Protein 4FN6 (pdb70)

Organism: Staphylococcus aureus (strain MRSA252) (NCBI:txid282458)

Solvent-accessible surface area: 38330 Å² total

Foldseek 3Di:
DFLVVVLVVVLVVLLVVLCVDDLNLCLQLVVDALQLLLQLLQQVVVCLVLVLVLLVLLVVLDDDCVSVVVSVVVNVDSVVDDDPLNQLSCVRNVHGSVVSNVDHANFPLNVVLSVLLVVCSPPPSHSLLNLLSVLLLVSLLVSLVVSVPPPSGDPPGSSNVSSVCSVPVSPVVNVSSSVVNRVSCVVDDVVVSVVSSVSNSVSSVSVSVSSVCSSVVGHDDPPD/DQLVVVLVVVLVVLLVVLCVDPLVLCLQLQNDDLQLLLQLLQQVVVCLVLVLVLLVLLQVLDPDVVLNVVSVVVNVVSVVDDDPLNQLSQVSNPHGSCVSNVDHAHFPLSVVLSVLLVCCSPPPSHSLQNLLSVLLLVSLLVSLVVSVPDPSGDPVHSSNVSSVCSVPVSVPVNVVSSVSNSVRCVPDDPVVSVVSSVSNNVSSVSVSVSSVCSVVVGHDDPPD/DFLVVVLVVVLVVLLVVLCPDDLNLCLQQQNDDLQLLLQLLQQVVVCLVLLLVLLVLCVVLDDDVVLVVVSVVVNVVSVPDPVVLNQLSCVSNPDGSVVSNPPHAHFPLSVVLSVLLVVCSPPPSHSLQNLLSPLCLVSLQVSLCVSVVDPSGDPVHSSNVSSVCSVPVSVVVNVSSSVRNSVSCPPDDPVVSVVSSVSNSVSSVSVSVSSVCSVVVGHDDPD/DFQVVVLVVVLVVLLVVLCPDDLNLCLFLVNDDLQLLLQLLLACVVCLVLLLVLLVLLQVLDDDVVLVVVSVVVNVVSVVPDDPLQVLSVVSNVHGSVVSNVPHADFPLSVVLSVLLVCCSVPPSHSLLNLLSPQLVVSVQVSLVVSVVDPSGDPPDSSNVSSVCSVPVVPPVNVVSSVSNRVRCPPPDPVRSVVSSVSNNVSSVSVSVSSVCSVVVGHDDPDD

InterPro domains:
  IPR004305 Thiaminase-2/PQQC [PF03070] (9-217)
  IPR016084 Haem oxygenase-like, multi-helical [G3DSA:1.20.910.10] (1-229)
  IPR016084 Haem oxygenase-like, multi-helical [SSF48613] (2-224)
  IPR027574 Thiaminase II [TIGR04306] (11-217)
  IPR050967 Thiamine Salvage Pathway TenA [PTHR43198] (2-223)

CATH classification: 1.20.910.10

Nearest PDB structures (foldseek):
  4fn6-assembly1_C  TM=1.002E+00  e=1.439E-28  Staphylococcus aureus subsp. aureus MRSA252
  3no6-assembly1_C  TM=9.860E-01  e=1.418E-21  Staphylococcus epidermidis ATCC 12228
  3ibx-assembly1_A-2  TM=8.931E-01  e=6.324E-08  Helicobacter pylori
  2rd3-assembly1_A  TM=8.820E-01  e=9.119E-08  unclassified
  3rm5-assembly1_B  TM=8.332E-01  e=1.419E-06  Saccharomyces cerevisiae

Secondary structure (DSSP, 8-state):
--HHHHHHHHHHHHHHHHHHSHHHHHHHHT---HHHHHHHHHHHHHTHHHHHHHHHHHSTT--SHHHHHHHHHHHHHHHS---HHHHHHHHHHTS-HHHHHHS----HHHHHHHHHHHHHHHH--SHHHHHHHH---HHHHHHHHHHHT-TT--TTSTHHHHHHHHTTTTHHHHHHHHHHHHHHHTTS-HHHHHHHHHHHHHHHHHHHHHHHHHHTT-------/--HHHHHHHHHHHHHHHHHHSHHHHHHHTT---HHHHHHHHHHHHHTHHHHHHHHHHTSTT--SHHHHHHHHHHHHHHHHT--HHHHHHHHHHTS-HHHHTTS----HHHHHHHHHHHHHHHH--SHHHHHHHH---HHHHHHHHHHHT-TT--SSSTTHHHHHHHTTTTHHHHHHHHHHHHHHHTTS-HHHHHHHHHHHHHHHHHHHHHHHHHHTT-------/--HHHHHHHHTHHHHHHHHHSHHHHHHHHS---HHHHHHHHHHHHHSHHHHHHHHHHHTTT--SHHHHHHHHHHHHHHHT---HHHHHHHHHHSS-HHHHTTS----HHHHHHHHHHHHHHHH-SSTHHHHHHH---HHHHHHHHHHHT-TT--TTSTTHHHHHHHTTTTHHHHHHHHHHHHHHHTT--HHHHHHHHHHHHHHHHHHHHHHHHHHTT------/--HHHHHHHHTHHHHHHHHSSHHHHHHHHS---HHHHHHHHHHHHHTHHHHHHHHHHHGGG--SHHHHHHHHHHHHHHHT---HHHHHHHHHHTS-HHHHTTS----HHHHHHHHHHHHHHHH-SSTHHHHHHH---HHHHHHHHHHHT-TT---SSTTHHHHHHHHHTTHHHHHHHHHHHHHHTSSS-HHHHHHHHHHHHHHHHHHHHHHHHHHHT-------

GO terms:
  GO:0050334 thiaminase activity (F, EXP)

Radius of gyration: 30.42 Å; Cα contacts (8 Å, |Δi|>4): 1130; chains: 4; bounding box: 97×62×99 Å

B-factor: mean 62.81, std 19.08, range [19.59, 198.01]

Structure (mmCIF, N/CA/C/O backbone):
data_4FN6
#
_entry.id   4FN6
#
_cell.length_a   103.276
_cell.length_b   104.061
_cell.length_c   109.451
_cell.angle_alpha   90.00
_cell.angle_beta   90.00
_cell.angle_gamma   90.00
#
_symmetry.space_group_name_H-M   'P 21 21 21'
#
loop_
_entity.id
_entity.type
_entity.pdbx_description
1 polymer thiaminase-2
2 non-polymer 'ACETATE ION'
3 non-polymer GLYCEROL
4 water water
#
loop_
_atom_site.group_PDB
_atom_site.id
_atom_site.type_symbol
_atom_site.label_atom_id
_atom_site.label_alt_id
_atom_site.label_comp_id
_atom_site.label_asym_id
_atom_site.label_entity_id
_atom_site.label_seq_id
_atom_site.pdbx_PDB_ins_code
_atom_site.Cartn_x
_atom_site.Cartn_y
_atom_site.Cartn_z
_atom_site.occupancy
_atom_site.B_iso_or_equiv
_atom_site.auth_seq_id
_atom_site.auth_comp_id
_atom_site.auth_asym_id
_atom_site.auth_atom_id
_atom_site.pdbx_PDB_model_num
ATOM 1 N N . MET A 1 1 ? 23.453 -6.029 -24.615 1.00 68.20 1 MET A N 1
ATOM 2 C CA . MET A 1 1 ? 24.068 -4.868 -23.975 1.00 68.01 1 MET A CA 1
ATOM 3 C C . MET A 1 1 ? 22.966 -3.903 -23.548 1.00 67.29 1 MET A C 1
ATOM 4 O O . MET A 1 1 ? 21.805 -4.053 -23.955 1.00 67.19 1 MET A O 1
ATOM 9 N N . GLU A 1 2 ? 23.310 -2.931 -22.710 1.00 70.01 2 GLU A N 1
ATOM 10 C CA . GLU A 1 2 ? 22.310 -1.963 -22.261 1.00 69.21 2 GLU A CA 1
ATOM 11 C C . GLU A 1 2 ? 21.767 -1.156 -23.456 1.00 68.14 2 GLU A C 1
ATOM 12 O O . GLU A 1 2 ? 22.449 -0.970 -24.483 1.00 68.05 2 GLU A O 1
ATOM 18 N N . PHE A 1 3 ? 20.527 -0.702 -23.318 1.00 44.92 3 PHE A N 1
ATOM 19 C CA . PHE A 1 3 ? 19.823 -0.077 -24.423 1.00 43.94 3 PHE A CA 1
ATOM 20 C C . PHE A 1 3 ? 20.563 1.111 -25.050 1.00 43.52 3 PHE A C 1
ATOM 21 O O . PHE A 1 3 ? 20.628 1.208 -26.276 1.00 43.22 3 PHE A O 1
ATOM 29 N N . SER A 1 4 ? 21.126 1.996 -24.228 1.00 53.99 4 SER A N 1
ATOM 30 C CA . SER A 1 4 ? 21.788 3.188 -24.750 1.00 53.56 4 SER A CA 1
ATOM 31 C C . SER A 1 4 ? 23.008 2.853 -25.596 1.00 53.72 4 SER A C 1
ATOM 32 O O . SER A 1 4 ? 23.357 3.615 -26.493 1.00 53.68 4 SER A O 1
ATOM 35 N N . GLN A 1 5 ? 23.667 1.732 -25.302 1.00 60.03 5 GLN A N 1
ATOM 36 C CA . GLN A 1 5 ? 24.821 1.306 -26.085 1.00 60.14 5 GLN A CA 1
ATOM 37 C C . GLN A 1 5 ? 24.404 0.792 -27.459 1.00 59.90 5 GLN A C 1
ATOM 38 O O . GLN A 1 5 ? 25.204 0.812 -28.406 1.00 59.67 5 GLN A O 1
ATOM 44 N N . LYS A 1 6 ? 23.173 0.300 -27.567 1.00 55.80 6 LYS A N 1
ATOM 45 C CA . LYS A 1 6 ? 22.687 -0.164 -28.857 1.00 55.69 6 LYS A CA 1
ATOM 46 C C . LYS A 1 6 ? 22.516 1.063 -29.719 1.00 55.20 6 LYS A C 1
ATOM 47 O O . LYS A 1 6 ? 22.842 1.067 -30.913 1.00 55.08 6 LYS A O 1
ATOM 53 N N . LEU A 1 7 ? 22.003 2.110 -29.084 1.00 48.93 7 LEU A N 1
ATOM 54 C CA . LEU A 1 7 ? 21.889 3.424 -29.690 1.00 48.58 7 LEU A CA 1
ATOM 55 C C . LEU A 1 7 ? 23.260 3.985 -30.077 1.00 48.61 7 LEU A C 1
ATOM 56 O O . LEU A 1 7 ? 23.445 4.442 -31.205 1.00 48.47 7 LEU A O 1
ATOM 61 N N . TYR A 1 8 ? 24.222 3.946 -29.156 1.00 45.03 8 TYR A N 1
ATOM 62 C CA . TYR A 1 8 ? 25.525 4.537 -29.448 1.00 45.00 8 TYR A CA 1
ATOM 63 C C . TYR A 1 8 ? 26.190 3.840 -30.641 1.00 44.95 8 TYR A C 1
ATOM 64 O O . TYR A 1 8 ? 26.755 4.484 -31.532 1.00 44.84 8 TYR A O 1
ATOM 73 N N . GLN A 1 9 ? 26.067 2.522 -30.681 1.00 67.77 9 GLN A N 1
ATOM 74 C CA . GLN A 1 9 ? 26.670 1.715 -31.743 1.00 67.60 9 GLN A CA 1
ATOM 75 C C . GLN A 1 9 ? 26.073 1.982 -33.122 1.00 67.06 9 GLN A C 1
ATOM 76 O O . GLN A 1 9 ? 26.774 1.887 -34.132 1.00 67.24 9 GLN A O 1
ATOM 82 N N . ALA A 1 10 ? 24.784 2.314 -33.161 1.00 45.19 10 ALA A N 1
ATOM 83 C CA . ALA A 1 10 ? 24.096 2.589 -34.421 1.00 44.51 10 ALA A CA 1
ATOM 84 C C . ALA A 1 10 ? 24.435 3.981 -34.930 1.00 43.86 10 ALA A C 1
ATOM 85 O O . ALA A 1 10 ? 24.380 4.238 -36.131 1.00 44.00 10 ALA A O 1
ATOM 87 N N . ALA A 1 11 ? 24.784 4.870 -34.005 1.00 51.64 11 ALA A N 1
ATOM 88 C CA . ALA A 1 11 ? 25.078 6.261 -34.320 1.00 50.83 11 ALA A CA 1
ATOM 89 C C . ALA A 1 11 ? 26.430 6.433 -35.038 1.00 50.46 11 ALA A C 1
ATOM 90 O O . ALA A 1 11 ? 26.646 7.430 -35.763 1.00 50.13 11 ALA A O 1
ATOM 92 N N . LYS A 1 12 ? 27.325 5.462 -34.826 1.00 57.44 12 LYS A N 1
ATOM 93 C CA . LYS A 1 12 ? 28.708 5.497 -35.327 1.00 57.10 12 LYS A CA 1
ATOM 94 C C . LYS A 1 12 ? 28.911 5.925 -36.789 1.00 56.34 12 LYS A C 1
ATOM 95 O O . LYS A 1 12 ? 29.763 6.772 -37.063 1.00 56.45 12 LYS A O 1
ATOM 101 N N . PRO A 1 13 ? 28.163 5.327 -37.736 1.00 42.78 13 PRO A N 1
ATOM 102 C CA . PRO A 1 13 ? 28.451 5.710 -39.124 1.00 42.12 13 PRO A CA 1
ATOM 103 C C . PRO A 1 13 ? 28.027 7.151 -39.402 1.00 41.31 13 PRO A C 1
ATOM 104 O O . PRO A 1 13 ? 28.596 7.804 -40.281 1.00 41.16 13 PRO A O 1
ATOM 108 N N . ILE A 1 14 ? 27.028 7.625 -38.658 1.00 43.76 14 ILE A N 1
ATOM 109 C CA . ILE A 1 14 ? 26.537 9.005 -38.778 1.00 42.70 14 ILE A CA 1
ATOM 110 C C . ILE A 1 14 ? 27.480 9.991 -38.093 1.00 42.54 14 ILE A C 1
ATOM 111 O O . ILE A 1 14 ? 27.737 11.062 -38.618 1.00 42.47 14 ILE A O 1
ATOM 116 N N . ILE A 1 15 ? 27.988 9.622 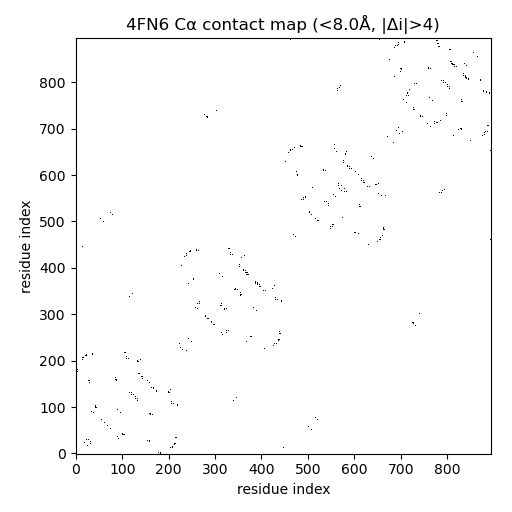-36.924 1.00 39.05 15 ILE A N 1
ATOM 117 C CA . ILE A 1 15 ? 29.033 10.410 -36.281 1.00 38.84 15 ILE A CA 1
ATOM 118 C C . ILE A 1 15 ? 30.281 10.532 -37.174 1.00 39.00 15 ILE A C 1
ATOM 119 O O . ILE A 1 15 ? 30.809 11.635 -37.358 1.00 38.92 15 ILE A O 1
ATOM 124 N N . ASN A 1 16 ? 30.747 9.415 -37.735 1.00 38.45 16 ASN A N 1
ATOM 125 C CA . ASN A 1 16 ? 31.894 9.438 -38.631 1.00 38.81 16 ASN A CA 1
ATOM 126 C C . ASN A 1 16 ? 31.712 10.371 -39.830 1.00 38.88 16 ASN A C 1
ATOM 127 O O . ASN A 1 16 ? 32.650 11.074 -40.216 1.00 38.94 16 ASN A O 1
ATOM 132 N N . ASP A 1 17 ? 30.513 10.389 -40.419 1.00 51.52 17 ASP A N 1
ATOM 133 C CA . ASP A 1 17 ? 30.226 11.318 -41.519 1.00 51.71 17 ASP A CA 1
ATOM 134 C C . ASP A 1 17 ? 30.288 12.779 -41.055 1.00 51.65 17 ASP A C 1
ATOM 135 O O . ASP A 1 17 ? 30.762 13.654 -41.785 1.00 51.68 17 ASP A O 1
ATOM 140 N N . ILE A 1 18 ? 29.788 13.034 -39.847 1.00 36.50 18 ILE A N 1
ATOM 141 C CA . ILE A 1 18 ? 29.770 14.383 -39.297 1.00 36.58 18 ILE A CA 1
ATOM 142 C C . ILE A 1 18 ? 31.194 14.862 -39.079 1.00 37.09 18 ILE A C 1
ATOM 143 O O . ILE A 1 18 ? 31.528 16.022 -39.374 1.00 36.97 18 ILE A O 1
ATOM 148 N N . TYR A 1 19 ? 32.031 13.953 -38.586 1.00 40.91 19 TYR A N 1
ATOM 149 C CA . TYR A 1 19 ? 33.439 14.244 -38.383 1.00 41.79 19 TYR A CA 1
ATOM 150 C C . TYR A 1 19 ? 34.077 14.597 -39.722 1.00 42.31 19 TYR A C 1
ATOM 151 O O . TYR A 1 19 ? 34.888 15.511 -39.827 1.00 42.62 19 TYR A O 1
ATOM 160 N N . GLU A 1 20 ? 33.699 13.870 -40.763 1.00 62.52 20 GLU A N 1
ATOM 161 C CA . GLU A 1 20 ? 34.363 14.073 -42.040 1.00 63.05 20 GLU A CA 1
ATOM 162 C C . GLU A 1 20 ? 33.821 15.247 -42.883 1.00 62.88 20 GLU A C 1
ATOM 163 O O . GLU A 1 20 ? 34.506 15.746 -43.796 1.00 63.13 20 GLU A O 1
ATOM 169 N N . ASP A 1 21 ? 32.634 15.727 -42.509 1.00 48.24 21 ASP A N 1
ATOM 170 C CA . ASP A 1 21 ? 31.960 16.857 -43.157 1.00 48.18 21 ASP A CA 1
ATOM 171 C C . ASP A 1 21 ? 32.733 18.154 -42.965 1.00 48.37 21 ASP A C 1
ATOM 172 O O . ASP A 1 21 ? 33.653 18.223 -42.152 1.00 48.65 21 ASP A O 1
ATOM 177 N N . ASP A 1 22 ? 32.414 19.162 -43.764 1.00 52.67 22 ASP A N 1
ATOM 178 C CA . ASP A 1 22 ? 33.211 20.385 -43.792 1.00 52.93 22 ASP A CA 1
ATOM 179 C C . ASP A 1 22 ? 33.368 21.157 -42.490 1.00 52.49 22 ASP A C 1
ATOM 180 O O . ASP A 1 22 ? 34.437 21.706 -42.231 1.00 52.71 22 ASP A O 1
ATOM 185 N N . PHE A 1 23 ? 32.309 21.225 -41.692 1.00 41.60 23 PHE A N 1
ATOM 186 C CA . PHE A 1 23 ? 32.325 22.048 -40.488 1.00 41.06 23 PHE A CA 1
ATOM 187 C C . PHE A 1 23 ? 33.405 21.579 -39.513 1.00 41.38 23 PHE A C 1
ATOM 188 O O . PHE A 1 23 ? 34.300 22.339 -39.167 1.00 41.73 23 PHE A O 1
ATOM 196 N N . ILE A 1 24 ? 33.332 20.311 -39.117 1.00 33.39 24 ILE A N 1
ATOM 197 C CA . ILE A 1 24 ? 34.248 19.763 -38.133 1.00 33.65 24 ILE A CA 1
ATOM 198 C C . ILE A 1 24 ? 35.676 19.742 -38.667 1.00 34.13 24 ILE A C 1
ATOM 199 O O . ILE A 1 24 ? 36.626 20.105 -37.950 1.00 34.49 24 ILE A O 1
ATOM 204 N N . GLN A 1 25 ? 35.826 19.333 -39.925 1.00 42.71 25 GLN A N 1
ATOM 205 C CA . GLN A 1 25 ? 37.138 19.367 -40.570 1.00 43.26 25 GLN A CA 1
ATOM 206 C C . GLN A 1 25 ? 37.708 20.783 -40.552 1.00 43.87 25 GLN A C 1
ATOM 207 O O . GLN A 1 25 ? 38.844 20.980 -40.120 1.00 44.20 25 GLN A O 1
ATOM 213 N N . LYS A 1 26 ? 36.932 21.775 -40.985 1.00 46.29 26 LYS A N 1
ATOM 214 C CA . LYS A 1 26 ? 37.426 23.155 -40.949 1.00 47.17 26 LYS A CA 1
ATOM 215 C C . LYS A 1 26 ? 37.625 23.693 -39.525 1.00 47.58 26 LYS A C 1
ATOM 216 O O . LYS A 1 26 ? 38.471 24.577 -39.280 1.00 47.99 26 LYS A O 1
ATOM 222 N N . MET A 1 27 ? 36.834 23.165 -38.596 1.00 47.37 27 MET A N 1
ATOM 223 C CA . MET A 1 27 ? 37.027 23.432 -37.173 1.00 47.91 27 MET A CA 1
ATOM 224 C C . MET A 1 27 ? 38.381 22.837 -36.734 1.00 48.80 27 MET A C 1
ATOM 225 O O . MET A 1 27 ? 39.169 23.494 -36.044 1.00 49.12 27 MET A O 1
ATOM 230 N N . LEU A 1 28 ? 38.646 21.610 -37.171 1.00 61.73 28 LEU A N 1
ATOM 231 C CA . LEU A 1 28 ? 39.917 20.942 -36.917 1.00 62.86 28 LEU A CA 1
ATOM 232 C C . LEU A 1 28 ? 41.129 21.755 -37.339 1.00 63.81 28 LEU A C 1
ATOM 233 O O . LEU A 1 28 ? 42.054 21.965 -36.537 1.00 64.48 28 LEU A O 1
ATOM 238 N N . LEU A 1 29 ? 41.144 22.166 -38.612 1.00 52.47 29 LEU A N 1
ATOM 239 C CA . LEU A 1 29 ? 42.308 22.835 -39.177 1.00 53.21 29 LEU A CA 1
ATOM 240 C C . LEU A 1 29 ? 42.395 24.269 -38.694 1.00 53.83 29 LEU A C 1
ATOM 241 O O . LEU A 1 29 ? 43.477 24.844 -38.659 1.00 54.29 29 LEU A O 1
ATOM 246 N N . GLY A 1 30 ? 41.251 24.849 -38.340 1.00 52.47 30 GLY A N 1
ATOM 247 C CA . GLY A 1 30 ? 41.205 26.228 -37.879 1.00 53.17 30 GLY A CA 1
ATOM 248 C C . GLY A 1 30 ? 40.926 27.258 -38.965 1.00 53.43 30 GLY A C 1
ATOM 249 O O . GLY A 1 30 ? 40.945 28.471 -38.710 1.00 53.55 30 GLY A O 1
ATOM 250 N N . ASN A 1 31 ? 40.656 26.784 -40.177 1.00 55.80 31 ASN A N 1
ATOM 251 C CA . ASN A 1 31 ? 40.429 27.677 -41.307 1.00 56.46 31 ASN A CA 1
ATOM 252 C C . ASN A 1 31 ? 38.954 28.015 -41.542 1.00 56.25 31 ASN A C 1
ATOM 253 O O . ASN A 1 31 ? 38.623 28.714 -42.503 1.00 56.28 31 ASN A O 1
ATOM 258 N N . ILE A 1 32 ? 38.067 27.506 -40.688 1.00 49.29 32 ILE A N 1
ATOM 259 C CA . ILE A 1 32 ? 36.642 27.857 -40.736 1.00 49.26 32 ILE A CA 1
ATOM 260 C C . ILE A 1 32 ? 36.491 29.376 -40.568 1.00 49.74 32 ILE A C 1
ATOM 261 O O . ILE A 1 32 ? 37.183 29.987 -39.749 1.00 50.30 32 ILE A O 1
ATOM 266 N N . GLN A 1 33 ? 35.634 30.000 -41.374 1.00 60.43 33 GLN A N 1
ATOM 267 C CA . GLN A 1 33 ? 35.562 31.464 -41.360 1.00 61.03 33 GLN A CA 1
ATOM 268 C C . GLN A 1 33 ? 34.338 32.041 -40.658 1.00 60.67 33 GLN A C 1
ATOM 269 O O . GLN A 1 33 ? 33.394 31.322 -40.309 1.00 60.47 33 GLN A O 1
ATOM 275 N N . ALA A 1 34 ? 34.316 33.368 -40.555 1.00 68.17 34 ALA A N 1
ATOM 276 C CA . ALA A 1 34 ? 33.326 34.040 -39.726 1.00 67.68 34 ALA A CA 1
ATOM 277 C C . ALA A 1 34 ? 31.909 33.813 -40.245 1.00 66.94 34 ALA A C 1
ATOM 278 O O . ALA A 1 34 ? 30.974 33.704 -39.438 1.00 66.53 34 ALA A O 1
ATOM 280 N N . ASP A 1 35 ? 31.750 33.731 -41.571 1.00 67.47 35 ASP A N 1
ATOM 281 C CA . ASP A 1 35 ? 30.418 33.569 -42.159 1.00 66.74 35 ASP A CA 1
ATOM 282 C C . ASP A 1 35 ? 29.639 32.415 -41.539 1.00 65.79 35 ASP A C 1
ATOM 283 O O . ASP A 1 35 ? 28.562 32.629 -40.983 1.00 65.79 35 ASP A O 1
ATOM 288 N N . ALA A 1 36 ? 30.226 31.217 -41.581 1.00 42.04 36 ALA A N 1
ATOM 289 C CA . ALA A 1 36 ? 29.563 30.006 -41.107 1.00 40.85 36 ALA A CA 1
ATOM 290 C C . ALA A 1 36 ? 29.427 29.963 -39.574 1.00 40.21 36 ALA A C 1
ATOM 291 O O . ALA A 1 36 ? 28.418 29.487 -39.039 1.00 39.74 36 ALA A O 1
ATOM 293 N N . LEU A 1 37 ? 30.448 30.464 -38.880 1.00 45.46 37 LEU A N 1
ATOM 294 C CA . LEU A 1 37 ? 30.448 30.515 -37.427 1.00 44.91 37 LEU A CA 1
ATOM 295 C C . LEU A 1 37 ? 29.313 31.397 -36.937 1.00 44.56 37 LEU A C 1
ATOM 296 O O . LEU A 1 37 ? 28.544 30.993 -36.058 1.00 44.31 37 LEU A O 1
ATOM 301 N N . ARG A 1 38 ? 29.205 32.588 -37.529 1.00 57.23 38 ARG A N 1
ATOM 302 C CA . ARG A 1 38 ? 28.135 33.549 -37.236 1.00 56.84 38 ARG A CA 1
ATOM 303 C C . ARG A 1 38 ? 26.747 32.922 -37.427 1.00 55.99 38 ARG A C 1
ATOM 304 O O . ARG A 1 38 ? 25.850 33.084 -36.593 1.00 55.73 38 ARG A O 1
ATOM 312 N N . HIS A 1 39 ? 26.592 32.180 -38.518 1.00 43.51 39 HIS A N 1
ATOM 313 C CA . HIS A 1 39 ? 25.323 31.563 -38.858 1.00 42.84 39 HIS A CA 1
ATOM 314 C C . HIS A 1 39 ? 24.979 30.434 -37.889 1.00 42.45 39 HIS A C 1
ATOM 315 O O . HIS A 1 39 ? 23.802 30.255 -37.533 1.00 42.09 39 HIS A O 1
ATOM 322 N N . TYR A 1 40 ? 26.005 29.676 -37.480 1.00 41.72 40 TYR A N 1
ATOM 323 C CA . TYR A 1 40 ? 25.887 28.655 -36.430 1.00 41.54 40 TYR A CA 1
ATOM 324 C C . TYR A 1 40 ? 25.459 29.284 -35.103 1.00 41.90 40 TYR A C 1
ATOM 325 O O . TYR A 1 40 ? 24.530 28.808 -34.454 1.00 41.62 40 TYR A O 1
ATOM 334 N N . LEU A 1 41 ? 26.167 30.333 -34.690 1.00 43.16 41 LEU A N 1
ATOM 335 C CA . LEU A 1 41 ? 25.846 31.037 -33.458 1.00 44.08 41 LEU A CA 1
ATOM 336 C C . LEU A 1 41 ? 24.425 31.605 -33.518 1.00 44.65 41 LEU A C 1
ATOM 337 O O . LEU A 1 41 ? 23.654 31.481 -32.553 1.00 44.45 41 LEU A O 1
ATOM 342 N N . GLN A 1 42 ? 24.068 32.215 -34.644 1.00 59.34 42 GLN A N 1
ATOM 343 C CA . GLN A 1 42 ? 22.740 32.812 -34.742 1.00 60.25 42 GLN A CA 1
ATOM 344 C C . GLN A 1 42 ? 21.614 31.763 -34.634 1.00 60.69 42 GLN A C 1
ATOM 345 O O . GLN A 1 42 ? 20.722 31.922 -33.802 1.00 60.71 42 GLN A O 1
ATOM 351 N N . ALA A 1 43 ? 21.661 30.703 -35.446 1.00 48.63 43 ALA A N 1
ATOM 352 C CA . ALA A 1 43 ? 20.666 29.629 -35.369 1.00 49.22 43 ALA A CA 1
ATOM 353 C C . ALA A 1 43 ? 20.579 29.049 -33.958 1.00 49.76 43 ALA A C 1
ATOM 354 O O . ALA A 1 43 ? 19.488 28.929 -33.391 1.00 49.67 43 ALA A O 1
ATOM 356 N N . ASP A 1 44 ? 21.735 28.694 -33.399 1.00 60.01 44 ASP A N 1
ATOM 357 C CA . ASP A 1 44 ? 21.844 28.155 -32.039 1.00 60.97 44 ASP A CA 1
ATOM 358 C C . ASP A 1 44 ? 21.187 29.024 -30.936 1.00 61.50 44 ASP A C 1
ATOM 359 O O . ASP A 1 44 ? 20.442 28.522 -30.089 1.00 61.52 44 ASP A O 1
ATOM 364 N N . ALA A 1 45 ? 21.470 30.323 -30.944 1.00 75.11 45 ALA A N 1
ATOM 365 C CA . ALA A 1 45 ? 20.811 31.227 -30.017 1.00 75.57 45 ALA A CA 1
ATOM 366 C C . ALA A 1 45 ? 19.298 31.280 -30.262 1.00 75.72 45 ALA A C 1
ATOM 367 O O . ALA A 1 45 ? 18.502 31.446 -29.331 1.00 75.68 45 ALA A O 1
ATOM 369 N N . ALA A 1 46 ? 18.905 31.167 -31.524 1.00 78.93 46 ALA A N 1
ATOM 370 C CA . ALA A 1 46 ? 17.518 31.401 -31.888 1.00 79.08 46 ALA A CA 1
ATOM 371 C C . ALA A 1 46 ? 16.659 30.266 -31.370 1.00 78.92 46 ALA A C 1
ATOM 372 O O . ALA A 1 46 ? 15.446 30.433 -31.135 1.00 78.97 46 ALA A O 1
ATOM 374 N N . TYR A 1 47 ? 17.264 29.099 -31.195 1.00 58.64 47 TYR A N 1
ATOM 375 C CA A TYR A 1 47 ? 16.611 27.910 -30.777 0.65 58.33 47 TYR A CA 1
ATOM 376 C CA B TYR A 1 47 ? 16.514 27.948 -30.715 0.35 58.32 47 TYR A CA 1
ATOM 377 C C . TYR A 1 47 ? 16.743 27.634 -29.242 1.00 58.20 47 TYR A C 1
ATOM 378 O O . TYR A 1 47 ? 16.198 26.674 -28.704 1.00 58.13 47 TYR A O 1
ATOM 395 N N . LEU A 1 48 ? 17.542 28.469 -28.587 1.00 71.03 48 LEU A N 1
ATOM 396 C CA . LEU A 1 48 ? 17.767 28.336 -27.129 1.00 70.47 48 LEU A CA 1
ATOM 397 C C . LEU A 1 48 ? 16.459 28.111 -26.407 1.00 69.72 48 LEU A C 1
ATOM 398 O O . LEU A 1 48 ? 16.218 27.029 -25.858 1.00 69.54 48 LEU A O 1
ATOM 403 N N . LYS A 1 49 ? 15.610 29.134 -26.473 1.00 62.15 49 LYS A N 1
ATOM 404 C CA . LYS A 1 49 ? 14.323 29.158 -25.782 1.00 61.31 49 LYS A CA 1
ATOM 405 C C . LYS A 1 49 ? 13.563 27.827 -25.985 1.00 60.45 49 LYS A C 1
ATOM 406 O O . LYS A 1 49 ? 13.031 27.245 -25.030 1.00 60.52 49 LYS A O 1
ATOM 412 N N . GLU A 1 50 ? 13.588 27.325 -27.218 1.00 58.52 50 GLU A N 1
ATOM 413 C CA . GLU A 1 50 ? 12.902 26.089 -27.569 1.00 57.26 50 GLU A CA 1
ATOM 414 C C . GLU A 1 50 ? 13.491 24.858 -26.886 1.00 56.43 50 GLU A C 1
ATOM 415 O O . GLU A 1 50 ? 12.753 24.021 -26.365 1.00 56.34 50 GLU A O 1
ATOM 421 N N . PHE A 1 51 ? 14.815 24.757 -26.884 1.00 73.02 51 PHE A N 1
ATOM 422 C CA . PHE A 1 51 ? 15.491 23.666 -26.201 1.00 71.77 51 PHE A CA 1
ATOM 423 C C . PHE A 1 51 ? 15.270 23.803 -24.703 1.00 71.94 51 PHE A C 1
ATOM 424 O O . PHE A 1 51 ? 15.271 22.817 -23.972 1.00 71.87 51 PHE A O 1
ATOM 432 N N . THR A 1 52 ? 15.076 25.039 -24.256 1.00 63.48 52 THR A N 1
ATOM 433 C CA . THR A 1 52 ? 14.738 25.313 -22.859 1.00 63.59 52 THR A CA 1
ATOM 434 C C . THR A 1 52 ? 13.328 24.822 -22.523 1.00 63.30 52 THR A C 1
ATOM 435 O O . THR A 1 52 ? 13.143 24.101 -21.533 1.00 63.47 52 THR A O 1
ATOM 439 N N . ASN A 1 53 ? 12.352 25.200 -23.348 1.00 53.67 53 ASN A N 1
ATOM 440 C CA . ASN A 1 53 ? 10.989 24.688 -23.223 1.00 53.42 53 ASN A CA 1
ATOM 441 C C . ASN A 1 53 ? 10.913 23.161 -23.112 1.00 53.51 53 ASN A C 1
ATOM 442 O O . ASN A 1 53 ? 10.159 22.638 -22.296 1.00 53.58 53 ASN A O 1
ATOM 447 N N . LEU A 1 54 ? 11.696 22.455 -23.927 1.00 42.33 54 LEU A N 1
ATOM 448 C CA . LEU A 1 54 ? 11.661 21.001 -23.940 1.00 42.65 54 LEU A CA 1
ATOM 449 C C . LEU A 1 54 ? 12.009 20.381 -22.592 1.00 43.06 54 LEU A C 1
ATOM 450 O O . LEU A 1 54 ? 11.394 19.393 -22.187 1.00 43.10 54 LEU A O 1
ATOM 455 N N . TYR A 1 55 ? 12.989 20.942 -21.892 1.00 52.22 55 TYR A N 1
ATOM 456 C CA . TYR A 1 55 ? 13.345 20.429 -20.572 1.00 52.68 55 TYR A CA 1
ATOM 457 C C . TYR A 1 55 ? 12.136 20.523 -19.658 1.00 52.84 55 TYR A C 1
ATOM 458 O O . TYR A 1 55 ? 11.826 19.589 -18.934 1.00 52.74 55 TYR A O 1
ATOM 467 N N . ALA A 1 56 ? 11.453 21.662 -19.721 1.00 54.48 56 ALA A N 1
ATOM 468 C CA . ALA A 1 56 ? 10.247 21.904 -18.945 1.00 54.87 56 ALA A CA 1
ATOM 469 C C . ALA A 1 56 ? 9.173 20.857 -19.208 1.00 55.00 56 ALA A C 1
ATOM 470 O O . ALA A 1 56 ? 8.518 20.388 -18.282 1.00 54.97 56 ALA A O 1
ATOM 472 N N A LEU A 1 57 ? 8.990 20.491 -20.469 0.81 46.36 57 LEU A N 1
ATOM 473 N N B LEU A 1 57 ? 9.007 20.488 -20.471 0.19 46.42 57 LEU A N 1
ATOM 474 C CA A LEU A 1 57 ? 7.956 19.529 -20.828 0.81 46.59 57 LEU A CA 1
ATOM 475 C CA B LEU A 1 57 ? 7.974 19.535 -20.854 0.19 46.64 57 LEU A CA 1
ATOM 476 C C A LEU A 1 57 ? 8.324 18.096 -20.473 0.81 46.96 57 LEU A C 1
ATOM 477 C C B LEU A 1 57 ? 8.317 18.110 -20.452 0.19 46.96 57 LEU A C 1
ATOM 478 O O A LEU A 1 57 ? 7.492 17.195 -20.551 0.81 47.01 57 LEU A O 1
ATOM 479 O O B LEU A 1 57 ? 7.456 17.231 -20.462 0.19 47.02 57 LEU A O 1
ATOM 488 N N . LEU A 1 58 ? 9.577 17.885 -20.102 1.00 47.41 58 LEU A N 1
ATOM 489 C CA . LEU A 1 58 ? 9.995 16.586 -19.615 1.00 47.88 58 LEU A CA 1
ATOM 490 C C . LEU A 1 58 ? 9.557 16.441 -18.171 1.00 48.38 58 LEU A C 1
ATOM 491 O O . LEU A 1 58 ? 9.380 15.330 -17.699 1.00 48.44 58 LEU A O 1
ATOM 496 N N . ILE A 1 59 ? 9.368 17.557 -17.469 1.00 42.33 59 ILE A N 1
ATOM 497 C CA . ILE A 1 59 ? 9.004 17.476 -16.049 1.00 43.21 59 ILE A CA 1
ATOM 498 C C . ILE A 1 59 ? 7.714 16.686 -15.792 1.00 43.71 59 ILE A C 1
ATOM 499 O O . ILE A 1 59 ? 7.752 15.684 -15.088 1.00 43.82 59 ILE A O 1
ATOM 504 N N . PRO A 1 60 ? 6.579 17.091 -16.401 1.00 47.55 60 PRO A N 1
ATOM 505 C CA . PRO A 1 60 ? 5.356 16.326 -16.126 1.00 48.22 60 PRO A CA 1
ATOM 506 C C . PRO A 1 60 ? 5.455 14.848 -16.523 1.00 48.89 60 PRO A C 1
ATOM 507 O O . PRO A 1 60 ? 4.708 14.029 -15.999 1.00 49.03 60 PRO A O 1
ATOM 511 N N . LYS A 1 61 ? 6.372 14.499 -17.411 1.00 56.17 61 LYS A N 1
ATOM 512 C CA . LYS A 1 61 ? 6.541 13.094 -17.768 1.00 57.02 61 LYS A CA 1
ATOM 513 C C . LYS A 1 61 ? 7.508 12.356 -16.822 1.00 57.98 61 LYS A C 1
ATOM 514 O O . LYS A 1 61 ? 7.743 11.160 -16.985 1.00 58.10 61 LYS A O 1
ATOM 520 N N . MET A 1 62 ? 8.061 13.069 -15.839 1.00 56.36 62 MET A N 1
ATOM 521 C CA . MET A 1 62 ? 9.016 12.480 -14.901 1.00 57.65 62 MET A CA 1
ATOM 522 C C . MET A 1 62 ? 8.324 11.761 -13.762 1.00 58.67 62 MET A C 1
ATOM 523 O O . MET A 1 62 ? 7.279 12.207 -13.293 1.00 58.79 62 MET A O 1
ATOM 528 N N . ASN A 1 63 ? 8.917 10.658 -13.308 1.00 80.80 63 ASN A N 1
ATOM 529 C CA . ASN A 1 63 ? 8.374 9.891 -12.184 1.00 82.05 63 ASN A CA 1
ATOM 530 C C . ASN A 1 63 ? 8.911 10.384 -10.833 1.00 82.93 63 ASN A C 1
ATOM 531 O O . ASN A 1 63 ? 8.149 10.909 -10.024 1.00 83.16 63 ASN A O 1
ATOM 536 N N . SER A 1 64 ? 10.218 10.232 -10.594 1.00 84.25 64 SER A N 1
ATOM 537 C CA . SER A 1 64 ? 10.802 10.693 -9.327 1.00 85.20 64 SER A CA 1
ATOM 538 C C . SER A 1 64 ? 11.142 12.195 -9.329 1.00 85.40 64 SER A C 1
ATOM 539 O O . SER A 1 64 ? 11.068 12.855 -10.373 1.00 85.11 64 SER A O 1
ATOM 542 N N . MET A 1 65 ? 11.554 12.720 -8.171 1.00 96.01 65 MET A N 1
ATOM 543 C CA . MET A 1 65 ? 11.832 14.160 -8.043 1.00 96.25 65 MET A CA 1
ATOM 544 C C . MET A 1 65 ? 13.312 14.497 -8.282 1.00 96.32 65 MET A C 1
ATOM 545 O O . MET A 1 65 ? 13.688 15.669 -8.375 1.00 96.40 65 MET A O 1
ATOM 550 N N . ASN A 1 66 ? 14.148 13.466 -8.363 1.00 92.43 66 ASN A N 1
ATOM 551 C CA . ASN A 1 66 ? 15.566 13.669 -8.637 1.00 92.65 66 ASN A CA 1
ATOM 552 C C . ASN A 1 66 ? 15.815 13.900 -10.110 1.00 92.09 66 ASN A C 1
ATOM 553 O O . ASN A 1 66 ? 16.773 14.574 -10.499 1.00 92.12 66 ASN A O 1
ATOM 558 N N . ASP A 1 67 ? 14.950 13.307 -10.924 1.00 72.86 67 ASP A N 1
ATOM 559 C CA . ASP A 1 67 ? 14.960 13.549 -12.349 1.00 72.19 67 ASP A CA 1
ATOM 560 C C . ASP A 1 67 ? 14.481 14.979 -12.614 1.00 71.76 67 ASP A C 1
ATOM 561 O O . ASP A 1 67 ? 15.002 15.651 -13.507 1.00 71.51 67 ASP A O 1
ATOM 566 N N . VAL A 1 68 ? 13.512 15.439 -11.816 1.00 53.18 68 VAL A N 1
ATOM 567 C CA . VAL A 1 68 ? 13.032 16.829 -11.867 1.00 52.89 68 VAL A CA 1
ATOM 568 C C . VAL A 1 68 ? 14.082 17.852 -11.415 1.00 53.07 68 VAL A C 1
ATOM 569 O O . VAL A 1 68 ? 14.211 18.923 -12.010 1.00 52.86 68 VAL A O 1
ATOM 573 N N . LYS A 1 69 ? 14.831 17.511 -10.368 1.00 58.05 69 LYS A N 1
ATOM 574 C CA . LYS A 1 69 ? 15.862 18.394 -9.834 1.00 58.36 69 LYS A CA 1
ATOM 575 C C . LYS A 1 69 ? 16.938 18.636 -10.895 1.00 58.22 69 LYS A C 1
ATOM 576 O O . LYS A 1 69 ? 17.476 19.742 -11.010 1.00 58.27 69 LYS A O 1
ATOM 582 N N . PHE A 1 70 ? 17.219 17.600 -11.683 1.00 60.87 70 PHE A N 1
ATOM 583 C CA . PHE A 1 70 ? 18.141 17.711 -12.810 1.00 60.84 70 PHE A CA 1
ATOM 584 C C . PHE A 1 70 ? 17.610 18.627 -13.916 1.00 60.65 70 PHE A C 1
ATOM 585 O O . PHE A 1 70 ? 18.311 19.533 -14.376 1.00 60.62 70 PHE A O 1
ATOM 593 N N . LEU A 1 71 ? 16.378 18.365 -14.347 1.00 57.32 71 LEU A N 1
ATOM 594 C CA . LEU A 1 71 ? 15.733 19.166 -15.376 1.00 57.19 71 LEU A CA 1
ATOM 595 C C . LEU A 1 71 ? 15.727 20.638 -14.993 1.00 57.37 71 LEU A C 1
ATOM 596 O O . LEU A 1 71 ? 16.145 21.482 -15.781 1.00 57.28 71 LEU A O 1
ATOM 601 N N . VAL A 1 72 ? 15.264 20.937 -13.779 1.00 62.44 72 VAL A N 1
ATOM 602 C CA . VAL A 1 72 ? 15.307 22.301 -13.236 1.00 62.95 72 VAL A CA 1
ATOM 603 C C . VAL A 1 72 ? 16.707 22.894 -13.354 1.00 63.40 72 VAL A C 1
ATOM 604 O O . VAL A 1 72 ? 16.858 24.025 -13.803 1.00 63.33 72 VAL A O 1
ATOM 608 N N . GLU A 1 73 ? 17.716 22.128 -12.928 1.00 70.04 73 GLU A N 1
ATOM 609 C CA . GLU A 1 73 ? 19.116 22.535 -13.061 1.00 70.72 73 GLU A CA 1
ATOM 610 C C . GLU A 1 73 ? 19.478 22.919 -14.506 1.00 70.69 73 GLU A C 1
ATOM 611 O O . GLU A 1 73 ? 20.191 23.896 -14.734 1.00 70.93 73 GLU A O 1
ATOM 617 N N . GLN A 1 74 ? 18.976 22.167 -15.479 1.00 60.21 74 GLN A N 1
ATOM 618 C CA . GLN A 1 74 ? 19.269 22.470 -16.879 1.00 60.17 74 GLN A CA 1
ATOM 619 C C . GLN A 1 74 ? 18.704 23.823 -17.318 1.00 60.21 74 GLN A C 1
ATOM 620 O O . GLN A 1 74 ? 19.416 24.647 -17.894 1.00 60.26 74 GLN A O 1
ATOM 626 N N . ILE A 1 75 ? 17.423 24.034 -17.047 1.00 56.10 75 ILE A N 1
ATOM 627 C CA . ILE A 1 75 ? 16.752 25.308 -17.297 1.00 56.19 75 ILE A CA 1
ATOM 628 C C . ILE A 1 75 ? 17.407 26.463 -16.518 1.00 56.69 75 ILE A C 1
ATOM 629 O O . ILE A 1 75 ? 17.436 27.614 -16.972 1.00 56.70 75 ILE A O 1
ATOM 634 N N . GLU A 1 76 ? 17.919 26.139 -15.335 1.00 78.64 76 GLU A N 1
ATOM 635 C CA . GLU A 1 76 ? 18.570 27.107 -14.470 1.00 79.17 76 GLU A CA 1
ATOM 636 C C . GLU A 1 76 ? 19.860 27.552 -15.150 1.00 79.32 76 GLU A C 1
ATOM 637 O O . GLU A 1 76 ? 20.239 28.719 -15.079 1.00 79.56 76 GLU A O 1
ATOM 643 N N . PHE A 1 77 ? 20.519 26.620 -15.835 1.00 74.59 77 PHE A N 1
ATOM 644 C CA . PHE A 1 77 ? 21.787 26.921 -16.492 1.00 74.66 77 PHE A CA 1
ATOM 645 C C . PHE A 1 77 ? 21.604 27.721 -17.781 1.00 74.33 77 PHE A C 1
ATOM 646 O O . PHE A 1 77 ? 22.471 28.533 -18.136 1.00 74.58 77 PHE A O 1
ATOM 654 N N . MET A 1 78 ? 20.478 27.503 -18.467 1.00 83.26 78 MET A N 1
ATOM 655 C CA . MET A 1 78 ? 20.187 28.211 -19.719 1.00 82.95 78 MET A CA 1
ATOM 656 C C . MET A 1 78 ? 19.695 29.638 -19.479 1.00 82.90 78 MET A C 1
ATOM 657 O O . MET A 1 78 ? 19.925 30.523 -20.303 1.00 83.00 78 MET A O 1
ATOM 662 N N . VAL A 1 79 ? 19.024 29.849 -18.348 1.00 64.86 79 VAL A N 1
ATOM 663 C CA . VAL A 1 79 ? 18.584 31.174 -17.932 1.00 64.75 79 VAL A CA 1
ATOM 664 C C . VAL A 1 79 ? 19.776 32.085 -17.578 1.00 64.84 79 VAL A C 1
ATOM 665 O O . VAL A 1 79 ? 19.796 33.279 -17.928 1.00 64.96 79 VAL A O 1
ATOM 669 N N . GLU A 1 80 ? 20.775 31.501 -16.912 1.00 78.18 80 GLU A N 1
ATOM 670 C CA . GLU A 1 80 ? 21.922 32.240 -16.373 1.00 78.19 80 GLU A CA 1
ATOM 671 C C . GLU A 1 80 ? 22.950 32.691 -17.434 1.00 77.83 80 GLU A C 1
ATOM 672 O O . GLU A 1 80 ? 23.889 33.442 -17.116 1.00 78.33 80 GLU A O 1
ATOM 678 N N . GLY A 1 81 ? 22.767 32.260 -18.689 1.00 101.76 81 GLY A N 1
ATOM 679 C CA . GLY A 1 81 ? 23.736 32.551 -19.740 1.00 101.21 81 GLY A CA 1
ATOM 680 C C . GLY A 1 81 ? 24.987 31.716 -19.534 1.00 100.93 81 GLY A C 1
ATOM 681 O O . GLY A 1 81 ? 24.876 30.497 -19.321 1.00 100.92 81 GLY A O 1
ATOM 682 N N . GLU A 1 82 ? 26.165 32.345 -19.577 1.00 92.43 82 GLU A N 1
ATOM 683 C CA . GLU A 1 82 ? 27.436 31.602 -19.463 1.00 92.04 82 GLU A CA 1
ATOM 684 C C . GLU A 1 82 ? 27.563 30.514 -20.540 1.00 91.15 82 GLU A C 1
ATOM 685 O O . GLU A 1 82 ? 27.348 29.318 -20.269 1.00 90.80 82 GLU A O 1
ATOM 691 N N . VAL A 1 83 ? 27.815 30.936 -21.776 1.00 64.03 83 VAL A N 1
ATOM 692 C CA . VAL A 1 83 ? 28.095 29.989 -22.844 1.00 63.04 83 VAL A CA 1
ATOM 693 C C . VAL A 1 83 ? 29.582 30.094 -23.216 1.00 62.81 83 VAL A C 1
ATOM 694 O O . VAL A 1 83 ? 30.000 31.045 -23.889 1.00 62.82 83 VAL A O 1
ATOM 698 N N . LEU A 1 84 ? 30.369 29.096 -22.810 1.00 52.48 84 LEU A N 1
ATOM 699 C CA . LEU A 1 84 ? 31.831 29.182 -22.930 1.00 52.11 84 LEU A CA 1
ATOM 700 C C . LEU A 1 84 ? 32.284 28.903 -24.360 1.00 51.47 84 LEU A C 1
ATOM 701 O O . LEU A 1 84 ? 33.151 29.606 -24.907 1.00 51.78 84 LEU A O 1
ATOM 706 N N . ALA A 1 85 ? 31.680 27.875 -24.958 1.00 50.18 85 ALA A N 1
ATOM 707 C CA . ALA A 1 85 ? 31.982 27.494 -26.326 1.00 49.43 85 ALA A CA 1
ATOM 708 C C . ALA A 1 85 ? 31.581 28.617 -27.271 1.00 48.90 85 ALA A C 1
ATOM 709 O O . ALA A 1 85 ? 32.320 28.951 -28.186 1.00 48.97 85 ALA A O 1
ATOM 711 N N . HIS A 1 86 ? 30.413 29.203 -27.032 1.00 56.03 86 HIS A N 1
ATOM 712 C CA . HIS A 1 86 ? 29.920 30.292 -27.861 1.00 55.39 86 HIS A CA 1
ATOM 713 C C . HIS A 1 86 ? 30.831 31.515 -27.842 1.00 55.61 86 HIS A C 1
ATOM 714 O O . HIS A 1 86 ? 31.030 32.149 -28.882 1.00 55.65 86 HIS A O 1
ATOM 721 N N . ASP A 1 87 ? 31.379 31.847 -26.672 1.00 70.10 87 ASP A N 1
ATOM 722 C CA . ASP A 1 87 ? 32.315 32.969 -26.559 1.00 70.51 87 ASP A CA 1
ATOM 723 C C . ASP A 1 87 ? 33.619 32.689 -27.307 1.00 70.66 87 ASP A C 1
ATOM 724 O O . ASP A 1 87 ? 34.234 33.621 -27.836 1.00 71.15 87 ASP A O 1
ATOM 729 N N . ILE A 1 88 ? 34.032 31.415 -27.343 1.00 48.94 88 ILE A N 1
ATOM 730 C CA . ILE A 1 88 ? 35.231 31.018 -28.086 1.00 48.88 88 ILE A CA 1
ATOM 731 C C . ILE A 1 88 ? 35.012 31.279 -29.574 1.00 48.53 88 ILE A C 1
ATOM 732 O O . ILE A 1 88 ? 35.870 31.876 -30.249 1.00 48.89 88 ILE A O 1
ATOM 737 N N . LEU A 1 89 ? 33.843 30.860 -30.063 1.00 46.10 89 LEU A N 1
ATOM 738 C CA . LEU A 1 89 ? 33.436 31.123 -31.439 1.00 45.88 89 LEU A CA 1
ATOM 739 C C . LEU A 1 89 ? 33.336 32.637 -31.751 1.00 46.22 89 LEU A C 1
ATOM 740 O O . LEU A 1 89 ? 33.833 33.094 -32.783 1.00 46.26 89 LEU A O 1
ATOM 745 N N . ALA A 1 90 ? 32.736 33.413 -30.855 1.00 47.28 90 ALA A N 1
ATOM 746 C CA . ALA A 1 90 ? 32.574 34.842 -31.094 1.00 48.00 90 ALA A CA 1
ATOM 747 C C . ALA A 1 90 ? 33.919 35.576 -31.239 1.00 48.92 90 ALA A C 1
ATOM 748 O O . ALA A 1 90 ? 34.038 36.540 -32.005 1.00 49.22 90 ALA A O 1
ATOM 750 N N . GLN A 1 91 ? 34.925 35.113 -30.504 1.00 63.97 91 GLN A N 1
ATOM 751 C CA . GLN A 1 91 ? 36.264 35.679 -30.574 1.00 65.05 91 GLN A CA 1
ATOM 752 C C . GLN A 1 91 ? 36.808 35.569 -31.994 1.00 65.17 91 GLN A C 1
ATOM 753 O O . GLN A 1 91 ? 37.435 36.501 -32.519 1.00 65.67 91 GLN A O 1
ATOM 759 N N . ILE A 1 92 ? 36.555 34.419 -32.613 1.00 62.26 92 ILE A N 1
ATOM 760 C CA . ILE A 1 92 ? 37.007 34.147 -33.974 1.00 62.30 92 ILE A CA 1
ATOM 761 C C . ILE A 1 92 ? 36.267 34.996 -35.007 1.00 62.44 92 ILE A C 1
ATOM 762 O O . ILE A 1 92 ? 36.879 35.475 -35.958 1.00 62.79 92 ILE A O 1
ATOM 767 N N . VAL A 1 93 ? 34.964 35.204 -34.849 1.00 62.37 93 VAL A N 1
ATOM 768 C CA . VAL A 1 93 ? 34.303 36.113 -35.789 1.00 62.60 93 VAL A CA 1
ATOM 769 C C . VAL A 1 93 ? 34.756 37.564 -35.530 1.00 63.33 93 VAL A C 1
ATOM 770 O O . VAL A 1 93 ? 34.458 38.478 -36.318 1.00 63.54 93 VAL A O 1
ATOM 774 N N . GLY A 1 94 ? 35.469 37.760 -34.419 1.00 73.43 94 GLY A N 1
ATOM 775 C CA . GLY A 1 94 ? 36.029 39.048 -34.083 1.00 74.27 94 GLY A CA 1
ATOM 776 C C . GLY A 1 94 ? 35.028 40.010 -33.461 1.00 74.38 94 GLY A C 1
ATOM 777 O O . GLY A 1 94 ? 35.274 41.230 -33.432 1.00 74.96 94 GLY A O 1
ATOM 778 N N . GLU A 1 95 ? 33.907 39.478 -32.966 1.00 73.54 95 GLU A N 1
ATOM 779 C CA . GLU A 1 95 ? 32.866 40.303 -32.334 1.00 73.62 95 GLU A CA 1
ATOM 780 C C . GLU A 1 95 ? 32.440 39.726 -30.980 1.00 73.28 95 GLU A C 1
ATOM 781 O O . GLU A 1 95 ? 33.015 38.742 -30.501 1.00 73.17 95 GLU A O 1
ATOM 787 N N . SER A 1 96 ? 31.429 40.349 -30.365 1.00 59.17 96 SER A N 1
ATOM 788 C CA . SER A 1 96 ? 30.833 39.846 -29.110 1.00 58.78 96 SER A CA 1
ATOM 789 C C . SER A 1 96 ? 29.581 39.003 -29.387 1.00 57.98 96 SER A C 1
ATOM 790 O O . SER A 1 96 ? 28.820 39.277 -30.329 1.00 57.76 96 SER A O 1
ATOM 793 N N . TYR A 1 97 ? 29.393 37.975 -28.562 1.00 47.68 97 TYR A N 1
ATOM 794 C CA . TYR A 1 97 ? 28.245 37.090 -28.661 1.00 47.05 97 TYR A CA 1
ATOM 795 C C . TYR A 1 97 ? 26.909 37.842 -28.741 1.00 47.18 97 TYR A C 1
ATOM 796 O O . TYR A 1 97 ? 26.070 37.574 -29.616 1.00 46.75 97 TYR A O 1
ATOM 805 N N . GLU A 1 98 ? 26.723 38.790 -27.831 1.00 68.40 98 GLU A N 1
ATOM 806 C CA . GLU A 1 98 ? 25.472 39.527 -27.736 1.00 68.50 98 GLU A CA 1
ATOM 807 C C . GLU A 1 98 ? 25.183 40.302 -29.011 1.00 68.61 98 GLU A C 1
ATOM 808 O O . GLU A 1 98 ? 24.025 40.431 -29.409 1.00 68.43 98 GLU A O 1
ATOM 814 N N . GLU A 1 99 ? 26.237 40.791 -29.664 1.00 75.26 99 GLU A N 1
ATOM 815 C CA . GLU A 1 99 ? 26.098 41.469 -30.962 1.00 75.40 99 GLU A CA 1
ATOM 816 C C . GLU A 1 99 ? 25.672 40.512 -32.060 1.00 74.78 99 GLU A C 1
ATOM 817 O O . GLU A 1 99 ? 24.715 40.782 -32.775 1.00 74.63 99 GLU A O 1
ATOM 823 N N . ILE A 1 100 ? 26.380 39.395 -32.186 1.00 51.73 100 ILE A N 1
ATOM 824 C CA . ILE A 1 100 ? 26.060 38.391 -33.202 1.00 51.21 100 ILE A CA 1
ATOM 825 C C . ILE A 1 100 ? 24.627 37.879 -33.122 1.00 50.87 100 ILE A C 1
ATOM 826 O O . ILE A 1 100 ? 23.983 37.668 -34.152 1.00 50.74 100 ILE A O 1
ATOM 831 N N . ILE A 1 101 ? 24.125 37.656 -31.912 1.00 54.23 101 ILE A N 1
ATOM 832 C CA . ILE A 1 101 ? 22.818 37.011 -31.783 1.00 53.88 101 ILE A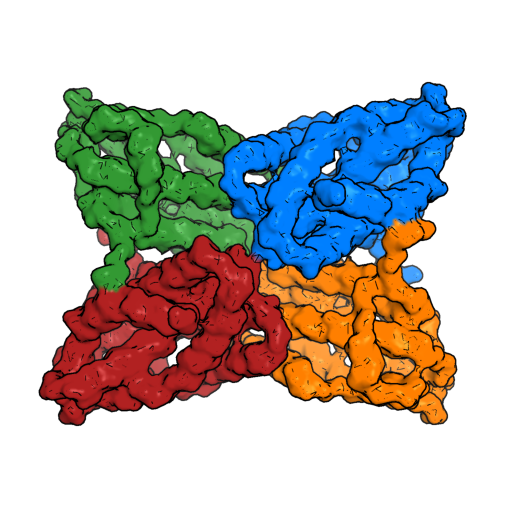 CA 1
ATOM 833 C C . ILE A 1 101 ? 21.661 38.008 -31.741 1.00 54.03 101 ILE A C 1
ATOM 834 O O . ILE A 1 101 ? 20.496 37.598 -31.692 1.00 53.78 101 ILE A O 1
ATOM 839 N N . LYS A 1 102 ? 21.998 39.304 -31.757 1.00 69.65 102 LYS A N 1
ATOM 840 C CA . LYS A 1 102 ? 21.029 40.394 -31.941 1.00 69.77 102 LYS A CA 1
ATOM 841 C C . LYS A 1 102 ? 20.206 40.129 -33.188 1.00 69.61 102 LYS A C 1
ATOM 842 O O . LYS A 1 102 ? 19.005 40.398 -33.207 1.00 69.65 102 LYS A O 1
ATOM 848 N N . THR A 1 103 ? 20.871 39.623 -34.232 1.00 69.64 103 THR A N 1
ATOM 849 C CA . THR A 1 103 ? 20.205 39.084 -35.420 1.00 69.40 103 THR A CA 1
ATOM 850 C C . THR A 1 103 ? 20.105 37.566 -35.283 1.00 68.80 103 THR A C 1
ATOM 851 O O . THR A 1 103 ? 21.115 36.886 -35.079 1.00 68.80 103 THR A O 1
ATOM 855 N N . LYS A 1 104 ? 18.892 37.035 -35.405 1.00 62.48 104 LYS A N 1
ATOM 856 C CA . LYS A 1 104 ? 18.664 35.593 -35.310 1.00 61.78 104 LYS A CA 1
ATOM 857 C C . LYS A 1 104 ? 18.111 35.058 -36.629 1.00 61.16 104 LYS A C 1
ATOM 858 O O . LYS A 1 104 ? 17.568 35.816 -37.455 1.00 61.50 104 LYS A O 1
ATOM 864 N N . VAL A 1 105 ? 18.274 33.747 -36.827 1.00 78.08 105 VAL A N 1
ATOM 865 C CA . VAL A 1 105 ? 17.814 33.067 -38.035 1.00 77.14 105 VAL A CA 1
ATOM 866 C C . VAL A 1 105 ? 17.292 31.684 -37.655 1.00 76.05 105 VAL A C 1
ATOM 867 O O . VAL A 1 105 ? 17.862 31.002 -36.788 1.00 75.91 105 VAL A O 1
ATOM 871 N N . TRP A 1 106 ? 16.192 31.275 -38.282 1.00 75.77 106 TRP A N 1
ATOM 872 C CA . TRP A 1 106 ? 15.599 29.970 -37.997 1.00 74.36 106 TRP A CA 1
ATOM 873 C C . TRP A 1 106 ? 15.547 29.125 -39.266 1.00 73.07 106 TRP A C 1
ATOM 874 O O . TRP A 1 106 ? 14.467 28.944 -39.834 1.00 72.99 106 TRP A O 1
ATOM 885 N N . PRO A 1 107 ? 16.705 28.593 -39.710 1.00 48.91 107 PRO A N 1
ATOM 886 C CA . PRO A 1 107 ? 16.806 27.910 -41.011 1.00 47.84 107 PRO A CA 1
ATOM 887 C C . PRO A 1 107 ? 16.012 26.603 -41.046 1.00 46.39 107 PRO A C 1
ATOM 888 O O . PRO A 1 107 ? 15.651 26.101 -39.982 1.00 46.20 107 PRO A O 1
ATOM 892 N N . PRO A 1 108 ? 15.723 26.084 -42.256 1.00 37.00 108 PRO A N 1
ATOM 893 C CA . PRO A 1 108 ? 14.965 24.837 -42.457 1.00 35.84 108 PRO A CA 1
ATOM 894 C C . PRO A 1 108 ? 15.497 23.642 -41.689 1.00 34.63 108 PRO A C 1
ATOM 895 O O . PRO A 1 108 ? 14.713 22.967 -41.037 1.00 34.22 108 PRO A O 1
ATOM 899 N N . SER A 1 109 ? 16.805 23.408 -41.744 1.00 43.43 109 SER A N 1
ATOM 900 C CA . SER A 1 109 ? 17.425 22.291 -41.024 1.00 42.31 109 SER A CA 1
ATOM 901 C C . SER A 1 109 ? 17.171 22.409 -39.531 1.00 41.74 109 SER A C 1
ATOM 902 O O . SER A 1 109 ? 16.853 21.407 -38.871 1.00 41.68 109 SER A O 1
ATOM 905 N N . GLY A 1 110 ? 17.305 23.625 -39.002 1.00 34.47 110 GLY A N 1
ATOM 906 C CA . GLY A 1 110 ? 17.018 23.854 -37.600 1.00 33.32 110 GLY A CA 1
ATOM 907 C C . GLY A 1 110 ? 15.552 23.623 -37.266 1.00 32.47 110 GLY A C 1
ATOM 908 O O . GLY A 1 110 ? 15.207 22.931 -36.290 1.00 32.23 110 GLY A O 1
ATOM 909 N N . ASP A 1 111 ? 14.693 24.219 -38.086 1.00 37.23 111 ASP A N 1
ATOM 910 C CA . ASP A 1 111 ? 13.257 24.063 -37.964 1.00 36.08 111 ASP A CA 1
ATOM 911 C C . ASP A 1 111 ? 12.782 22.598 -37.905 1.00 35.39 111 ASP A C 1
ATOM 912 O O . ASP A 1 111 ? 11.890 22.254 -37.115 1.00 35.52 111 ASP A O 1
ATOM 917 N N . HIS A 1 112 ? 13.371 21.750 -38.754 1.00 34.94 112 HIS A N 1
ATOM 918 C CA . HIS A 1 112 ? 13.000 20.350 -38.844 1.00 33.94 112 HIS A CA 1
ATOM 919 C C . HIS A 1 112 ? 13.397 19.652 -37.527 1.00 33.82 112 HIS A C 1
ATOM 920 O O . HIS A 1 112 ? 12.572 18.959 -36.919 1.00 33.67 112 HIS A O 1
ATOM 927 N N . TYR A 1 113 ? 14.645 19.845 -37.094 1.00 35.22 113 TYR A N 1
ATOM 928 C CA . TYR A 1 113 ? 15.143 19.292 -35.835 1.00 35.05 113 TYR A CA 1
ATOM 929 C C . TYR A 1 113 ? 14.236 19.673 -34.656 1.00 35.17 113 TYR A C 1
ATOM 930 O O . TYR A 1 113 ? 13.781 18.814 -33.900 1.00 35.05 113 TYR A O 1
ATOM 939 N N . ILE A 1 114 ? 14.001 20.971 -34.496 1.00 41.34 114 ILE A N 1
ATOM 940 C CA . ILE A 1 114 ? 13.155 21.469 -33.420 1.00 41.39 114 ILE A CA 1
ATOM 941 C C . ILE A 1 114 ? 11.774 20.814 -33.441 1.00 41.78 114 ILE A C 1
ATOM 942 O O . ILE A 1 114 ? 11.256 20.356 -32.402 1.00 41.77 114 ILE A O 1
ATOM 947 N N . LYS A 1 115 ? 11.185 20.763 -34.625 1.00 32.86 115 LYS A N 1
ATOM 948 C CA . LYS A 1 115 ? 9.873 20.188 -34.762 1.00 33.27 115 LYS A CA 1
ATOM 949 C C . LYS A 1 115 ? 9.875 18.684 -34.531 1.00 33.69 115 LYS A C 1
ATOM 950 O O . LYS A 1 115 ? 8.877 18.122 -34.126 1.00 34.05 115 LYS A O 1
ATOM 956 N N . HIS A 1 116 ? 11.013 18.046 -34.745 1.00 33.86 116 HIS A N 1
ATOM 957 C CA . HIS A 1 116 ? 11.180 16.639 -34.402 1.00 34.02 116 HIS A CA 1
ATOM 958 C C . HIS A 1 116 ? 11.134 16.431 -32.868 1.00 34.69 116 HIS A C 1
ATOM 959 O O . HIS A 1 116 ? 10.473 15.500 -32.359 1.00 34.77 116 HIS A O 1
ATOM 966 N N . MET A 1 117 ? 11.811 17.296 -32.121 1.00 38.45 117 MET A N 1
ATOM 967 C CA . MET A 1 117 ? 11.850 17.099 -30.677 1.00 38.92 117 MET A CA 1
ATOM 968 C C . MET A 1 117 ? 10.477 17.398 -30.073 1.00 39.45 117 MET A C 1
ATOM 969 O O . MET A 1 117 ? 9.936 16.602 -29.302 1.00 39.39 117 MET A O 1
ATOM 974 N N . TYR A 1 118 ? 9.893 18.524 -30.482 1.00 44.94 118 TYR A N 1
ATOM 975 C CA . TYR A 1 118 ? 8.547 18.905 -30.052 1.00 45.48 118 TYR A CA 1
ATOM 976 C C . TYR A 1 118 ? 7.463 17.891 -30.403 1.00 45.46 118 TYR A C 1
ATOM 977 O O . TYR A 1 118 ? 6.517 17.729 -29.631 1.00 45.74 118 TYR A O 1
ATOM 986 N N . PHE A 1 119 ? 7.556 17.241 -31.566 1.00 42.27 119 PHE A N 1
ATOM 987 C CA . PHE A 1 119 ? 6.545 16.246 -31.903 1.00 42.08 119 PHE A CA 1
ATOM 988 C C . PHE A 1 119 ? 6.540 15.191 -30.799 1.00 42.10 119 PHE A C 1
ATOM 989 O O . PHE A 1 119 ? 5.467 14.806 -30.287 1.00 42.18 119 PHE A O 1
ATOM 997 N N . GLN A 1 120 ? 7.741 14.746 -30.422 1.00 42.30 120 GLN A N 1
ATOM 998 C CA . GLN A 1 120 ? 7.878 13.755 -29.356 1.00 42.40 120 GLN A CA 1
ATOM 999 C C . GLN A 1 120 ? 7.263 14.276 -28.048 1.00 42.57 120 GLN A C 1
ATOM 1000 O O . GLN A 1 120 ? 6.513 13.552 -27.374 1.00 42.50 120 GLN A O 1
ATOM 1006 N N . ALA A 1 121 ? 7.559 15.535 -27.724 1.00 38.32 121 ALA A N 1
ATOM 1007 C CA . ALA A 1 121 ? 7.101 16.171 -26.487 1.00 38.52 121 ALA A CA 1
ATOM 1008 C C . ALA A 1 121 ? 5.585 16.417 -26.413 1.00 38.80 121 ALA A C 1
ATOM 1009 O O . ALA A 1 121 ? 4.998 16.368 -25.329 1.00 39.13 121 ALA A O 1
ATOM 1011 N N . HIS A 1 122 ? 4.973 16.762 -27.543 1.00 42.56 122 HIS A N 1
ATOM 1012 C CA . HIS A 1 122 ? 3.523 16.951 -27.621 1.00 42.82 122 HIS A CA 1
ATOM 1013 C C . HIS A 1 122 ? 2.735 15.660 -27.743 1.00 43.11 122 HIS A C 1
ATOM 1014 O O . HIS A 1 122 ? 1.699 15.532 -27.107 1.00 43.06 122 HIS A O 1
ATOM 1021 N N . SER A 1 123 ? 3.149 14.758 -28.638 1.00 42.04 123 SER A N 1
ATOM 1022 C CA . SER A 1 123 ? 2.366 13.536 -28.858 1.00 42.36 123 SER A CA 1
ATOM 1023 C C . SER A 1 123 ? 2.747 12.235 -28.114 1.00 42.48 123 SER A C 1
ATOM 1024 O O . SER A 1 123 ? 1.938 11.310 -28.045 1.00 42.91 123 SER A O 1
ATOM 1027 N N . ARG A 1 124 ? 3.915 12.172 -27.485 1.00 43.78 124 ARG A N 1
ATOM 1028 C CA . ARG A 1 124 ? 4.299 10.904 -26.856 1.00 43.97 124 ARG A CA 1
ATOM 1029 C C . ARG A 1 124 ? 4.365 10.955 -25.343 1.00 44.01 124 ARG A C 1
ATOM 1030 O O . ARG A 1 124 ? 5.280 11.567 -24.777 1.00 43.96 124 ARG A O 1
ATOM 1038 N N . GLU A 1 125 ? 3.418 10.262 -24.705 1.00 43.74 125 GLU A N 1
ATOM 1039 C CA . GLU A 1 125 ? 3.330 10.200 -23.245 1.00 43.50 125 GLU A CA 1
ATOM 1040 C C . GLU A 1 125 ? 4.646 9.799 -22.579 1.00 43.38 125 GLU A C 1
ATOM 1041 O O . GLU A 1 125 ? 5.127 10.495 -21.682 1.00 43.30 125 GLU A O 1
ATOM 1047 N N . ASN A 1 126 ? 5.224 8.684 -23.016 1.00 39.96 126 ASN A N 1
ATOM 1048 C CA . ASN A 1 126 ? 6.462 8.198 -22.419 1.00 39.74 126 ASN A CA 1
ATOM 1049 C C . ASN A 1 126 ? 7.678 9.132 -22.645 1.00 39.14 126 ASN A C 1
ATOM 1050 O O . ASN A 1 126 ? 8.024 9.464 -23.786 1.00 39.00 126 ASN A O 1
ATOM 1055 N N . ALA A 1 127 ? 8.346 9.495 -21.548 1.00 41.81 127 ALA A N 1
ATOM 1056 C CA . ALA A 1 127 ? 9.490 10.404 -21.578 1.00 41.31 127 ALA A CA 1
ATOM 1057 C C . ALA A 1 127 ? 10.590 9.977 -22.549 1.00 41.10 127 ALA A C 1
ATOM 1058 O O . ALA A 1 127 ? 11.297 10.828 -23.089 1.00 40.72 127 ALA A O 1
ATOM 1060 N N . ILE A 1 128 ? 10.741 8.671 -22.760 1.00 36.82 128 ILE A N 1
ATOM 1061 C CA . ILE A 1 128 ? 11.876 8.139 -23.512 1.00 36.70 128 ILE A CA 1
ATOM 1062 C C . ILE A 1 128 ? 11.935 8.654 -24.950 1.00 36.31 128 ILE A C 1
ATOM 1063 O O . ILE A 1 128 ? 13.016 8.718 -25.543 1.00 36.18 128 ILE A O 1
ATOM 1068 N N . TYR A 1 129 ? 10.788 9.027 -25.518 1.00 43.15 129 TYR A N 1
ATOM 1069 C CA . TYR A 1 129 ? 10.797 9.505 -26.904 1.00 43.08 129 TYR A CA 1
ATOM 1070 C C . TYR A 1 129 ? 11.482 10.868 -26.993 1.00 42.68 129 TYR A C 1
ATOM 1071 O O . TYR A 1 129 ? 12.343 11.076 -27.872 1.00 42.57 129 TYR A O 1
ATOM 1080 N N . THR A 1 130 ? 11.129 11.760 -26.055 1.00 40.14 130 THR A N 1
ATOM 1081 C CA . THR A 1 130 ? 11.685 13.113 -26.007 1.00 39.88 130 THR A CA 1
ATOM 1082 C C . THR A 1 130 ? 13.168 13.135 -25.652 1.00 40.07 130 THR A C 1
ATOM 1083 O O . THR A 1 130 ? 13.950 13.897 -26.255 1.00 40.16 130 THR A O 1
ATOM 1087 N N . ILE A 1 131 ? 13.556 12.306 -24.684 1.00 37.84 131 ILE A N 1
ATOM 1088 C CA . ILE A 1 131 ? 14.953 12.206 -24.262 1.00 38.06 131 ILE A CA 1
ATOM 1089 C C . ILE A 1 131 ? 15.809 11.631 -25.392 1.00 38.18 131 ILE A C 1
ATOM 1090 O O . ILE A 1 131 ? 16.926 12.076 -25.634 1.00 38.34 131 ILE A O 1
ATOM 1095 N N . ALA A 1 132 ? 15.276 10.641 -26.096 1.00 43.00 132 ALA A N 1
ATOM 1096 C CA . ALA A 1 132 ? 16.004 10.026 -27.195 1.00 43.13 132 ALA A CA 1
ATOM 1097 C C . ALA A 1 132 ? 16.172 11.028 -28.314 1.00 42.99 132 ALA A C 1
ATOM 1098 O O . ALA A 1 132 ? 17.095 10.918 -29.109 1.00 42.78 132 ALA A O 1
ATOM 1100 N N . ALA A 1 133 ? 15.262 11.989 -28.399 1.00 37.37 133 ALA A N 1
ATOM 1101 C CA . ALA A 1 133 ? 15.334 13.006 -29.449 1.00 37.46 133 ALA A CA 1
ATOM 1102 C C . ALA A 1 133 ? 16.351 14.061 -29.060 1.00 37.65 133 ALA A C 1
ATOM 1103 O O . ALA A 1 133 ? 16.945 14.720 -29.924 1.00 37.28 133 ALA A O 1
ATOM 1105 N N . MET A 1 134 ? 16.490 14.268 -27.749 1.00 44.06 134 MET A N 1
ATOM 1106 C CA . MET A 1 134 ? 17.492 15.203 -27.233 1.00 44.76 134 MET A CA 1
ATOM 1107 C C . MET A 1 134 ? 18.862 14.625 -26.910 1.00 45.49 134 MET A C 1
ATOM 1108 O O . MET A 1 134 ? 19.844 15.362 -26.793 1.00 45.78 134 MET A O 1
ATOM 1113 N N . ALA A 1 135 ? 18.943 13.310 -26.784 1.00 36.49 135 ALA A N 1
ATOM 1114 C CA . ALA A 1 135 ? 20.203 12.663 -26.388 1.00 37.11 135 ALA A CA 1
ATOM 1115 C C . ALA A 1 135 ? 21.359 12.765 -27.388 1.00 37.40 135 ALA A C 1
ATOM 1116 O O . ALA A 1 135 ? 22.494 12.898 -26.965 1.00 37.62 135 ALA A O 1
ATOM 1118 N N . PRO A 1 136 ? 21.081 12.720 -28.683 1.00 36.80 136 PRO A N 1
ATOM 1119 C CA . PRO A 1 136 ? 22.153 12.764 -29.681 1.00 37.21 136 PRO A CA 1
ATOM 1120 C C . PRO A 1 136 ? 23.009 14.031 -29.626 1.00 37.56 136 PRO A C 1
ATOM 1121 O O . PRO A 1 136 ? 24.187 13.982 -29.962 1.00 37.91 136 PRO A O 1
ATOM 1135 N N . PRO A 1 138 ? 24.285 16.294 -27.079 1.00 42.14 138 PRO A N 1
ATOM 1136 C CA . PRO A 1 138 ? 25.466 16.305 -26.209 1.00 42.09 138 PRO A CA 1
ATOM 1137 C C . PRO A 1 138 ? 26.416 15.161 -26.537 1.00 41.77 138 PRO A C 1
ATOM 1138 O O . PRO A 1 138 ? 27.622 15.356 -26.637 1.00 41.91 138 PRO A O 1
ATOM 1142 N N . TYR A 1 139 ? 25.853 13.972 -26.697 1.00 41.08 139 TYR A N 1
ATOM 1143 C CA . TYR A 1 139 ? 26.610 12.771 -27.013 1.00 40.91 139 TYR A CA 1
ATOM 1144 C C . TYR A 1 139 ? 27.480 12.948 -28.266 1.00 40.72 139 TYR A C 1
ATOM 1145 O O . TYR A 1 139 ? 28.695 12.740 -28.223 1.00 40.87 139 TYR A O 1
ATOM 1154 N N . ILE A 1 140 ? 26.861 13.344 -29.373 1.00 36.32 140 ILE A N 1
ATOM 1155 C CA . ILE A 1 140 ? 27.608 13.545 -30.612 1.00 36.08 140 ILE A CA 1
ATOM 1156 C C . ILE A 1 140 ? 28.786 14.524 -30.391 1.00 36.24 140 ILE A C 1
ATOM 1157 O O . ILE A 1 140 ? 29.931 14.168 -30.680 1.00 36.51 140 ILE A O 1
ATOM 1162 N N . TYR A 1 141 ? 28.509 15.717 -29.855 1.00 36.31 141 TYR A N 1
ATOM 1163 C CA . TYR A 1 141 ? 29.561 16.688 -29.556 1.00 36.68 141 TYR A CA 1
ATOM 1164 C C . TYR A 1 141 ? 30.720 16.092 -28.734 1.00 37.59 141 TYR A C 1
ATOM 1165 O O . TYR A 1 141 ? 31.895 16.301 -29.056 1.00 37.87 141 TYR A O 1
ATOM 1174 N N . ALA A 1 142 ? 30.379 15.332 -27.692 1.00 43.78 142 ALA A N 1
ATOM 1175 C CA . ALA A 1 142 ? 31.380 14.638 -26.895 1.00 44.54 142 ALA A CA 1
ATOM 1176 C C . ALA A 1 142 ? 32.270 13.752 -27.772 1.00 45.13 142 ALA A C 1
ATOM 1177 O O . ALA A 1 142 ? 33.502 13.908 -27.792 1.00 45.44 142 ALA A O 1
ATOM 1179 N N . GLU A 1 143 ? 31.639 12.830 -28.495 1.00 43.76 143 GLU A N 1
ATOM 1180 C CA . GLU A 1 143 ? 32.355 11.884 -29.330 1.00 44.48 143 GLU A CA 1
ATOM 1181 C C . GLU A 1 143 ? 33.239 12.600 -30.349 1.00 44.97 143 GLU A C 1
ATOM 1182 O O . GLU A 1 143 ? 34.407 12.244 -30.524 1.00 45.57 143 GLU A O 1
ATOM 1188 N N . LEU A 1 144 ? 32.677 13.613 -31.009 1.00 45.62 144 LEU A N 1
ATOM 1189 C CA . LEU A 1 144 ? 33.410 14.409 -31.976 1.00 46.18 144 LEU A CA 1
ATOM 1190 C C . LEU A 1 144 ? 34.676 14.966 -31.355 1.00 47.26 144 LEU A C 1
ATOM 1191 O O . LEU A 1 144 ? 35.766 14.812 -31.916 1.00 47.65 144 LEU A O 1
ATOM 1196 N N . ALA A 1 145 ? 34.533 15.604 -30.194 1.00 43.15 145 ALA A N 1
ATOM 1197 C CA . ALA A 1 145 ? 35.653 16.289 -29.551 1.00 44.42 145 ALA A CA 1
ATOM 1198 C C . ALA A 1 145 ? 36.717 15.317 -29.027 1.00 45.46 145 ALA A C 1
ATOM 1199 O O . ALA A 1 145 ? 37.896 15.651 -28.998 1.00 45.89 145 ALA A O 1
ATOM 1201 N N . LYS A 1 146 ? 36.311 14.124 -28.613 1.00 50.15 146 LYS A N 1
ATOM 1202 C CA . LYS A 1 146 ? 37.276 13.156 -28.134 1.00 51.41 146 LYS A CA 1
ATOM 1203 C C . LYS A 1 146 ? 38.124 12.620 -29.285 1.00 52.14 146 LYS A C 1
ATOM 1204 O O . LYS A 1 146 ? 39.308 12.318 -29.107 1.00 52.48 146 LYS A O 1
ATOM 1210 N N . ARG A 1 147 ? 37.513 12.517 -30.464 1.00 55.07 147 ARG A N 1
ATOM 1211 C CA . ARG A 1 147 ? 38.190 12.015 -31.646 1.00 55.93 147 ARG A CA 1
ATOM 1212 C C . ARG A 1 147 ? 39.259 12.993 -32.127 1.00 56.91 147 ARG A C 1
ATOM 1213 O O . ARG A 1 147 ? 40.272 12.578 -32.704 1.00 57.30 147 ARG A O 1
ATOM 1221 N N . SER A 1 148 ? 39.031 14.284 -31.880 1.00 49.98 148 SER A N 1
ATOM 1222 C CA . SER A 1 148 ? 39.945 15.350 -32.298 1.00 51.03 148 SER A CA 1
ATOM 1223 C C . SER A 1 148 ? 41.244 15.322 -31.506 1.00 52.25 148 SER A C 1
ATOM 1224 O O . SER A 1 148 ? 42.300 15.722 -32.002 1.00 52.72 148 SER A O 1
ATOM 1227 N N . GLN A 1 149 ? 41.162 14.866 -30.259 1.00 72.36 149 GLN A N 1
ATOM 1228 C CA . GLN A 1 149 ? 42.351 14.810 -29.413 1.00 73.68 149 GLN A CA 1
ATOM 1229 C C . GLN A 1 149 ? 43.410 13.827 -29.966 1.00 74.33 149 GLN A C 1
ATOM 1230 O O . GLN A 1 149 ? 44.600 14.088 -29.863 1.00 75.03 149 GLN A O 1
ATOM 1236 N N . SER A 1 150 ? 42.985 12.735 -30.591 1.00 63.57 150 SER A N 1
ATOM 1237 C CA . SER A 1 150 ? 43.939 11.796 -31.181 1.00 64.41 150 SER A CA 1
ATOM 1238 C C . SER A 1 150 ? 44.244 12.117 -32.638 1.00 64.49 150 SER A C 1
ATOM 1239 O O . SER A 1 150 ? 45.039 11.426 -33.285 1.00 64.75 150 SER A O 1
ATOM 1242 N N . ASP A 1 151 ? 43.611 13.156 -33.163 1.00 53.01 151 ASP A N 1
ATOM 1243 C CA . ASP A 1 151 ? 43.771 13.500 -34.569 1.00 53.10 151 ASP A CA 1
ATOM 1244 C C . ASP A 1 151 ? 44.904 14.516 -34.749 1.00 53.78 151 ASP A C 1
ATOM 1245 O O . ASP A 1 151 ? 44.875 15.608 -34.174 1.00 53.98 151 ASP A O 1
ATOM 1250 N N . HIS A 1 152 ? 45.907 14.166 -35.547 1.00 97.09 152 HIS A N 1
ATOM 1251 C CA . HIS A 1 152 ? 47.082 15.034 -35.645 1.00 97.71 152 HIS A CA 1
ATOM 1252 C C . HIS A 1 152 ? 46.861 16.255 -36.546 1.00 97.68 152 HIS A C 1
ATOM 1253 O O . HIS A 1 152 ? 47.710 17.158 -36.576 1.00 98.06 152 HIS A O 1
ATOM 1260 N N . LYS A 1 153 ? 45.721 16.303 -37.246 1.00 69.61 153 LYS A N 1
ATOM 1261 C CA . LYS A 1 153 ? 45.377 17.481 -38.057 1.00 69.46 153 LYS A CA 1
ATOM 1262 C C . LYS A 1 153 ? 44.754 18.558 -37.191 1.00 69.27 153 LYS A C 1
ATOM 1263 O O . LYS A 1 153 ? 44.384 19.619 -37.678 1.00 69.37 153 LYS A O 1
ATOM 1269 N N . LEU A 1 154 ? 44.613 18.281 -35.904 1.00 55.11 154 LEU A N 1
ATOM 1270 C CA . LEU A 1 154 ? 44.012 19.257 -35.007 1.00 54.84 154 LEU A CA 1
ATOM 1271 C C . LEU A 1 154 ? 44.972 20.404 -34.816 1.00 55.33 154 LEU A C 1
ATOM 1272 O O . LEU A 1 154 ? 46.117 20.207 -34.392 1.00 55.96 154 LEU A O 1
ATOM 1277 N N . ASN A 1 155 ? 44.496 21.606 -35.106 1.00 52.45 155 ASN A N 1
ATOM 1278 C CA . ASN A 1 155 ? 45.374 22.752 -35.138 1.00 53.08 155 ASN A CA 1
ATOM 1279 C C . ASN A 1 155 ? 45.354 23.413 -33.783 1.00 53.31 155 ASN A C 1
ATOM 1280 O O . ASN A 1 155 ? 44.373 24.065 -33.405 1.00 53.10 155 ASN A O 1
ATOM 1285 N N . ARG A 1 156 ? 46.482 23.284 -33.089 1.00 65.79 156 ARG A N 1
ATOM 1286 C CA . ARG A 1 156 ? 46.602 23.645 -31.679 1.00 65.92 156 ARG A CA 1
ATOM 1287 C C . ARG A 1 156 ? 46.963 25.128 -31.556 1.00 66.00 156 ARG A C 1
ATOM 1288 O O . ARG A 1 156 ? 46.917 25.700 -30.458 1.00 66.15 156 ARG A O 1
ATOM 1296 N N . GLU A 1 157 ? 47.297 25.751 -32.690 1.00 64.14 157 GLU A N 1
ATOM 1297 C CA . GLU A 1 157 ? 47.730 27.148 -32.696 1.00 64.28 157 GLU A CA 1
ATOM 1298 C C . GLU A 1 157 ? 46.572 28.134 -32.841 1.00 63.56 157 GLU A C 1
ATOM 1299 O O . GLU A 1 157 ? 46.753 29.347 -32.689 1.00 64.12 157 GLU A O 1
ATOM 1305 N N . LYS A 1 158 ? 45.381 27.613 -33.123 1.00 64.85 158 LYS A N 1
ATOM 1306 C CA . LYS A 1 158 ? 44.194 28.454 -33.275 1.00 63.68 158 LYS A CA 1
ATOM 1307 C C . LYS A 1 158 ? 43.192 28.095 -32.196 1.00 62.69 158 LYS A C 1
ATOM 1308 O O . LYS A 1 158 ? 43.129 26.933 -31.780 1.00 62.35 158 LYS A O 1
ATOM 1314 N N . ASP A 1 159 ? 42.410 29.080 -31.750 1.00 62.47 159 ASP A N 1
ATOM 1315 C CA . ASP A 1 159 ? 41.506 28.883 -30.619 1.00 61.38 159 ASP A CA 1
ATOM 1316 C C . ASP A 1 159 ? 40.376 27.896 -30.899 1.00 60.09 159 ASP A C 1
ATOM 1317 O O . ASP A 1 159 ? 39.668 27.493 -29.984 1.00 59.80 159 ASP A O 1
ATOM 1322 N N . THR A 1 160 ? 40.212 27.502 -32.158 1.00 53.09 160 THR A N 1
ATOM 1323 C CA . THR A 1 160 ? 39.260 26.456 -32.505 1.00 51.76 160 THR A CA 1
ATOM 1324 C C . THR A 1 160 ? 39.501 25.166 -31.713 1.00 51.08 160 THR A C 1
ATOM 1325 O O . THR A 1 160 ? 38.588 24.366 -31.553 1.00 50.66 160 THR A O 1
ATOM 1329 N N . ALA A 1 161 ? 40.724 24.958 -31.228 1.00 41.99 161 ALA A N 1
ATOM 1330 C CA . ALA A 1 161 ? 41.051 23.744 -30.486 1.00 41.28 161 ALA A CA 1
ATOM 1331 C C . ALA A 1 161 ? 40.382 23.758 -29.109 1.00 40.71 161 ALA A C 1
ATOM 1332 O O . ALA A 1 161 ? 40.043 22.698 -28.552 1.00 40.40 161 ALA A O 1
ATOM 1334 N N . LYS A 1 162 ? 40.212 24.966 -28.570 1.00 53.78 162 LYS A N 1
ATOM 1335 C CA . LYS A 1 162 ? 39.541 25.175 -27.293 1.00 53.09 162 LYS A CA 1
ATOM 1336 C C . LYS A 1 162 ? 38.041 24.817 -27.364 1.00 51.83 162 LYS A C 1
ATOM 1337 O O . LYS A 1 162 ? 37.412 24.459 -26.350 1.00 51.63 162 LYS A O 1
ATOM 1343 N N . TRP A 1 163 ? 37.472 24.916 -28.564 1.00 44.38 163 TRP A N 1
ATOM 1344 C CA . TRP A 1 163 ? 36.084 24.540 -28.789 1.00 43.47 163 TRP A CA 1
ATOM 1345 C C . TRP A 1 163 ? 35.931 23.031 -28.588 1.00 43.27 163 TRP A C 1
ATOM 1346 O O . TRP A 1 163 ? 34.970 22.582 -27.958 1.00 43.00 163 TRP A O 1
ATOM 1357 N N . PHE A 1 164 ? 36.881 22.249 -29.108 1.00 43.44 164 PHE A N 1
ATOM 1358 C CA . PHE A 1 164 ? 36.862 20.794 -28.927 1.00 43.28 164 PHE A CA 1
ATOM 1359 C C . PHE A 1 164 ? 37.203 20.410 -27.493 1.00 43.89 164 PHE A C 1
ATOM 1360 O O . PHE A 1 164 ? 36.632 19.472 -26.942 1.00 44.00 164 PHE A O 1
ATOM 1368 N N . ASP A 1 165 ? 38.159 21.117 -26.899 1.00 48.17 165 ASP A N 1
ATOM 1369 C CA . ASP A 1 165 ? 38.598 20.792 -25.556 1.00 48.66 165 ASP A CA 1
ATOM 1370 C C . ASP A 1 165 ? 37.441 20.912 -24.576 1.00 48.66 165 ASP A C 1
ATOM 1371 O O . ASP A 1 165 ? 37.325 20.137 -23.624 1.00 48.94 165 ASP A O 1
ATOM 1376 N N . PHE A 1 166 ? 36.583 21.891 -24.823 1.00 48.83 166 PHE A N 1
ATOM 1377 C CA . PHE A 1 166 ? 35.425 22.090 -23.981 1.00 48.71 166 PHE A CA 1
ATOM 1378 C C . PHE A 1 166 ? 34.453 20.892 -24.098 1.00 48.41 166 PHE A C 1
ATOM 1379 O O . PHE A 1 166 ? 34.082 20.285 -23.083 1.00 48.34 166 PHE A O 1
ATOM 1387 N N . TYR A 1 167 ? 34.054 20.542 -25.322 1.00 45.13 167 TYR A N 1
ATOM 1388 C CA . TYR A 1 167 ? 33.092 19.462 -25.519 1.00 45.03 167 TYR A CA 1
ATOM 1389 C C . TYR A 1 167 ? 33.672 18.102 -25.190 1.00 45.45 167 TYR A C 1
ATOM 1390 O O . TYR A 1 167 ? 32.922 17.123 -25.016 1.00 45.20 167 TYR A O 1
ATOM 1399 N N . SER A 1 168 ? 34.995 18.016 -25.090 1.00 48.03 168 SER A N 1
ATOM 1400 C CA . SER A 1 168 ? 35.585 16.734 -24.712 1.00 48.74 168 SER A CA 1
ATOM 1401 C C . SER A 1 168 ? 35.252 16.343 -23.259 1.00 49.42 168 SER A C 1
ATOM 1402 O O . SER A 1 168 ? 35.305 15.175 -22.913 1.00 49.54 168 SER A O 1
ATOM 1405 N N . THR A 1 169 ? 34.886 17.317 -22.432 1.00 55.85 169 THR A N 1
ATOM 1406 C CA . THR A 1 169 ? 34.607 17.099 -21.003 1.00 56.64 169 THR A CA 1
ATOM 1407 C C . THR A 1 169 ? 33.177 17.466 -20.597 1.00 56.56 169 THR A C 1
ATOM 1408 O O . THR A 1 169 ? 32.444 16.640 -20.035 1.00 56.43 169 THR A O 1
ATOM 1412 N N . GLU A 1 170 ? 32.822 18.726 -20.837 1.00 54.35 170 GLU A N 1
ATOM 1413 C CA . GLU A 1 170 ? 31.645 19.374 -20.259 1.00 54.40 170 GLU A CA 1
ATOM 1414 C C . GLU A 1 170 ? 30.271 18.788 -20.627 1.00 54.12 170 GLU A C 1
ATOM 1415 O O . GLU A 1 170 ? 29.242 19.291 -20.156 1.00 54.24 170 GLU A O 1
ATOM 1421 N N . MET A 1 171 ? 30.226 17.817 -21.532 1.00 52.72 171 MET A N 1
ATOM 1422 C CA . MET A 1 171 ? 28.965 17.149 -21.832 1.00 52.52 171 MET A CA 1
ATOM 1423 C C . MET A 1 171 ? 28.704 15.846 -21.067 1.00 52.70 171 MET A C 1
ATOM 1424 O O . MET A 1 171 ? 27.599 15.312 -21.104 1.00 52.58 171 MET A O 1
ATOM 1429 N N . ASP A 1 172 ? 29.712 15.353 -20.359 1.00 59.12 172 ASP A N 1
ATOM 1430 C CA . ASP A 1 172 ? 29.647 14.013 -19.763 1.00 59.20 172 ASP A CA 1
ATOM 1431 C C . ASP A 1 172 ? 28.544 13.760 -18.708 1.00 59.00 172 ASP A C 1
ATOM 1432 O O . ASP A 1 172 ? 27.907 12.694 -18.705 1.00 58.90 172 ASP A O 1
ATOM 1437 N N . ASP A 1 173 ? 28.322 14.719 -17.819 1.00 54.38 173 ASP A N 1
ATOM 1438 C CA . ASP A 1 173 ? 27.330 14.531 -16.781 1.00 54.22 173 ASP A CA 1
ATOM 1439 C C . ASP A 1 173 ? 25.974 14.281 -17.398 1.00 53.34 173 ASP A C 1
ATOM 1440 O O . ASP A 1 173 ? 25.335 13.273 -17.115 1.00 53.24 173 ASP A O 1
ATOM 1445 N N . ILE A 1 174 ? 25.561 15.191 -18.271 1.00 50.17 174 ILE A N 1
ATOM 1446 C CA . ILE A 1 174 ? 24.232 15.162 -18.870 1.00 49.33 174 ILE A CA 1
ATOM 1447 C C . ILE A 1 174 ? 24.047 13.938 -19.779 1.00 48.74 174 ILE A C 1
ATOM 1448 O O . ILE A 1 174 ? 22.984 13.312 -19.777 1.00 48.42 174 ILE A O 1
ATOM 1453 N N . ILE A 1 175 ? 25.088 13.577 -20.523 1.00 44.40 175 ILE A N 1
ATOM 1454 C CA . ILE A 1 175 ? 25.073 12.315 -21.265 1.00 43.88 175 ILE A CA 1
ATOM 1455 C C . ILE A 1 175 ? 24.735 11.166 -20.307 1.00 44.01 175 ILE A C 1
ATOM 1456 O O . ILE A 1 175 ? 23.807 10.404 -20.556 1.00 43.85 175 ILE A O 1
ATOM 1461 N N . ASN A 1 176 ? 25.444 11.086 -19.187 1.00 54.38 176 ASN A N 1
ATOM 1462 C CA . ASN A 1 176 ? 25.211 10.015 -18.222 1.00 54.51 176 ASN A CA 1
ATOM 1463 C C . ASN A 1 176 ? 23.817 9.982 -17.570 1.00 54.16 176 ASN A C 1
ATOM 1464 O O . ASN A 1 176 ? 23.252 8.893 -17.343 1.00 54.23 176 ASN A O 1
ATOM 1469 N N . VAL A 1 177 ? 23.270 11.156 -17.270 1.00 49.61 177 VAL A N 1
ATOM 1470 C CA . VAL A 1 177 ? 21.902 11.232 -16.778 1.00 48.94 177 VAL A CA 1
ATOM 1471 C C . VAL A 1 177 ? 20.927 10.670 -17.807 1.00 48.29 177 VAL A C 1
ATOM 1472 O O . VAL A 1 177 ? 20.116 9.802 -17.493 1.00 48.20 177 VAL A O 1
ATOM 1476 N N . PHE A 1 178 ? 21.018 11.174 -19.035 1.00 42.37 178 PHE A N 1
ATOM 1477 C CA . PHE A 1 178 ? 20.188 10.725 -20.145 1.00 41.67 178 PHE A CA 1
ATOM 1478 C C . PHE A 1 178 ? 20.322 9.238 -20.404 1.00 41.95 178 PHE A C 1
ATOM 1479 O O . PHE A 1 178 ? 19.363 8.595 -20.818 1.00 41.59 178 PHE A O 1
ATOM 1487 N N . GLU A 1 179 ? 21.524 8.708 -20.194 1.00 48.48 179 GLU A N 1
ATOM 1488 C CA . GLU A 1 179 ? 21.815 7.287 -20.412 1.00 48.91 179 GLU A CA 1
ATOM 1489 C C . GLU A 1 179 ? 21.074 6.444 -19.361 1.00 49.18 179 GLU A C 1
ATOM 1490 O O . GLU A 1 179 ? 20.501 5.395 -19.663 1.00 49.32 179 GLU A O 1
ATOM 1496 N N . SER A 1 180 ? 21.075 6.938 -18.131 1.00 53.39 180 SER A N 1
ATOM 1497 C CA . SER A 1 180 ? 20.371 6.284 -17.050 1.00 53.80 180 SER A CA 1
ATOM 1498 C C . SER A 1 180 ? 18.858 6.326 -17.228 1.00 53.58 180 SER A C 1
ATOM 1499 O O . SER A 1 180 ? 18.178 5.305 -17.023 1.00 53.69 180 SER A O 1
ATOM 1502 N N . LEU A 1 181 ? 18.322 7.486 -17.596 1.00 44.83 181 LEU A N 1
ATOM 1503 C CA . LEU A 1 181 ? 16.898 7.572 -17.872 1.00 44.67 181 LEU A CA 1
ATOM 1504 C C . LEU A 1 181 ? 16.465 6.664 -19.032 1.00 44.72 181 LEU A C 1
ATOM 1505 O O . LEU A 1 181 ? 15.384 6.073 -18.991 1.00 44.81 181 LEU A O 1
ATOM 1510 N N . MET A 1 182 ? 17.294 6.536 -20.062 1.00 45.44 182 MET A N 1
ATOM 1511 C CA . MET A 1 182 ? 16.867 5.757 -21.212 1.00 45.38 182 MET A CA 1
ATOM 1512 C C . MET A 1 182 ? 16.922 4.270 -20.904 1.00 46.08 182 MET A C 1
ATOM 1513 O O . MET A 1 182 ? 16.011 3.520 -21.261 1.00 46.06 182 MET A O 1
ATOM 1518 N N . ASN A 1 183 ? 17.990 3.843 -20.242 1.00 45.00 183 ASN A N 1
ATOM 1519 C CA . ASN A 1 183 ? 18.094 2.454 -19.814 1.00 45.72 183 ASN A CA 1
ATOM 1520 C C . ASN A 1 183 ? 16.948 2.064 -18.888 1.00 46.15 183 ASN A C 1
ATOM 1521 O O . ASN A 1 183 ? 16.244 1.078 -19.137 1.00 46.50 183 ASN A O 1
ATOM 1526 N N . LYS A 1 184 ? 16.747 2.855 -17.838 1.00 50.66 184 LYS A N 1
ATOM 1527 C CA . LYS A 1 184 ? 15.695 2.567 -16.880 1.00 51.03 184 LYS A CA 1
ATOM 1528 C C . LYS A 1 184 ? 14.344 2.456 -17.562 1.00 50.81 184 LYS A C 1
ATOM 1529 O O . LYS A 1 184 ? 13.653 1.449 -17.383 1.00 51.04 184 LYS A O 1
ATOM 1535 N N . LEU A 1 185 ? 13.985 3.460 -18.365 1.00 47.26 185 LEU A N 1
ATOM 1536 C CA . LEU A 1 185 ? 12.683 3.476 -19.022 1.00 47.09 185 LEU A CA 1
ATOM 1537 C C . LEU A 1 185 ? 12.492 2.380 -20.095 1.00 47.37 185 LEU A C 1
ATOM 1538 O O . LEU A 1 185 ? 11.380 1.901 -20.311 1.00 47.51 185 LEU A O 1
ATOM 1543 N N . ALA A 1 186 ? 13.566 1.972 -20.760 1.00 47.38 186 ALA A N 1
ATOM 1544 C CA . ALA A 1 186 ? 13.470 0.917 -21.772 1.00 47.80 186 ALA A CA 1
ATOM 1545 C C . ALA A 1 186 ? 13.077 -0.460 -21.207 1.00 48.56 186 ALA A C 1
ATOM 1546 O O . ALA A 1 186 ? 12.472 -1.281 -21.909 1.00 48.60 186 ALA A O 1
ATOM 1548 N N . GLU A 1 187 ? 13.420 -0.711 -19.945 1.00 77.89 187 GLU A N 1
ATOM 1549 C CA . GLU A 1 187 ? 13.192 -2.029 -19.340 1.00 78.91 187 GLU A CA 1
ATOM 1550 C C . GLU A 1 187 ? 11.758 -2.519 -19.478 1.00 79.27 187 GLU A C 1
ATOM 1551 O O . GLU A 1 187 ? 11.530 -3.688 -19.759 1.00 79.72 187 GLU A O 1
ATOM 1557 N N . SER A 1 188 ? 10.799 -1.613 -19.323 1.00 53.88 188 SER A N 1
ATOM 1558 C CA . SER A 1 188 ? 9.386 -1.978 -19.329 1.00 54.37 188 SER A CA 1
ATOM 1559 C C . SER A 1 188 ? 8.810 -2.079 -20.739 1.00 54.24 188 SER A C 1
ATOM 1560 O O . SER A 1 188 ? 7.605 -2.265 -20.907 1.00 54.49 188 SER A O 1
ATOM 1563 N N . MET A 1 189 ? 9.642 -1.911 -21.756 1.00 50.89 189 MET A N 1
ATOM 1564 C CA . MET A 1 189 ? 9.099 -1.715 -23.082 1.00 50.72 189 MET A CA 1
ATOM 1565 C C . MET A 1 189 ? 9.320 -2.891 -23.999 1.00 51.06 189 MET A C 1
ATOM 1566 O O . MET A 1 189 ? 10.282 -3.651 -23.851 1.00 51.34 189 MET A O 1
ATOM 1571 N N . SER A 1 190 ? 8.389 -3.062 -24.929 1.00 51.29 190 SER A N 1
ATOM 1572 C CA . SER A 1 190 ? 8.477 -4.132 -25.915 1.00 51.52 190 SER A CA 1
ATOM 1573 C C . SER A 1 190 ? 9.556 -3.810 -26.936 1.00 51.24 190 SER A C 1
ATOM 1574 O O . SER A 1 190 ? 9.920 -2.641 -27.118 1.00 50.94 190 SER A O 1
ATOM 1577 N N . ASP A 1 191 ? 10.083 -4.833 -27.598 1.00 55.90 191 ASP A N 1
ATOM 1578 C CA . ASP A 1 191 ? 11.137 -4.602 -28.574 1.00 55.65 191 ASP A CA 1
ATOM 1579 C C . ASP A 1 191 ? 10.630 -3.718 -29.687 1.00 55.12 191 ASP A C 1
ATOM 1580 O O . ASP A 1 191 ? 11.389 -2.922 -30.256 1.00 54.70 191 ASP A O 1
ATOM 1585 N N . LYS A 1 192 ? 9.336 -3.838 -29.976 1.00 62.28 192 LYS A N 1
ATOM 1586 C CA . LYS A 1 192 ? 8.727 -3.061 -31.055 1.00 61.84 192 LYS A CA 1
ATOM 1587 C C . LYS A 1 192 ? 8.733 -1.553 -30.727 1.00 61.23 192 LYS A C 1
ATOM 1588 O O . LYS A 1 192 ? 9.089 -0.728 -31.580 1.00 61.18 192 LYS A O 1
ATOM 1594 N N . GLU A 1 193 ? 8.388 -1.203 -29.489 1.00 49.30 193 GLU A N 1
ATOM 1595 C CA . GLU A 1 193 ? 8.481 0.178 -29.044 1.00 48.43 193 GLU A CA 1
ATOM 1596 C C . GLU A 1 193 ? 9.904 0.713 -29.121 1.00 47.54 193 GLU A C 1
ATOM 1597 O O . GLU A 1 193 ? 10.117 1.856 -29.499 1.00 47.15 193 GLU A O 1
ATOM 1603 N N . LEU A 1 194 ? 10.880 -0.117 -28.772 1.00 47.83 194 LEU A N 1
ATOM 1604 C CA . LEU A 1 194 ? 12.281 0.314 -28.756 1.00 47.00 194 LEU A CA 1
ATOM 1605 C C . LEU A 1 194 ? 12.811 0.605 -30.149 1.00 46.37 194 LEU A C 1
ATOM 1606 O O . LEU A 1 194 ? 13.654 1.496 -30.326 1.00 46.02 194 LEU A O 1
ATOM 1611 N N . GLU A 1 195 ? 12.310 -0.133 -31.140 1.00 50.82 195 GLU A N 1
ATOM 1612 C CA . GLU A 1 195 ? 12.680 0.129 -32.533 1.00 50.32 195 GLU A CA 1
ATOM 1613 C C . GLU A 1 195 ? 12.264 1.565 -32.943 1.00 49.38 195 GLU A C 1
ATOM 1614 O O . GLU A 1 195 ? 12.915 2.201 -33.770 0.95 49.06 195 GLU A O 1
ATOM 1620 N N . GLN A 1 196 ? 11.188 2.068 -32.347 1.00 62.66 196 GLN A N 1
ATOM 1621 C CA . GLN A 1 196 ? 10.710 3.400 -32.664 1.00 61.64 196 GLN A CA 1
ATOM 1622 C C . GLN A 1 196 ? 11.533 4.483 -31.957 1.00 60.57 196 GLN A C 1
ATOM 1623 O O . GLN A 1 196 ? 11.806 5.553 -32.538 1.00 60.30 196 GLN A O 1
ATOM 1629 N N . VAL A 1 197 ? 11.924 4.193 -30.716 1.00 42.76 197 VAL A N 1
ATOM 1630 C CA . VAL A 1 197 ? 12.795 5.064 -29.937 1.00 41.44 197 VAL A CA 1
ATOM 1631 C C . VAL A 1 197 ? 14.165 5.196 -30.596 1.00 40.55 197 VAL A C 1
ATOM 1632 O O . VAL A 1 197 ? 14.728 6.284 -30.671 1.00 40.38 197 VAL A O 1
ATOM 1636 N N . LYS A 1 198 ? 14.699 4.075 -31.066 1.00 41.65 198 LYS A N 1
ATOM 1637 C CA . LYS A 1 198 ? 15.952 4.074 -31.801 1.00 40.62 198 LYS A CA 1
ATOM 1638 C C . LYS A 1 198 ? 15.840 4.922 -33.076 1.00 39.78 198 LYS A C 1
ATOM 1639 O O . LYS A 1 198 ? 16.795 5.597 -33.469 1.00 39.52 198 LYS A O 1
ATOM 1645 N N . GLN A 1 199 ? 14.669 4.887 -33.709 1.00 38.15 199 GLN A N 1
ATOM 1646 C CA . GLN A 1 199 ? 14.413 5.633 -34.943 1.00 36.78 199 GLN A CA 1
ATOM 1647 C C . GLN A 1 199 ? 14.446 7.187 -34.695 1.00 36.05 199 GLN A C 1
ATOM 1648 O O . GLN A 1 199 ? 15.052 7.943 -35.466 1.00 35.78 199 GLN A O 1
ATOM 1654 N N . VAL A 1 200 ? 13.821 7.608 -33.589 1.00 36.55 200 VAL A N 1
ATOM 1655 C CA . VAL A 1 200 ? 13.887 8.964 -33.085 1.00 35.70 200 VAL A CA 1
ATOM 1656 C C . VAL A 1 200 ? 15.320 9.451 -32.803 1.00 35.20 200 VAL A C 1
ATOM 1657 O O . VAL A 1 200 ? 15.720 10.567 -33.228 1.00 34.77 200 VAL A O 1
ATOM 1661 N N . PHE A 1 201 ? 16.072 8.632 -32.066 1.00 33.42 201 PHE A N 1
ATOM 1662 C CA . PHE A 1 201 ? 17.453 8.932 -31.710 1.00 33.22 201 PHE A CA 1
ATOM 1663 C C . PHE A 1 201 ? 18.263 9.111 -32.996 1.00 33.13 201 PHE A C 1
ATOM 1664 O O . PHE A 1 201 ? 18.957 10.112 -33.169 1.00 32.71 201 PHE A O 1
ATOM 1672 N N . LEU A 1 202 ? 18.159 8.156 -33.915 1.00 34.91 202 LEU A N 1
ATOM 1673 C CA . LEU A 1 202 ? 18.956 8.224 -35.145 1.00 35.02 202 LEU A CA 1
ATOM 1674 C C . LEU A 1 202 ? 18.533 9.395 -36.038 1.00 35.22 202 LEU A C 1
ATOM 1675 O O . LEU A 1 202 ? 19.376 10.030 -36.690 1.00 35.09 202 LEU A O 1
ATOM 1680 N N . GLU A 1 203 ? 17.230 9.668 -36.065 1.00 39.27 203 GLU A N 1
ATOM 1681 C CA . GLU A 1 203 ? 16.721 10.829 -36.756 1.00 40.18 203 GLU A CA 1
ATOM 1682 C C . GLU A 1 203 ? 17.373 12.091 -36.192 1.00 40.63 203 GLU A C 1
ATOM 1683 O O . GLU A 1 203 ? 17.705 13.016 -36.933 1.00 40.75 203 GLU A O 1
ATOM 1689 N N . SER A 1 204 ? 17.570 12.128 -34.876 1.00 37.36 204 SER A N 1
ATOM 1690 C CA . SER A 1 204 ? 18.218 13.290 -34.249 1.00 37.84 204 SER A CA 1
ATOM 1691 C C . SER A 1 204 ? 19.705 13.385 -34.592 1.00 38.40 204 SER A C 1
ATOM 1692 O O . SER A 1 204 ? 20.245 14.480 -34.701 1.00 38.60 204 SER A O 1
ATOM 1695 N N . CYS A 1 205 ? 20.353 12.240 -34.773 1.00 34.71 205 CYS A N 1
ATOM 1696 C CA . CYS A 1 205 ? 21.739 12.209 -35.220 1.00 35.44 205 CYS A CA 1
ATOM 1697 C C . CYS A 1 205 ? 21.901 12.842 -36.588 1.00 35.49 205 CYS A C 1
ATOM 1698 O O . CYS A 1 205 ? 22.800 13.646 -36.812 1.00 35.54 205 CYS A O 1
ATOM 1701 N N . ILE A 1 206 ? 21.019 12.470 -37.506 1.00 38.73 206 ILE A N 1
ATOM 1702 C CA . ILE A 1 206 ? 21.006 13.064 -38.836 1.00 38.85 206 ILE A CA 1
ATOM 1703 C C . ILE A 1 206 ? 20.804 14.577 -38.759 1.00 38.87 206 ILE A C 1
ATOM 1704 O O . ILE A 1 206 ? 21.463 15.345 -39.470 1.00 38.79 206 ILE A O 1
ATOM 1709 N N . HIS A 1 207 ? 19.903 15.001 -37.878 1.00 40.24 207 HIS A N 1
ATOM 1710 C CA . HIS A 1 207 ? 19.609 16.420 -37.747 1.00 40.18 207 HIS A CA 1
ATOM 1711 C C . HIS A 1 207 ? 20.847 17.171 -37.337 1.00 40.41 207 HIS A C 1
ATOM 1712 O O . HIS A 1 207 ? 21.133 18.231 -37.889 1.00 40.72 207 HIS A O 1
ATOM 1719 N N . GLU A 1 208 ? 21.592 16.608 -36.392 1.00 36.69 208 GLU A N 1
ATOM 1720 C CA . GLU A 1 208 ? 22.892 17.159 -36.050 1.00 36.95 208 GLU A CA 1
ATOM 1721 C C . GLU A 1 208 ? 23.803 17.320 -37.270 1.00 37.20 208 GLU A C 1
ATOM 1722 O O . GLU A 1 208 ? 24.405 18.363 -37.448 1.00 37.19 208 GLU A O 1
ATOM 1728 N N . ARG A 1 209 ? 23.904 16.293 -38.106 1.00 44.43 209 ARG A N 1
ATOM 1729 C CA . ARG A 1 209 ? 24.682 16.431 -39.325 1.00 44.61 209 ARG A CA 1
ATOM 1730 C C . ARG A 1 209 ? 24.204 17.596 -40.183 1.00 44.55 209 ARG A C 1
ATOM 1731 O O . ARG A 1 209 ? 25.025 18.349 -40.701 1.00 44.83 209 ARG A O 1
ATOM 1739 N N . ARG A 1 210 ? 22.888 17.754 -40.321 1.00 39.53 210 ARG A N 1
ATOM 1740 C CA . ARG A 1 210 ? 22.333 18.836 -41.140 1.00 39.70 210 ARG A CA 1
ATOM 1741 C C . ARG A 1 210 ? 22.491 20.231 -40.539 1.00 39.79 210 ARG A C 1
ATOM 1742 O O . ARG A 1 210 ? 22.584 21.218 -41.277 1.00 39.92 210 ARG A O 1
ATOM 1750 N N . PHE A 1 211 ? 22.535 20.306 -39.209 1.00 38.29 211 PHE A N 1
ATOM 1751 C CA . PHE A 1 211 ? 22.668 21.581 -38.500 1.00 38.38 211 PHE A CA 1
ATOM 1752 C C . PHE A 1 211 ? 24.040 22.192 -38.780 1.00 38.92 211 PHE A C 1
ATOM 1753 O O . PHE A 1 211 ? 24.176 23.399 -39.049 1.00 39.20 211 PHE A O 1
ATOM 1761 N N . PHE A 1 212 ? 25.064 21.353 -38.697 1.00 42.85 212 PHE A N 1
ATOM 1762 C CA . PHE A 1 212 ? 26.410 21.785 -39.046 1.00 43.54 212 PHE A CA 1
ATOM 1763 C C . PHE A 1 212 ? 26.439 22.214 -40.520 1.00 44.21 212 PHE A C 1
ATOM 1764 O O . PHE A 1 212 ? 27.028 23.240 -40.851 1.00 44.68 212 PHE A O 1
ATOM 1772 N N . ASN A 1 213 ? 25.795 21.430 -41.387 1.00 40.17 213 ASN A N 1
ATOM 1773 C CA . ASN A 1 213 ? 25.774 21.682 -42.831 1.00 40.86 213 ASN A CA 1
ATOM 1774 C C . ASN A 1 213 ? 25.085 22.982 -43.209 1.00 41.20 213 ASN A C 1
ATOM 1775 O O . ASN A 1 213 ? 25.593 23.784 -43.998 1.00 41.55 213 ASN A O 1
ATOM 1780 N N . MET A 1 214 ? 23.913 23.177 -42.627 1.00 50.87 214 MET A N 1
ATOM 1781 C CA . MET A 1 214 ? 23.191 24.440 -42.700 1.00 51.51 214 MET A CA 1
ATOM 1782 C C . MET A 1 214 ? 24.068 25.622 -42.323 1.00 51.81 214 MET A C 1
ATOM 1783 O O . MET A 1 214 ? 23.952 26.680 -42.922 1.00 52.00 214 MET A O 1
ATOM 1788 N N . ALA A 1 215 ? 24.960 25.458 -41.352 1.00 49.28 215 ALA A N 1
ATOM 1789 C CA . ALA A 1 215 ? 25.842 26.577 -40.983 1.00 49.73 215 ALA A CA 1
ATOM 1790 C C . ALA A 1 215 ? 26.910 26.915 -42.034 1.00 50.12 215 ALA A C 1
ATOM 1791 O O . ALA A 1 215 ? 27.178 28.087 -42.288 1.00 50.49 215 ALA A O 1
ATOM 1793 N N . MET A 1 216 ? 27.524 25.882 -42.614 1.00 45.16 216 MET A N 1
ATOM 1794 C CA . MET A 1 216 ? 28.518 26.042 -43.680 1.00 45.69 216 MET A CA 1
ATOM 1795 C C . MET A 1 216 ? 27.884 26.626 -44.940 1.00 45.69 216 MET A C 1
ATOM 1796 O O . MET A 1 216 ? 28.501 27.402 -45.651 1.00 45.84 216 MET A O 1
ATOM 1801 N N . THR A 1 217 ? 26.651 26.233 -45.210 1.00 39.88 217 THR A N 1
ATOM 1802 C CA . THR A 1 217 ? 25.980 26.629 -46.426 1.00 39.87 217 THR A CA 1
ATOM 1803 C C . THR A 1 217 ? 25.105 27.859 -46.242 1.00 40.14 217 THR A C 1
ATOM 1804 O O . THR A 1 217 ? 24.373 28.232 -47.144 1.00 40.20 217 THR A O 1
ATOM 1808 N N . LEU A 1 218 ? 25.157 28.463 -45.059 1.00 46.46 218 LEU A N 1
ATOM 1809 C CA . LEU A 1 218 ? 24.403 29.694 -44.781 1.00 47.05 218 LEU A CA 1
ATOM 1810 C C . LEU A 1 218 ? 22.928 29.525 -45.130 1.00 47.36 218 LEU A C 1
ATOM 1811 O O . LEU A 1 218 ? 22.321 30.397 -45.776 1.00 47.46 218 LEU A O 1
ATOM 1816 N N . GLU A 1 219 ? 22.370 28.391 -44.704 1.00 48.38 219 GLU A N 1
ATOM 1817 C CA . GLU A 1 219 ? 21.013 27.978 -45.060 1.00 48.80 219 GLU A CA 1
ATOM 1818 C C . GLU A 1 219 ? 19.926 28.976 -44.636 1.00 49.01 219 GLU A C 1
ATOM 1819 O O . GLU A 1 219 ? 20.014 29.608 -43.580 1.00 48.93 219 GLU A O 1
ATOM 1825 N N . GLN A 1 220 ? 18.912 29.110 -45.485 1.00 63.31 220 GLN A N 1
ATOM 1826 C CA . GLN A 1 220 ? 17.733 29.932 -45.205 1.00 63.65 220 GLN A CA 1
ATOM 1827 C C . GLN A 1 220 ? 16.517 29.473 -46.043 1.00 63.85 220 GLN A C 1
ATOM 1828 O O . GLN A 1 220 ? 16.665 28.738 -47.033 1.00 63.94 220 GLN A O 1
ATOM 1834 N N . TRP A 1 221 ? 15.322 29.895 -45.639 1.00 48.42 221 TRP A N 1
ATOM 1835 C CA . TRP A 1 221 ? 14.111 29.599 -46.386 1.00 48.79 221 TRP A CA 1
ATOM 1836 C C . TRP A 1 221 ? 14.071 30.409 -47.695 1.00 49.87 221 TRP A C 1
ATOM 1837 O O . TRP A 1 221 ? 14.047 31.655 -47.646 1.00 50.25 221 TRP A O 1
ATOM 1848 N N . GLU A 1 222 ? 13.996 29.767 -48.861 1.00 58.32 222 GLU A N 1
ATOM 1849 C CA . GLU A 1 222 ? 14.079 30.608 -50.042 1.00 59.41 222 GLU A CA 1
ATOM 1850 C C . GLU A 1 222 ? 12.695 30.812 -50.628 1.00 59.88 222 GLU A C 1
ATOM 1851 O O . GLU A 1 222 ? 12.195 29.958 -51.361 1.00 59.85 222 GLU A O 1
ATOM 1857 N N . PHE A 1 223 ? 12.121 31.989 -50.370 1.00 46.95 223 PHE A N 1
ATOM 1858 C CA . PHE A 1 223 ? 10.768 32.287 -50.830 1.00 47.68 223 PHE A CA 1
ATOM 1859 C C . PHE A 1 223 ? 10.701 33.147 -52.105 1.00 48.50 223 PHE A C 1
ATOM 1860 O O . PHE A 1 223 ? 9.603 33.400 -52.633 1.00 48.98 223 PHE A O 1
ATOM 1868 N N . GLY A 1 224 ? 11.860 33.609 -52.572 1.00 68.28 224 GLY A N 1
ATOM 1869 C CA . GLY A 1 224 ? 11.924 34.609 -53.618 1.00 68.89 224 GLY A CA 1
ATOM 1870 C C . GLY A 1 224 ? 12.318 34.040 -54.970 1.00 69.25 224 GLY A C 1
ATOM 1871 O O . GLY A 1 224 ? 12.325 34.757 -55.997 1.00 69.75 224 GLY A O 1
ATOM 1872 N N . GLY A 1 225 ? 12.682 32.757 -54.970 1.00 78.92 225 GLY A N 1
ATOM 1873 C CA . GLY A 1 225 ? 13.071 32.091 -56.197 1.00 79.25 225 GLY A CA 1
ATOM 1874 C C . GLY A 1 225 ? 14.557 32.009 -56.454 1.00 79.44 225 GLY A C 1
ATOM 1875 O O . GLY A 1 225 ? 14.988 31.191 -57.272 1.00 79.60 225 GLY A O 1
ATOM 1876 N N . MET B 1 1 ? -5.986 43.889 -50.381 1.00 74.74 1 MET B N 1
ATOM 1877 C CA . MET B 1 1 ? -6.547 42.595 -50.792 1.00 74.62 1 MET B CA 1
ATOM 1878 C C . MET B 1 1 ? -6.882 41.689 -49.603 1.00 73.70 1 MET B C 1
ATOM 1879 O O . MET B 1 1 ? -6.421 41.918 -48.462 1.00 73.31 1 MET B O 1
ATOM 1884 N N . GLU B 1 2 ? -7.707 40.673 -49.867 1.00 64.76 2 GLU B N 1
ATOM 1885 C CA . GLU B 1 2 ? -8.075 39.700 -48.838 1.00 63.98 2 GLU B CA 1
ATOM 1886 C C . GLU B 1 2 ? -6.805 38.994 -48.372 1.00 62.95 2 GLU B C 1
ATOM 1887 O O . GLU B 1 2 ? -5.849 38.851 -49.145 1.00 63.02 2 GLU B O 1
ATOM 1893 N N . PHE B 1 3 ? -6.782 38.574 -47.116 1.00 52.44 3 PHE B N 1
ATOM 1894 C CA . PHE B 1 3 ? -5.538 38.101 -46.545 1.00 51.22 3 PHE B CA 1
ATOM 1895 C C . PHE B 1 3 ? -4.988 36.900 -47.308 1.00 50.90 3 PHE B C 1
ATOM 1896 O O . PHE B 1 3 ? -3.775 36.814 -47.561 1.00 50.64 3 PHE B O 1
ATOM 1904 N N . SER B 1 4 ? -5.877 35.993 -47.702 1.00 52.32 4 SER B N 1
ATOM 1905 C CA . SER B 1 4 ? -5.449 34.802 -48.403 1.00 51.96 4 SER B CA 1
ATOM 1906 C C . SER B 1 4 ? -4.933 35.108 -49.820 1.00 52.24 4 SER B C 1
ATOM 1907 O O . SER B 1 4 ? -4.129 34.358 -50.371 1.00 51.92 4 SER B O 1
ATOM 1910 N N . GLN B 1 5 ? -5.350 36.222 -50.405 1.00 56.63 5 GLN B N 1
ATOM 1911 C CA . GLN B 1 5 ? -4.781 36.609 -51.691 1.00 57.16 5 GLN B CA 1
ATOM 1912 C C . GLN B 1 5 ? -3.325 37.092 -51.572 1.00 56.75 5 GLN B C 1
ATOM 1913 O O . GLN B 1 5 ? -2.531 36.924 -52.499 1.00 56.73 5 GLN B O 1
ATOM 1919 N N . LYS B 1 6 ? -2.973 37.690 -50.438 1.00 59.51 6 LYS B N 1
ATOM 1920 C CA . LYS B 1 6 ? -1.574 38.043 -50.169 1.00 59.04 6 LYS B CA 1
ATOM 1921 C C . LYS B 1 6 ? -0.723 36.788 -50.026 1.00 58.47 6 LYS B C 1
ATOM 1922 O O . LYS B 1 6 ? 0.454 36.774 -50.402 1.00 58.24 6 LYS B O 1
ATOM 1928 N N . LEU B 1 7 ? -1.324 35.746 -49.456 1.00 48.85 7 LEU B N 1
ATOM 1929 C CA . LEU B 1 7 ? -0.678 34.446 -49.356 1.00 48.47 7 LEU B CA 1
ATOM 1930 C C . LEU B 1 7 ? -0.411 33.847 -50.754 1.00 48.77 7 LEU B C 1
ATOM 1931 O O . LEU B 1 7 ? 0.714 33.426 -51.043 1.00 48.76 7 LEU B O 1
ATOM 1936 N N . TYR B 1 8 ? -1.425 33.829 -51.624 1.00 50.80 8 TYR B N 1
ATOM 1937 C CA . TYR B 1 8 ? -1.240 33.361 -52.997 1.00 51.04 8 TYR B CA 1
ATOM 1938 C C . TYR B 1 8 ? -0.128 34.134 -53.714 1.00 50.94 8 TYR B C 1
ATOM 1939 O O . TYR B 1 8 ? 0.693 33.532 -54.418 1.00 50.80 8 TYR B O 1
ATOM 1948 N N . GLN B 1 9 ? -0.100 35.456 -53.526 1.00 62.53 9 GLN B N 1
ATOM 1949 C CA . GLN B 1 9 ? 0.897 36.336 -54.159 1.00 62.70 9 GLN B CA 1
ATOM 1950 C C . GLN B 1 9 ? 2.317 35.893 -53.850 1.00 61.86 9 GLN B C 1
ATOM 1951 O O . GLN B 1 9 ? 3.155 35.732 -54.758 1.00 61.97 9 GLN B O 1
ATOM 1957 N N . ALA B 1 10 ? 2.564 35.712 -52.550 1.00 52.02 10 ALA B N 1
ATOM 1958 C CA . ALA B 1 10 ? 3.869 35.309 -52.018 1.00 51.00 10 ALA B CA 1
ATOM 1959 C C . ALA B 1 10 ? 4.276 33.922 -52.538 1.00 50.26 10 ALA B C 1
ATOM 1960 O O . ALA B 1 10 ? 5.459 33.622 -52.698 1.00 50.06 10 ALA B O 1
ATOM 1962 N N . ALA B 1 11 ? 3.280 33.096 -52.815 1.00 50.90 11 ALA B N 1
ATOM 1963 C CA . ALA B 1 11 ? 3.526 31.719 -53.169 1.00 49.95 11 ALA B CA 1
ATOM 1964 C C . ALA B 1 11 ? 4.014 31.546 -54.607 1.00 49.78 11 ALA B C 1
ATOM 1965 O O . ALA B 1 11 ? 4.525 30.476 -54.971 1.00 49.56 11 ALA B O 1
ATOM 1967 N N . LYS B 1 12 ? 3.869 32.587 -55.426 1.00 54.15 12 LYS B N 1
ATOM 1968 C CA A LYS B 1 12 ? 4.172 32.488 -56.857 0.54 54.35 12 LYS B CA 1
ATOM 1969 C CA B LYS B 1 12 ? 4.179 32.450 -56.848 0.46 54.27 12 LYS B CA 1
ATOM 1970 C C . LYS B 1 12 ? 5.618 32.085 -57.171 1.00 53.94 12 LYS B C 1
ATOM 1971 O O . LYS B 1 12 ? 5.841 31.169 -57.965 1.00 54.01 12 LYS B O 1
ATOM 1982 N N . PRO B 1 13 ? 6.608 32.773 -56.559 1.00 50.78 13 PRO B N 1
ATOM 1983 C CA . PRO B 1 13 ? 7.975 32.351 -56.903 1.00 50.45 13 PRO B CA 1
ATOM 1984 C C . PRO B 1 13 ? 8.237 30.867 -56.601 1.00 49.87 13 PRO B C 1
ATOM 1985 O O . PRO B 1 13 ? 8.958 30.204 -57.361 1.00 49.79 13 PRO B O 1
ATOM 1989 N N . ILE B 1 14 ? 7.645 30.343 -55.527 1.00 46.65 14 ILE B N 1
ATOM 1990 C CA . ILE B 1 14 ? 7.852 28.944 -55.209 1.00 46.24 14 ILE B CA 1
ATOM 1991 C C . ILE B 1 14 ? 7.113 28.051 -56.196 1.00 46.65 14 ILE B C 1
ATOM 1992 O O . ILE B 1 14 ? 7.703 27.118 -56.758 1.00 46.62 14 ILE B O 1
ATOM 1997 N N . ILE B 1 15 ? 5.827 28.336 -56.403 1.00 45.74 15 ILE B N 1
ATOM 1998 C CA . ILE B 1 15 ? 5.025 27.571 -57.358 1.00 46.46 15 ILE B CA 1
ATOM 1999 C C . ILE B 1 15 ? 5.723 27.515 -58.719 1.00 47.24 15 ILE B C 1
ATOM 2000 O O . ILE B 1 15 ? 5.713 26.481 -59.401 1.00 47.38 15 ILE B O 1
ATOM 2005 N N . ASN B 1 16 ? 6.380 28.608 -59.089 1.00 50.95 16 ASN B N 1
ATOM 2006 C CA . ASN B 1 16 ? 7.163 28.595 -60.308 1.00 51.84 16 ASN B CA 1
ATOM 2007 C C . ASN B 1 16 ? 8.322 27.580 -60.308 1.00 52.00 16 ASN B C 1
ATOM 2008 O O . ASN B 1 16 ? 8.359 26.702 -61.175 1.00 52.35 16 ASN B O 1
ATOM 2013 N N . ASP B 1 17 ? 9.239 27.683 -59.336 1.00 56.87 17 ASP B N 1
ATOM 2014 C CA . ASP B 1 17 ? 10.337 26.713 -59.178 1.00 57.04 17 ASP B CA 1
ATOM 2015 C C . ASP B 1 17 ? 9.867 25.255 -59.208 1.00 57.23 17 ASP B C 1
ATOM 2016 O O . ASP B 1 17 ? 10.532 24.395 -59.789 1.00 57.25 17 ASP B O 1
ATOM 2021 N N . ILE B 1 18 ? 8.733 24.990 -58.559 1.00 55.84 18 ILE B N 1
ATOM 2022 C CA . ILE B 1 18 ? 8.155 23.658 -58.548 1.00 56.34 18 ILE B CA 1
ATOM 2023 C C . ILE B 1 18 ? 7.811 23.235 -59.973 1.00 57.29 18 ILE B C 1
ATOM 2024 O O . ILE B 1 18 ? 8.133 22.115 -60.390 1.00 57.30 18 ILE B O 1
ATOM 2029 N N . TYR B 1 19 ? 7.162 24.132 -60.715 1.00 53.96 19 TYR B N 1
ATOM 2030 C CA . TYR B 1 19 ? 6.729 23.854 -62.079 1.00 54.98 19 TYR B CA 1
ATOM 2031 C C . TYR B 1 19 ? 7.936 23.496 -62.954 1.00 55.15 19 TYR B C 1
ATOM 2032 O O . TYR B 1 19 ? 7.892 22.540 -63.726 1.00 55.44 19 TYR B O 1
ATOM 2041 N N . GLU B 1 20 ? 9.019 24.253 -62.794 1.00 60.39 20 GLU B N 1
ATOM 2042 C CA . GLU B 1 20 ? 10.264 24.032 -63.534 1.00 60.73 20 GLU B CA 1
ATOM 2043 C C . GLU B 1 20 ? 11.172 22.888 -62.987 1.00 60.13 20 GLU B C 1
ATOM 2044 O O . GLU B 1 20 ? 12.168 22.527 -63.605 1.00 60.29 20 GLU B O 1
ATOM 2050 N N . ASP B 1 21 ? 10.845 22.336 -61.823 1.00 52.92 21 ASP B N 1
ATOM 2051 C CA . ASP B 1 21 ? 11.599 21.205 -61.287 1.00 52.40 21 ASP B CA 1
ATOM 2052 C C . ASP B 1 21 ? 11.263 19.918 -62.006 1.00 52.55 21 ASP B C 1
ATOM 2053 O O . ASP B 1 21 ? 10.181 19.783 -62.585 1.00 53.15 21 ASP B O 1
ATOM 2058 N N . ASP B 1 22 ? 12.186 18.961 -61.918 1.00 63.08 22 ASP B N 1
ATOM 2059 C CA . ASP B 1 22 ? 12.141 17.756 -62.732 1.00 63.19 22 ASP B CA 1
ATOM 2060 C C . ASP B 1 22 ? 10.850 16.977 -62.624 1.00 63.24 22 ASP B C 1
ATOM 2061 O O . ASP B 1 22 ? 10.412 16.392 -63.602 1.00 63.55 22 ASP B O 1
ATOM 2066 N N . PHE B 1 23 ? 10.244 16.949 -61.445 1.00 50.27 23 PHE B N 1
ATOM 2067 C CA . PHE B 1 23 ? 9.033 16.150 -61.262 1.00 50.32 23 PHE B CA 1
ATOM 2068 C C . PHE B 1 23 ? 7.908 16.539 -62.229 1.00 50.95 23 PHE B C 1
ATOM 2069 O O . PHE B 1 23 ? 7.527 15.749 -63.096 1.00 51.53 23 PHE B O 1
ATOM 2077 N N . ILE B 1 24 ? 7.383 17.753 -62.065 1.00 53.18 24 ILE B N 1
ATOM 2078 C CA . ILE B 1 24 ? 6.318 18.270 -62.923 1.00 53.82 24 ILE B CA 1
ATOM 2079 C C . ILE B 1 24 ? 6.741 18.326 -64.389 1.00 54.55 24 ILE B C 1
ATOM 2080 O O . ILE B 1 24 ? 5.981 17.937 -65.280 1.00 55.04 24 ILE B O 1
ATOM 2085 N N . GLN B 1 25 ? 7.949 18.820 -64.641 1.00 61.03 25 GLN B N 1
ATOM 2086 C CA . GLN B 1 25 ? 8.453 18.819 -66.004 1.00 61.64 25 GLN B CA 1
ATOM 2087 C C . GLN B 1 25 ? 8.374 17.420 -66.617 1.00 62.06 25 GLN B C 1
ATOM 2088 O O . GLN B 1 25 ? 7.813 17.252 -67.699 1.00 62.76 25 GLN B O 1
ATOM 2094 N N . LYS B 1 26 ? 8.906 16.418 -65.926 1.00 62.68 26 LYS B N 1
ATOM 2095 C CA . LYS B 1 26 ? 8.888 15.067 -66.460 1.00 63.23 26 LYS B CA 1
ATOM 2096 C C . LYS B 1 26 ? 7.478 14.504 -66.439 1.00 63.70 26 LYS B C 1
ATOM 2097 O O . LYS B 1 26 ? 7.174 13.517 -67.112 1.00 63.93 26 LYS B O 1
ATOM 2103 N N . MET B 1 27 ? 6.611 15.143 -65.665 1.00 57.51 27 MET B N 1
ATOM 2104 C CA . MET B 1 27 ? 5.197 14.803 -65.674 1.00 58.25 27 MET B CA 1
ATOM 2105 C C . MET B 1 27 ? 4.528 15.382 -66.931 1.00 59.40 27 MET B C 1
ATOM 2106 O O . MET B 1 27 ? 3.661 14.741 -67.532 1.00 59.81 27 MET B O 1
ATOM 2111 N N . LEU B 1 28 ? 4.946 16.590 -67.325 1.00 59.76 28 LEU B N 1
ATOM 2112 C CA . LEU B 1 28 ? 4.405 17.275 -68.498 1.00 61.22 28 LEU B CA 1
ATOM 2113 C C . LEU B 1 28 ? 4.602 16.447 -69.772 1.00 62.29 28 LEU B C 1
ATOM 2114 O O . LEU B 1 28 ? 3.640 16.074 -70.446 1.00 62.95 28 LEU B O 1
ATOM 2119 N N . LEU B 1 29 ? 5.865 16.133 -70.056 1.00 79.78 29 LEU B N 1
ATOM 2120 C CA . LEU B 1 29 ? 6.281 15.325 -71.206 1.00 80.82 29 LEU B CA 1
ATOM 2121 C C . LEU B 1 29 ? 5.854 13.853 -71.144 1.00 81.23 29 LEU B C 1
ATOM 2122 O O . LEU B 1 29 ? 5.887 13.163 -72.172 1.00 81.77 29 LEU B O 1
ATOM 2127 N N . GLY B 1 30 ? 5.486 13.365 -69.955 1.00 69.95 30 GLY B N 1
ATOM 2128 C CA . GLY B 1 30 ? 4.963 12.015 -69.806 1.00 70.55 30 GLY B CA 1
ATOM 2129 C C . GLY B 1 30 ? 6.023 10.934 -69.853 1.00 70.69 30 GLY B C 1
ATOM 2130 O O . GLY B 1 30 ? 5.700 9.757 -70.045 1.00 70.88 30 GLY B O 1
ATOM 2131 N N . ASN B 1 31 ? 7.285 11.333 -69.702 1.00 71.24 31 ASN B N 1
ATOM 2132 C CA . ASN B 1 31 ? 8.421 10.401 -69.725 1.00 71.43 31 ASN B CA 1
ATOM 2133 C C . ASN B 1 31 ? 8.904 9.955 -68.326 1.00 70.90 31 ASN B C 1
ATOM 2134 O O . ASN B 1 31 ? 9.850 9.157 -68.202 1.00 70.80 31 ASN B O 1
ATOM 2139 N N . ILE B 1 32 ? 8.244 10.462 -67.282 1.00 64.40 32 ILE B N 1
ATOM 2140 C CA . ILE B 1 32 ? 8.657 10.225 -65.891 1.00 63.88 32 ILE B CA 1
ATOM 2141 C C . ILE B 1 32 ? 8.650 8.721 -65.561 1.00 63.98 32 ILE B C 1
ATOM 2142 O O . ILE B 1 32 ? 7.923 7.940 -66.176 1.00 64.60 32 ILE B O 1
ATOM 2147 N N . GLN B 1 33 ? 9.505 8.311 -64.628 1.00 83.26 33 GLN B N 1
ATOM 2148 C CA . GLN B 1 33 ? 9.795 6.888 -64.435 1.00 83.30 33 GLN B CA 1
ATOM 2149 C C . GLN B 1 33 ? 9.024 6.245 -63.289 1.00 83.00 33 GLN B C 1
ATOM 2150 O O . GLN B 1 33 ? 8.811 6.876 -62.253 1.00 82.75 33 GLN B O 1
ATOM 2156 N N . ALA B 1 34 ? 8.627 4.985 -63.467 1.00 73.45 34 ALA B N 1
ATOM 2157 C CA . ALA B 1 34 ? 7.855 4.274 -62.444 1.00 73.01 34 ALA B CA 1
ATOM 2158 C C . ALA B 1 34 ? 8.565 4.266 -61.090 1.00 72.07 34 ALA B C 1
ATOM 2159 O O . ALA B 1 34 ? 7.916 4.145 -60.048 1.00 71.78 34 ALA B O 1
ATOM 2161 N N . ASP B 1 35 ? 9.890 4.400 -61.127 1.00 74.98 35 ASP B N 1
ATOM 2162 C CA . ASP B 1 35 ? 10.712 4.587 -59.938 1.00 73.96 35 ASP B CA 1
ATOM 2163 C C . ASP B 1 35 ? 10.102 5.665 -59.043 1.00 73.11 35 ASP B C 1
ATOM 2164 O O . ASP B 1 35 ? 9.616 5.380 -57.944 1.00 73.00 35 ASP B O 1
ATOM 2169 N N . ALA B 1 36 ? 10.106 6.899 -59.548 1.00 58.11 36 ALA B N 1
ATOM 2170 C CA . ALA B 1 36 ? 9.622 8.063 -58.805 1.00 57.07 36 ALA B CA 1
ATOM 2171 C C . ALA B 1 36 ? 8.123 8.021 -58.471 1.00 56.62 36 ALA B C 1
ATOM 2172 O O . ALA B 1 36 ? 7.715 8.417 -57.381 1.00 56.32 36 ALA B O 1
ATOM 2174 N N . LEU B 1 37 ? 7.303 7.541 -59.399 1.00 56.04 37 LEU B N 1
ATOM 2175 C CA . LEU B 1 37 ? 5.874 7.413 -59.126 1.00 55.54 37 LEU B CA 1
ATOM 2176 C C . LEU B 1 37 ? 5.624 6.415 -58.004 1.00 54.88 37 LEU B C 1
ATOM 2177 O O . LEU B 1 37 ? 4.654 6.540 -57.260 1.00 54.61 37 LEU B O 1
ATOM 2182 N N . ARG B 1 38 ? 6.493 5.414 -57.893 1.00 62.59 38 ARG B N 1
ATOM 2183 C CA . ARG B 1 38 ? 6.315 4.396 -56.871 1.00 62.04 38 ARG B CA 1
ATOM 2184 C C . ARG B 1 38 ? 6.627 5.013 -55.536 1.00 61.15 38 ARG B C 1
ATOM 2185 O O . ARG B 1 38 ? 5.863 4.859 -54.588 1.00 61.02 38 ARG B O 1
ATOM 2193 N N . HIS B 1 39 ? 7.739 5.733 -55.475 1.00 45.57 39 HIS B N 1
ATOM 2194 C CA . HIS B 1 39 ? 8.136 6.378 -54.244 1.00 44.42 39 HIS B CA 1
ATOM 2195 C C . HIS B 1 39 ? 7.066 7.356 -53.777 1.00 44.11 39 HIS B C 1
ATOM 2196 O O . HIS B 1 39 ? 6.695 7.348 -52.597 1.00 43.67 39 HIS B O 1
ATOM 2203 N N . TYR B 1 40 ? 6.561 8.162 -54.721 1.00 51.47 40 TYR B N 1
ATOM 2204 C CA . TYR B 1 40 ? 5.566 9.213 -54.471 1.00 51.33 40 TYR B CA 1
ATOM 2205 C C . TYR B 1 40 ? 4.334 8.683 -53.778 1.00 51.60 40 TYR B C 1
ATOM 2206 O O . TYR B 1 40 ? 3.948 9.189 -52.732 1.00 51.26 40 TYR B O 1
ATOM 2215 N N . LEU B 1 41 ? 3.720 7.665 -54.365 1.00 46.85 41 LEU B N 1
ATOM 2216 C CA . LEU B 1 41 ? 2.512 7.071 -53.809 1.00 47.20 41 LEU B CA 1
ATOM 2217 C C . LEU B 1 41 ? 2.746 6.450 -52.448 1.00 47.14 41 LEU B C 1
ATOM 2218 O O . LEU B 1 41 ? 1.892 6.505 -51.578 1.00 47.15 41 LEU B O 1
ATOM 2223 N N . GLN B 1 42 ? 3.908 5.834 -52.280 1.00 53.46 42 GLN B N 1
ATOM 2224 C CA . GLN B 1 42 ? 4.226 5.131 -51.047 1.00 53.52 42 GLN B CA 1
ATOM 2225 C C . GLN B 1 42 ? 4.328 6.116 -49.887 1.00 53.42 42 GLN B C 1
ATOM 2226 O O . GLN B 1 42 ? 3.826 5.852 -48.801 1.00 53.25 42 GLN B O 1
ATOM 2232 N N . ALA B 1 43 ? 4.964 7.254 -50.138 1.00 51.97 43 ALA B N 1
ATOM 2233 C CA . ALA B 1 43 ? 5.127 8.280 -49.124 1.00 52.13 43 ALA B CA 1
ATOM 2234 C C . ALA B 1 43 ? 3.768 8.851 -48.748 1.00 52.66 43 ALA B C 1
ATOM 2235 O O . ALA B 1 43 ? 3.377 8.877 -47.573 1.00 52.51 43 ALA B O 1
ATOM 2237 N N . ASP B 1 44 ? 3.054 9.304 -49.767 1.00 60.93 44 ASP B N 1
ATOM 2238 C CA . ASP B 1 44 ? 1.709 9.821 -49.623 1.00 61.49 44 ASP B CA 1
ATOM 2239 C C . ASP B 1 44 ? 0.741 8.883 -48.890 1.00 62.07 44 ASP B C 1
ATOM 2240 O O . ASP B 1 44 ? -0.104 9.327 -48.111 1.00 62.20 44 ASP B O 1
ATOM 2245 N N . ALA B 1 45 ? 0.854 7.585 -49.129 1.00 82.79 45 ALA B N 1
ATOM 2246 C CA . ALA B 1 45 ? -0.079 6.658 -48.506 1.00 83.61 45 ALA B CA 1
ATOM 2247 C C . ALA B 1 45 ? 0.267 6.416 -47.039 1.00 83.68 45 ALA B C 1
ATOM 2248 O O . ALA B 1 45 ? -0.600 6.079 -46.227 1.00 83.93 45 ALA B O 1
ATOM 2250 N N . ALA B 1 46 ? 1.544 6.575 -46.705 1.00 78.26 46 ALA B N 1
ATOM 2251 C CA . ALA B 1 46 ? 1.990 6.406 -45.327 1.00 78.67 46 ALA B CA 1
ATOM 2252 C C . ALA B 1 46 ? 1.563 7.611 -44.501 1.00 78.98 46 ALA B C 1
ATOM 2253 O O . ALA B 1 46 ? 1.426 7.535 -43.266 1.00 78.99 46 ALA B O 1
ATOM 2255 N N . TYR B 1 47 ? 1.355 8.728 -45.190 1.00 74.37 47 TYR B N 1
ATOM 2256 C CA . TYR B 1 47 ? 0.955 9.955 -44.519 1.00 74.59 47 TYR B CA 1
ATOM 2257 C C . TYR B 1 47 ? -0.565 10.095 -44.503 1.00 74.86 47 TYR B C 1
ATOM 2258 O O . TYR B 1 47 ? -1.111 11.095 -44.041 1.00 74.80 47 TYR B O 1
ATOM 2267 N N . LEU B 1 48 ? -1.247 9.071 -45.007 1.00 72.57 48 LEU B N 1
ATOM 2268 C CA . LEU B 1 48 ? -2.717 9.064 -45.047 1.00 72.97 48 LEU B CA 1
ATOM 2269 C C . LEU B 1 48 ? -3.334 9.194 -43.647 1.00 72.86 48 LEU B C 1
ATOM 2270 O O . LEU B 1 48 ? -4.126 10.110 -43.401 1.00 72.94 48 LEU B O 1
ATOM 2275 N N . LYS B 1 49 ? -2.948 8.294 -42.742 1.00 58.07 49 LYS B N 1
ATOM 2276 C CA . LYS B 1 49 ? -3.407 8.326 -41.354 1.00 57.91 49 LYS B CA 1
ATOM 2277 C C . LYS B 1 49 ? -3.113 9.664 -40.638 1.00 57.26 49 LYS B C 1
ATOM 2278 O O . LYS B 1 49 ? -3.894 10.116 -39.786 1.00 57.34 49 LYS B O 1
ATOM 2284 N N . GLU B 1 50 ? -1.997 10.301 -40.993 1.00 64.77 50 GLU B N 1
ATOM 2285 C CA . GLU B 1 50 ? -1.585 11.552 -40.355 1.00 63.97 50 GLU B CA 1
ATOM 2286 C C . GLU B 1 50 ? -2.477 12.728 -40.735 1.00 63.59 50 GLU B C 1
ATOM 2287 O O . GLU B 1 50 ? -2.799 13.554 -39.881 1.00 63.41 50 GLU B O 1
ATOM 2293 N N . PHE B 1 51 ? -2.893 12.800 -41.995 1.00 69.25 51 PHE B N 1
ATOM 2294 C CA . PHE B 1 51 ? -3.839 13.845 -42.437 1.00 68.73 51 PHE B CA 1
ATOM 2295 C C . PHE B 1 51 ? -5.251 13.646 -41.865 1.00 68.33 51 PHE B C 1
ATOM 2296 O O . PHE B 1 51 ? -6.003 14.604 -41.688 1.00 68.39 51 PHE B O 1
ATOM 2304 N N . THR B 1 52 ? -5.627 12.402 -41.600 1.00 62.28 52 THR B N 1
ATOM 2305 C CA . THR B 1 52 ? -6.915 12.146 -40.959 1.00 61.78 52 THR B CA 1
ATOM 2306 C C . THR B 1 52 ? -6.902 12.747 -39.556 1.00 60.89 52 THR B C 1
ATOM 2307 O O . THR B 1 52 ? -7.902 13.282 -39.085 1.00 60.88 52 THR B O 1
ATOM 2311 N N . ASN B 1 53 ? -5.747 12.643 -38.913 1.00 57.05 53 ASN B N 1
ATOM 2312 C CA . ASN B 1 53 ? -5.536 13.155 -37.582 1.00 55.84 53 ASN B CA 1
ATOM 2313 C C . ASN B 1 53 ? -5.637 14.669 -37.506 1.00 55.13 53 ASN B C 1
ATOM 2314 O O . ASN B 1 53 ? -6.218 15.218 -36.548 1.00 54.92 53 ASN B O 1
ATOM 2319 N N . LEU B 1 54 ? -5.077 15.335 -38.515 1.00 45.99 54 LEU B N 1
ATOM 2320 C CA . LEU B 1 54 ? -5.042 16.789 -38.539 1.00 45.21 54 LEU B CA 1
ATOM 2321 C C . LEU B 1 54 ? -6.436 17.407 -38.686 1.00 45.07 54 LEU B C 1
ATOM 2322 O O . LEU B 1 54 ? -6.742 18.397 -38.020 1.00 44.92 54 LEU B O 1
ATOM 2327 N N . TYR B 1 55 ? -7.290 16.817 -39.522 1.00 56.22 55 TYR B N 1
ATOM 2328 C CA . TYR B 1 55 ? -8.665 17.300 -39.643 1.00 55.85 55 TYR B CA 1
ATOM 2329 C C . TYR B 1 55 ? -9.446 17.063 -38.345 1.00 55.33 55 TYR B C 1
ATOM 2330 O O . TYR B 1 55 ? -10.405 17.770 -38.040 1.00 55.35 55 TYR B O 1
ATOM 2339 N N . ALA B 1 56 ? -9.035 16.061 -37.578 1.00 60.01 56 ALA B N 1
ATOM 2340 C CA . ALA B 1 56 ? -9.673 15.773 -36.298 1.00 59.71 56 ALA B CA 1
ATOM 2341 C C . ALA B 1 56 ? -9.288 16.820 -35.245 1.00 59.14 56 ALA B C 1
ATOM 2342 O O . ALA B 1 56 ? -10.113 17.219 -34.419 1.00 58.89 56 ALA B O 1
ATOM 2344 N N . LEU B 1 57 ? -8.030 17.252 -35.269 1.00 47.37 57 LEU B N 1
ATOM 2345 C CA . LEU B 1 57 ? -7.520 18.174 -34.258 1.00 46.98 57 LEU B CA 1
ATOM 2346 C C . LEU B 1 57 ? -8.069 19.579 -34.459 1.00 47.27 57 LEU B C 1
ATOM 2347 O O . LEU B 1 57 ? -8.148 20.375 -33.512 1.00 47.04 57 LEU B O 1
ATOM 2352 N N . LEU B 1 58 ? -8.467 19.858 -35.700 1.00 43.57 58 LEU B N 1
ATOM 2353 C CA . LEU B 1 58 ? -9.032 21.149 -36.095 1.00 43.96 58 LEU B CA 1
ATOM 2354 C C . LEU B 1 58 ? -10.452 21.326 -35.620 1.00 44.62 58 LEU B C 1
ATOM 2355 O O . LEU B 1 58 ? -10.968 22.439 -35.625 1.00 44.83 58 LEU B O 1
ATOM 2360 N N . ILE B 1 59 ? -11.099 20.227 -35.241 1.00 52.98 59 ILE B N 1
ATOM 2361 C CA . ILE B 1 59 ? -12.494 20.299 -34.829 1.00 53.97 59 ILE B CA 1
ATOM 2362 C C . ILE B 1 59 ? -12.689 21.048 -33.513 1.00 54.51 59 ILE B C 1
ATOM 2363 O O . ILE B 1 59 ? -13.539 21.924 -33.426 1.00 54.72 59 ILE B O 1
ATOM 2368 N N . PRO B 1 60 ? -11.899 20.723 -32.485 1.00 49.03 60 PRO B N 1
ATOM 2369 C CA . PRO B 1 60 ? -12.109 21.522 -31.277 1.00 49.54 60 PRO B CA 1
ATOM 2370 C C . PRO B 1 60 ? -11.693 23.004 -31.420 1.00 50.17 60 PRO B C 1
ATOM 2371 O O . PRO B 1 60 ? -12.048 23.827 -30.571 1.00 50.18 60 PRO B O 1
ATOM 2375 N N . LYS B 1 61 ? -10.937 23.331 -32.464 1.00 51.59 61 LYS B N 1
ATOM 2376 C CA . LYS B 1 61 ? -10.601 24.728 -32.753 1.00 52.61 61 LYS B CA 1
ATOM 2377 C C . LYS B 1 61 ? -11.697 25.455 -33.543 1.00 53.99 61 LYS B C 1
ATOM 2378 O O . LYS B 1 61 ? -11.603 26.657 -33.795 1.00 54.17 61 LYS B O 1
ATOM 2384 N N . MET B 1 62 ? -12.731 24.728 -33.944 1.00 68.00 62 MET B N 1
ATOM 2385 C CA . MET B 1 62 ? -13.782 25.311 -34.772 1.00 69.64 62 MET B CA 1
ATOM 2386 C C . MET B 1 62 ? -14.922 25.822 -33.901 1.00 70.72 62 MET B C 1
ATOM 2387 O O . MET B 1 62 ? -15.486 25.070 -33.088 1.00 70.85 62 MET B O 1
ATOM 2392 N N . ASN B 1 63 ? -15.222 27.112 -34.014 1.00 84.96 63 ASN B N 1
ATOM 2393 C CA . ASN B 1 63 ? -16.351 27.665 -33.269 1.00 86.22 63 ASN B CA 1
ATOM 2394 C C . ASN B 1 63 ? -17.707 27.596 -33.996 1.00 87.46 63 ASN B C 1
ATOM 2395 O O . ASN B 1 63 ? -18.766 27.704 -33.353 1.00 87.88 63 ASN B O 1
ATOM 2400 N N . SER B 1 64 ? -17.673 27.363 -35.313 1.00 59.97 64 SER B N 1
ATOM 2401 C CA . SER B 1 64 ? -18.895 27.243 -36.120 1.00 61.37 64 SER B CA 1
ATOM 2402 C C . SER B 1 64 ? -19.164 25.788 -36.483 1.00 61.96 64 SER B C 1
ATOM 2403 O O . SER B 1 64 ? -18.298 25.116 -37.043 1.00 61.77 64 SER B O 1
ATOM 2406 N N . MET B 1 65 ? -20.369 25.305 -36.194 1.00 97.84 65 MET B N 1
ATOM 2407 C CA . MET B 1 65 ? -20.715 23.920 -36.535 1.00 98.70 65 MET B CA 1
ATOM 2408 C C . MET B 1 65 ? -20.730 23.598 -38.049 1.00 99.14 65 MET B C 1
ATOM 2409 O O . MET B 1 65 ? -20.545 22.441 -38.420 1.00 99.20 65 MET B O 1
ATOM 2414 N N . ASN B 1 66 ? -20.933 24.577 -38.929 1.00 84.01 66 ASN B N 1
ATOM 2415 C CA . ASN B 1 66 ? -20.853 24.254 -40.361 1.00 84.44 66 ASN B CA 1
ATOM 2416 C C . ASN B 1 66 ? -19.423 23.971 -40.798 1.00 83.92 66 ASN B C 1
ATOM 2417 O O . ASN B 1 66 ? -19.181 23.304 -41.814 1.00 84.16 66 ASN B O 1
ATOM 2422 N N . ASP B 1 67 ? -18.485 24.504 -40.018 1.00 76.24 67 ASP B N 1
ATOM 2423 C CA . ASP B 1 67 ? -17.071 24.277 -40.243 1.00 75.62 67 ASP B CA 1
ATOM 2424 C C . ASP B 1 67 ? -16.704 22.847 -39.842 1.00 75.15 67 ASP B C 1
ATOM 2425 O O . ASP B 1 67 ? -15.973 22.163 -40.563 1.00 74.96 67 ASP B O 1
ATOM 2430 N N . VAL B 1 68 ? -17.257 22.397 -38.720 1.00 61.95 68 VAL B N 1
ATOM 2431 C CA . VAL B 1 68 ? -17.083 21.026 -38.267 1.00 61.54 68 VAL B CA 1
ATOM 2432 C C . VAL B 1 68 ? -17.590 19.965 -39.271 1.00 61.77 68 VAL B C 1
ATOM 2433 O O . VAL B 1 68 ? -16.901 18.961 -39.520 1.00 61.57 68 VAL B O 1
ATOM 2437 N N . LYS B 1 69 ? -18.771 20.192 -39.852 1.00 62.28 69 LYS B N 1
ATOM 2438 C CA . LYS B 1 69 ? -19.306 19.294 -40.879 1.00 62.45 69 LYS B CA 1
ATOM 2439 C C . LYS B 1 69 ? -18.324 19.153 -42.041 1.00 62.10 69 LYS B C 1
ATOM 2440 O O . LYS B 1 69 ? -18.089 18.050 -42.538 1.00 62.02 69 LYS B O 1
ATOM 2446 N N . PHE B 1 70 ? -17.733 20.269 -42.452 1.00 72.67 70 PHE B N 1
ATOM 2447 C CA . PHE B 1 70 ? -16.737 20.256 -43.517 1.00 72.26 70 PHE B CA 1
ATOM 2448 C C . PHE B 1 70 ? -15.547 19.331 -43.211 1.00 71.57 70 PHE B C 1
ATOM 2449 O O . PHE B 1 70 ? -15.132 18.528 -44.056 1.00 71.45 70 PHE B O 1
ATOM 2457 N N . LEU B 1 71 ? -14.996 19.478 -42.006 1.00 57.32 71 LEU B N 1
ATOM 2458 C CA . LEU B 1 71 ? -13.888 18.657 -41.531 1.00 56.63 71 LEU B CA 1
ATOM 2459 C C . LEU B 1 71 ? -14.301 17.185 -41.461 1.00 56.89 71 LEU B C 1
ATOM 2460 O O . LEU B 1 71 ? -13.487 16.294 -41.719 1.00 56.77 71 LEU B O 1
ATOM 2465 N N . VAL B 1 72 ? -15.568 16.942 -41.114 1.00 71.96 72 VAL B N 1
ATOM 2466 C CA . VAL B 1 72 ? -16.131 15.587 -41.067 1.00 72.23 72 VAL B CA 1
ATOM 2467 C C . VAL B 1 72 ? -16.134 14.929 -42.446 1.00 72.73 72 VAL B C 1
ATOM 2468 O O . VAL B 1 72 ? -15.778 13.754 -42.583 1.00 72.76 72 VAL B O 1
ATOM 2472 N N . GLU B 1 73 ? -16.542 15.684 -43.461 1.00 66.40 73 GLU B N 1
ATOM 2473 C CA . GLU B 1 73 ? -16.552 15.167 -44.819 1.00 67.07 73 GLU B CA 1
ATOM 2474 C C . GLU B 1 73 ? -15.154 14.699 -45.230 1.00 66.87 73 GLU B C 1
ATOM 2475 O O . GLU B 1 73 ? -15.002 13.620 -45.804 1.00 67.05 73 GLU B O 1
ATOM 2481 N N . GLN B 1 74 ? -14.136 15.495 -44.905 1.00 69.63 74 GLN B N 1
ATOM 2482 C CA . GLN B 1 74 ? -12.765 15.190 -45.321 1.00 69.67 74 GLN B CA 1
ATOM 2483 C C . GLN B 1 74 ? -12.249 13.898 -44.699 1.00 69.86 74 GLN B C 1
ATOM 2484 O O . GLN B 1 74 ? -11.455 13.170 -45.317 1.00 69.88 74 GLN B O 1
ATOM 2490 N N . ILE B 1 75 ? -12.707 13.609 -43.486 1.00 59.10 75 ILE B N 1
ATOM 2491 C CA . ILE B 1 75 ? -12.350 12.356 -42.837 1.00 59.53 75 ILE B CA 1
ATOM 2492 C C . ILE B 1 75 ? -13.062 11.188 -43.523 1.00 60.61 75 ILE B C 1
ATOM 2493 O O . ILE B 1 75 ? -12.428 10.181 -43.852 1.00 60.70 75 ILE B O 1
ATOM 2498 N N . GLU B 1 76 ? -14.366 11.343 -43.756 1.00 91.01 76 GLU B N 1
ATOM 2499 C CA . GLU B 1 76 ? -15.162 10.346 -44.483 1.00 92.33 76 GLU B CA 1
ATOM 2500 C C . GLU B 1 76 ? -14.594 10.069 -45.867 1.00 92.96 76 GLU B C 1
ATOM 2501 O O . GLU B 1 76 ? -14.513 8.919 -46.299 1.00 93.34 76 GLU B O 1
ATOM 2507 N N . PHE B 1 77 ? -14.219 11.133 -46.565 1.00 70.65 77 PHE B N 1
ATOM 2508 C CA . PHE B 1 77 ? -13.589 10.994 -47.862 1.00 71.41 77 PHE B CA 1
ATOM 2509 C C . PHE B 1 77 ? -12.267 10.214 -47.746 1.00 71.41 77 PHE B C 1
ATOM 2510 O O . PHE B 1 77 ? -11.927 9.413 -48.623 1.00 71.79 77 PHE B O 1
ATOM 2518 N N . MET B 1 78 ? -11.539 10.415 -46.651 1.00 81.38 78 MET B N 1
ATOM 2519 C CA . MET B 1 78 ? -10.288 9.675 -46.438 1.00 81.60 78 MET B CA 1
ATOM 2520 C C . MET B 1 78 ? -10.482 8.218 -45.967 1.00 82.00 78 MET B C 1
ATOM 2521 O O . MET B 1 78 ? -9.685 7.345 -46.300 1.00 82.11 78 MET B O 1
ATOM 2526 N N . VAL B 1 79 ? -11.544 7.983 -45.196 1.00 81.33 79 VAL B N 1
ATOM 2527 C CA . VAL B 1 79 ? -11.979 6.647 -44.770 1.00 81.73 79 VAL B CA 1
ATOM 2528 C C . VAL B 1 79 ? -12.537 5.796 -45.924 1.00 82.37 79 VAL B C 1
ATOM 2529 O O . VAL B 1 79 ? -12.227 4.605 -46.020 1.00 82.58 79 VAL B O 1
ATOM 2533 N N . GLU B 1 80 ? -13.365 6.396 -46.789 1.00 109.39 80 GLU B N 1
ATOM 2534 C CA . GLU B 1 80 ? -13.921 5.680 -47.958 1.00 110.09 80 GLU B CA 1
ATOM 2535 C C . GLU B 1 80 ? -12.803 5.150 -48.875 1.00 109.84 80 GLU B C 1
ATOM 2536 O O . GLU B 1 80 ? -12.927 4.062 -49.468 1.00 110.32 80 GLU B O 1
ATOM 2542 N N . GLY B 1 81 ? -11.719 5.926 -48.974 1.00 116.45 81 GLY B N 1
ATOM 2543 C CA . GLY B 1 81 ? -10.528 5.508 -49.692 1.00 115.78 81 GLY B CA 1
ATOM 2544 C C . GLY B 1 81 ? -10.697 5.479 -51.199 1.00 115.91 81 GLY B C 1
ATOM 2545 O O . GLY B 1 81 ? -10.328 4.497 -51.858 1.00 116.23 81 GLY B O 1
ATOM 2546 N N . GLU B 1 82 ? -11.263 6.543 -51.759 1.00 102.24 82 GLU B N 1
ATOM 2547 C CA . GLU B 1 82 ? -11.296 6.650 -53.209 1.00 102.22 82 GLU B CA 1
ATOM 2548 C C . GLU B 1 82 ? -10.279 7.718 -53.628 1.00 101.32 82 GLU B C 1
ATOM 2549 O O . GLU B 1 82 ? -10.520 8.927 -53.475 1.00 101.13 82 GLU B O 1
ATOM 2555 N N . VAL B 1 83 ? -9.159 7.268 -54.195 1.00 95.77 83 VAL B N 1
ATOM 2556 C CA . VAL B 1 83 ? -8.107 8.184 -54.638 1.00 94.69 83 VAL B CA 1
ATOM 2557 C C . VAL B 1 83 ? -8.026 8.121 -56.155 1.00 94.62 83 VAL B C 1
ATOM 2558 O O . VAL B 1 83 ? -7.473 7.167 -56.721 1.00 94.70 83 VAL B O 1
ATOM 2562 N N . LEU B 1 84 ? -8.521 9.154 -56.824 1.00 69.37 84 LEU B N 1
ATOM 2563 C CA . LEU B 1 84 ? -8.662 9.083 -58.278 1.00 69.16 84 LEU B CA 1
ATOM 2564 C C . LEU B 1 84 ? -7.301 9.233 -58.964 1.00 68.26 84 LEU B C 1
ATOM 2565 O O . LEU B 1 84 ? -6.913 8.415 -59.817 1.00 68.50 84 LEU B O 1
ATOM 2570 N N . ALA B 1 85 ? -6.566 10.263 -58.538 1.00 57.26 85 ALA B N 1
ATOM 2571 C CA . ALA B 1 85 ? -5.275 10.620 -59.121 1.00 56.19 85 ALA B CA 1
ATOM 2572 C C . ALA B 1 85 ? -4.246 9.540 -58.865 1.00 55.24 85 ALA B C 1
ATOM 2573 O O . ALA B 1 85 ? -3.282 9.394 -59.612 1.00 55.07 85 ALA B O 1
ATOM 2575 N N . HIS B 1 86 ? -4.457 8.784 -57.797 1.00 67.26 86 HIS B N 1
ATOM 2576 C CA . HIS B 1 86 ? -3.525 7.739 -57.433 1.00 66.19 86 HIS B CA 1
ATOM 2577 C C . HIS B 1 86 ? -3.679 6.535 -58.354 1.00 66.07 86 HIS B C 1
ATOM 2578 O O . HIS B 1 86 ? -2.677 6.008 -58.835 1.00 66.04 86 HIS B O 1
ATOM 2585 N N . ASP B 1 87 ? -4.922 6.110 -58.607 1.00 77.56 87 ASP B N 1
ATOM 2586 C CA . ASP B 1 87 ? -5.188 5.013 -59.549 1.00 77.41 87 ASP B CA 1
ATOM 2587 C C . ASP B 1 87 ? -4.619 5.347 -60.941 1.00 77.08 87 ASP B C 1
ATOM 2588 O O . ASP B 1 87 ? -4.141 4.463 -61.652 1.00 77.27 87 ASP B O 1
ATOM 2593 N N . ILE B 1 88 ? -4.644 6.631 -61.309 1.00 64.16 88 ILE B N 1
ATOM 2594 C CA . ILE B 1 88 ? -3.989 7.099 -62.541 1.00 63.73 88 ILE B CA 1
ATOM 2595 C C . ILE B 1 88 ? -2.476 6.881 -62.518 1.00 62.87 88 ILE B C 1
ATOM 2596 O O . ILE B 1 88 ? -1.893 6.462 -63.514 1.00 62.92 88 ILE B O 1
ATOM 2601 N N . LEU B 1 89 ? -1.830 7.181 -61.394 1.00 57.22 89 LEU B N 1
ATOM 2602 C CA . LEU B 1 89 ? -0.372 7.010 -61.297 1.00 56.67 89 LEU B CA 1
ATOM 2603 C C . LEU B 1 89 ? -0.001 5.520 -61.219 1.00 56.67 89 LEU B C 1
ATOM 2604 O O . LEU B 1 89 ? 1.053 5.106 -61.714 1.00 56.41 89 LEU B O 1
ATOM 2609 N N . ALA B 1 90 ? -0.886 4.718 -60.623 1.00 62.79 90 ALA B N 1
ATOM 2610 C CA . ALA B 1 90 ? -0.680 3.279 -60.531 1.00 63.17 90 ALA B CA 1
ATOM 2611 C C . ALA B 1 90 ? -0.550 2.610 -61.910 1.00 63.91 90 ALA B C 1
ATOM 2612 O O . ALA B 1 90 ? 0.465 1.969 -62.202 1.00 63.79 90 ALA B O 1
ATOM 2614 N N . GLN B 1 91 ? -1.557 2.765 -62.766 1.00 79.83 91 GLN B N 1
ATOM 2615 C CA . GLN B 1 91 ? -1.507 2.111 -64.073 1.00 80.66 91 GLN B CA 1
ATOM 2616 C C . GLN B 1 91 ? -0.242 2.419 -64.909 1.00 80.69 91 GLN B C 1
ATOM 2617 O O . GLN B 1 91 ? 0.211 1.574 -65.702 1.00 81.10 91 GLN B O 1
ATOM 2623 N N . ILE B 1 92 ? 0.346 3.597 -64.714 1.00 69.19 92 ILE B N 1
ATOM 2624 C CA . ILE B 1 92 ? 1.577 3.932 -65.431 1.00 69.38 92 ILE B CA 1
ATOM 2625 C C . ILE B 1 92 ? 2.757 3.073 -64.988 1.00 69.45 92 ILE B C 1
ATOM 2626 O O . ILE B 1 92 ? 3.582 2.669 -65.816 1.00 69.71 92 ILE B O 1
ATOM 2631 N N . VAL B 1 93 ? 2.841 2.788 -63.689 1.00 82.86 93 VAL B N 1
ATOM 2632 C CA . VAL B 1 93 ? 3.853 1.845 -63.200 1.00 83.18 93 VAL B CA 1
ATOM 2633 C C . VAL B 1 93 ? 3.451 0.408 -63.547 1.00 84.14 93 VAL B C 1
ATOM 2634 O O . VAL B 1 93 ? 4.317 -0.447 -63.769 1.00 84.34 93 VAL B O 1
ATOM 2638 N N . GLY B 1 94 ? 2.144 0.154 -63.611 1.00 71.54 94 GLY B N 1
ATOM 2639 C CA . GLY B 1 94 ? 1.660 -1.134 -64.068 1.00 72.64 94 GLY B CA 1
ATOM 2640 C C . GLY B 1 94 ? 1.414 -2.130 -62.948 1.00 72.85 94 GLY B C 1
ATOM 2641 O O . GLY B 1 94 ? 1.327 -3.349 -63.180 1.00 73.37 94 GLY B O 1
ATOM 2642 N N . GLU B 1 95 ? 1.301 -1.618 -61.726 1.00 83.24 95 GLU B N 1
ATOM 2643 C CA . GLU B 1 95 ? 0.830 -2.430 -60.604 1.00 83.44 95 GLU B CA 1
ATOM 2644 C C . GLU B 1 95 ? -0.443 -1.805 -60.038 1.00 83.39 95 GLU B C 1
ATOM 2645 O O . GLU B 1 95 ? -0.720 -0.612 -60.273 1.00 83.30 95 GLU B O 1
ATOM 2651 N N . SER B 1 96 ? -1.225 -2.602 -59.307 1.00 73.92 96 SER B N 1
ATOM 2652 C CA . SER B 1 96 ? -2.402 -2.059 -58.631 1.00 73.97 96 SER B CA 1
ATOM 2653 C C . SER B 1 96 ? -1.976 -1.235 -57.413 1.00 73.05 96 SER B C 1
ATOM 2654 O O . SER B 1 96 ? -0.909 -1.480 -56.821 1.00 72.62 96 SER B O 1
ATOM 2657 N N . TYR B 1 97 ? -2.808 -0.261 -57.052 1.00 59.04 97 TYR B N 1
ATOM 2658 C CA . TYR B 1 97 ? -2.482 0.656 -55.972 1.00 58.07 97 TYR B CA 1
ATOM 2659 C C . TYR B 1 97 ? -2.264 -0.051 -54.625 1.00 57.46 97 TYR B C 1
ATOM 2660 O O . TYR B 1 97 ? -1.460 0.401 -53.798 1.00 56.85 97 TYR B O 1
ATOM 2669 N N . GLU B 1 98 ? -2.962 -1.160 -54.399 1.00 77.24 98 GLU B N 1
ATOM 2670 C CA . GLU B 1 98 ? -2.808 -1.859 -53.127 1.00 76.58 98 GLU B CA 1
ATOM 2671 C C . GLU B 1 98 ? -1.459 -2.579 -53.038 1.00 75.90 98 GLU B C 1
ATOM 2672 O O . GLU B 1 98 ? -0.845 -2.627 -51.961 1.00 75.36 98 GLU B O 1
ATOM 2678 N N . GLU B 1 99 ? -0.998 -3.125 -54.163 1.00 86.01 99 GLU B N 1
ATOM 2679 C CA . GLU B 1 99 ? 0.322 -3.768 -54.218 1.00 85.13 99 GLU B CA 1
ATOM 2680 C C . GLU B 1 99 ? 1.423 -2.759 -53.908 1.00 83.98 99 GLU B C 1
ATOM 2681 O O . GLU B 1 99 ? 2.303 -3.029 -53.093 1.00 83.26 99 GLU B O 1
ATOM 2687 N N . ILE B 1 100 ? 1.355 -1.595 -54.544 1.00 64.55 100 ILE B N 1
ATOM 2688 C CA . ILE B 1 100 ? 2.370 -0.563 -54.358 1.00 63.60 100 ILE B CA 1
ATOM 2689 C C . ILE B 1 100 ? 2.466 -0.055 -52.931 1.00 63.07 100 ILE B C 1
ATOM 2690 O O . ILE B 1 100 ? 3.573 0.104 -52.408 1.00 62.54 100 ILE B O 1
ATOM 2695 N N . ILE B 1 101 ? 1.319 0.186 -52.298 1.00 58.90 101 ILE B N 1
ATOM 2696 C CA . ILE B 1 101 ? 1.336 0.767 -50.958 1.00 58.34 101 ILE B CA 1
ATOM 2697 C C . ILE B 1 101 ? 1.442 -0.309 -49.873 1.00 58.37 101 ILE B C 1
ATOM 2698 O O . ILE B 1 101 ? 1.411 0.001 -48.669 1.00 58.01 101 ILE B O 1
ATOM 2703 N N . LYS B 1 102 ? 1.559 -1.570 -50.303 1.00 75.28 102 LYS B N 1
ATOM 2704 C CA . LYS B 1 102 ? 1.872 -2.672 -49.385 1.00 75.43 102 LYS B CA 1
ATOM 2705 C C . LYS B 1 102 ? 3.231 -2.416 -48.750 1.00 74.94 102 LYS B C 1
ATOM 2706 O O . LYS B 1 102 ? 3.464 -2.751 -47.577 1.00 74.73 102 LYS B O 1
ATOM 2712 N N . THR B 1 103 ? 4.122 -1.830 -49.547 1.00 72.62 103 THR B N 1
ATOM 2713 C CA . THR B 1 103 ? 5.377 -1.313 -49.042 1.00 72.00 103 THR B CA 1
ATOM 2714 C C . THR B 1 103 ? 5.236 0.196 -48.874 1.00 71.50 103 THR B C 1
ATOM 2715 O O . THR B 1 103 ? 4.705 0.898 -49.747 1.00 71.71 103 THR B O 1
ATOM 2719 N N . LYS B 1 104 ? 5.695 0.691 -47.737 1.00 72.39 104 LYS B N 1
ATOM 2720 C CA . LYS B 1 104 ? 5.574 2.101 -47.463 1.00 71.85 104 LYS B CA 1
ATOM 2721 C C . LYS B 1 104 ? 6.954 2.670 -47.312 1.00 71.06 104 LYS B C 1
ATOM 2722 O O . LYS B 1 104 ? 7.926 1.938 -47.104 1.00 71.09 104 LYS B O 1
ATOM 2728 N N . VAL B 1 105 ? 7.055 3.978 -47.477 1.00 87.72 105 VAL B N 1
ATOM 2729 C CA . VAL B 1 105 ? 8.310 4.628 -47.184 1.00 86.72 105 VAL B CA 1
ATOM 2730 C C . VAL B 1 105 ? 8.003 5.902 -46.405 1.00 85.95 105 VAL B C 1
ATOM 2731 O O . VAL B 1 105 ? 6.891 6.442 -46.504 1.00 86.26 105 VAL B O 1
ATOM 2735 N N . TRP B 1 106 ? 8.973 6.360 -45.614 1.00 93.43 106 TRP B N 1
ATOM 2736 C CA . TRP B 1 106 ? 8.755 7.496 -44.721 1.00 92.12 106 TRP B CA 1
ATOM 2737 C C . TRP B 1 106 ? 9.909 8.497 -44.747 1.00 90.67 106 TRP B C 1
ATOM 2738 O O . TRP B 1 106 ? 10.632 8.633 -43.750 1.00 90.51 106 TRP B O 1
ATOM 2749 N N . PRO B 1 107 ? 10.058 9.236 -45.861 1.00 46.15 107 PRO B N 1
ATOM 2750 C CA . PRO B 1 107 ? 11.241 10.051 -46.177 1.00 44.75 107 PRO B CA 1
ATOM 2751 C C . PRO B 1 107 ? 11.367 11.298 -45.293 1.00 42.98 107 PRO B C 1
ATOM 2752 O O . PRO B 1 107 ? 10.359 11.738 -44.743 1.00 43.01 107 PRO B O 1
ATOM 2756 N N . PRO B 1 108 ? 12.593 11.833 -45.144 1.00 40.10 108 PRO B N 1
ATOM 2757 C CA . PRO B 1 108 ? 12.892 13.031 -44.338 1.00 38.50 108 PRO B CA 1
ATOM 2758 C C . PRO B 1 108 ? 12.064 14.252 -44.718 1.00 37.15 108 PRO B C 1
ATOM 2759 O O . PRO B 1 108 ? 11.512 14.909 -43.837 1.00 36.62 108 PRO B O 1
ATOM 2763 N N . SER B 1 109 ? 11.964 14.533 -46.015 1.00 39.54 109 SER B N 1
ATOM 2764 C CA . SER B 1 109 ? 11.205 15.685 -46.512 1.00 37.95 109 SER B CA 1
ATOM 2765 C C . SER B 1 109 ? 9.783 15.639 -46.025 1.00 37.04 109 SER B C 1
ATOM 2766 O O . SER B 1 109 ? 9.245 16.646 -45.528 1.00 36.75 109 SER B O 1
ATOM 2769 N N . GLY B 1 110 ? 9.184 14.460 -46.164 1.00 35.65 110 GLY B N 1
ATOM 2770 C CA . GLY B 1 110 ? 7.825 14.237 -45.731 1.00 34.64 110 GLY B CA 1
ATOM 2771 C C . GLY B 1 110 ? 7.704 14.303 -44.227 1.00 33.62 110 GLY B C 1
ATOM 2772 O O . GLY B 1 110 ? 6.708 14.822 -43.695 1.00 33.33 110 GLY B O 1
ATOM 2773 N N . ASP B 1 111 ? 8.718 13.788 -43.535 1.00 39.85 111 ASP B N 1
ATOM 2774 C CA . ASP B 1 111 ? 8.770 13.875 -42.074 1.00 39.16 111 ASP B CA 1
ATOM 2775 C C . ASP B 1 111 ? 8.689 15.337 -41.582 1.00 39.13 111 ASP B C 1
ATOM 2776 O O . ASP B 1 111 ? 7.908 15.674 -40.681 1.00 38.99 111 ASP B O 1
ATOM 2781 N N . HIS B 1 112 ? 9.491 16.200 -42.213 1.00 38.34 112 HIS B N 1
ATOM 2782 C CA . HIS B 1 112 ? 9.535 17.622 -41.894 1.00 38.62 112 HIS B CA 1
ATOM 2783 C C . HIS B 1 112 ? 8.186 18.281 -42.173 1.00 39.19 112 HIS B C 1
ATOM 2784 O O . HIS B 1 112 ? 7.721 19.065 -41.334 1.00 39.14 112 HIS B O 1
ATOM 2791 N N . TYR B 1 113 ? 7.551 17.963 -43.315 1.00 38.92 113 TYR B N 1
ATOM 2792 C CA . TYR B 1 113 ? 6.217 18.540 -43.679 1.00 39.44 113 TYR B CA 1
ATOM 2793 C C . TYR B 1 113 ? 5.148 18.237 -42.597 1.00 39.21 113 TYR B C 1
ATOM 2794 O O . TYR B 1 113 ? 4.501 19.129 -42.038 1.00 39.20 113 TYR B O 1
ATOM 2803 N N . ILE B 1 114 ? 4.986 16.942 -42.339 1.00 41.28 114 ILE B N 1
ATOM 2804 C CA . ILE B 1 114 ? 4.115 16.439 -41.299 1.00 41.17 114 ILE B CA 1
ATOM 2805 C C . ILE B 1 114 ? 4.372 17.123 -39.953 1.00 40.74 114 ILE B C 1
ATOM 2806 O O . ILE B 1 114 ? 3.439 17.634 -39.325 1.00 40.61 114 ILE B O 1
ATOM 2811 N N . LYS B 1 115 ? 5.631 17.157 -39.524 1.00 34.58 115 LYS B N 1
ATOM 2812 C CA . LYS B 1 115 ? 5.949 17.669 -38.201 1.00 34.32 115 LYS B CA 1
ATOM 2813 C C . LYS B 1 115 ? 5.687 19.159 -38.112 1.00 34.74 115 LYS B C 1
ATOM 2814 O O . LYS B 1 115 ? 5.289 19.660 -37.073 1.00 34.82 115 LYS B O 1
ATOM 2820 N N . HIS B 1 116 ? 5.843 19.851 -39.230 1.00 36.67 116 HIS B N 1
ATOM 2821 C CA . HIS B 1 116 ? 5.452 21.254 -39.356 1.00 37.32 116 HIS B CA 1
ATOM 2822 C C . HIS B 1 116 ? 3.959 21.459 -39.106 1.00 37.85 116 HIS B C 1
ATOM 2823 O O . HIS B 1 116 ? 3.550 22.365 -38.374 1.00 37.87 116 HIS B O 1
ATOM 2830 N N . MET B 1 117 ? 3.142 20.626 -39.732 1.00 40.28 117 MET B N 1
ATOM 2831 C CA . MET B 1 117 ? 1.696 20.727 -39.572 1.00 41.05 117 MET B CA 1
ATOM 2832 C C . MET B 1 117 ? 1.254 20.353 -38.155 1.0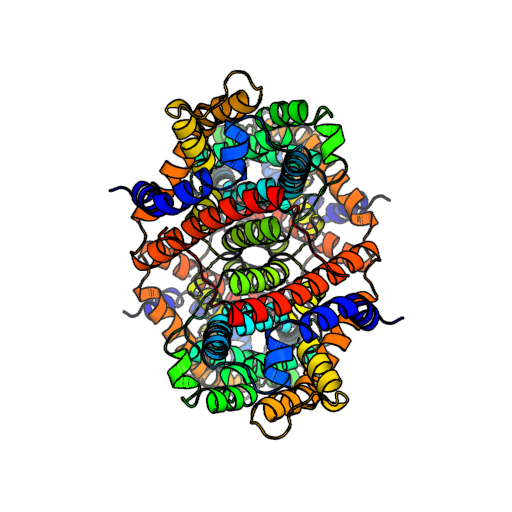0 41.32 117 MET B C 1
ATOM 2833 O O . MET B 1 117 ? 0.447 21.051 -37.532 1.00 41.59 117 MET B O 1
ATOM 2838 N N . TYR B 1 118 ? 1.792 19.250 -37.647 1.00 43.04 118 TYR B N 1
ATOM 2839 C CA . TYR B 1 118 ? 1.517 18.863 -36.275 1.00 43.27 118 TYR B CA 1
ATOM 2840 C C . TYR B 1 118 ? 1.942 19.923 -35.270 1.00 43.22 118 TYR B C 1
ATOM 2841 O O . TYR B 1 118 ? 1.249 20.115 -34.274 1.00 43.29 118 TYR B O 1
ATOM 2850 N N . PHE B 1 119 ? 3.075 20.589 -35.506 1.00 41.84 119 PHE B N 1
ATOM 2851 C CA . PHE B 1 119 ? 3.496 21.666 -34.601 1.00 41.85 119 PHE B CA 1
ATOM 2852 C C . PHE B 1 119 ? 2.401 22.723 -34.441 1.00 42.40 119 PHE B C 1
ATOM 2853 O O . PHE B 1 119 ? 2.151 23.183 -33.325 1.00 42.49 119 PHE B O 1
ATOM 2861 N N . GLN B 1 120 ? 1.746 23.091 -35.544 1.00 41.52 120 GLN B N 1
ATOM 2862 C CA . GLN B 1 120 ? 0.660 24.068 -35.473 1.00 42.09 120 GLN B CA 1
ATOM 2863 C C . GLN B 1 120 ? -0.549 23.528 -34.708 1.00 42.39 120 GLN B C 1
ATOM 2864 O O . GLN B 1 120 ? -1.093 24.176 -33.804 1.00 42.64 120 GLN B O 1
ATOM 2870 N N . ALA B 1 121 ? -0.973 22.339 -35.105 1.00 40.22 121 ALA B N 1
ATOM 2871 C CA . ALA B 1 121 ? -2.100 21.677 -34.475 1.00 40.29 121 ALA B CA 1
ATOM 2872 C C . ALA B 1 121 ? -1.891 21.544 -32.969 1.00 40.34 121 ALA B C 1
ATOM 2873 O O . ALA B 1 121 ? -2.808 21.730 -32.171 1.00 40.41 121 ALA B O 1
ATOM 2875 N N . HIS B 1 122 ? -0.679 21.153 -32.597 1.00 41.61 122 HIS B N 1
ATOM 2876 C CA . HIS B 1 122 ? -0.379 20.806 -31.221 1.00 41.57 122 HIS B CA 1
ATOM 2877 C C . HIS B 1 122 ? -0.205 22.018 -30.344 1.00 41.87 122 HIS B C 1
ATOM 2878 O O . HIS B 1 122 ? -0.769 22.087 -29.267 1.00 41.82 122 HIS B O 1
ATOM 2885 N N . SER B 1 123 ? 0.642 22.936 -30.779 1.00 47.30 123 SER B N 1
ATOM 2886 C CA . SER B 1 123 ? 0.933 24.131 -30.008 1.00 47.55 123 SER B CA 1
ATOM 2887 C C . SER B 1 123 ? 0.180 25.433 -30.335 1.00 47.86 123 SER B C 1
ATOM 2888 O O . SER B 1 123 ? 0.293 26.415 -29.586 1.00 47.93 123 SER B O 1
ATOM 2891 N N . ARG B 1 124 ? -0.567 25.493 -31.431 1.00 48.73 124 ARG B N 1
ATOM 2892 C CA . ARG B 1 124 ? -1.226 26.774 -31.749 1.00 49.15 124 ARG B CA 1
ATOM 2893 C C . ARG B 1 124 ? -2.714 26.695 -31.552 1.00 49.57 124 ARG B C 1
ATOM 2894 O O . ARG B 1 124 ? -3.399 25.951 -32.269 1.00 49.73 124 ARG B O 1
ATOM 2902 N N . GLU B 1 125 ? -3.215 27.469 -30.589 1.00 48.64 125 GLU B N 1
ATOM 2903 C CA . GLU B 1 125 ? -4.654 27.466 -30.276 1.00 49.04 125 GLU B CA 1
ATOM 2904 C C . GLU B 1 125 ? -5.552 27.861 -31.464 1.00 49.26 125 GLU B C 1
ATOM 2905 O O . GLU B 1 125 ? -6.590 27.231 -31.698 1.00 49.54 125 GLU B O 1
ATOM 2911 N N . ASN B 1 126 ? -5.146 28.894 -32.205 1.00 41.46 126 ASN B N 1
ATOM 2912 C CA . ASN B 1 126 ? -5.946 29.428 -33.302 1.00 41.54 126 ASN B CA 1
ATOM 2913 C C . ASN B 1 126 ? -5.880 28.540 -34.544 1.00 41.58 126 ASN B C 1
ATOM 2914 O O . ASN B 1 126 ? -4.798 28.291 -35.092 1.00 41.77 126 ASN B O 1
ATOM 2919 N N . ALA B 1 127 ? -7.048 28.116 -35.024 1.00 44.56 127 ALA B N 1
ATOM 2920 C CA . ALA B 1 127 ? -7.127 27.204 -36.165 1.00 44.30 127 ALA B CA 1
ATOM 2921 C C . ALA B 1 127 ? -6.484 27.771 -37.425 1.00 44.06 127 ALA B C 1
ATOM 2922 O O . ALA B 1 127 ? -6.265 27.038 -38.396 1.00 44.17 127 ALA B O 1
ATOM 2924 N N . ILE B 1 128 ? -6.184 29.067 -37.437 1.00 47.60 128 ILE B N 1
ATOM 2925 C CA . ILE B 1 128 ? -5.621 29.649 -38.655 1.00 47.31 128 ILE B CA 1
ATOM 2926 C C . ILE B 1 128 ? -4.222 29.096 -38.980 1.00 46.70 128 ILE B C 1
ATOM 2927 O O . ILE B 1 128 ? -3.894 28.936 -40.160 1.00 46.87 128 ILE B O 1
ATOM 2932 N N . TYR B 1 129 ? -3.429 28.772 -37.948 1.00 44.13 129 TYR B N 1
ATOM 2933 C CA . TYR B 1 129 ? -2.058 28.286 -38.155 1.00 43.51 129 TYR B CA 1
ATOM 2934 C C . TYR B 1 129 ? -1.992 26.869 -38.776 1.00 43.17 129 TYR B C 1
ATOM 2935 O O . TYR B 1 129 ? -1.104 26.584 -39.595 1.00 43.06 129 TYR B O 1
ATOM 2944 N N . THR B 1 130 ? -2.917 25.992 -38.374 1.00 40.39 130 THR B N 1
ATOM 2945 C CA . THR B 1 130 ? -2.947 24.642 -38.904 1.00 40.20 130 THR B CA 1
ATOM 2946 C C . THR B 1 130 ? -3.472 24.674 -40.318 1.00 40.51 130 THR B C 1
ATOM 2947 O O . THR B 1 130 ? -2.934 24.014 -41.219 1.00 40.58 130 THR B O 1
ATOM 2951 N N . ILE B 1 131 ? -4.549 25.429 -40.510 1.00 43.92 131 ILE B N 1
ATOM 2952 C CA . ILE B 1 131 ? -5.146 25.585 -41.830 1.00 44.45 131 ILE B CA 1
ATOM 2953 C C . ILE B 1 131 ? -4.132 26.138 -42.832 1.00 44.60 131 ILE B C 1
ATOM 2954 O O . ILE B 1 131 ? -3.964 25.579 -43.924 1.00 44.78 131 ILE B O 1
ATOM 2959 N N . ALA B 1 132 ? -3.466 27.231 -42.453 1.00 38.44 132 ALA B N 1
ATOM 2960 C CA . ALA B 1 132 ? -2.402 27.818 -43.262 1.00 38.44 132 ALA B CA 1
ATOM 2961 C C . ALA B 1 132 ? -1.276 26.820 -43.559 1.00 38.16 132 ALA B C 1
ATOM 2962 O O . ALA B 1 132 ? -0.580 26.924 -44.572 1.00 38.13 132 ALA B O 1
ATOM 2964 N N . ALA B 1 133 ? -1.080 25.860 -42.666 1.00 42.80 133 ALA B N 1
ATOM 2965 C CA . ALA B 1 133 ? -0.110 24.825 -42.938 1.00 42.62 133 ALA B CA 1
ATOM 2966 C C . ALA B 1 133 ? -0.671 23.847 -43.969 1.00 42.78 133 ALA B C 1
ATOM 2967 O O . ALA B 1 133 ? 0.084 23.304 -44.784 1.00 42.75 133 ALA B O 1
ATOM 2969 N N . MET B 1 134 ? -1.975 23.586 -43.896 1.00 51.63 134 MET B N 1
ATOM 297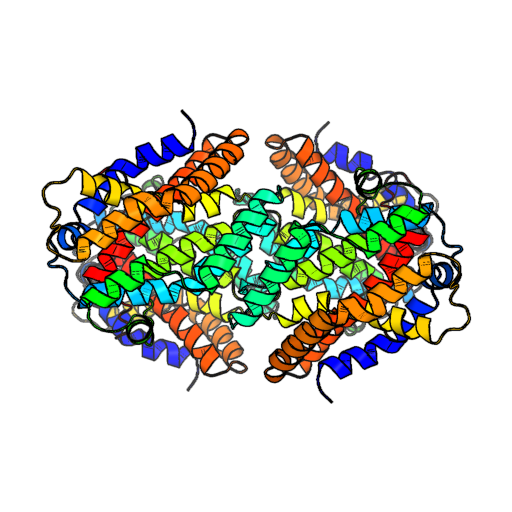0 C CA . MET B 1 134 ? -2.608 22.615 -44.776 1.00 51.82 134 MET B CA 1
ATOM 2971 C C . MET B 1 134 ? -3.025 23.128 -46.162 1.00 51.76 134 MET B C 1
ATOM 2972 O O . MET B 1 134 ? -3.130 22.349 -47.120 1.00 52.23 134 MET B O 1
ATOM 2977 N N . ALA B 1 135 ? -3.219 24.431 -46.271 1.00 42.69 135 ALA B N 1
ATOM 2978 C CA . ALA B 1 135 ? -3.772 25.041 -47.472 1.00 42.44 135 ALA B CA 1
ATOM 2979 C C . ALA B 1 135 ? -2.931 24.965 -48.749 1.00 41.87 135 ALA B C 1
ATOM 2980 O O . ALA B 1 135 ? -3.498 24.804 -49.846 1.00 42.62 135 ALA B O 1
ATOM 2982 N N . PRO B 1 136 ? -1.614 25.078 -48.613 1.00 44.19 136 PRO B N 1
ATOM 2983 C CA . PRO B 1 136 ? -0.712 25.024 -49.768 1.00 43.48 136 PRO B CA 1
ATOM 2984 C C . PRO B 1 136 ? -0.660 23.630 -50.383 1.00 42.64 136 PRO B C 1
ATOM 2985 O O . PRO B 1 136 ? 0.229 23.342 -51.184 1.00 43.26 136 PRO B O 1
ATOM 2999 N N . PRO B 1 138 ? -3.762 21.938 -51.593 1.00 48.48 138 PRO B N 1
ATOM 3000 C CA . PRO B 1 138 ? -4.769 21.903 -52.658 1.00 49.09 138 PRO B CA 1
ATOM 3001 C C . PRO B 1 138 ? -4.672 23.121 -53.570 1.00 49.40 138 PRO B C 1
ATOM 3002 O O . PRO B 1 138 ? -5.258 23.128 -54.653 1.00 50.14 138 PRO B O 1
ATOM 3006 N N . TYR B 1 139 ? -3.939 24.139 -53.131 1.00 44.67 139 TYR B N 1
ATOM 3007 C CA . TYR B 1 139 ? -3.774 25.361 -53.916 1.00 45.00 139 TYR B CA 1
ATOM 3008 C C . TYR B 1 139 ? -2.679 25.199 -54.972 1.00 45.10 139 TYR B C 1
ATOM 3009 O O . TYR B 1 139 ? -2.914 25.429 -56.166 1.00 45.44 139 TYR B O 1
ATOM 3018 N N . ILE B 1 140 ? -1.465 24.909 -54.509 1.00 47.78 140 ILE B N 1
ATOM 3019 C CA . ILE B 1 140 ? -0.347 24.609 -55.394 1.00 47.91 140 ILE B CA 1
ATOM 3020 C C . ILE B 1 140 ? -0.701 23.591 -56.478 1.00 48.65 140 ILE B C 1
ATOM 3021 O O . ILE B 1 140 ? -0.395 23.827 -57.649 1.00 48.68 140 ILE B O 1
ATOM 3026 N N . TYR B 1 141 ? -1.344 22.479 -56.109 1.00 45.59 141 TYR B N 1
ATOM 3027 C CA . TYR B 1 141 ? -1.684 21.453 -57.103 1.00 46.56 141 TYR B CA 1
ATOM 3028 C C . TYR B 1 141 ? -2.623 21.994 -58.186 1.00 47.57 141 TYR B C 1
ATOM 3029 O O . TYR B 1 141 ? -2.408 21.752 -59.375 1.00 47.92 141 TYR B O 1
ATOM 3038 N N . ALA B 1 142 ? -3.652 22.730 -57.766 1.00 50.22 142 ALA B N 1
ATOM 3039 C CA . ALA B 1 142 ? -4.574 23.363 -58.709 1.00 51.60 142 ALA B CA 1
ATOM 3040 C C . ALA B 1 142 ? -3.863 24.363 -59.630 1.00 52.33 142 ALA B C 1
ATOM 3041 O O . ALA B 1 142 ? -4.109 24.403 -60.849 1.00 53.16 142 ALA B O 1
ATOM 3043 N N . GLU B 1 143 ? -2.973 25.155 -59.044 1.00 58.92 143 GLU B N 1
ATOM 3044 C CA . GLU B 1 143 ? -2.239 26.156 -59.801 1.00 59.85 143 GLU B CA 1
ATOM 3045 C C . GLU B 1 143 ? -1.317 25.552 -60.866 1.00 60.30 143 GLU B C 1
ATOM 3046 O O . GLU B 1 143 ? -1.191 26.114 -61.959 1.00 60.91 143 GLU B O 1
ATOM 3052 N N . LEU B 1 144 ? -0.675 24.423 -60.557 1.00 47.73 144 LEU B N 1
ATOM 3053 C CA . LEU B 1 144 ? 0.245 23.796 -61.502 1.00 48.25 144 LEU B CA 1
ATOM 3054 C C . LEU B 1 144 ? -0.533 23.194 -62.653 1.00 49.23 144 LEU B C 1
ATOM 3055 O O . LEU B 1 144 ? -0.189 23.400 -63.810 1.00 49.58 144 LEU B O 1
ATOM 3060 N N . ALA B 1 145 ? -1.590 22.462 -62.324 1.00 49.15 145 ALA B N 1
ATOM 3061 C CA . ALA B 1 145 ? -2.488 21.895 -63.319 1.00 50.41 145 ALA B CA 1
ATOM 3062 C C . ALA B 1 145 ? -3.087 22.981 -64.223 1.00 51.49 145 ALA B C 1
ATOM 3063 O O . ALA B 1 145 ? -3.275 22.763 -65.417 1.00 52.02 145 ALA B O 1
ATOM 3065 N N . LYS B 1 146 ? -3.387 24.151 -63.661 1.00 56.34 146 LYS B N 1
ATOM 3066 C CA . LYS B 1 146 ? -3.950 25.236 -64.454 1.00 57.46 146 LYS B CA 1
ATOM 3067 C C . LYS B 1 146 ? -2.905 25.840 -65.379 1.00 57.87 146 LYS B C 1
ATOM 3068 O O . LYS B 1 146 ? -3.220 26.275 -66.493 1.00 58.50 146 LYS B O 1
ATOM 3074 N N . ARG B 1 147 ? -1.659 25.854 -64.928 1.00 50.82 147 ARG B N 1
ATOM 3075 C CA . ARG B 1 147 ? -0.564 26.282 -65.779 1.00 51.50 147 ARG B CA 1
ATOM 3076 C C . ARG B 1 147 ? -0.372 25.305 -66.945 1.00 52.38 147 ARG B C 1
ATOM 3077 O O . ARG B 1 147 ? -0.154 25.712 -68.095 1.00 53.06 147 ARG B O 1
ATOM 3085 N N . SER B 1 148 ? -0.474 24.014 -66.655 1.00 47.52 148 SER B N 1
ATOM 3086 C CA . SER B 1 148 ? -0.183 23.002 -67.670 1.00 48.46 148 SER B CA 1
ATOM 3087 C C . SER B 1 148 ? -1.193 22.982 -68.827 1.00 49.76 148 SER B C 1
ATOM 3088 O O . SER B 1 148 ? -0.867 22.542 -69.928 1.00 50.31 148 SER B O 1
ATOM 3091 N N . GLN B 1 149 ? -2.406 23.468 -68.580 1.00 62.89 149 GLN B N 1
ATOM 3092 C CA . GLN B 1 149 ? -3.434 23.483 -69.612 1.00 64.19 149 GLN B CA 1
ATOM 3093 C C . GLN B 1 149 ? -3.087 24.428 -70.767 1.00 65.13 149 GLN B C 1
ATOM 3094 O O . GLN B 1 149 ? -3.412 24.118 -71.907 1.00 65.88 149 GLN B O 1
ATOM 3100 N N . SER B 1 150 ? -2.418 25.552 -70.465 1.00 62.62 150 SER B N 1
ATOM 3101 C CA . SER B 1 150 ? -1.972 26.546 -71.457 1.00 63.63 150 SER B CA 1
ATOM 3102 C C . SER B 1 150 ? -0.561 26.270 -71.934 1.00 63.80 150 SER B C 1
ATOM 3103 O O . SER B 1 150 ? 0.022 27.088 -72.657 1.00 64.18 150 SER B O 1
ATOM 3106 N N . ASP B 1 151 ? 0.013 25.160 -71.478 1.00 62.24 151 ASP B N 1
ATOM 3107 C CA . ASP B 1 151 ? 1.404 24.854 -71.792 1.00 62.45 151 ASP B CA 1
ATOM 3108 C C . ASP B 1 151 ? 1.485 23.908 -72.982 1.00 63.18 151 ASP B C 1
ATOM 3109 O O . ASP B 1 151 ? 0.889 22.828 -72.977 1.00 63.25 151 ASP B O 1
ATOM 3114 N N . HIS B 1 152 ? 2.223 24.320 -74.004 1.00 80.53 152 HIS B N 1
ATOM 3115 C CA . HIS B 1 152 ? 2.328 23.516 -75.207 1.00 81.48 152 HIS B CA 1
ATOM 3116 C C . HIS B 1 152 ? 3.277 22.333 -75.025 1.00 81.06 152 HIS B C 1
ATOM 3117 O O . HIS B 1 152 ? 3.322 21.448 -75.878 1.00 81.47 152 HIS B O 1
ATOM 3124 N N . LYS B 1 153 ? 4.037 22.310 -73.931 1.00 70.45 153 LYS B N 1
ATOM 3125 C CA . LYS B 1 153 ? 4.951 21.193 -73.703 1.00 70.15 153 LYS B CA 1
ATOM 3126 C C . LYS B 1 153 ? 4.194 19.987 -73.137 1.00 69.93 153 LYS B C 1
ATOM 3127 O O . LYS B 1 153 ? 4.737 18.880 -73.065 1.00 69.72 153 LYS B O 1
ATOM 3133 N N . LEU B 1 154 ? 2.931 20.188 -72.763 1.00 67.48 154 LEU B N 1
ATOM 3134 C CA . LEU B 1 154 ? 2.136 19.108 -72.176 1.00 67.38 154 LEU B CA 1
ATOM 3135 C C . LEU B 1 154 ? 1.859 18.002 -73.194 1.00 68.15 154 LEU B C 1
ATOM 3136 O O . LEU B 1 154 ? 1.242 18.243 -74.238 1.00 69.09 154 LEU B O 1
ATOM 3141 N N . ASN B 1 155 ? 2.237 16.770 -72.868 1.00 72.87 155 ASN B N 1
ATOM 3142 C CA . ASN B 1 155 ? 2.080 15.690 -73.827 1.00 73.56 155 ASN B CA 1
ATOM 3143 C C . ASN B 1 155 ? 0.736 15.030 -73.582 1.00 73.87 155 ASN B C 1
ATOM 3144 O O . ASN B 1 155 ? 0.561 14.287 -72.606 1.00 73.33 155 ASN B O 1
ATOM 3149 N N . ARG B 1 156 ? -0.192 15.250 -74.515 1.00 81.82 156 ARG B N 1
ATOM 3150 C CA . ARG B 1 156 ? -1.574 14.787 -74.373 1.00 82.15 156 ARG B CA 1
ATOM 3151 C C . ARG B 1 156 ? -1.732 13.359 -74.904 1.00 82.42 156 ARG B C 1
ATOM 3152 O O . ARG B 1 156 ? -2.796 12.753 -74.740 1.00 82.68 156 ARG B O 1
ATOM 3160 N N . GLU B 1 157 ? -0.695 12.811 -75.538 1.00 90.97 157 GLU B N 1
ATOM 3161 C CA . GLU B 1 157 ? -0.775 11.413 -75.954 1.00 91.32 157 GLU B CA 1
ATOM 3162 C C . GLU B 1 157 ? -0.589 10.526 -74.723 1.00 90.55 157 GLU B C 1
ATOM 3163 O O . GLU B 1 157 ? -1.197 9.449 -74.602 1.00 90.83 157 GLU B O 1
ATOM 3169 N N . LYS B 1 158 ? 0.263 10.997 -73.813 1.00 83.35 158 LYS B N 1
ATOM 3170 C CA . LYS B 1 158 ? 0.596 10.258 -72.605 1.00 82.55 158 LYS B CA 1
ATOM 3171 C C . LYS B 1 158 ? -0.513 10.357 -71.562 1.00 82.09 158 LYS B C 1
ATOM 3172 O O . LYS B 1 158 ? -1.250 11.354 -71.532 1.00 82.21 158 LYS B O 1
ATOM 3178 N N . ASP B 1 159 ? -0.636 9.309 -70.738 1.00 79.68 159 ASP B N 1
ATOM 3179 C CA . ASP B 1 159 ? -1.626 9.241 -69.654 1.00 79.27 159 ASP B CA 1
ATOM 3180 C C . ASP B 1 159 ? -1.310 10.130 -68.449 1.00 78.10 159 ASP B C 1
ATOM 3181 O O . ASP B 1 159 ? -2.139 10.290 -67.542 1.00 77.94 159 ASP B O 1
ATOM 3186 N N . THR B 1 160 ? -0.109 10.696 -68.430 1.00 61.69 160 THR B N 1
ATOM 3187 C CA . THR B 1 160 ? 0.284 11.551 -67.328 1.00 60.42 160 THR B CA 1
ATOM 3188 C C . THR B 1 160 ? -0.585 12.790 -67.321 1.00 60.29 160 THR B C 1
ATOM 3189 O O . THR B 1 160 ? -0.806 13.395 -66.277 1.00 59.81 160 THR B O 1
ATOM 3193 N N . ALA B 1 161 ? -1.090 13.172 -68.491 1.00 63.15 161 ALA B N 1
ATOM 3194 C CA . ALA B 1 161 ? -1.898 14.392 -68.598 1.00 63.01 161 ALA B CA 1
ATOM 3195 C C . ALA B 1 161 ? -3.247 14.286 -67.868 1.00 62.84 161 ALA B C 1
ATOM 3196 O O . ALA B 1 161 ? -3.780 15.293 -67.417 1.00 62.60 161 ALA B O 1
ATOM 3198 N N . LYS B 1 162 ? -3.783 13.069 -67.756 1.00 62.32 162 LYS B N 1
ATOM 3199 C CA . LYS B 1 162 ? -5.004 12.812 -66.986 1.00 62.10 162 LYS B CA 1
ATOM 3200 C C . LYS B 1 162 ? -4.846 13.220 -65.523 1.00 60.89 162 LYS B C 1
ATOM 3201 O O . LYS B 1 162 ? -5.828 13.558 -64.854 1.00 60.89 162 LYS B O 1
ATOM 3207 N N . TRP B 1 163 ? -3.611 13.145 -65.030 1.00 53.56 163 TRP B N 1
ATOM 3208 C CA . TRP B 1 163 ? -3.274 13.584 -63.683 1.00 52.49 163 TRP B CA 1
ATOM 3209 C C . TRP B 1 163 ? -3.489 15.106 -63.570 1.00 52.11 163 TRP B C 1
ATOM 3210 O O . TRP B 1 163 ? -4.229 15.582 -62.702 1.00 51.88 163 TRP B O 1
ATOM 3221 N N . PHE B 1 164 ? -2.859 15.856 -64.471 1.00 56.90 164 PHE B N 1
ATOM 3222 C CA . PHE B 1 164 ? -3.105 17.286 -64.587 1.00 56.60 164 PHE B CA 1
ATOM 3223 C C . PHE B 1 164 ? -4.586 17.638 -64.743 1.00 57.14 164 PHE B C 1
ATOM 3224 O O . PHE B 1 164 ? -5.073 18.544 -64.078 1.00 56.85 164 PHE B O 1
ATOM 3232 N N . ASP B 1 165 ? -5.309 16.942 -65.615 1.00 72.16 165 ASP B N 1
ATOM 3233 C CA . ASP B 1 165 ? -6.727 17.266 -65.802 1.00 72.74 165 ASP B CA 1
ATOM 3234 C C . ASP B 1 165 ? -7.517 17.137 -64.493 1.00 72.31 165 ASP B C 1
ATOM 3235 O O . ASP B 1 165 ? -8.460 17.899 -64.259 1.00 72.58 165 ASP B O 1
ATOM 3240 N N . PHE B 1 166 ? -7.114 16.187 -63.648 1.00 53.68 166 PHE B N 1
ATOM 3241 C CA . PHE B 1 166 ? -7.777 15.956 -62.375 1.00 53.04 166 PHE B CA 1
ATOM 3242 C C . PHE B 1 166 ? -7.590 17.116 -61.418 1.00 52.50 166 PHE B C 1
ATOM 3243 O O . PHE B 1 166 ? -8.517 17.481 -60.695 1.00 52.49 166 PHE B O 1
ATOM 3251 N N . TYR B 1 167 ? -6.393 17.691 -61.396 1.00 54.83 167 TYR B N 1
ATOM 3252 C CA . TYR B 1 167 ? -6.085 18.710 -60.397 1.00 54.46 167 TYR B CA 1
ATOM 3253 C C . TYR B 1 167 ? -6.496 20.128 -60.797 1.00 54.91 167 TYR B C 1
ATOM 3254 O O . TYR B 1 167 ? -6.536 21.038 -59.959 1.00 54.61 167 TYR B O 1
ATOM 3263 N N . SER B 1 168 ? -6.847 20.315 -62.064 1.00 74.51 168 SER B N 1
ATOM 3264 C CA . SER B 1 168 ? -7.322 21.632 -62.524 1.00 75.03 168 SER B CA 1
ATOM 3265 C C . SER B 1 168 ? -8.770 21.962 -62.095 1.00 75.52 168 SER B C 1
ATOM 3266 O O . SER B 1 168 ? -9.198 23.111 -62.237 1.00 75.78 168 SER B O 1
ATOM 3269 N N . THR B 1 169 ? -9.503 20.971 -61.575 1.00 65.58 169 THR B N 1
ATOM 3270 C CA . THR B 1 169 ? -10.928 21.107 -61.227 1.00 66.18 169 THR B CA 1
ATOM 3271 C C . THR B 1 169 ? -11.225 20.633 -59.800 1.00 65.74 169 THR B C 1
ATOM 3272 O O . THR B 1 169 ? -11.780 21.371 -58.983 1.00 65.71 169 THR B O 1
ATOM 3276 N N . GLU B 1 170 ? -10.919 19.359 -59.547 1.00 70.68 170 GLU B N 1
ATOM 3277 C CA . GLU B 1 170 ? -11.282 18.672 -58.303 1.00 70.42 170 GLU B CA 1
ATOM 3278 C C . GLU B 1 170 ? -10.763 19.275 -57.000 1.00 69.64 170 GLU B C 1
ATOM 3279 O O . GLU B 1 170 ? -11.264 18.931 -55.935 1.00 69.41 170 GLU B O 1
ATOM 3285 N N . MET B 1 171 ? -9.747 20.127 -57.059 1.00 61.77 171 MET B N 1
ATOM 3286 C CA . MET B 1 171 ? -9.284 20.790 -55.839 1.00 61.15 171 MET B CA 1
ATOM 3287 C C . MET B 1 171 ? -10.019 22.090 -55.512 1.00 61.35 171 MET B C 1
ATOM 3288 O O . MET B 1 171 ? -9.995 22.557 -54.367 1.00 60.99 171 MET B O 1
ATOM 3293 N N . ASP B 1 172 ? -10.701 22.646 -56.511 1.00 68.06 172 ASP B N 1
ATOM 3294 C CA . ASP B 1 172 ? -11.294 23.986 -56.390 1.00 68.27 172 ASP B CA 1
ATOM 3295 C C . ASP B 1 172 ? -12.205 24.177 -55.169 1.00 68.18 172 ASP B C 1
ATOM 3296 O O . ASP B 1 172 ? -12.179 25.222 -54.523 1.00 67.96 172 ASP B O 1
ATOM 3301 N N . ASP B 1 173 ? -13.014 23.183 -54.842 1.00 65.80 173 ASP B N 1
ATOM 3302 C CA . ASP B 1 173 ? -14.028 23.417 -53.813 1.00 65.74 173 ASP B CA 1
ATOM 3303 C C . ASP B 1 173 ? -13.438 23.523 -52.409 1.00 64.81 173 ASP B C 1
ATOM 3304 O O . ASP B 1 173 ? -13.915 24.318 -51.602 1.00 64.90 173 ASP B O 1
ATOM 3309 N N . ILE B 1 174 ? -12.386 22.757 -52.134 1.00 54.30 174 ILE B N 1
ATOM 3310 C CA . ILE B 1 174 ? -11.764 22.772 -50.810 1.00 53.24 174 ILE B CA 1
ATOM 3311 C C . ILE B 1 174 ? -10.881 24.007 -50.590 1.00 52.68 174 ILE B C 1
ATOM 3312 O O . ILE B 1 174 ? -10.787 24.523 -49.481 1.00 52.37 174 ILE B O 1
ATOM 3317 N N . ILE B 1 175 ? -10.257 24.486 -51.658 1.00 55.48 175 ILE B N 1
ATOM 3318 C CA . ILE B 1 175 ? -9.521 25.740 -51.619 1.00 54.76 175 ILE B CA 1
ATOM 3319 C C . ILE B 1 175 ? -10.375 26.867 -51.059 1.00 54.51 175 ILE B C 1
ATOM 3320 O O . ILE B 1 175 ? -9.967 27.537 -50.106 1.00 54.22 175 ILE B O 1
ATOM 3325 N N . ASN B 1 176 ? -11.566 27.060 -51.627 1.00 65.00 176 ASN B N 1
ATOM 3326 C CA . ASN B 1 176 ? -12.451 28.145 -51.203 1.00 64.68 176 ASN B CA 1
ATOM 3327 C C . ASN B 1 176 ? -12.900 28.031 -49.765 1.00 63.92 176 ASN B C 1
ATOM 3328 O O . ASN B 1 176 ? -13.127 29.033 -49.096 1.00 63.77 176 ASN B O 1
ATOM 3333 N N . VAL B 1 177 ? -13.033 26.809 -49.279 1.00 47.97 177 VAL B N 1
ATOM 3334 C CA . VAL B 1 177 ? -13.335 26.639 -47.868 1.00 47.22 177 VAL B CA 1
ATOM 3335 C C . VAL B 1 177 ? -12.159 27.120 -46.999 1.00 46.37 177 VAL B C 1
ATOM 3336 O O . VAL B 1 177 ? -12.364 27.847 -46.033 1.00 46.23 177 VAL B O 1
ATOM 3340 N N . PHE B 1 178 ? -10.934 26.742 -47.360 1.00 47.84 178 PHE B N 1
ATOM 3341 C CA . PHE B 1 178 ? -9.727 27.192 -46.639 1.00 46.97 178 PHE B CA 1
ATOM 3342 C C . PHE B 1 178 ? -9.556 28.716 -46.759 1.00 47.08 178 PHE B C 1
ATOM 3343 O O . PHE B 1 178 ? -9.140 29.400 -45.812 1.00 46.74 178 PHE B O 1
ATOM 3351 N N . GLU B 1 179 ? -9.887 29.222 -47.946 1.00 57.70 179 GLU B N 1
ATOM 3352 C CA . GLU B 1 179 ? -9.869 30.642 -48.259 1.00 57.91 179 GLU B CA 1
ATOM 3353 C C . GLU B 1 179 ? -10.850 31.446 -47.374 1.00 58.05 179 GLU B C 1
ATOM 3354 O O . GLU B 1 179 ? -10.542 32.550 -46.953 1.00 58.09 179 GLU B O 1
ATOM 3360 N N . SER B 1 180 ? -12.026 30.899 -47.087 1.00 57.12 180 SER B N 1
ATOM 3361 C CA . SER B 1 180 ? -13.002 31.637 -46.298 1.00 57.30 180 SER B CA 1
ATOM 3362 C C . SER B 1 180 ? -12.682 31.593 -44.818 1.00 56.64 180 SER B C 1
ATOM 3363 O O . SER B 1 180 ? -12.903 32.577 -44.091 1.00 56.42 180 SER B O 1
ATOM 3366 N N . LEU B 1 181 ? -12.192 30.443 -44.368 1.00 52.84 181 LEU B N 1
ATOM 3367 C CA . LEU B 1 181 ? -11.770 30.276 -42.983 1.00 52.23 181 LEU B CA 1
ATOM 3368 C C . LEU B 1 181 ? -10.598 31.199 -42.669 1.00 52.08 181 LEU B C 1
ATOM 3369 O O . LEU B 1 181 ? -10.607 31.931 -41.662 1.00 51.95 181 LEU B O 1
ATOM 3374 N N . MET B 1 182 ? -9.585 31.163 -43.532 1.00 54.66 182 MET B N 1
ATOM 3375 C CA . MET B 1 182 ? -8.397 31.978 -43.311 1.00 54.67 182 MET B CA 1
ATOM 3376 C C . MET B 1 182 ? -8.736 33.471 -43.287 1.00 55.56 182 MET B C 1
ATOM 3377 O O . MET B 1 182 ? -8.329 34.184 -42.359 1.00 55.39 182 MET B O 1
ATOM 3382 N N . ASN B 1 183 ? -9.488 33.930 -44.291 1.00 48.28 183 ASN B N 1
ATOM 3383 C CA . ASN B 1 183 ? -9.911 35.334 -44.382 1.00 49.19 183 ASN B CA 1
ATOM 3384 C C . ASN B 1 183 ? -10.774 35.789 -43.205 1.00 49.64 183 ASN B C 1
ATOM 3385 O O . ASN B 1 183 ? -10.628 36.904 -42.727 1.00 49.90 183 ASN B O 1
ATOM 3390 N N . LYS B 1 184 ? -11.670 34.914 -42.754 1.00 75.90 184 LYS B N 1
ATOM 3391 C CA . LYS B 1 184 ? -12.542 35.172 -41.610 1.00 76.33 184 LYS B CA 1
ATOM 3392 C C . LYS B 1 184 ? -11.715 35.392 -40.349 1.00 76.08 184 LYS B C 1
ATOM 3393 O O . LYS B 1 184 ? -11.920 36.368 -39.631 1.00 76.35 184 LYS B O 1
ATOM 3399 N N . LEU B 1 185 ? -10.781 34.477 -40.088 1.00 58.16 185 LEU B N 1
ATOM 3400 C CA . LEU B 1 185 ? -10.012 34.479 -38.847 1.00 57.96 185 LEU B CA 1
ATOM 3401 C C . LEU B 1 185 ? -8.974 35.604 -38.813 1.00 57.87 185 LEU B C 1
ATOM 3402 O O . LEU B 1 185 ? -8.699 36.166 -37.748 1.00 57.69 185 LEU B O 1
ATOM 3407 N N . ALA B 1 186 ? -8.411 35.946 -39.971 1.00 56.07 186 ALA B N 1
ATOM 3408 C CA . ALA B 1 186 ? -7.451 37.058 -40.058 1.00 56.13 186 ALA B CA 1
ATOM 3409 C C . ALA B 1 186 ? -8.037 38.426 -39.688 1.00 56.47 186 ALA B C 1
ATOM 3410 O O . ALA B 1 186 ? -7.279 39.365 -39.403 1.00 56.47 186 ALA B O 1
ATOM 3412 N N . GLU B 1 187 ? -9.368 38.545 -39.702 1.00 65.06 187 GLU B N 1
ATOM 3413 C CA . GLU B 1 187 ? -10.030 39.819 -39.396 1.00 65.33 187 GLU B CA 1
ATOM 3414 C C . GLU B 1 187 ? -9.726 40.337 -37.981 1.00 64.75 187 GLU B C 1
ATOM 3415 O O . GLU B 1 187 ? -9.447 41.517 -37.801 1.00 65.13 187 GLU B O 1
ATOM 3421 N N . SER B 1 188 ? -9.727 39.432 -37.005 1.00 59.13 188 SER B N 1
ATOM 3422 C CA . SER B 1 188 ? -9.497 39.748 -35.592 1.00 58.36 188 SER B CA 1
ATOM 3423 C C . SER B 1 188 ? -8.023 39.772 -35.152 1.00 57.54 188 SER B C 1
ATOM 3424 O O . SER B 1 188 ? -7.722 39.989 -33.962 1.00 57.26 188 SER B O 1
ATOM 3427 N N . MET B 1 189 ? -7.102 39.548 -36.083 1.00 53.89 189 MET B N 1
ATOM 3428 C CA . MET B 1 189 ? -5.712 39.343 -35.690 1.00 52.93 189 MET B CA 1
ATOM 3429 C C . MET B 1 189 ? -4.811 40.557 -35.956 1.00 52.96 189 MET B C 1
ATOM 3430 O O . MET B 1 189 ? -5.057 41.361 -36.872 1.00 53.22 189 MET B O 1
ATOM 3435 N N . SER B 1 190 ? -3.798 40.717 -35.113 1.00 52.02 190 SER B N 1
ATOM 3436 C CA . SER B 1 190 ? -2.784 41.737 -35.328 1.00 51.87 190 SER B CA 1
ATOM 3437 C C . SER B 1 190 ? -1.984 41.442 -36.588 1.00 51.65 190 SER B C 1
ATOM 3438 O O . SER B 1 190 ? -1.828 40.295 -36.991 1.00 51.32 190 SER B O 1
ATOM 3441 N N . ASP B 1 191 ? -1.475 42.505 -37.196 1.00 57.02 191 ASP B N 1
ATOM 3442 C CA . ASP B 1 191 ? -0.621 42.430 -38.370 1.00 56.80 191 ASP B CA 1
ATOM 3443 C C . ASP B 1 191 ? 0.615 41.576 -38.136 1.00 56.09 191 ASP B C 1
ATOM 3444 O O . ASP B 1 191 ? 1.139 40.988 -39.065 1.00 55.85 191 ASP B O 1
ATOM 3449 N N . LYS B 1 192 ? 1.111 41.546 -36.906 1.00 63.19 192 LYS B N 1
ATOM 3450 C CA . LYS B 1 192 ? 2.331 40.805 -36.588 1.00 62.59 192 LYS B CA 1
ATOM 3451 C C . LYS B 1 192 ? 2.048 39.280 -36.555 1.00 62.03 192 LYS B C 1
ATOM 3452 O O . LYS B 1 192 ? 2.836 38.472 -37.060 1.00 61.81 192 LYS B O 1
ATOM 3458 N N . GLU B 1 193 ? 0.904 38.909 -35.974 1.00 56.29 193 GLU B N 1
ATOM 3459 C CA . GLU B 1 193 ? 0.426 37.528 -35.982 1.00 55.60 193 GLU B CA 1
ATOM 3460 C C . GLU B 1 193 ? 0.301 37.005 -37.401 1.00 55.44 193 GLU B C 1
ATOM 3461 O O . GLU B 1 193 ? 0.766 35.909 -37.711 1.00 55.22 193 GLU B O 1
ATOM 3467 N N . LEU B 1 194 ? -0.329 37.803 -38.260 1.00 47.95 194 LEU B N 1
ATOM 3468 C CA . LEU B 1 194 ? -0.477 37.473 -39.673 1.00 47.81 194 LEU B CA 1
ATOM 3469 C C . LEU B 1 194 ? 0.878 37.307 -40.357 1.00 47.52 194 LEU B C 1
ATOM 3470 O O . LEU B 1 194 ? 0.982 36.589 -41.346 1.00 47.60 194 LEU B O 1
ATOM 3475 N N . GLU B 1 195 ? 1.917 37.956 -39.837 1.00 52.11 195 GLU B N 1
ATOM 3476 C CA . GLU B 1 195 ? 3.266 37.728 -40.362 1.00 51.66 195 GLU B CA 1
ATOM 3477 C C . GLU B 1 195 ? 3.775 36.323 -39.993 1.00 50.77 195 GLU B C 1
ATOM 3478 O O . GLU B 1 195 ? 4.574 35.726 -40.744 1.00 50.94 195 GLU B O 1
ATOM 3484 N N . GLN B 1 196 ? 3.324 35.805 -38.842 1.00 50.61 196 GLN B N 1
ATOM 3485 C CA . GLN B 1 196 ? 3.630 34.416 -38.469 1.00 49.72 196 GLN B CA 1
ATOM 3486 C C . GLN B 1 196 ? 2.868 33.427 -39.364 1.00 49.18 196 GLN B C 1
ATOM 3487 O O . GLN B 1 196 ? 3.463 32.534 -39.971 1.00 48.97 196 GLN B O 1
ATOM 3493 N N . VAL B 1 197 ? 1.550 33.614 -39.435 1.00 44.03 197 VAL B N 1
ATOM 3494 C CA . VAL B 1 197 ? 0.678 32.797 -40.257 1.00 43.35 197 VAL B CA 1
ATOM 3495 C C . VAL B 1 197 ? 1.224 32.694 -41.676 1.00 42.89 197 VAL B C 1
ATOM 3496 O O . VAL B 1 197 ? 1.388 31.589 -42.201 1.00 42.73 197 VAL B O 1
ATOM 3500 N N . LYS B 1 198 ? 1.531 33.840 -42.283 1.00 41.59 198 LYS B N 1
ATOM 3501 C CA . LYS B 1 198 ? 2.101 33.868 -43.630 1.00 41.12 198 LYS B CA 1
ATOM 3502 C C . LYS B 1 198 ? 3.368 33.008 -43.719 1.00 40.21 198 LYS B C 1
ATOM 3503 O O . LYS B 1 198 ? 3.564 32.273 -44.691 1.00 40.15 198 LYS B O 1
ATOM 3509 N N . GLN B 1 199 ? 4.205 33.083 -42.690 1.00 40.45 199 GLN B N 1
ATOM 3510 C CA . GLN B 1 199 ? 5.431 32.295 -42.629 1.00 39.61 199 GLN B CA 1
ATOM 3511 C C . GLN B 1 199 ? 5.118 30.797 -42.660 1.00 39.18 199 GLN B C 1
ATOM 3512 O O . GLN B 1 199 ? 5.786 30.029 -43.366 1.00 39.16 199 GLN B O 1
ATOM 3518 N N . VAL B 1 200 ? 4.094 30.407 -41.901 1.00 37.54 200 VAL B N 1
ATOM 3519 C CA . VAL B 1 200 ? 3.683 29.017 -41.809 1.00 37.25 200 VAL B CA 1
ATOM 3520 C C . VAL B 1 200 ? 3.213 28.471 -43.168 1.00 37.55 200 VAL B C 1
ATOM 3521 O O . VAL B 1 200 ? 3.530 27.318 -43.551 1.00 37.31 200 VAL B O 1
ATOM 3525 N N . PHE B 1 201 ? 2.489 29.318 -43.896 1.00 43.89 201 PHE B N 1
ATOM 3526 C CA . PHE B 1 201 ? 1.927 28.943 -45.178 1.00 44.10 201 PHE B CA 1
ATOM 3527 C C . PHE B 1 201 ? 3.064 28.764 -46.179 1.00 44.11 201 PHE B C 1
ATOM 3528 O O . PHE B 1 201 ? 3.042 27.839 -47.018 1.00 43.91 201 PHE B O 1
ATOM 3536 N N . LEU B 1 202 ? 4.057 29.649 -46.085 1.00 43.86 202 LEU B N 1
ATOM 3537 C CA . LEU B 1 202 ? 5.148 29.646 -47.048 1.00 43.90 202 LEU B CA 1
ATOM 3538 C C . LEU B 1 202 ? 6.064 28.418 -46.899 1.00 43.41 202 LEU B C 1
ATOM 3539 O O . LEU B 1 202 ? 6.499 27.853 -47.909 1.00 43.58 202 LEU B O 1
ATOM 3544 N N . GLU B 1 203 ? 6.330 27.998 -45.662 1.00 42.85 203 GLU B N 1
ATOM 3545 C CA . GLU B 1 203 ? 7.109 26.791 -45.417 1.00 42.31 203 GLU B CA 1
ATOM 3546 C C . GLU B 1 203 ? 6.453 25.560 -46.086 1.00 42.20 203 GLU B C 1
ATOM 3547 O O . GLU B 1 203 ? 7.134 24.740 -46.729 1.00 42.22 203 GLU B O 1
ATOM 3553 N N . SER B 1 204 ? 5.129 25.451 -45.955 1.00 38.62 204 SER B N 1
ATOM 3554 C CA . SER B 1 204 ? 4.367 24.361 -46.582 1.00 38.67 204 SER B CA 1
ATOM 3555 C C . SER B 1 204 ? 4.541 24.353 -48.101 1.00 38.98 204 SER B C 1
ATOM 3556 O O . SER B 1 204 ? 4.684 23.294 -48.715 1.00 39.23 204 SER B O 1
ATOM 3559 N N . CYS B 1 205 ? 4.534 25.538 -48.698 1.00 41.14 205 CYS B N 1
ATOM 3560 C CA . CYS B 1 205 ? 4.839 25.688 -50.104 1.00 41.57 205 CYS B CA 1
ATOM 3561 C C . CYS B 1 205 ? 6.184 25.056 -50.385 1.00 41.11 205 CYS B C 1
ATOM 3562 O O . CYS B 1 205 ? 6.300 24.213 -51.299 1.00 41.39 205 CYS B O 1
ATOM 3565 N N . ILE B 1 206 ? 7.187 25.435 -49.586 1.00 38.86 206 ILE B N 1
ATOM 3566 C CA . ILE B 1 206 ? 8.513 24.856 -49.730 1.00 38.72 206 ILE B CA 1
ATOM 3567 C C . ILE B 1 206 ? 8.505 23.316 -49.555 1.00 38.75 206 ILE B C 1
ATOM 3568 O O . ILE B 1 206 ? 9.144 22.589 -50.347 1.00 38.60 206 ILE B O 1
ATOM 3573 N N . HIS B 1 207 ? 7.757 22.809 -48.570 1.00 40.62 207 HIS B N 1
ATOM 3574 C CA . HIS B 1 207 ? 7.700 21.358 -48.378 1.00 41.08 207 HIS B CA 1
ATOM 3575 C C . HIS B 1 207 ? 7.099 20.622 -49.574 1.00 41.67 207 HIS B C 1
ATOM 3576 O O . HIS B 1 207 ? 7.446 19.449 -49.819 1.00 41.63 207 HIS B O 1
ATOM 3583 N N . GLU B 1 208 ? 6.185 21.288 -50.296 1.00 42.93 208 GLU B N 1
ATOM 3584 C CA . GLU B 1 208 ? 5.564 20.679 -51.478 1.00 43.60 208 GLU B CA 1
ATOM 3585 C C . GLU B 1 208 ? 6.620 20.492 -52.554 1.00 43.95 208 GLU B C 1
ATOM 3586 O O . GLU B 1 208 ? 6.720 19.428 -53.141 1.00 44.08 208 GLU B O 1
ATOM 3592 N N . ARG B 1 209 ? 7.422 21.520 -52.789 1.00 45.39 209 ARG B N 1
ATOM 3593 C CA . ARG B 1 209 ? 8.559 21.380 -53.672 1.00 46.05 209 ARG B CA 1
ATOM 3594 C C . ARG B 1 209 ? 9.469 20.240 -53.193 1.00 45.89 209 ARG B C 1
ATOM 3595 O O . ARG B 1 209 ? 9.928 19.410 -53.992 1.00 45.75 209 ARG B O 1
ATOM 3603 N N . ARG B 1 210 ? 9.716 20.182 -51.891 1.00 43.83 210 ARG B N 1
ATOM 3604 C CA . ARG B 1 210 ? 10.649 19.192 -51.379 1.00 43.93 210 ARG B CA 1
ATOM 3605 C C . ARG B 1 210 ? 10.105 17.764 -51.469 1.00 44.40 210 ARG B C 1
ATOM 3606 O O . ARG B 1 210 ? 10.863 16.813 -51.649 1.00 44.33 210 ARG B O 1
ATOM 3614 N N . PHE B 1 211 ? 8.786 17.634 -51.388 1.00 45.26 211 PHE B N 1
ATOM 3615 C CA . PHE B 1 211 ? 8.113 16.341 -51.440 1.00 46.09 211 PHE B CA 1
ATOM 3616 C C . PHE B 1 211 ? 8.242 15.746 -52.826 1.00 46.90 211 PHE B C 1
ATOM 3617 O O . PHE B 1 211 ? 8.556 14.547 -52.991 1.00 46.83 211 PHE B O 1
ATOM 3625 N N . PHE B 1 212 ? 7.957 16.580 -53.827 1.00 41.65 212 PHE B N 1
ATOM 3626 C CA . PHE B 1 212 ? 8.070 16.184 -55.234 1.00 42.84 212 PHE B CA 1
ATOM 3627 C C . PHE B 1 212 ? 9.502 15.773 -55.486 1.00 43.59 212 PHE B C 1
ATOM 3628 O O . PHE B 1 212 ? 9.780 14.708 -56.035 1.00 43.83 212 PHE B O 1
ATOM 3636 N N . ASN B 1 213 ? 10.418 16.645 -55.090 1.00 50.25 213 ASN B N 1
ATOM 3637 C CA . ASN B 1 213 ? 11.817 16.341 -55.286 1.00 51.30 213 ASN B CA 1
ATOM 3638 C C . ASN B 1 213 ? 12.278 15.072 -54.582 1.00 51.85 213 ASN B C 1
ATOM 3639 O O . ASN B 1 213 ? 13.191 14.383 -55.040 1.00 52.12 213 ASN B O 1
ATOM 3644 N N . MET B 1 214 ? 11.662 14.777 -53.450 1.00 55.30 214 MET B N 1
ATOM 3645 C CA . MET B 1 214 ? 12.020 13.582 -52.716 1.00 55.95 214 MET B CA 1
ATOM 3646 C C . MET B 1 214 ? 11.668 12.352 -53.537 1.00 56.41 214 MET B C 1
ATOM 3647 O O . MET B 1 214 ? 12.396 11.370 -53.500 1.00 56.38 214 MET B O 1
ATOM 3652 N N . ALA B 1 215 ? 10.575 12.417 -54.295 1.00 52.84 215 ALA B N 1
ATOM 3653 C CA . ALA B 1 215 ? 10.149 11.285 -55.123 1.00 53.55 215 ALA B CA 1
ATOM 3654 C C . ALA B 1 215 ? 11.081 11.073 -56.312 1.00 54.02 215 ALA B C 1
ATOM 3655 O O . ALA B 1 215 ? 11.318 9.937 -56.734 1.00 54.27 215 ALA B O 1
ATOM 3657 N N . MET B 1 216 ? 11.608 12.176 -56.843 1.00 53.89 216 MET B N 1
ATOM 3658 C CA . MET B 1 216 ? 12.544 12.150 -57.967 1.00 54.44 216 MET B CA 1
ATOM 3659 C C . MET B 1 216 ? 13.877 11.566 -57.549 1.00 54.30 216 MET B C 1
ATOM 3660 O O . MET B 1 216 ? 14.531 10.861 -58.325 1.00 54.50 216 MET B O 1
ATOM 3665 N N . THR B 1 217 ? 14.281 11.891 -56.327 1.00 56.60 217 THR B N 1
ATOM 3666 C CA . THR B 1 217 ? 15.565 11.466 -55.802 1.00 56.36 217 THR B CA 1
ATOM 3667 C C . THR B 1 217 ? 15.473 10.181 -54.992 1.00 56.19 217 THR B C 1
ATOM 3668 O O . THR B 1 217 ? 16.465 9.769 -54.376 1.00 56.05 217 THR B O 1
ATOM 3672 N N . LEU B 1 218 ? 14.279 9.583 -54.965 1.00 59.66 218 LEU B N 1
ATOM 3673 C CA . LEU B 1 218 ? 14.018 8.383 -54.164 1.00 59.58 218 LEU B CA 1
ATOM 3674 C C . LEU B 1 218 ? 14.560 8.542 -52.726 1.00 59.16 218 LEU B C 1
ATOM 3675 O O . LEU B 1 218 ? 15.257 7.666 -52.221 1.00 59.26 218 LEU B O 1
ATOM 3680 N N . GLU B 1 219 ? 14.246 9.668 -52.083 1.00 58.37 219 GLU B N 1
ATOM 3681 C CA . GLU B 1 219 ? 14.814 10.025 -50.781 1.00 57.86 219 GLU B CA 1
ATOM 3682 C C . GLU B 1 219 ? 14.437 9.031 -49.674 1.00 57.64 219 GLU B C 1
ATOM 3683 O O . GLU B 1 219 ? 13.364 8.412 -49.718 1.00 58.00 219 GLU B O 1
ATOM 3689 N N . GLN B 1 220 ? 15.357 8.836 -48.727 1.00 65.74 220 GLN B N 1
ATOM 3690 C CA . GLN B 1 220 ? 15.096 8.059 -47.511 1.00 65.23 220 GLN B CA 1
ATOM 3691 C C . GLN B 1 220 ? 16.095 8.406 -46.394 1.00 64.54 220 GLN B C 1
ATOM 3692 O O . GLN B 1 220 ? 17.093 9.113 -46.650 1.00 64.21 220 GLN B O 1
ATOM 3698 N N . TRP B 1 221 ? 15.817 7.969 -45.161 1.00 49.45 221 TRP B N 1
ATOM 3699 C CA . TRP B 1 221 ? 16.846 8.050 -44.116 1.00 49.16 221 TRP B CA 1
ATOM 3700 C C . TRP B 1 221 ? 18.026 7.132 -44.413 1.00 49.21 221 TRP B C 1
ATOM 3701 O O . TRP B 1 221 ? 17.837 5.918 -44.621 1.00 49.46 221 TRP B O 1
ATOM 3712 N N . GLU B 1 222 ? 19.243 7.677 -44.424 1.00 64.76 222 GLU B N 1
ATOM 3713 C CA . GLU B 1 222 ? 20.407 6.800 -44.489 1.00 64.90 222 GLU B CA 1
ATOM 3714 C C . GLU B 1 222 ? 21.070 6.829 -43.105 1.00 64.72 222 GLU B C 1
ATOM 3715 O O . GLU B 1 222 ? 21.779 7.797 -42.748 1.00 64.62 222 GLU B O 1
ATOM 3721 N N . PHE B 1 223 ? 20.876 5.752 -42.348 1.00 45.52 223 PHE B N 1
ATOM 3722 C CA . PHE B 1 223 ? 21.455 5.659 -41.022 1.00 45.42 223 PHE B CA 1
ATOM 3723 C C . PHE B 1 223 ? 22.753 4.859 -41.071 1.00 45.70 223 PHE B C 1
ATOM 3724 O O . PHE B 1 223 ? 23.467 4.743 -40.072 1.00 45.75 223 PHE B O 1
ATOM 3732 N N . GLY B 1 224 ? 23.072 4.332 -42.250 1.00 63.66 224 GLY B N 1
ATOM 3733 C CA . GLY B 1 224 ? 24.208 3.437 -42.410 1.00 64.35 224 GLY B CA 1
ATOM 3734 C C . GLY B 1 224 ? 25.473 4.148 -42.862 1.00 64.65 224 GLY B C 1
ATOM 3735 O O . GLY B 1 224 ? 26.516 3.514 -43.068 1.00 65.06 224 GLY B O 1
ATOM 3736 N N . GLY B 1 225 ? 25.382 5.467 -43.026 1.00 86.83 225 GLY B N 1
ATOM 3737 C CA . GLY B 1 225 ? 26.545 6.279 -43.343 1.00 87.05 225 GLY B CA 1
ATOM 3738 C C . GLY B 1 225 ? 27.253 5.889 -44.630 1.00 87.49 225 GLY B C 1
ATOM 3739 O O . GLY B 1 225 ? 28.170 6.585 -45.076 1.00 87.86 225 GLY B O 1
ATOM 3740 N N . MET C 1 1 ? -9.679 50.465 -13.102 1.00 81.51 1 MET C N 1
ATOM 3741 C CA . MET C 1 1 ? -8.530 49.947 -12.366 1.00 81.23 1 MET C CA 1
ATOM 3742 C C . MET C 1 1 ? -7.737 48.911 -13.171 1.00 80.47 1 MET C C 1
ATOM 3743 O O . MET C 1 1 ? -8.102 48.580 -14.311 1.00 80.34 1 MET C O 1
ATOM 3748 N N . GLU C 1 2 ? -6.647 48.416 -12.585 1.00 70.42 2 GLU C N 1
ATOM 3749 C CA . GLU C 1 2 ? -5.926 47.302 -13.176 1.00 69.57 2 GLU C CA 1
ATOM 3750 C C . GLU C 1 2 ? -6.854 46.075 -13.174 1.00 68.92 2 GLU C C 1
ATOM 3751 O O . GLU C 1 2 ? -7.752 45.954 -12.320 1.00 69.16 2 GLU C O 1
ATOM 3757 N N . PHE C 1 3 ? -6.636 45.185 -14.144 1.00 57.78 3 PHE C N 1
ATOM 3758 C CA . PHE C 1 3 ? -7.389 43.936 -14.271 1.00 56.82 3 PHE C CA 1
ATOM 3759 C C . PHE C 1 3 ? -7.352 43.077 -13.000 1.00 56.28 3 PHE C C 1
ATOM 3760 O O . PHE C 1 3 ? -8.377 42.527 -12.596 1.00 56.20 3 PHE C O 1
ATOM 3768 N N . SER C 1 4 ? -6.181 42.961 -12.377 1.00 49.43 4 SER C N 1
ATOM 3769 C CA . SER C 1 4 ? -6.045 42.077 -11.232 1.00 49.00 4 SER C CA 1
ATOM 3770 C C . SER C 1 4 ? -6.837 42.589 -10.029 1.00 48.93 4 SER C C 1
ATOM 3771 O O . SER C 1 4 ? -7.295 41.807 -9.214 1.00 48.81 4 SER C O 1
ATOM 3774 N N . GLN C 1 5 ? -7.011 43.899 -9.921 1.00 56.90 5 GLN C N 1
ATOM 3775 C CA . GLN C 1 5 ? -7.802 44.447 -8.831 1.00 56.83 5 GLN C CA 1
ATOM 3776 C C . GLN C 1 5 ? -9.261 44.107 -9.080 1.00 56.63 5 GLN C C 1
ATOM 3777 O O . GLN C 1 5 ? -10.000 43.786 -8.144 1.00 56.84 5 GLN C O 1
ATOM 3783 N N . LYS C 1 6 ? -9.666 44.169 -10.347 1.00 52.98 6 LYS C N 1
ATOM 3784 C CA . LYS C 1 6 ? -11.017 43.763 -10.739 1.00 52.57 6 LYS C CA 1
ATOM 3785 C C . LYS C 1 6 ? -11.310 42.324 -10.326 1.00 52.02 6 LYS C C 1
ATOM 3786 O O . LYS C 1 6 ? -12.407 42.016 -9.843 1.00 52.23 6 LYS C O 1
ATOM 3792 N N . LEU C 1 7 ? -10.320 41.452 -10.502 1.00 54.80 7 LEU C N 1
ATOM 3793 C CA . LEU C 1 7 ? -10.399 40.081 -10.002 1.00 54.20 7 LEU C CA 1
ATOM 3794 C C . LEU C 1 7 ? -10.555 40.043 -8.475 1.00 54.33 7 LEU C C 1
ATOM 3795 O O . LEU C 1 7 ? -11.415 39.323 -7.956 1.00 54.40 7 LEU C O 1
ATOM 3800 N N . TYR C 1 8 ? -9.734 40.817 -7.763 1.00 50.43 8 TYR C N 1
ATOM 3801 C CA . TYR C 1 8 ? -9.776 40.858 -6.295 1.00 50.64 8 TYR C CA 1
ATOM 3802 C C . TYR C 1 8 ? -11.117 41.376 -5.765 1.00 50.83 8 TYR C C 1
ATOM 3803 O O . TYR C 1 8 ? -11.569 40.973 -4.690 1.00 51.00 8 TYR C O 1
ATOM 3812 N N . GLN C 1 9 ? -11.742 42.276 -6.520 1.00 66.64 9 GLN C N 1
ATOM 3813 C CA . GLN C 1 9 ? -12.991 42.908 -6.090 1.00 66.91 9 GLN C CA 1
ATOM 3814 C C . GLN C 1 9 ? -14.129 41.898 -6.183 1.00 66.48 9 GLN C C 1
ATOM 3815 O O . GLN C 1 9 ? -15.007 41.829 -5.300 1.00 66.64 9 GLN C O 1
ATOM 3821 N N . ALA C 1 10 ? -14.097 41.105 -7.254 1.00 51.91 10 ALA C N 1
ATOM 3822 C CA . ALA C 1 10 ? -15.110 40.077 -7.485 1.00 51.48 10 ALA C CA 1
ATOM 3823 C C . ALA C 1 10 ? -14.917 38.846 -6.579 1.00 51.04 10 ALA C C 1
ATOM 3824 O O . ALA C 1 10 ? -15.866 38.104 -6.320 1.00 50.90 10 ALA C O 1
ATOM 3826 N N . ALA C 1 11 ? -13.692 38.651 -6.095 1.00 47.72 11 ALA C N 1
ATOM 3827 C CA . ALA C 1 11 ? -13.354 37.502 -5.263 1.00 47.36 11 ALA C CA 1
ATOM 3828 C C . ALA C 1 11 ? -13.825 37.683 -3.815 1.00 47.47 11 ALA C C 1
ATOM 3829 O O . ALA C 1 11 ? -13.820 36.730 -3.027 1.00 47.36 11 ALA C O 1
ATOM 3831 N N . LYS C 1 12 ? -14.227 38.912 -3.478 1.00 62.98 12 LYS C N 1
ATOM 3832 C CA . LYS C 1 12 ? -14.584 39.291 -2.103 1.00 63.14 12 LYS C CA 1
ATOM 3833 C C . LYS C 1 12 ? -15.682 38.427 -1.434 1.00 63.11 12 LYS C C 1
ATOM 3834 O O . LYS C 1 12 ? -15.456 37.896 -0.334 1.00 63.36 12 LYS C O 1
ATOM 3840 N N . PRO C 1 13 ? -16.868 38.296 -2.081 1.00 52.81 13 PRO C N 1
ATOM 3841 C CA . PRO C 1 13 ? -17.944 37.533 -1.426 1.00 52.89 13 PRO C CA 1
ATOM 3842 C C . PRO C 1 13 ? -17.496 36.123 -1.123 1.00 52.64 13 PRO C C 1
ATOM 3843 O O . PRO C 1 13 ? -17.813 35.575 -0.056 1.00 52.87 13 PRO C O 1
ATOM 3847 N N . ILE C 1 14 ? -16.769 35.544 -2.077 1.00 44.73 14 ILE C N 1
ATOM 3848 C CA . ILE C 1 14 ? -16.288 34.171 -1.977 1.00 44.58 14 ILE C CA 1
ATOM 3849 C C . ILE C 1 14 ? -15.302 34.040 -0.829 1.00 44.84 14 ILE C C 1
ATOM 3850 O O . ILE C 1 14 ? -15.382 33.104 -0.036 1.00 44.80 14 ILE C O 1
ATOM 3855 N N . ILE C 1 15 ? -14.365 34.981 -0.763 1.00 55.44 15 ILE C N 1
ATOM 3856 C CA . ILE C 1 15 ? -13.384 35.000 0.309 1.00 56.04 15 ILE C CA 1
ATOM 3857 C C . ILE C 1 15 ? -14.097 35.117 1.662 1.00 56.99 15 ILE C C 1
ATOM 3858 O O . ILE C 1 15 ? -13.777 34.379 2.614 1.00 56.96 15 ILE C O 1
ATOM 3863 N N . ASN C 1 16 ? -15.083 36.011 1.738 1.00 60.50 16 ASN C N 1
ATOM 3864 C CA . ASN C 1 16 ? -15.907 36.101 2.933 1.00 61.70 16 ASN C CA 1
ATOM 3865 C C . ASN C 1 16 ? -16.607 34.769 3.297 1.00 62.21 16 ASN C C 1
ATOM 3866 O O . ASN C 1 16 ? -16.533 34.337 4.453 1.00 62.65 16 ASN C O 1
ATOM 3871 N N . ASP C 1 17 ? -17.250 34.113 2.324 1.00 55.40 17 ASP C N 1
ATOM 3872 C CA . ASP C 1 17 ? -17.831 32.781 2.550 1.00 56.00 17 ASP C CA 1
ATOM 3873 C C . ASP C 1 17 ? -16.807 31.773 3.094 1.00 56.34 17 ASP C C 1
ATOM 3874 O O . ASP C 1 17 ? -17.132 30.947 3.940 1.00 56.57 17 ASP C O 1
ATOM 3879 N N . ILE C 1 18 ? -15.570 31.846 2.613 1.00 51.65 18 ILE C N 1
ATOM 3880 C CA . ILE C 1 18 ? -14.511 30.962 3.095 1.00 52.24 18 ILE C CA 1
ATOM 3881 C C . ILE C 1 18 ? -14.145 31.273 4.533 1.00 53.25 18 ILE C C 1
ATOM 3882 O O . ILE C 1 18 ? -13.860 30.369 5.310 1.00 53.40 18 ILE C O 1
ATOM 3887 N N . TYR C 1 19 ? -14.129 32.560 4.878 1.00 61.05 19 TYR C N 1
ATOM 3888 C CA . TYR C 1 19 ? -13.719 32.990 6.209 1.00 62.38 19 TYR C CA 1
ATOM 3889 C C . TYR C 1 19 ? -14.762 32.539 7.199 1.00 63.30 19 TYR C C 1
ATOM 3890 O O . TYR C 1 19 ? -14.440 32.176 8.330 1.00 63.77 19 TYR C O 1
ATOM 3899 N N . GLU C 1 20 ? -16.020 32.553 6.768 1.00 76.38 20 GLU C N 1
ATOM 3900 C CA . GLU C 1 20 ? -17.093 32.153 7.662 1.00 77.44 20 GLU C CA 1
ATOM 3901 C C . GLU C 1 20 ? -17.461 30.663 7.601 1.00 77.67 20 GLU C C 1
ATOM 3902 O O . GLU C 1 20 ? -18.307 30.201 8.362 1.00 78.05 20 GLU C O 1
ATOM 3908 N N . ASP C 1 21 ? -16.804 29.905 6.731 1.00 55.47 21 ASP C N 1
ATOM 3909 C CA . ASP C 1 21 ? -16.963 28.452 6.755 1.00 55.86 21 ASP C CA 1
ATOM 3910 C C . ASP C 1 21 ? -16.242 27.852 7.950 1.00 56.63 21 ASP C C 1
ATOM 3911 O O . ASP C 1 21 ? -15.547 28.554 8.683 1.00 56.95 21 ASP C O 1
ATOM 3916 N N . ASP C 1 22 ? -16.380 26.542 8.106 1.00 70.27 22 ASP C N 1
ATOM 3917 C CA . ASP C 1 22 ? -15.964 25.863 9.328 1.00 71.30 22 ASP C CA 1
ATOM 3918 C C . ASP C 1 22 ? -14.447 25.781 9.550 1.00 71.62 22 ASP C C 1
ATOM 3919 O O . ASP C 1 22 ? -13.987 25.815 10.694 1.00 72.10 22 ASP C O 1
ATOM 3924 N N . PHE C 1 23 ? -13.673 25.664 8.471 1.00 64.42 23 PHE C N 1
ATOM 3925 C CA . PHE C 1 23 ? -12.226 25.461 8.581 1.00 64.81 23 PHE C CA 1
ATOM 3926 C C . PHE C 1 23 ? -11.534 26.656 9.246 1.00 65.39 23 PHE C C 1
ATOM 3927 O O . PHE C 1 23 ? -10.761 26.492 10.199 1.00 65.73 23 PHE C O 1
ATOM 3935 N N . ILE C 1 24 ? -11.815 27.851 8.741 1.00 62.92 24 ILE C N 1
ATOM 3936 C CA . ILE C 1 24 ? -11.139 29.048 9.211 1.00 63.67 24 ILE C CA 1
ATOM 3937 C C . ILE C 1 24 ? -11.624 29.410 10.611 1.00 64.72 24 ILE C C 1
ATOM 3938 O O . ILE C 1 24 ? -10.819 29.725 11.495 1.00 65.13 24 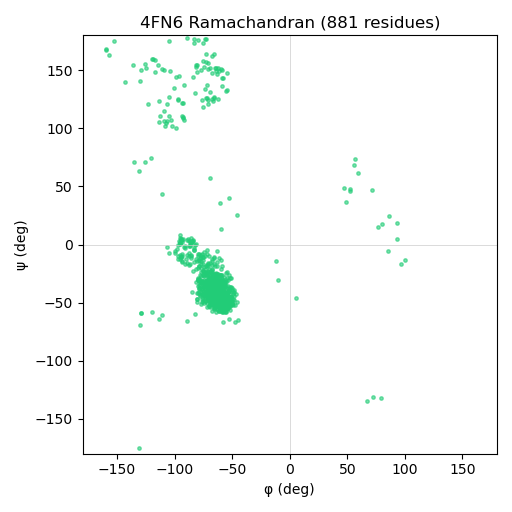ILE C O 1
ATOM 3943 N N . GLN C 1 25 ? -12.939 29.347 10.815 1.00 66.17 25 GLN C N 1
ATOM 3944 C CA . GLN C 1 25 ? -13.522 29.650 12.117 1.00 67.40 25 GLN C CA 1
ATOM 3945 C C . GLN C 1 25 ? -12.969 28.744 13.223 1.00 68.19 25 GLN C C 1
ATOM 3946 O O . GLN C 1 25 ? -12.678 29.210 14.330 1.00 68.69 25 GLN C O 1
ATOM 3952 N N . LYS C 1 26 ? -12.803 27.460 12.910 1.00 66.68 26 LYS C N 1
ATOM 3953 C CA . LYS C 1 26 ? -12.213 26.511 13.847 1.00 67.53 26 LYS C CA 1
ATOM 3954 C C . LYS C 1 26 ? -10.697 26.625 13.885 1.00 67.63 26 LYS C C 1
ATOM 3955 O O . LYS C 1 26 ? -10.051 26.169 14.830 1.00 67.95 26 LYS C O 1
ATOM 3961 N N . MET C 1 27 ? -10.119 27.234 12.860 1.00 69.23 27 MET C N 1
ATOM 3962 C CA . MET C 1 27 ? -8.689 27.483 12.887 1.00 69.53 27 MET C CA 1
ATOM 3963 C C . MET C 1 27 ? -8.416 28.657 13.809 1.00 70.09 27 MET C C 1
ATOM 3964 O O . MET C 1 27 ? -7.424 28.660 14.546 1.00 70.43 27 MET C O 1
ATOM 3969 N N . LEU C 1 28 ? -9.299 29.652 13.760 1.00 71.83 28 LEU C N 1
ATOM 3970 C CA . LEU C 1 28 ? -9.209 30.826 14.623 1.00 72.48 28 LEU C CA 1
ATOM 3971 C C . LEU C 1 28 ? -9.207 30.462 16.124 1.00 73.44 28 LEU C C 1
ATOM 3972 O O . LEU C 1 28 ? -8.290 30.825 16.874 1.00 73.87 28 LEU C O 1
ATOM 3977 N N . LEU C 1 29 ? -10.241 29.723 16.531 1.00 105.78 29 LEU C N 1
ATOM 3978 C CA . LEU C 1 29 ? -10.481 29.357 17.927 1.00 106.89 29 LEU C CA 1
ATOM 3979 C C . LEU C 1 29 ? -9.506 28.320 18.512 1.00 107.35 29 LEU C C 1
ATOM 3980 O O . LEU C 1 29 ? -9.333 28.256 19.734 1.00 107.97 29 LEU C O 1
ATOM 3985 N N . GLY C 1 30 ? -8.885 27.505 17.660 1.00 80.89 30 GLY C N 1
ATOM 3986 C CA . GLY C 1 30 ? -7.895 26.546 18.125 1.00 81.57 30 GLY C CA 1
ATOM 3987 C C . GLY C 1 30 ? -8.463 25.150 18.258 1.00 82.02 30 GLY C C 1
ATOM 3988 O O . GLY C 1 30 ? -7.712 24.172 18.382 1.00 82.14 30 GLY C O 1
ATOM 3989 N N . ASN C 1 31 ? -9.790 25.062 18.200 1.00 76.90 31 ASN C N 1
ATOM 3990 C CA . ASN C 1 31 ? -10.507 23.828 18.491 1.00 77.38 31 ASN C CA 1
ATOM 3991 C C . ASN C 1 31 ? -10.644 22.856 17.308 1.00 76.99 31 ASN C C 1
ATOM 3992 O O . ASN C 1 31 ? -11.278 21.805 17.440 1.00 77.28 31 ASN C O 1
ATOM 3997 N N . ILE C 1 32 ? -10.059 23.194 16.160 1.00 78.02 32 ILE C N 1
ATOM 3998 C CA . ILE C 1 32 ? -10.155 22.325 14.972 1.00 77.66 32 ILE C CA 1
ATOM 3999 C C . ILE C 1 32 ? -9.692 20.886 15.217 1.00 77.91 32 ILE C C 1
ATOM 4000 O O . ILE C 1 32 ? -8.633 20.645 15.804 1.00 78.16 32 ILE C O 1
ATOM 4005 N N . GLN C 1 33 ? -10.501 19.937 14.755 1.00 92.02 33 GLN C N 1
ATOM 4006 C CA . GLN C 1 33 ? -10.229 18.519 14.958 1.00 92.35 33 GLN C CA 1
ATOM 4007 C C . GLN C 1 33 ? -9.045 18.000 14.143 1.00 91.86 33 GLN C C 1
ATOM 4008 O O . GLN C 1 33 ? -8.749 18.508 13.058 1.00 91.32 33 GLN C O 1
ATOM 4014 N N . ALA C 1 34 ? -8.386 16.972 14.675 1.00 75.99 34 ALA C N 1
ATOM 4015 C CA . ALA C 1 34 ? -7.237 16.362 14.017 1.00 75.48 34 ALA C CA 1
ATOM 4016 C C . ALA C 1 34 ? -7.602 15.540 12.771 1.00 74.82 34 ALA C C 1
ATOM 4017 O O . ALA C 1 34 ? -6.721 15.237 11.957 1.00 74.51 34 ALA C O 1
ATOM 4019 N N . ASP C 1 35 ? -8.876 15.171 12.618 1.00 93.27 35 ASP C N 1
ATOM 4020 C CA . ASP C 1 35 ? -9.298 14.406 11.439 1.00 92.47 35 ASP C CA 1
ATOM 4021 C C . ASP C 1 35 ? -9.109 15.238 10.187 1.00 91.40 35 ASP C C 1
ATOM 4022 O O . ASP C 1 35 ? -8.690 14.739 9.137 1.00 91.05 35 ASP C O 1
ATOM 4027 N N . ALA C 1 36 ? -9.464 16.512 10.321 1.00 70.13 36 ALA C N 1
ATOM 4028 C CA . ALA C 1 36 ? -9.520 17.440 9.208 1.00 68.93 36 ALA C CA 1
ATOM 4029 C C . ALA C 1 36 ? -8.126 17.915 8.821 1.00 68.15 36 ALA C C 1
ATOM 4030 O O . ALA C 1 36 ? -7.792 17.984 7.639 1.00 67.47 36 ALA C O 1
ATOM 4032 N N . LEU C 1 37 ? -7.313 18.247 9.818 1.00 67.67 37 LEU C N 1
ATOM 4033 C CA . LEU C 1 37 ? -5.934 18.598 9.540 1.00 66.91 37 LEU C CA 1
ATOM 4034 C C . LEU C 1 37 ? -5.268 17.449 8.790 1.00 66.18 37 LEU C C 1
ATOM 4035 O O . LEU C 1 37 ? -4.545 17.677 7.818 1.00 65.71 37 LEU C O 1
ATOM 4040 N N . ARG C 1 38 ? -5.547 16.221 9.226 1.00 79.70 38 ARG C N 1
ATOM 4041 C CA . ARG C 1 38 ? -5.012 15.008 8.607 1.00 79.04 38 ARG C CA 1
ATOM 4042 C C . ARG C 1 38 ? -5.382 14.944 7.123 1.00 77.96 38 ARG C C 1
ATOM 4043 O O . ARG C 1 38 ? -4.513 14.832 6.261 1.00 77.52 38 ARG C O 1
ATOM 4051 N N . HIS C 1 39 ? -6.677 15.037 6.839 1.00 61.24 39 HIS C N 1
ATOM 4052 C CA . HIS C 1 39 ? -7.166 15.033 5.466 1.00 60.04 39 HIS C CA 1
ATOM 4053 C C . HIS C 1 39 ? -6.572 16.193 4.651 1.00 59.25 39 HIS C C 1
ATOM 4054 O O . HIS C 1 39 ? -6.241 16.025 3.481 1.00 58.78 39 HIS C O 1
ATOM 4061 N N . TYR C 1 40 ? -6.427 17.360 5.269 1.00 60.19 40 TYR C N 1
ATOM 4062 C CA . TYR C 1 40 ? -5.921 18.535 4.559 1.00 59.42 40 TYR C CA 1
ATOM 4063 C C . TYR C 1 40 ? -4.448 18.355 4.163 1.00 59.18 40 TYR C C 1
ATOM 4064 O O . TYR C 1 40 ? -4.052 18.634 3.029 1.00 58.84 40 TYR C O 1
ATOM 4073 N N . LEU C 1 41 ? -3.650 17.873 5.102 1.00 59.23 41 LEU C N 1
ATOM 4074 C CA . LEU C 1 41 ? -2.250 17.614 4.844 1.00 58.99 41 LEU C CA 1
ATOM 4075 C C . LEU C 1 41 ? -2.023 16.576 3.739 1.00 58.60 41 LEU C C 1
ATOM 4076 O O . LEU C 1 41 ? -1.139 16.750 2.892 1.00 58.23 41 LEU C O 1
ATOM 4081 N N . GLN C 1 42 ? -2.828 15.513 3.741 1.00 64.41 42 GLN C N 1
ATOM 4082 C CA . GLN C 1 42 ? -2.652 14.396 2.808 1.00 64.26 42 GLN C CA 1
ATOM 4083 C C . GLN C 1 42 ? -3.130 14.764 1.409 1.00 63.65 42 GLN C C 1
ATOM 4084 O O . GLN C 1 42 ? -2.492 14.400 0.426 1.00 63.31 42 GLN C O 1
ATOM 4090 N N . ALA C 1 43 ? -4.243 15.490 1.326 1.00 55.34 43 ALA C N 1
ATOM 4091 C CA . ALA C 1 43 ? -4.781 15.915 0.044 1.00 54.69 43 ALA C CA 1
ATOM 4092 C C . ALA C 1 43 ? -3.831 16.911 -0.626 1.00 54.20 43 ALA C C 1
ATOM 4093 O O . ALA C 1 43 ? -3.570 16.822 -1.830 1.00 53.58 43 ALA C O 1
ATOM 4095 N N . ASP C 1 44 ? -3.304 17.844 0.172 1.00 73.04 44 ASP C N 1
ATOM 4096 C CA . ASP C 1 44 ? -2.312 18.824 -0.282 1.00 72.70 44 ASP C CA 1
ATOM 4097 C C . ASP C 1 44 ? -0.968 18.198 -0.740 1.00 72.57 44 ASP C C 1
ATOM 4098 O O . ASP C 1 44 ? -0.344 18.669 -1.704 1.00 72.12 44 ASP C O 1
ATOM 4103 N N . ALA C 1 45 ? -0.527 17.137 -0.068 1.00 78.38 45 ALA C N 1
ATOM 4104 C CA . ALA C 1 45 ? 0.740 16.482 -0.431 1.00 78.30 45 ALA C CA 1
ATOM 4105 C C . ALA C 1 45 ? 0.609 15.545 -1.641 1.00 78.04 45 ALA C C 1
ATOM 4106 O O . ALA C 1 45 ? 1.607 15.196 -2.289 1.00 78.01 45 ALA C O 1
ATOM 4108 N N . ALA C 1 46 ? -0.625 15.126 -1.920 1.00 72.52 46 ALA C N 1
ATOM 4109 C CA . ALA C 1 46 ? -0.917 14.207 -3.016 1.00 72.20 46 ALA C CA 1
ATOM 4110 C C . ALA C 1 46 ? -0.922 14.975 -4.336 1.00 71.62 46 ALA C C 1
ATOM 4111 O O . ALA C 1 46 ? -0.606 14.421 -5.401 1.00 71.39 46 ALA C O 1
ATOM 4113 N N . TYR C 1 47 ? -1.282 16.256 -4.228 1.00 85.24 47 TYR C N 1
ATOM 4114 C CA . TYR C 1 47 ? -1.423 17.157 -5.359 1.00 84.73 47 TYR C CA 1
ATOM 4115 C C . TYR C 1 47 ? -0.144 17.989 -5.601 1.00 84.40 47 TYR C C 1
ATOM 4116 O O . TYR C 1 47 ? -0.069 18.797 -6.542 1.00 84.18 47 TYR C O 1
ATOM 4125 N N . LEU C 1 48 ? 0.872 17.760 -4.762 1.00 68.21 48 LEU C N 1
ATOM 4126 C CA . LEU C 1 48 ? 2.178 18.433 -4.880 1.00 67.65 48 LEU C CA 1
ATOM 4127 C C . LEU C 1 48 ? 2.831 18.233 -6.241 1.00 66.98 48 LEU C C 1
ATOM 4128 O O . LEU C 1 48 ? 3.262 19.201 -6.869 1.00 66.66 48 LEU C O 1
ATOM 4133 N N . LYS C 1 49 ? 2.935 16.976 -6.672 1.00 73.16 49 LYS C N 1
ATOM 4134 C CA . LYS C 1 49 ? 3.464 16.672 -7.999 1.00 72.50 49 LYS C CA 1
ATOM 4135 C C . LYS C 1 49 ? 2.706 17.397 -9.121 1.00 71.94 49 LYS C C 1
ATOM 4136 O O . LYS C 1 49 ? 3.300 17.710 -10.147 1.00 71.80 49 LYS C O 1
ATOM 4142 N N . GLU C 1 50 ? 1.409 17.661 -8.937 1.00 68.77 50 GLU C N 1
ATOM 4143 C CA . GLU C 1 50 ? 0.654 18.332 -9.986 1.00 68.09 50 GLU C CA 1
ATOM 4144 C C . GLU C 1 50 ? 1.057 19.799 -10.080 1.00 67.57 50 GLU C C 1
ATOM 4145 O O . GLU C 1 50 ? 1.257 20.312 -11.177 1.00 67.06 50 GLU C O 1
ATOM 4151 N N . PHE C 1 51 ? 1.184 20.465 -8.939 1.00 68.04 51 PHE C N 1
ATOM 4152 C CA . PHE C 1 51 ? 1.606 21.863 -8.901 1.00 67.67 51 PHE C CA 1
ATOM 4153 C C . PHE C 1 51 ? 2.997 22.097 -9.498 1.00 67.30 51 PHE C C 1
ATOM 4154 O O . PHE C 1 51 ? 3.283 23.133 -10.096 1.00 67.07 51 PHE C O 1
ATOM 4162 N N . THR C 1 52 ? 3.854 21.103 -9.327 1.00 80.40 52 THR C N 1
ATOM 4163 C CA . THR C 1 52 ? 5.161 21.070 -9.970 1.00 79.75 52 THR C CA 1
ATOM 4164 C C . THR C 1 52 ? 4.983 21.130 -11.492 1.00 78.96 52 THR C C 1
ATOM 4165 O O . THR C 1 52 ? 5.563 21.984 -12.171 1.00 78.87 52 THR C O 1
ATOM 4169 N N . ASN C 1 53 ? 4.161 20.223 -12.012 1.00 56.67 53 ASN C N 1
ATOM 4170 C CA . ASN C 1 53 ? 3.871 20.159 -13.430 1.00 55.76 53 ASN C CA 1
ATOM 4171 C C . ASN C 1 53 ? 3.262 21.430 -14.024 1.00 55.22 53 ASN C C 1
ATOM 4172 O O . ASN C 1 53 ? 3.496 21.730 -15.193 1.00 55.17 53 ASN C O 1
ATOM 4177 N N . LEU C 1 54 ? 2.488 22.183 -13.243 1.00 49.55 54 LEU C N 1
ATOM 4178 C CA . LEU C 1 54 ? 1.768 23.326 -13.811 1.00 48.98 54 LEU C CA 1
ATOM 4179 C C . LEU C 1 54 ? 2.684 24.517 -14.046 1.00 48.57 54 LEU C C 1
ATOM 4180 O O . LEU C 1 54 ? 2.589 25.178 -15.084 1.00 48.41 54 LEU C O 1
ATOM 4185 N N . TYR C 1 55 ? 3.565 24.783 -13.086 1.00 58.72 55 TYR C N 1
ATOM 4186 C CA . TYR C 1 55 ? 4.587 25.797 -13.265 1.00 58.28 55 TYR C CA 1
ATOM 4187 C C . TYR C 1 55 ? 5.461 25.457 -14.465 1.00 57.86 55 TYR C C 1
ATOM 4188 O O . TYR C 1 55 ? 5.761 26.331 -15.283 1.00 57.80 55 TYR C O 1
ATOM 4197 N N . ALA C 1 56 ? 5.853 24.184 -14.568 1.00 48.66 56 ALA C N 1
ATOM 4198 C CA . ALA C 1 56 ? 6.655 23.701 -15.688 1.00 48.12 56 ALA C CA 1
ATOM 4199 C C . ALA C 1 56 ? 5.976 23.944 -17.037 1.00 47.68 56 ALA C C 1
ATOM 4200 O O . ALA C 1 56 ? 6.610 24.403 -17.980 1.00 47.36 56 ALA C O 1
ATOM 4202 N N . LEU C 1 57 ? 4.684 23.639 -17.116 1.00 45.55 57 LEU C N 1
ATOM 4203 C CA . LEU C 1 57 ? 3.890 23.882 -18.316 1.00 45.26 57 LEU C CA 1
ATOM 4204 C C . LEU C 1 57 ? 3.742 25.368 -18.666 1.00 45.36 57 LEU C C 1
ATOM 4205 O O . LEU C 1 57 ? 3.389 25.706 -19.789 1.00 45.10 57 LEU C O 1
ATOM 4210 N N . LEU C 1 58 ? 3.983 26.254 -17.705 1.00 44.76 58 LEU C N 1
ATOM 4211 C CA . LEU C 1 58 ? 3.851 27.683 -17.957 1.00 45.20 58 LEU C CA 1
ATOM 4212 C C . LEU C 1 58 ? 5.082 28.237 -18.645 1.00 45.67 58 LEU C C 1
ATOM 4213 O O . LEU C 1 58 ? 5.021 29.295 -19.279 1.00 45.71 58 LEU C O 1
ATOM 4218 N N . ILE C 1 59 ? 6.193 27.519 -18.510 1.00 47.73 59 ILE C N 1
ATOM 4219 C CA . ILE C 1 59 ? 7.462 27.965 -19.064 1.00 48.31 59 ILE C CA 1
ATOM 4220 C C . ILE C 1 59 ? 7.427 28.154 -20.600 1.00 48.80 59 ILE C C 1
ATOM 4221 O O . ILE C 1 59 ? 7.751 29.232 -21.085 1.00 48.82 59 ILE C O 1
ATOM 4226 N N . PRO C 1 60 ? 7.004 27.134 -21.369 1.00 62.92 60 PRO C N 1
ATOM 4227 C CA . PRO C 1 60 ? 6.934 27.446 -22.803 1.00 63.35 60 PRO C CA 1
ATOM 4228 C C . PRO C 1 60 ? 6.008 28.625 -23.126 1.00 64.09 60 PRO C C 1
ATOM 4229 O O . PRO C 1 60 ? 6.225 29.290 -24.130 1.00 64.23 60 PRO C O 1
ATOM 4233 N N . LYS C 1 61 ? 5.008 28.882 -22.289 1.00 49.37 61 LYS C N 1
ATOM 4234 C CA . LYS C 1 61 ? 4.042 29.940 -22.549 1.00 50.32 61 LYS C CA 1
ATOM 4235 C C . LYS C 1 61 ? 4.613 31.334 -22.242 1.00 51.14 61 LYS C C 1
ATOM 4236 O O . LYS C 1 61 ? 4.071 32.354 -22.681 1.00 51.30 61 LYS C O 1
ATOM 4242 N N . MET C 1 62 ? 5.699 31.375 -21.484 1.00 56.15 62 MET C N 1
ATOM 4243 C CA . MET C 1 62 ? 6.359 32.630 -21.147 1.00 57.12 62 MET C CA 1
ATOM 4244 C C . MET C 1 62 ? 7.090 33.199 -22.361 1.00 57.64 62 MET C C 1
ATOM 4245 O O . MET C 1 62 ? 7.277 32.507 -23.364 1.00 57.62 62 MET C O 1
ATOM 4250 N N . ASN C 1 63 ? 7.444 34.479 -22.301 1.00 94.23 63 ASN C N 1
ATOM 4251 C CA . ASN C 1 63 ? 8.385 35.065 -23.269 1.00 95.06 63 ASN C CA 1
ATOM 4252 C C . ASN C 1 63 ? 9.703 35.475 -22.594 1.00 95.75 63 ASN C C 1
ATOM 4253 O O . ASN C 1 63 ? 10.763 34.908 -22.892 1.00 95.74 63 ASN C O 1
ATOM 4258 N N . SER C 1 64 ? 9.616 36.435 -21.672 1.00 82.81 64 SER C N 1
ATOM 4259 C CA . SER C 1 64 ? 10.760 36.887 -20.890 1.00 83.83 64 SER C CA 1
ATOM 4260 C C . SER C 1 64 ? 11.458 35.735 -20.161 1.00 84.25 64 SER C C 1
ATOM 4261 O O . SER C 1 64 ? 10.800 34.769 -19.759 1.00 84.18 64 SER C O 1
ATOM 4264 N N . MET C 1 65 ? 12.780 35.832 -19.994 1.00 85.06 65 MET C N 1
ATOM 4265 C CA . MET C 1 65 ? 13.537 34.825 -19.242 1.00 85.46 65 MET C CA 1
ATOM 4266 C C . MET C 1 65 ? 13.545 35.096 -17.725 1.00 86.02 65 MET C C 1
ATOM 4267 O O . MET C 1 65 ? 13.995 34.243 -16.944 1.00 86.00 65 MET C O 1
ATOM 4272 N N . ASN C 1 66 ? 13.068 36.273 -17.306 1.00 75.07 66 ASN C N 1
ATOM 4273 C CA . ASN C 1 66 ? 12.980 36.588 -15.865 1.00 75.73 66 ASN C CA 1
ATOM 4274 C C . ASN C 1 66 ? 11.757 35.955 -15.231 1.00 75.57 66 ASN C C 1
ATOM 4275 O O . ASN C 1 66 ? 11.779 35.535 -14.069 1.00 75.71 66 ASN C O 1
ATOM 4280 N N . ASP C 1 67 ? 10.685 35.922 -16.013 1.00 83.50 67 ASP C N 1
ATOM 4281 C CA . ASP C 1 67 ? 9.487 35.180 -15.658 1.00 83.23 67 ASP C CA 1
ATOM 4282 C C . ASP C 1 67 ? 9.839 33.689 -15.520 1.00 82.94 67 ASP C C 1
ATOM 4283 O O . ASP C 1 67 ? 9.420 33.036 -14.561 1.00 82.97 67 ASP C O 1
ATOM 4288 N N . VAL C 1 68 ? 10.624 33.172 -16.472 1.00 59.93 68 VAL C N 1
ATOM 4289 C CA . VAL C 1 68 ? 11.130 31.812 -16.388 1.00 59.61 68 VAL C CA 1
ATOM 4290 C C . VAL C 1 68 ? 11.949 31.595 -15.115 1.00 59.76 68 VAL C C 1
ATOM 4291 O O . VAL C 1 68 ? 11.769 30.586 -14.416 1.00 59.67 68 VAL C O 1
ATOM 4295 N N . LYS C 1 69 ? 12.841 32.533 -14.800 1.00 67.92 69 LYS C N 1
ATOM 4296 C CA . LYS C 1 69 ? 13.693 32.379 -13.619 1.00 68.15 69 LYS C CA 1
ATOM 4297 C C . LYS C 1 69 ? 12.841 32.214 -12.373 1.00 68.29 69 LYS C C 1
ATOM 4298 O O . LYS C 1 69 ? 13.206 31.490 -11.451 1.00 68.49 69 LYS C O 1
ATOM 4304 N N . PHE C 1 70 ? 11.690 32.882 -12.372 1.00 72.91 70 PHE C N 1
ATOM 4305 C CA . PHE C 1 70 ? 10.710 32.762 -11.298 1.00 73.11 70 PHE C CA 1
ATOM 4306 C C . PHE C 1 70 ? 10.071 31.369 -11.203 1.00 73.18 70 PHE C C 1
ATOM 4307 O O . PHE C 1 70 ? 10.098 30.734 -10.147 1.00 73.35 70 PHE C O 1
ATOM 4315 N N . LEU C 1 71 ? 9.494 30.910 -12.311 1.00 51.07 71 LEU C N 1
ATOM 4316 C CA . LEU C 1 71 ? 8.853 29.593 -12.377 1.00 51.21 71 LEU C CA 1
ATOM 4317 C C . LEU C 1 71 ? 9.820 28.477 -11.988 1.00 51.68 71 LEU C C 1
ATOM 4318 O O . LEU C 1 71 ? 9.437 27.521 -11.343 1.00 51.68 71 LEU C O 1
ATOM 4323 N N . VAL C 1 72 ? 11.078 28.611 -12.383 1.00 61.71 72 VAL C N 1
ATOM 4324 C CA . VAL C 1 72 ? 12.106 27.647 -12.019 1.00 62.40 72 VAL C CA 1
ATOM 4325 C C . VAL C 1 72 ? 12.238 27.577 -10.504 1.00 63.31 72 VAL C C 1
ATOM 4326 O O . VAL C 1 72 ? 12.238 26.496 -9.916 1.00 63.29 72 VAL C O 1
ATOM 4330 N N . GLU C 1 73 ? 12.329 28.753 -9.886 1.00 81.30 73 GLU C N 1
ATOM 4331 C CA . GLU C 1 73 ? 12.532 28.880 -8.450 1.00 82.55 73 GLU C CA 1
ATOM 4332 C C . GLU C 1 73 ? 11.385 28.294 -7.631 1.00 83.08 73 GLU C C 1
ATOM 4333 O O . GLU C 1 73 ? 11.607 27.724 -6.562 1.00 83.34 73 GLU C O 1
ATOM 4339 N N . GLN C 1 74 ? 10.162 28.422 -8.134 1.00 79.19 74 GLN C N 1
ATOM 4340 C CA . GLN C 1 74 ? 9.004 27.862 -7.440 1.00 80.07 74 GLN C CA 1
ATOM 4341 C C . GLN C 1 74 ? 9.018 26.333 -7.412 1.00 80.62 74 GLN C C 1
ATOM 4342 O O . GLN C 1 74 ? 8.595 25.706 -6.430 1.00 80.88 74 GLN C O 1
ATOM 4348 N N . ILE C 1 75 ? 9.521 25.740 -8.488 1.00 72.23 75 ILE C N 1
ATOM 4349 C CA . ILE C 1 75 ? 9.699 24.295 -8.559 1.00 72.95 75 ILE C CA 1
ATOM 4350 C C . ILE C 1 75 ? 10.898 23.848 -7.717 1.00 73.94 75 ILE C C 1
ATOM 4351 O O . ILE C 1 75 ? 10.884 22.788 -7.095 1.00 74.18 75 ILE C O 1
ATOM 4356 N N . GLU C 1 76 ? 11.941 24.667 -7.716 1.00 83.66 76 GLU C N 1
ATOM 4357 C CA . GLU C 1 76 ? 13.130 24.408 -6.919 1.00 84.95 76 GLU C CA 1
ATOM 4358 C C . GLU C 1 76 ? 12.742 24.525 -5.446 1.00 85.95 76 GLU C C 1
ATOM 4359 O O . GLU C 1 76 ? 13.256 23.801 -4.583 1.00 86.36 76 GLU C O 1
ATOM 4365 N N . PHE C 1 77 ? 11.812 25.438 -5.181 1.00 97.00 77 PHE C N 1
ATOM 4366 C CA . PHE C 1 77 ? 11.199 25.572 -3.873 1.00 98.19 77 PHE C CA 1
ATOM 4367 C C . PHE C 1 77 ? 10.417 24.314 -3.498 1.00 98.65 77 PHE C C 1
ATOM 4368 O O . PHE C 1 77 ? 10.654 23.703 -2.453 1.00 99.00 77 PHE C O 1
ATOM 4376 N N . MET C 1 78 ? 9.482 23.930 -4.363 1.00 98.74 78 MET C N 1
ATOM 4377 C CA . MET C 1 78 ? 8.589 22.793 -4.093 1.00 99.29 78 MET C CA 1
ATOM 4378 C C . MET C 1 78 ? 9.303 21.451 -3.864 1.00 99.78 78 MET C C 1
ATOM 4379 O O . MET C 1 78 ? 8.822 20.634 -3.082 1.00 100.07 78 MET C O 1
ATOM 4384 N N . VAL C 1 79 ? 10.432 21.232 -4.547 1.00 85.56 79 VAL C N 1
ATOM 4385 C CA . VAL C 1 79 ? 11.280 20.039 -4.351 1.00 86.30 79 VAL C CA 1
ATOM 4386 C C . VAL C 1 79 ? 11.658 19.812 -2.890 1.00 87.15 79 VAL C C 1
ATOM 4387 O O . VAL C 1 79 ? 11.521 18.709 -2.350 1.00 87.45 79 VAL C O 1
ATOM 4391 N N . GLU C 1 80 ? 12.112 20.893 -2.265 1.00 117.93 80 GLU C N 1
ATOM 4392 C CA . GLU C 1 80 ? 12.896 20.857 -1.036 1.00 118.87 80 GLU C CA 1
ATOM 4393 C C . GLU C 1 80 ? 12.166 20.549 0.281 1.00 119.35 80 GLU C C 1
ATOM 4394 O O . GLU C 1 80 ? 12.812 20.208 1.285 1.00 119.88 80 GLU C O 1
ATOM 4400 N N . GLY C 1 81 ? 10.839 20.591 0.287 1.00 138.18 81 GLY C N 1
ATOM 4401 C CA . GLY C 1 81 ? 10.159 20.942 1.520 1.00 138.69 81 GLY C CA 1
ATOM 4402 C C . GLY C 1 81 ? 10.218 22.461 1.694 1.00 138.82 81 GLY C C 1
ATOM 4403 O O . GLY C 1 81 ? 9.956 23.187 0.719 1.00 138.46 81 GLY C O 1
ATOM 4404 N N . GLU C 1 82 ? 10.590 22.954 2.877 1.00 86.29 82 GLU C N 1
ATOM 4405 C CA . GLU C 1 82 ? 10.207 24.307 3.289 1.00 86.48 82 GLU C CA 1
ATOM 4406 C C . GLU C 1 82 ? 8.679 24.282 3.261 0.00 98.10 82 GLU C C 1
ATOM 4407 O O . GLU C 1 82 ? 8.001 24.983 2.500 1.00 72.76 82 GLU C O 1
ATOM 4413 N N . VAL C 1 83 ? 8.115 23.411 4.083 1.00 107.94 83 VAL C N 1
ATOM 4414 C CA . VAL C 1 83 ? 6.670 23.318 4.180 1.00 107.90 83 VAL C CA 1
ATOM 4415 C C . VAL C 1 83 ? 6.277 23.840 5.543 1.00 108.24 83 VAL C C 1
ATOM 4416 O O . VAL C 1 83 ? 5.452 23.241 6.233 1.00 108.26 83 VAL C O 1
ATOM 4420 N N . LEU C 1 84 ? 6.882 24.955 5.942 1.00 70.12 84 LEU C N 1
ATOM 4421 C CA . LEU C 1 84 ? 6.695 25.424 7.331 1.00 70.67 84 LEU C CA 1
ATOM 4422 C C . LEU C 1 84 ? 5.251 25.607 7.833 1.00 70.66 84 LEU C C 1
ATOM 4423 O O . LEU C 1 84 ? 4.975 25.343 9.003 1.00 71.12 84 LEU C O 1
ATOM 4428 N N . ALA C 1 85 ? 4.337 26.054 6.979 1.00 75.12 85 ALA C N 1
ATOM 4429 C CA . ALA C 1 85 ? 2.935 26.119 7.375 1.00 75.16 85 ALA C CA 1
ATOM 4430 C C . ALA C 1 85 ? 2.410 24.732 7.715 1.00 75.19 85 ALA C C 1
ATOM 4431 O O . ALA C 1 85 ? 1.561 24.581 8.584 1.00 75.53 85 ALA C O 1
ATOM 4433 N N . HIS C 1 86 ? 2.919 23.724 7.016 1.00 89.38 86 HIS C N 1
ATOM 4434 C CA . HIS C 1 86 ? 2.511 22.338 7.231 1.00 89.56 86 HIS C CA 1
ATOM 4435 C C . HIS C 1 86 ? 3.234 21.723 8.432 1.00 90.21 86 HIS C C 1
ATOM 4436 O O . HIS C 1 86 ? 2.677 20.876 9.137 1.00 90.55 86 HIS C O 1
ATOM 4443 N N . ASP C 1 87 ? 4.475 22.158 8.659 1.00 87.12 87 ASP C N 1
ATOM 4444 C CA . ASP C 1 87 ? 5.228 21.774 9.859 1.00 87.79 87 ASP C CA 1
ATOM 4445 C C . ASP C 1 87 ? 4.480 22.172 11.136 1.00 88.26 87 ASP C C 1
ATOM 4446 O O . ASP C 1 87 ? 4.480 21.435 12.127 1.00 88.72 87 ASP C O 1
ATOM 4451 N N . ILE C 1 88 ? 3.851 23.347 11.089 1.00 72.86 88 ILE C N 1
ATOM 4452 C CA . ILE C 1 88 ? 3.026 23.873 12.173 1.00 73.23 88 ILE C CA 1
ATOM 4453 C C . ILE C 1 88 ? 1.761 23.037 12.361 1.00 73.22 88 ILE C C 1
ATOM 4454 O O . ILE C 1 88 ? 1.401 22.670 13.483 1.00 73.73 88 ILE C O 1
ATOM 4459 N N . LEU C 1 89 ? 1.081 22.744 11.258 1.00 83.44 89 LEU C N 1
ATOM 4460 C CA . LEU C 1 89 ? -0.167 21.982 11.299 1.00 83.52 89 LEU C CA 1
ATOM 4461 C C . LEU C 1 89 ? 0.021 20.562 11.818 1.00 84.00 89 LEU C C 1
ATOM 4462 O O . LEU C 1 89 ? -0.878 20.009 12.452 1.00 84.39 89 LEU C O 1
ATOM 4467 N N . ALA C 1 90 ? 1.179 19.966 11.551 1.00 88.50 90 ALA C N 1
ATOM 4468 C CA . ALA C 1 90 ? 1.404 18.587 11.968 1.00 89.08 90 ALA C CA 1
ATOM 4469 C C . ALA C 1 90 ? 1.638 18.489 13.482 1.00 90.06 90 ALA C C 1
ATOM 4470 O O . ALA C 1 90 ? 1.372 17.442 14.097 1.00 90.50 90 ALA C O 1
ATOM 4472 N N . GLN C 1 91 ? 2.126 19.578 14.077 1.00 102.24 91 GLN C N 1
ATOM 4473 C CA . GLN C 1 91 ? 2.285 19.642 15.527 1.00 103.27 91 GLN C CA 1
ATOM 4474 C C . GLN C 1 91 ? 0.929 19.589 16.225 1.00 103.63 91 GLN C C 1
ATOM 4475 O O . GLN C 1 91 ? 0.816 19.056 17.336 1.00 104.17 91 GLN C O 1
ATOM 4481 N N . ILE C 1 92 ? -0.098 20.121 15.567 1.00 75.83 92 ILE C N 1
ATOM 4482 C CA . ILE C 1 92 ? -1.433 20.113 16.149 1.00 76.33 92 ILE C CA 1
ATOM 4483 C C . ILE C 1 92 ? -2.015 18.693 16.187 1.00 76.67 92 ILE C C 1
ATOM 4484 O O . ILE C 1 92 ? -2.640 18.295 17.177 1.00 77.20 92 ILE C O 1
ATOM 4489 N N . VAL C 1 93 ? -1.788 17.909 15.138 1.00 94.73 93 VAL C N 1
ATOM 4490 C CA . VAL C 1 93 ? -2.202 16.508 15.187 1.00 95.11 93 VAL C CA 1
ATOM 4491 C C . VAL C 1 93 ? -1.300 15.743 16.153 1.00 96.02 93 VAL C C 1
ATOM 4492 O O . VAL C 1 93 ? -1.747 14.809 16.835 1.00 96.56 93 VAL C O 1
ATOM 4496 N N . GLY C 1 94 ? -0.037 16.163 16.229 1.00 101.65 94 GLY C N 1
ATOM 4497 C CA . GLY C 1 94 ? 0.915 15.548 17.144 1.00 102.67 94 GLY C CA 1
ATOM 4498 C C . GLY C 1 94 ? 1.786 14.481 16.492 1.00 102.79 94 GLY C C 1
ATOM 4499 O O . GLY C 1 94 ? 2.809 14.077 17.057 1.00 103.25 94 GLY C O 1
ATOM 4500 N N . GLU C 1 95 ? 1.380 13.998 15.321 1.00 103.47 95 GLU C N 1
ATOM 4501 C CA . GLU C 1 95 ? 2.291 13.221 14.487 1.00 103.49 95 GLU C CA 1
ATOM 4502 C C . GLU C 1 95 ? 3.243 14.122 13.671 1.00 103.06 95 GLU C C 1
ATOM 4503 O O . GLU C 1 95 ? 2.926 15.283 13.376 1.00 102.71 95 GLU C O 1
ATOM 4509 N N . SER C 1 96 ? 4.408 13.583 13.308 1.00 103.38 96 SER C N 1
ATOM 4510 C CA . SER C 1 96 ? 5.313 14.278 12.388 1.00 102.99 96 SER C CA 1
ATOM 4511 C C . SER C 1 96 ? 4.695 14.353 10.981 1.00 102.25 96 SER C C 1
ATOM 4512 O O . SER C 1 96 ? 3.960 13.437 10.580 1.00 102.07 96 SER C O 1
ATOM 4515 N N . TYR C 1 97 ? 4.989 15.432 10.245 1.00 82.58 97 TYR C N 1
ATOM 4516 C CA . TYR C 1 97 ? 4.483 15.611 8.880 1.00 81.92 97 TYR C CA 1
ATOM 4517 C C . TYR C 1 97 ? 4.713 14.394 7.981 1.00 81.66 97 TYR C C 1
ATOM 4518 O O . TYR C 1 97 ? 3.776 13.907 7.334 1.00 81.37 97 TYR C O 1
ATOM 4527 N N . GLU C 1 98 ? 5.951 13.909 7.936 1.00 88.28 98 GLU C N 1
ATOM 4528 C CA . GLU C 1 98 ? 6.293 12.784 7.068 1.00 87.99 98 GLU C CA 1
ATOM 4529 C C . GLU C 1 98 ? 5.478 11.547 7.409 1.00 88.10 98 GLU C C 1
ATOM 4530 O O . GLU C 1 98 ? 5.103 10.775 6.517 1.00 87.81 98 GLU C O 1
ATOM 4536 N N . GLU C 1 99 ? 5.197 11.375 8.698 1.00 90.42 99 GLU C N 1
ATOM 4537 C CA . GLU C 1 99 ? 4.367 10.272 9.163 1.00 90.54 99 GLU C CA 1
ATOM 4538 C C . GLU C 1 99 ? 2.908 10.374 8.693 1.00 89.82 99 GLU C C 1
ATOM 4539 O O . GLU C 1 99 ? 2.275 9.354 8.379 1.00 89.88 99 GLU C O 1
ATOM 4545 N N . ILE C 1 100 ? 2.388 11.600 8.627 1.00 78.84 100 ILE C N 1
ATOM 4546 C CA . ILE C 1 100 ? 1.007 11.827 8.181 1.00 77.97 100 ILE C CA 1
ATOM 4547 C C . ILE C 1 100 ? 0.817 11.595 6.685 1.00 76.98 100 ILE C C 1
ATOM 4548 O O . ILE C 1 100 ? -0.155 10.968 6.262 1.00 76.89 100 ILE C O 1
ATOM 4553 N N . ILE C 1 101 ? 1.750 12.097 5.885 1.00 98.06 101 ILE C N 1
ATOM 4554 C CA . ILE C 1 101 ? 1.591 12.041 4.442 1.00 96.94 101 ILE C CA 1
ATOM 4555 C C . ILE C 1 101 ? 1.984 10.683 3.874 1.00 96.52 101 ILE C C 1
ATOM 4556 O O . ILE C 1 101 ? 1.922 10.494 2.655 1.00 95.98 101 ILE C O 1
ATOM 4561 N N . LYS C 1 102 ? 2.400 9.747 4.733 1.00 95.18 102 LYS C N 1
ATOM 4562 C CA . LYS C 1 102 ? 2.756 8.406 4.247 1.00 94.56 102 LYS C CA 1
ATOM 4563 C C . LYS C 1 102 ? 1.592 7.744 3.496 1.00 93.76 102 LYS C C 1
ATOM 4564 O O . LYS C 1 102 ? 1.800 6.989 2.535 1.00 93.57 102 LYS C O 1
ATOM 4570 N N . THR C 1 103 ? 0.370 8.045 3.931 1.00 109.46 103 THR C N 1
ATOM 4571 C CA . THR C 1 103 ? -0.824 7.684 3.167 1.00 108.38 103 THR C CA 1
ATOM 4572 C C . THR C 1 103 ? -1.381 8.946 2.503 1.00 107.06 103 THR C C 1
ATOM 4573 O O . THR C 1 103 ? -1.879 9.846 3.193 1.00 107.16 103 THR C O 1
ATOM 4577 N N . LYS C 1 104 ? -1.282 9.044 1.181 1.00 98.23 104 LYS C N 1
ATOM 4578 C CA . LYS C 1 104 ? -1.894 10.194 0.517 1.00 96.66 104 LYS C CA 1
ATOM 4579 C C . LYS C 1 104 ? -3.390 9.973 0.325 1.00 95.69 104 LYS C C 1
ATOM 4580 O O . LYS C 1 104 ? -3.849 8.822 0.284 1.00 95.98 104 LYS C O 1
ATOM 4586 N N . VAL C 1 105 ? -4.159 11.058 0.238 1.00 78.59 105 VAL C N 1
ATOM 4587 C CA . VAL C 1 105 ? -5.564 10.917 -0.129 1.00 77.15 105 VAL C CA 1
ATOM 4588 C C . VAL C 1 105 ? -5.885 11.786 -1.346 1.00 75.55 105 VAL C C 1
ATOM 4589 O O . VAL C 1 105 ? -5.224 12.802 -1.576 1.00 75.15 105 VAL C O 1
ATOM 4593 N N . TRP C 1 106 ? -6.878 11.375 -2.135 1.00 78.27 106 TRP C N 1
ATOM 4594 C CA . TRP C 1 106 ? -7.118 11.989 -3.446 1.00 76.50 106 TRP C CA 1
ATOM 4595 C C . TRP C 1 106 ? -8.568 12.397 -3.708 1.00 75.21 106 TRP C C 1
ATOM 4596 O O . TRP C 1 106 ? -9.200 11.895 -4.635 1.00 75.26 106 TRP C O 1
ATOM 4607 N N . PRO C 1 107 ? -9.086 13.334 -2.914 1.00 55.76 107 PRO C N 1
ATOM 4608 C CA . PRO C 1 107 ? -10.516 13.675 -2.850 1.00 54.69 107 PRO C CA 1
ATOM 4609 C C . PRO C 1 107 ? -11.079 14.258 -4.142 1.00 53.04 107 PRO C C 1
ATOM 4610 O O . PRO C 1 107 ? -10.354 14.945 -4.861 1.00 52.72 107 PRO C O 1
ATOM 4614 N N . PRO C 1 108 ? -12.373 14.010 -4.419 1.00 55.31 108 PRO C N 1
ATOM 4615 C CA . PRO C 1 108 ? -13.089 14.578 -5.571 1.00 53.92 108 PRO C CA 1
ATOM 4616 C C . PRO C 1 108 ? -12.933 16.100 -5.703 1.00 52.43 108 PRO C C 1
ATOM 4617 O O . PRO C 1 108 ? -12.797 16.581 -6.821 1.00 51.94 108 PRO C O 1
ATOM 4621 N N . SER C 1 109 ? -12.940 16.827 -4.588 1.00 46.56 109 SER C N 1
ATOM 4622 C CA . SER C 1 109 ? -12.748 18.283 -4.598 1.00 45.03 109 SER C CA 1
ATOM 4623 C C . SER C 1 109 ? -11.414 18.726 -5.174 1.00 43.70 109 SER C C 1
ATOM 4624 O O . SER C 1 109 ? -11.375 19.553 -6.088 1.00 43.16 109 SER C O 1
ATOM 4627 N N . GLY C 1 110 ? -10.325 18.194 -4.626 1.00 47.48 110 GLY C N 1
ATOM 4628 C CA . GLY C 1 110 ? -8.998 18.411 -5.188 1.00 45.96 110 GLY C CA 1
ATOM 4629 C C . GLY C 1 110 ? -8.942 18.050 -6.663 1.00 44.82 110 GLY C C 1
ATOM 4630 O O . GLY C 1 110 ? -8.430 18.828 -7.492 1.00 44.37 110 GLY C O 1
ATOM 4631 N N . ASP C 1 111 ? -9.498 16.878 -6.985 1.00 45.15 111 ASP C N 1
ATOM 4632 C CA . ASP C 1 111 ? -9.543 16.377 -8.362 1.00 44.12 111 ASP C CA 1
ATOM 4633 C C . ASP C 1 111 ? -10.104 17.398 -9.338 1.00 43.55 111 ASP C C 1
ATOM 4634 O O . ASP C 1 111 ? -9.556 17.596 -10.424 1.00 43.01 111 ASP C O 1
ATOM 4639 N N . HIS C 1 112 ? -11.208 18.027 -8.941 1.00 48.50 112 HIS C N 1
ATOM 4640 C CA . HIS C 1 112 ? -11.883 19.040 -9.752 1.00 47.76 112 HIS C CA 1
ATOM 4641 C C . HIS C 1 112 ? -11.008 20.305 -9.874 1.00 47.32 112 HIS C C 1
ATOM 4642 O O . HIS C 1 112 ? -10.921 20.877 -10.959 1.00 47.20 112 HIS C O 1
ATOM 4649 N N . TYR C 1 113 ? -10.361 20.716 -8.773 1.00 47.86 113 TYR C N 1
ATOM 4650 C CA . TYR C 1 113 ? -9.431 21.849 -8.755 1.00 47.48 113 TYR C CA 1
ATOM 4651 C C . TYR C 1 113 ? -8.289 21.620 -9.745 1.00 46.81 113 TYR C C 1
ATOM 4652 O O . TYR C 1 113 ? -8.066 22.434 -10.647 1.00 46.62 113 TYR C O 1
ATOM 4661 N N . ILE C 1 114 ? -7.572 20.513 -9.554 1.00 44.26 114 ILE C N 1
ATOM 4662 C CA . ILE C 1 114 ? -6.399 20.159 -10.364 1.00 43.60 114 ILE C CA 1
ATOM 4663 C C . ILE C 1 114 ? -6.701 20.128 -11.868 1.00 43.14 114 ILE C C 1
ATOM 4664 O O . ILE C 1 114 ? -5.932 20.631 -12.701 1.00 43.12 114 ILE C O 1
ATOM 4669 N N . LYS C 1 115 ? -7.838 19.542 -12.200 1.00 42.01 115 LYS C N 1
ATOM 4670 C CA . LYS C 1 115 ? -8.162 19.292 -13.576 1.00 41.60 115 LYS C CA 1
ATOM 4671 C C . LYS C 1 115 ? -8.594 20.575 -14.235 1.00 41.04 115 LYS C C 1
ATOM 4672 O O . LYS C 1 115 ? -8.354 20.771 -15.428 1.00 40.98 115 LYS C O 1
ATOM 4678 N N . HIS C 1 116 ? -9.204 21.452 -13.444 1.00 37.96 116 HIS C N 1
ATOM 4679 C CA . HIS C 1 116 ? -9.540 22.796 -13.890 1.00 37.71 116 HIS C CA 1
ATOM 4680 C C . HIS C 1 116 ? -8.270 23.575 -14.267 1.00 37.48 116 HIS C C 1
ATOM 4681 O O . HIS C 1 116 ? -8.229 24.279 -15.279 1.00 37.41 116 HIS C O 1
ATOM 4688 N N . MET C 1 117 ? -7.234 23.435 -13.452 1.00 43.99 117 MET C N 1
ATOM 4689 C CA . MET C 1 117 ? -5.978 24.089 -13.736 1.00 43.93 117 MET C CA 1
ATOM 4690 C C . MET C 1 117 ? -5.326 23.509 -14.971 1.00 43.45 117 MET C C 1
ATOM 4691 O O . MET C 1 117 ? -5.089 24.238 -15.960 1.00 43.24 117 MET C O 1
ATOM 4696 N N . TYR C 1 118 ? -5.091 22.194 -14.938 1.00 46.67 118 TYR C N 1
ATOM 4697 C CA . TYR C 1 118 ? -4.553 21.481 -16.101 1.00 46.22 118 TYR C CA 1
ATOM 4698 C C . TYR C 1 118 ? -5.291 21.816 -17.389 1.00 45.89 118 TYR C C 1
ATOM 4699 O O . TYR C 1 118 ? -4.658 21.953 -18.437 1.00 45.72 118 TYR C O 1
ATOM 4708 N N . PHE C 1 119 ? -6.615 21.952 -17.321 1.00 38.76 119 PHE C N 1
ATOM 4709 C CA . PHE C 1 119 ? -7.380 22.269 -18.525 1.00 38.74 119 PHE C CA 1
ATOM 4710 C C . PHE C 1 119 ? -6.797 23.520 -19.170 1.00 38.98 119 PHE C C 1
ATOM 4711 O O . PHE C 1 119 ? -6.566 23.542 -20.397 1.00 38.82 119 PHE C O 1
ATOM 4719 N N . GLN C 1 120 ? -6.511 24.539 -18.352 1.00 41.53 120 GLN C N 1
ATOM 4720 C CA . GLN C 1 120 ? -5.939 25.771 -18.890 1.00 41.92 120 GLN C CA 1
ATOM 4721 C C . GLN C 1 120 ? -4.547 25.512 -19.491 1.00 41.99 120 GLN C C 1
ATOM 4722 O O . GLN C 1 120 ? -4.242 25.972 -20.602 1.00 41.98 120 GLN C O 1
ATOM 4728 N N . ALA C 1 121 ? -3.711 24.763 -18.769 1.00 39.62 121 ALA C N 1
ATOM 4729 C CA . ALA C 1 121 ? -2.337 24.490 -19.232 1.00 39.86 121 ALA C CA 1
ATOM 4730 C C . ALA C 1 121 ? -2.324 23.699 -20.532 1.00 40.03 121 ALA C C 1
ATOM 4731 O O . ALA C 1 121 ? -1.433 23.870 -21.365 1.00 39.98 121 ALA C O 1
ATOM 4733 N N . HIS C 1 122 ? -3.309 22.813 -20.685 1.00 45.37 122 HIS C N 1
ATOM 4734 C CA . HIS C 1 122 ? -3.456 21.998 -21.904 1.00 45.59 122 HIS C CA 1
ATOM 4735 C C . HIS C 1 122 ? -4.130 22.748 -23.070 1.00 45.92 122 HIS C C 1
ATOM 4736 O O . HIS C 1 122 ? -3.627 22.690 -24.201 1.00 46.13 122 HIS C O 1
ATOM 4743 N N . SER C 1 123 ? -5.274 23.401 -22.829 1.00 46.43 123 SER C N 1
ATOM 4744 C CA . SER C 1 123 ? -6.038 23.956 -23.966 1.00 46.73 123 SER C CA 1
ATOM 4745 C C . SER C 1 123 ? -5.861 25.433 -24.323 1.00 46.79 123 SER C C 1
ATOM 4746 O O . SER C 1 123 ? -6.281 25.853 -25.394 1.00 46.98 123 SER C O 1
ATOM 4749 N N . ARG C 1 124 ? -5.224 26.228 -23.467 1.00 46.81 124 ARG C N 1
ATOM 4750 C CA . ARG C 1 124 ? -5.083 27.677 -23.760 1.00 46.93 124 ARG C CA 1
ATOM 4751 C C . ARG C 1 124 ? -3.627 28.117 -24.019 1.00 46.55 124 ARG C C 1
ATOM 4752 O O . ARG C 1 124 ? -2.752 27.927 -23.165 1.00 46.17 124 ARG C O 1
ATOM 4760 N N . GLU C 1 125 ? -3.390 28.722 -25.186 1.00 42.92 125 GLU C N 1
ATOM 4761 C CA . GLU C 1 125 ? -2.051 29.171 -25.585 1.00 42.73 125 GLU C CA 1
ATOM 4762 C C . GLU C 1 125 ? -1.467 30.193 -24.616 1.00 42.78 125 GLU C C 1
ATOM 4763 O O . GLU C 1 125 ? -0.323 30.060 -24.137 1.00 42.77 125 GLU C O 1
ATOM 4769 N N . ASN C 1 126 ? -2.260 31.227 -24.342 1.00 48.76 126 ASN C N 1
ATOM 4770 C CA . ASN C 1 126 ? -1.861 32.348 -23.490 1.00 48.88 126 ASN C CA 1
ATOM 4771 C C . ASN C 1 126 ? -1.722 31.928 -22.026 1.00 49.01 126 ASN C C 1
ATOM 4772 O O . ASN C 1 126 ? -2.635 31.304 -21.467 1.00 48.92 126 ASN C O 1
ATOM 4777 N N . ALA C 1 127 ? -0.611 32.295 -21.387 1.00 40.84 127 ALA C N 1
ATOM 4778 C CA . ALA C 1 127 ? -0.377 31.922 -19.983 1.00 41.17 127 ALA C CA 1
ATOM 4779 C C . ALA C 1 127 ? -1.455 32.429 -19.021 1.00 41.52 127 ALA C C 1
ATOM 4780 O O . ALA C 1 127 ? -1.733 31.782 -18.003 1.00 41.65 127 ALA C O 1
ATOM 4782 N N . ILE C 1 128 ? -2.075 33.560 -19.357 1.00 46.53 128 ILE C N 1
ATOM 4783 C CA . ILE C 1 128 ? -2.979 34.235 -18.421 1.00 46.82 128 ILE C CA 1
ATOM 4784 C C . ILE C 1 128 ? -4.064 33.341 -17.809 1.00 46.52 128 ILE C C 1
ATOM 4785 O O . ILE C 1 128 ? -4.492 33.576 -16.680 1.00 46.70 128 ILE C O 1
ATOM 4790 N N . TYR C 1 129 ? -4.485 32.305 -18.535 1.00 44.94 129 TYR C N 1
ATOM 4791 C CA . TYR C 1 129 ? -5.541 31.425 -18.049 1.00 44.62 129 TYR C CA 1
ATOM 4792 C C . TYR C 1 129 ? -5.012 30.509 -16.958 1.00 44.41 129 TYR C C 1
ATOM 4793 O O . TYR C 1 129 ? -5.666 30.348 -15.924 1.00 44.67 129 TYR C O 1
ATOM 4802 N N . THR C 1 130 ? -3.829 29.932 -17.174 1.00 36.80 130 THR C N 1
ATOM 4803 C CA . THR C 1 130 ? -3.236 28.991 -16.220 1.00 36.34 130 THR C CA 1
ATOM 4804 C C . THR C 1 130 ? -2.819 29.735 -14.937 1.00 36.33 130 THR C C 1
ATOM 4805 O O . THR C 1 130 ? -2.958 29.221 -13.801 1.00 36.54 130 THR C O 1
ATOM 4809 N N . ILE C 1 131 ? -2.342 30.971 -15.127 1.00 45.79 131 ILE C N 1
ATOM 4810 C CA . ILE C 1 131 ? -2.030 31.877 -14.004 1.00 45.71 131 ILE C CA 1
ATOM 4811 C C . ILE C 1 131 ? -3.311 32.295 -13.254 1.00 45.99 131 ILE C C 1
ATOM 4812 O O . ILE C 1 131 ? -3.387 32.131 -12.034 1.00 46.24 131 ILE C O 1
ATOM 4817 N N . ALA C 1 132 ? -4.313 32.786 -13.985 1.00 38.99 132 ALA C N 1
ATOM 4818 C CA . ALA C 1 132 ? -5.608 33.060 -13.379 1.00 39.20 132 ALA C CA 1
ATOM 4819 C C . ALA C 1 132 ? -6.072 31.860 -12.541 1.00 39.44 132 ALA C C 1
ATOM 4820 O O . ALA C 1 132 ? -6.510 32.027 -11.407 1.00 39.69 132 ALA C O 1
ATOM 4822 N N . ALA C 1 133 ? -5.930 30.646 -13.067 1.00 46.49 133 ALA C N 1
ATOM 4823 C CA . ALA C 1 133 ? -6.390 29.460 -12.343 1.00 46.59 133 ALA C CA 1
ATOM 4824 C C . ALA C 1 133 ? -5.600 29.149 -11.054 1.00 46.86 133 ALA C C 1
ATOM 4825 O O . ALA C 1 133 ? -6.167 28.556 -10.123 1.00 47.25 133 ALA C O 1
ATOM 4827 N N . MET C 1 134 ? -4.299 29.474 -11.015 1.00 47.30 134 MET C N 1
ATOM 4828 C CA . MET C 1 134 ? -3.499 29.224 -9.806 1.00 47.51 134 MET C CA 1
ATOM 4829 C C . MET C 1 134 ? -3.414 30.399 -8.836 1.00 47.43 134 MET C C 1
ATOM 4830 O O . MET C 1 134 ? -3.035 30.231 -7.673 1.00 47.87 134 MET C O 1
ATOM 4835 N N . ALA C 1 135 ? -3.782 31.585 -9.315 1.00 45.82 135 ALA C N 1
ATOM 4836 C CA . ALA C 1 135 ? -3.656 32.824 -8.528 1.00 45.17 135 ALA C CA 1
ATOM 4837 C C . ALA C 1 135 ? -4.484 32.842 -7.220 1.00 44.76 135 ALA C C 1
ATOM 4838 O O . ALA C 1 135 ? -4.016 33.360 -6.215 1.00 45.29 135 ALA C O 1
ATOM 4840 N N . PRO C 1 136 ? -5.739 32.340 -7.250 1.00 47.81 136 PRO C N 1
ATOM 4841 C CA . PRO C 1 136 ? -6.502 32.396 -6.001 1.00 47.03 136 PRO C CA 1
ATOM 4842 C C . PRO C 1 136 ? -5.796 31.798 -4.794 1.00 45.80 136 PRO C C 1
ATOM 4843 O O . PRO C 1 136 ? -5.971 32.278 -3.665 1.00 46.59 136 PRO C O 1
ATOM 4857 N N . PRO C 1 138 ? -2.407 31.818 -3.573 1.00 63.62 138 PRO C N 1
ATOM 4858 C CA . PRO C 1 138 ? -1.720 32.603 -2.546 1.00 63.85 138 PRO C CA 1
ATOM 4859 C C . PRO C 1 138 ? -2.590 33.765 -2.072 1.00 64.15 138 PRO C C 1
ATOM 4860 O O . PRO C 1 138 ? -2.507 34.156 -0.895 1.00 64.47 138 PRO C O 1
ATOM 4864 N N . TYR C 1 139 ? -3.430 34.294 -2.962 1.00 50.28 139 TYR C N 1
ATOM 4865 C CA . TYR C 1 139 ? -4.102 35.552 -2.664 1.00 50.65 139 TYR C CA 1
ATOM 4866 C C . TYR C 1 139 ? -5.142 35.352 -1.571 1.00 50.88 139 TYR C C 1
ATOM 4867 O O . TYR C 1 139 ? -5.250 36.159 -0.645 1.00 51.20 139 TYR C O 1
ATOM 4876 N N . ILE C 1 140 ? -5.892 34.257 -1.687 1.00 45.32 140 ILE C N 1
ATOM 4877 C CA . ILE C 1 140 ? -6.951 33.934 -0.740 1.00 45.84 140 ILE C CA 1
ATOM 4878 C C . ILE C 1 140 ? -6.372 33.628 0.636 1.00 46.57 140 ILE C C 1
ATOM 4879 O O . ILE C 1 140 ? -6.852 34.149 1.636 1.00 46.92 140 ILE C O 1
ATOM 4884 N N . TYR C 1 141 ? -5.351 32.775 0.676 1.00 50.29 141 TYR C N 1
ATOM 4885 C CA . TYR C 1 141 ? -4.700 32.424 1.930 1.00 51.22 141 TYR C CA 1
ATOM 4886 C C . TYR C 1 141 ? -4.186 33.675 2.627 1.00 52.13 141 TYR C C 1
ATOM 4887 O O . TYR C 1 141 ? -4.228 33.776 3.857 1.00 52.57 141 TYR C O 1
ATOM 4896 N N . ALA C 1 142 ? -3.716 34.628 1.826 1.00 59.27 142 ALA C N 1
ATOM 4897 C CA . ALA C 1 142 ? -3.124 35.837 2.363 1.00 60.41 142 ALA C CA 1
ATOM 4898 C C . ALA C 1 142 ? -4.204 36.689 3.028 1.00 61.37 142 ALA C C 1
ATOM 4899 O O . ALA C 1 142 ? -4.082 37.072 4.203 1.00 61.89 142 ALA C O 1
ATOM 4901 N N . GLU C 1 143 ? -5.252 36.970 2.255 1.00 57.09 143 GLU C N 1
ATOM 4902 C CA . GLU C 1 143 ? -6.395 37.764 2.681 1.00 58.15 143 GLU C CA 1
ATOM 4903 C C . GLU C 1 143 ? -7.052 37.287 3.965 1.00 59.08 143 GLU C C 1
ATOM 4904 O O . GLU C 1 143 ? -7.313 38.090 4.863 1.00 59.56 143 GLU C O 1
ATOM 4910 N N . LEU C 1 144 ? -7.332 35.990 4.042 1.00 60.05 144 LEU C N 1
ATOM 4911 C CA . LEU C 1 144 ? -7.966 35.417 5.212 1.00 60.95 144 LEU C CA 1
ATOM 4912 C C . LEU C 1 144 ? -7.091 35.647 6.419 1.00 62.00 144 LEU C C 1
ATOM 4913 O O . LEU C 1 144 ? -7.557 36.130 7.453 1.00 62.42 144 LEU C O 1
ATOM 4918 N N . ALA C 1 145 ? -5.816 35.301 6.281 1.00 67.75 145 ALA C N 1
ATOM 4919 C CA . ALA C 1 145 ? -4.844 35.512 7.347 1.00 69.02 145 ALA C CA 1
ATOM 4920 C C . ALA C 1 145 ? -4.634 36.993 7.685 1.00 70.00 145 ALA C C 1
ATOM 4921 O O . ALA C 1 145 ? -4.361 37.330 8.845 1.00 70.66 145 ALA C O 1
ATOM 4923 N N . LYS C 1 146 ? -4.746 37.883 6.705 1.00 67.75 146 LYS C N 1
ATOM 4924 C CA . LYS C 1 146 ? -4.688 39.291 7.061 1.00 69.02 146 LYS C CA 1
ATOM 4925 C C . LYS C 1 146 ? -5.883 39.605 7.936 1.00 69.94 146 LYS C C 1
ATOM 4926 O O . LYS C 1 146 ? -5.741 40.273 8.962 1.00 70.59 146 LYS C O 1
ATOM 4932 N N . ARG C 1 147 ? -7.051 39.095 7.544 1.00 60.76 147 ARG C N 1
ATOM 4933 C CA . ARG C 1 147 ? -8.288 39.366 8.273 1.00 61.74 147 ARG C CA 1
ATOM 4934 C C . ARG C 1 147 ? -8.164 38.922 9.723 1.00 62.86 147 ARG C C 1
ATOM 4935 O O . ARG C 1 147 ? -8.602 39.624 10.634 1.00 63.43 147 ARG C O 1
ATOM 4943 N N . SER C 1 148 ? -7.530 37.773 9.933 1.00 65.31 148 SER C N 1
ATOM 4944 C CA . SER C 1 148 ? -7.420 37.200 11.274 1.00 66.70 148 SER C CA 1
ATOM 4945 C C . SER C 1 148 ? -6.675 38.123 12.251 1.00 67.96 148 SER C C 1
ATOM 4946 O O . SER C 1 148 ? -6.932 38.087 13.455 1.00 68.60 148 SER C O 1
ATOM 4949 N N . GLN C 1 149 ? -5.786 38.967 11.730 1.00 71.78 149 GLN C N 1
ATOM 4950 C CA . GLN C 1 149 ? -4.976 39.851 12.576 1.00 73.13 149 GLN C CA 1
ATOM 4951 C C . GLN C 1 149 ? -5.762 41.032 13.196 1.00 74.23 149 GLN C C 1
ATOM 4952 O O . GLN C 1 149 ? -5.363 41.559 14.237 1.00 74.93 149 GLN C O 1
ATOM 4958 N N . SER C 1 150 ? -6.863 41.435 12.551 1.00 83.60 150 SER C N 1
ATOM 4959 C CA . SER C 1 150 ? -7.796 42.445 13.087 1.00 84.70 150 SER C CA 1
ATOM 4960 C C . SER C 1 150 ? -8.994 41.819 13.800 1.00 85.43 150 SER C C 1
ATOM 4961 O O . SER C 1 150 ? -9.911 42.528 14.228 1.00 85.80 150 SER C O 1
ATOM 4964 N N . ASP C 1 151 ? -8.993 40.492 13.897 1.00 85.05 151 ASP C N 1
ATOM 4965 C CA . ASP C 1 151 ? -10.161 39.748 14.366 1.00 85.78 151 ASP C CA 1
ATOM 4966 C C . ASP C 1 151 ? -9.958 39.206 15.781 1.00 86.71 151 ASP C C 1
ATOM 4967 O O . ASP C 1 151 ? -9.037 38.421 16.045 1.00 86.76 151 ASP C O 1
ATOM 4972 N N . HIS C 1 152 ? -10.845 39.633 16.677 1.00 90.79 152 HIS C N 1
ATOM 4973 C CA . HIS C 1 152 ? -10.751 39.342 18.106 1.00 91.94 152 HIS C CA 1
ATOM 4974 C C . HIS C 1 152 ? -11.047 37.875 18.435 1.00 92.07 152 HIS C C 1
ATOM 4975 O O . HIS C 1 152 ? -10.726 37.405 19.529 1.00 92.55 152 HIS C O 1
ATOM 4982 N N . LYS C 1 153 ? -11.655 37.155 17.495 1.00 96.63 153 LYS C N 1
ATOM 4983 C CA . LYS C 1 153 ? -11.994 35.748 17.719 1.00 96.86 153 LYS C CA 1
ATOM 4984 C C . LYS C 1 153 ? -10.741 34.866 17.808 1.00 96.93 153 LYS C C 1
ATOM 4985 O O . LYS C 1 153 ? -10.774 33.786 18.405 1.00 97.16 153 LYS C O 1
ATOM 4991 N N . LEU C 1 154 ? -9.644 35.344 17.222 1.00 82.22 154 LEU C N 1
ATOM 4992 C CA . LEU C 1 154 ? -8.433 34.543 17.039 1.00 82.11 154 LEU C CA 1
ATOM 4993 C C . LEU C 1 154 ? -7.745 34.193 18.351 1.00 82.89 154 LEU C C 1
ATOM 4994 O O . LEU C 1 154 ? -7.371 35.077 19.122 1.00 83.32 154 LEU C O 1
ATOM 4999 N N . ASN C 1 155 ? -7.522 32.907 18.581 1.00 84.59 155 ASN C N 1
ATOM 5000 C CA . ASN C 1 155 ? -7.000 32.466 19.860 1.00 85.44 155 ASN C CA 1
ATOM 5001 C C . ASN C 1 155 ? -5.491 32.420 19.775 1.00 85.52 155 ASN C C 1
ATOM 5002 O O . ASN C 1 155 ? -4.915 31.502 19.169 1.00 85.19 155 ASN C O 1
ATOM 5007 N N . ARG C 1 156 ? -4.841 33.376 20.431 1.00 88.69 156 ARG C N 1
ATOM 5008 C CA . ARG C 1 156 ? -3.389 33.473 20.344 1.00 88.75 156 ARG C CA 1
ATOM 5009 C C . ARG C 1 156 ? -2.740 32.576 21.394 1.00 89.33 156 ARG C C 1
ATOM 5010 O O . ARG C 1 156 ? -1.509 32.478 21.472 1.00 89.52 156 ARG C O 1
ATOM 5018 N N . GLU C 1 157 ? -3.585 31.920 22.192 1.00 106.64 157 GLU C N 1
ATOM 5019 C CA . GLU C 1 157 ? -3.129 31.001 23.236 1.00 107.13 157 GLU C CA 1
ATOM 5020 C C . GLU C 1 157 ? -3.128 29.580 22.727 1.00 106.59 157 GLU C C 1
ATOM 5021 O O . GLU C 1 157 ? -2.801 28.650 23.471 1.00 107.14 157 GLU C O 1
ATOM 5027 N N . LYS C 1 158 ? -3.497 29.424 21.456 1.00 92.72 158 LYS C N 1
ATOM 5028 C CA . LYS C 1 158 ? -3.427 28.135 20.775 1.00 91.94 158 LYS C CA 1
ATOM 5029 C C . LYS C 1 158 ? -2.398 28.237 19.656 1.00 91.08 158 LYS C C 1
ATOM 5030 O O . LYS C 1 158 ? -2.145 29.338 19.143 1.00 90.83 158 LYS C O 1
ATOM 5036 N N . ASP C 1 159 ? -1.812 27.099 19.277 1.00 91.03 159 ASP C N 1
ATOM 5037 C CA . ASP C 1 159 ? -0.744 27.069 18.266 1.00 90.20 159 ASP C CA 1
ATOM 5038 C C . ASP C 1 159 ? -1.258 27.337 16.849 1.00 89.12 159 ASP C C 1
ATOM 5039 O O . ASP C 1 159 ? -0.474 27.507 15.913 1.00 88.73 159 ASP C O 1
ATOM 5044 N N . THR C 1 160 ? -2.580 27.388 16.710 1.00 85.53 160 THR C N 1
ATOM 5045 C CA . THR C 1 160 ? -3.230 27.520 15.410 1.00 84.47 160 THR C CA 1
ATOM 5046 C C . THR C 1 160 ? -3.073 28.933 14.839 1.00 83.84 160 THR C C 1
ATOM 5047 O O . THR C 1 160 ? -3.253 29.157 13.640 1.00 83.25 160 THR C O 1
ATOM 5051 N N . ALA C 1 161 ? -2.742 29.883 15.703 1.00 76.28 161 ALA C N 1
ATOM 5052 C CA . ALA C 1 161 ? -2.627 31.269 15.283 1.00 75.69 161 ALA C CA 1
ATOM 5053 C C . ALA C 1 161 ? -1.298 31.498 14.583 1.00 75.10 161 ALA C C 1
ATOM 5054 O O . ALA C 1 161 ? -1.093 32.534 13.942 1.00 74.90 161 ALA C O 1
ATOM 5056 N N . LYS C 1 162 ? -0.392 30.532 14.711 1.00 66.50 162 LYS C N 1
ATOM 5057 C CA . LYS C 1 162 ? 0.888 30.621 14.021 1.00 65.65 162 LYS C CA 1
ATOM 5058 C C . LYS C 1 162 ? 0.696 30.390 12.517 1.00 64.44 162 LYS C C 1
ATOM 5059 O O . LYS C 1 162 ? 1.479 30.884 11.697 1.00 64.13 162 LYS C O 1
ATOM 5065 N N . TRP C 1 163 ? -0.362 29.651 12.175 1.00 67.20 163 TRP C N 1
ATOM 5066 C CA . TRP C 1 163 ? -0.769 29.435 10.796 1.00 65.75 163 TRP C CA 1
ATOM 5067 C C . TRP C 1 163 ? -1.090 30.769 10.130 1.00 65.09 163 TRP C C 1
ATOM 5068 O O . TRP C 1 163 ? -0.545 31.108 9.071 1.00 64.66 163 TRP C O 1
ATOM 5079 N N . PHE C 1 164 ? -1.979 31.525 10.761 1.00 65.69 164 PHE C N 1
ATOM 5080 C CA . PHE C 1 164 ? -2.378 32.818 10.235 1.00 64.91 164 PHE C CA 1
ATOM 5081 C C . PHE C 1 164 ? -1.216 33.797 10.175 1.00 64.53 164 PHE C C 1
ATOM 5082 O O . PHE C 1 164 ? -1.149 34.590 9.248 1.00 64.09 164 PHE C O 1
ATOM 5090 N N . ASP C 1 165 ? -0.302 33.754 11.145 1.00 68.75 165 ASP C N 1
ATOM 5091 C CA . ASP C 1 165 ? 0.834 34.691 11.129 1.00 68.57 165 ASP C CA 1
ATOM 5092 C C . ASP C 1 165 ? 1.720 34.472 9.887 1.00 67.63 165 ASP C C 1
ATOM 5093 O O . ASP C 1 165 ? 2.190 35.428 9.263 1.00 67.38 165 ASP C O 1
ATOM 5098 N N . PHE C 1 166 ? 1.943 33.202 9.560 1.00 71.50 166 PHE C N 1
ATOM 5099 C CA . PHE C 1 166 ? 2.713 32.794 8.393 1.00 70.63 166 PHE C CA 1
ATOM 5100 C C . PHE C 1 166 ? 2.100 33.312 7.090 1.00 69.83 166 PHE C C 1
ATOM 5101 O O . PHE C 1 166 ? 2.792 33.887 6.238 1.00 69.60 166 PHE C O 1
ATOM 5109 N N . TYR C 1 167 ? 0.793 33.120 6.952 1.00 64.96 167 TYR C N 1
ATOM 5110 C CA . TYR C 1 167 ? 0.109 33.422 5.702 1.00 64.15 167 TYR C CA 1
ATOM 5111 C C . TYR C 1 167 ? -0.260 34.896 5.595 1.00 64.08 167 TYR C C 1
ATOM 5112 O O . TYR C 1 167 ? -0.772 35.340 4.563 1.00 63.89 167 TYR C O 1
ATOM 5121 N N . SER C 1 168 ? 0.018 35.664 6.642 1.00 60.68 168 SER C N 1
ATOM 5122 C CA . SER C 1 168 ? -0.217 37.109 6.593 1.00 60.41 168 SER C CA 1
ATOM 5123 C C . SER C 1 168 ? 0.936 37.828 5.885 1.00 59.97 168 SER C C 1
ATOM 5124 O O . SER C 1 168 ? 0.823 39.001 5.531 1.00 60.03 168 SER C O 1
ATOM 5127 N N . THR C 1 169 ? 2.028 37.091 5.678 1.00 79.18 169 THR C N 1
ATOM 5128 C CA . THR C 1 169 ? 3.332 37.619 5.265 1.00 78.68 169 THR C CA 1
ATOM 5129 C C . THR C 1 169 ? 3.931 36.885 4.051 1.00 77.80 169 THR C C 1
ATOM 5130 O O . THR C 1 169 ? 4.257 37.498 3.020 1.00 77.44 169 THR C O 1
ATOM 5134 N N . GLU C 1 170 ? 4.120 35.575 4.220 1.00 71.62 170 GLU C N 1
ATOM 5135 C CA . GLU C 1 170 ? 4.957 34.770 3.331 1.00 70.80 170 GLU C CA 1
ATOM 5136 C C . GLU C 1 170 ? 4.409 34.494 1.926 1.00 70.04 170 GLU C C 1
ATOM 5137 O O . GLU C 1 170 ? 5.096 33.876 1.103 1.00 69.72 170 GLU C O 1
ATOM 5143 N N . MET C 1 171 ? 3.184 34.907 1.637 1.00 62.29 171 MET C N 1
ATOM 5144 C CA . MET C 1 171 ? 2.688 34.723 0.281 1.00 61.55 171 MET C CA 1
ATOM 5145 C C . MET C 1 171 ? 2.917 35.951 -0.602 1.00 61.27 171 MET C C 1
ATOM 5146 O O . MET C 1 171 ? 2.866 35.859 -1.827 1.00 61.13 171 MET C O 1
ATOM 5151 N N . ASP C 1 172 ? 3.241 37.075 0.034 1.00 67.30 172 ASP C N 1
ATOM 5152 C CA . ASP C 1 172 ? 3.207 38.401 -0.596 1.00 67.01 172 ASP C CA 1
ATOM 5153 C C . ASP C 1 172 ? 4.100 38.575 -1.832 1.00 66.43 172 ASP C C 1
ATOM 5154 O O . ASP C 1 172 ? 3.769 39.365 -2.742 1.00 66.32 172 ASP C O 1
ATOM 5159 N N . ASP C 1 173 ? 5.229 37.863 -1.865 1.00 69.34 173 ASP C N 1
ATOM 5160 C CA . ASP C 1 173 ? 6.116 37.951 -3.030 1.00 68.56 173 ASP C CA 1
ATOM 5161 C C . ASP C 1 173 ? 5.485 37.274 -4.236 1.00 67.71 173 ASP C C 1
ATOM 5162 O O . ASP C 1 173 ? 5.441 37.856 -5.312 1.00 67.49 173 ASP C O 1
ATOM 5167 N N . ILE C 1 174 ? 4.965 36.064 -4.049 1.00 64.24 174 ILE C N 1
ATOM 5168 C CA . ILE C 1 174 ? 4.373 35.324 -5.167 1.00 63.26 174 ILE C CA 1
ATOM 5169 C C . ILE C 1 174 ? 3.082 35.981 -5.696 1.00 62.66 174 ILE C C 1
ATOM 5170 O O . ILE C 1 174 ? 2.792 35.907 -6.891 1.00 62.21 174 ILE C O 1
ATOM 5175 N N . ILE C 1 175 ? 2.341 36.664 -4.826 1.00 54.84 175 ILE C N 1
ATOM 5176 C CA . ILE C 1 175 ? 1.159 37.398 -5.270 1.00 54.38 175 ILE C CA 1
ATOM 5177 C C . ILE C 1 175 ? 1.514 38.553 -6.197 1.00 54.25 175 ILE C C 1
ATOM 5178 O O . ILE C 1 175 ? 0.833 38.793 -7.188 1.00 53.92 175 ILE C O 1
ATOM 5183 N N . ASN C 1 176 ? 2.587 39.270 -5.887 1.00 67.94 176 ASN C N 1
ATOM 5184 C CA . ASN C 1 176 ? 3.019 40.366 -6.745 1.00 67.83 176 ASN C CA 1
ATOM 5185 C C . ASN C 1 176 ? 3.420 39.875 -8.118 1.00 67.21 176 ASN C C 1
ATOM 5186 O O . ASN C 1 176 ? 3.075 40.493 -9.132 1.00 67.16 176 ASN C O 1
ATOM 5191 N N . VAL C 1 177 ? 4.162 38.771 -8.145 1.00 54.54 177 VAL C N 1
ATOM 5192 C CA . VAL C 1 177 ? 4.627 38.220 -9.401 1.00 53.92 177 VAL C CA 1
ATOM 5193 C C . VAL C 1 177 ? 3.418 37.983 -10.290 1.00 53.49 177 VAL C C 1
ATOM 5194 O O . VAL C 1 177 ? 3.307 38.559 -11.383 1.00 53.44 177 VAL C O 1
ATOM 5198 N N . PHE C 1 178 ? 2.499 37.172 -9.774 1.00 53.25 178 PHE C N 1
ATOM 5199 C CA . PHE C 1 178 ? 1.265 36.811 -10.455 1.00 52.66 178 PHE C CA 1
ATOM 5200 C C . PHE C 1 178 ? 0.465 38.030 -10.908 1.00 52.65 178 PHE C C 1
ATOM 5201 O O . PHE C 1 178 ? -0.051 38.074 -12.027 1.00 52.53 178 PHE C O 1
ATOM 5209 N N . GLU C 1 179 ? 0.384 39.018 -10.019 1.00 55.27 179 GLU C N 1
ATOM 5210 C CA . GLU C 1 179 ? -0.285 40.286 -10.274 1.00 55.31 179 GLU C CA 1
ATOM 5211 C C . GLU C 1 179 ? 0.324 41.075 -11.457 1.00 55.14 179 GLU C C 1
ATOM 5212 O O . GLU C 1 179 ? -0.409 41.635 -12.291 1.00 55.07 179 GLU C O 1
ATOM 5218 N N . SER C 1 180 ? 1.655 41.135 -11.512 1.00 60.45 180 SER C N 1
ATOM 5219 C CA . SER C 1 180 ? 2.368 41.726 -12.656 1.00 60.13 180 SER C CA 1
ATOM 5220 C C . SER C 1 180 ? 1.962 41.040 -13.952 1.00 59.42 180 SER C C 1
ATOM 5221 O O . SER C 1 180 ? 1.531 41.693 -14.926 1.00 59.41 180 SER C O 1
ATOM 5224 N N . LEU C 1 181 ? 2.109 39.712 -13.936 1.00 50.37 181 LEU C N 1
ATOM 5225 C CA . LEU C 1 181 ? 1.857 38.883 -15.097 1.00 49.70 181 LEU C CA 1
ATOM 5226 C C . LEU C 1 181 ? 0.458 39.100 -15.648 1.00 49.51 181 LEU C C 1
ATOM 5227 O O . LEU C 1 181 ? 0.313 39.448 -16.825 1.00 49.53 181 LEU C O 1
ATOM 5232 N N . MET C 1 182 ? -0.566 38.926 -14.816 1.00 49.17 182 MET C N 1
ATOM 5233 C CA . MET C 1 182 ? -1.930 39.045 -15.323 1.00 48.92 182 MET C CA 1
ATOM 5234 C C . MET C 1 182 ? -2.199 40.419 -15.910 1.00 49.22 182 MET C C 1
ATOM 5235 O O . MET C 1 182 ? -2.748 40.540 -17.021 1.00 49.16 182 MET C O 1
ATOM 5240 N N . ASN C 1 183 ? -1.767 41.450 -15.176 1.00 61.06 183 ASN C N 1
ATOM 5241 C CA . ASN C 1 183 ? -1.901 42.844 -15.619 1.00 61.41 183 ASN C CA 1
ATOM 5242 C C . ASN C 1 183 ? -1.222 43.123 -16.953 1.00 61.31 183 ASN C C 1
ATOM 5243 O O . ASN C 1 183 ? -1.808 43.782 -17.816 1.00 61.39 183 ASN C O 1
ATOM 5248 N N . LYS C 1 184 ? -0.009 42.598 -17.127 1.00 47.54 184 LYS C N 1
ATOM 5249 C CA . LYS C 1 184 ? 0.732 42.779 -18.376 1.00 47.46 184 LYS C CA 1
ATOM 5250 C C . LYS C 1 184 ? 0.097 42.014 -19.548 1.00 47.21 184 LYS C C 1
ATOM 5251 O O . LYS C 1 184 ? -0.009 42.532 -20.655 1.00 47.20 184 LYS C O 1
ATOM 5257 N N . LEU C 1 185 ? -0.352 40.788 -19.300 1.00 51.99 185 LEU C N 1
ATOM 5258 C CA . LEU C 1 185 ? -1.014 40.014 -20.346 1.00 51.89 185 LEU C CA 1
ATOM 5259 C C . LEU C 1 185 ? -2.371 40.601 -20.755 1.00 52.38 185 LEU C C 1
ATOM 5260 O O . LEU C 1 185 ? -2.684 40.644 -21.941 1.00 52.51 185 LEU C O 1
ATOM 5265 N N . ALA C 1 186 ? -3.164 41.068 -19.792 1.00 45.37 186 ALA C N 1
ATOM 5266 C CA . ALA C 1 186 ? -4.490 41.632 -20.099 1.00 46.20 186 ALA C CA 1
ATOM 5267 C C . ALA C 1 186 ? -4.507 42.873 -21.032 1.00 46.99 186 ALA C C 1
ATOM 5268 O O . ALA C 1 186 ? -5.509 43.128 -21.718 1.00 47.40 186 ALA C O 1
ATOM 5270 N N . GLU C 1 187 ? -3.415 43.640 -21.060 1.00 63.46 187 GLU C N 1
ATOM 5271 C CA . GLU C 1 187 ? -3.379 44.872 -21.864 1.00 64.38 187 GLU C CA 1
ATOM 5272 C C . GLU C 1 187 ? -3.827 44.653 -23.313 1.00 64.46 187 GLU C C 1
ATOM 5273 O O . GLU C 1 187 ? -4.648 45.407 -23.845 1.00 64.84 187 GLU C O 1
ATOM 5279 N N . SER C 1 188 ? -3.323 43.581 -23.920 1.00 75.21 188 SER C N 1
ATOM 5280 C CA . SER C 1 188 ? -3.575 43.258 -25.330 1.00 75.38 188 SER C CA 1
ATOM 5281 C C . SER C 1 188 ? -4.865 42.473 -25.607 1.00 75.33 188 SER C C 1
ATOM 5282 O O . SER C 1 188 ? -5.068 42.028 -26.736 1.00 75.27 188 SER C O 1
ATOM 5285 N N . MET C 1 189 ? -5.703 42.251 -24.597 1.00 60.11 189 MET C N 1
ATOM 5286 C CA . MET C 1 189 ? -6.834 41.334 -24.756 1.00 60.07 189 MET C CA 1
ATOM 5287 C C . MET C 1 189 ? -8.186 42.023 -24.750 1.00 60.52 189 MET C C 1
ATOM 5288 O O . MET C 1 189 ? -8.358 43.076 -24.114 1.00 60.84 189 MET C O 1
ATOM 5293 N N . SER C 1 190 ? -9.153 41.431 -25.448 1.00 53.55 190 SER C N 1
ATOM 5294 C CA . SER C 1 190 ? -10.493 42.030 -25.523 1.00 53.96 190 SER C CA 1
ATOM 5295 C C . SER C 1 190 ? -11.284 41.830 -24.236 1.00 54.07 190 SER C C 1
ATOM 5296 O O . SER C 1 190 ? -10.876 41.080 -23.329 1.00 53.88 190 SER C O 1
ATOM 5299 N N . ASP C 1 191 ? -12.449 42.463 -24.191 1.00 55.92 191 ASP C N 1
ATOM 5300 C CA . ASP C 1 191 ? -13.300 42.406 -23.006 1.00 56.05 191 ASP C CA 1
ATOM 5301 C C . ASP C 1 191 ? -13.888 41.010 -22.851 1.00 55.76 191 ASP C C 1
ATOM 5302 O O . ASP C 1 191 ? -14.107 40.529 -21.733 1.00 55.91 191 ASP C O 1
ATOM 5307 N N . LYS C 1 192 ? -14.138 40.378 -23.998 1.00 53.74 192 LYS C N 1
ATOM 5308 C CA . LYS C 1 192 ? -14.759 39.068 -24.065 1.00 53.34 192 LYS C CA 1
ATOM 5309 C C . LYS C 1 192 ? -13.785 38.047 -23.492 1.00 52.68 192 LYS C C 1
ATOM 5310 O O . LYS C 1 192 ? -14.152 37.271 -22.620 1.00 52.36 192 LYS C O 1
ATOM 5316 N N . GLU C 1 193 ? -12.540 38.075 -23.963 1.00 60.60 193 GLU C N 1
ATOM 5317 C CA . GLU C 1 193 ? -11.506 37.183 -23.450 1.00 60.11 193 GLU C CA 1
ATOM 5318 C C . GLU C 1 193 ? -11.359 37.301 -21.943 1.00 59.85 193 GLU C C 1
ATOM 5319 O O . GLU C 1 193 ? -11.323 36.287 -21.244 1.00 59.59 193 GLU C O 1
ATOM 5325 N N . LEU C 1 194 ? -11.297 38.539 -21.444 1.00 54.07 194 LEU C N 1
ATOM 5326 C CA . LEU C 1 194 ? -11.103 38.790 -20.007 1.00 54.05 194 LEU C CA 1
ATOM 5327 C C . LEU C 1 194 ? -12.296 38.342 -19.175 1.00 54.21 194 LEU C C 1
ATOM 5328 O O . LEU C 1 194 ? -12.154 38.001 -17.991 1.00 54.19 194 LEU C O 1
ATOM 5333 N N . GLU C 1 195 ? -13.470 38.339 -19.797 1.00 61.31 195 GLU C N 1
ATOM 5334 C CA . GLU C 1 195 ? -14.618 37.713 -19.174 1.00 61.44 195 GLU C CA 1
ATOM 5335 C C . GLU C 1 195 ? -14.369 36.221 -18.921 1.00 60.75 195 GLU C C 1
ATOM 5336 O O . GLU C 1 195 ? -14.845 35.675 -17.922 1.00 60.75 195 GLU C O 1
ATOM 5342 N N . GLN C 1 196 ? -13.623 35.560 -19.804 1.00 65.63 196 GLN C N 1
ATOM 5343 C CA . GLN C 1 196 ? -13.324 34.147 -19.595 1.00 64.83 196 GLN C CA 1
ATOM 5344 C C . GLN C 1 196 ? -12.266 33.961 -18.515 1.00 64.23 196 GLN C C 1
ATOM 5345 O O . GLN C 1 196 ? -12.395 33.064 -17.660 1.00 64.28 196 GLN C O 1
ATOM 5351 N N . VAL C 1 197 ? -11.231 34.806 -18.566 1.00 55.52 197 VAL C N 1
ATOM 5352 C CA . VAL C 1 197 ? -10.135 34.783 -17.587 1.00 54.71 197 VAL C CA 1
ATOM 5353 C C . VAL C 1 197 ? -10.641 35.022 -16.156 1.00 54.53 197 VAL C C 1
ATOM 5354 O O . VAL C 1 197 ? -10.214 34.343 -15.223 1.00 54.48 197 VAL C O 1
ATOM 5358 N N . LYS C 1 198 ? -11.546 35.990 -15.997 1.00 47.36 198 LYS C N 1
ATOM 5359 C CA . LYS C 1 198 ? -12.183 36.268 -14.710 1.00 46.78 198 LYS C CA 1
ATOM 5360 C C . LYS C 1 198 ? -12.960 35.052 -14.194 1.00 46.30 198 LYS C C 1
ATOM 5361 O O . LYS C 1 198 ? -12.794 34.656 -13.041 1.00 46.20 198 LYS C O 1
ATOM 5367 N N . GLN C 1 199 ? -13.771 34.448 -15.063 1.00 50.05 199 GLN C N 1
ATOM 5368 C CA . GLN C 1 199 ? -14.488 33.203 -14.756 1.00 49.29 199 GLN C CA 1
ATOM 5369 C C . GLN C 1 199 ? -13.532 32.071 -14.322 1.00 48.52 199 GLN C C 1
ATOM 5370 O O . GLN C 1 199 ? -13.808 31.377 -13.329 1.00 48.46 199 GLN C O 1
ATOM 5376 N N . VAL C 1 200 ? -12.417 31.893 -15.040 1.00 39.18 200 VAL C N 1
ATOM 5377 C CA . VAL C 1 200 ? -11.411 30.924 -14.611 1.00 38.46 200 VAL C CA 1
ATOM 5378 C C . VAL C 1 200 ? -10.909 31.235 -13.184 1.00 38.27 200 VAL C C 1
ATOM 5379 O O . VAL C 1 200 ? -10.816 3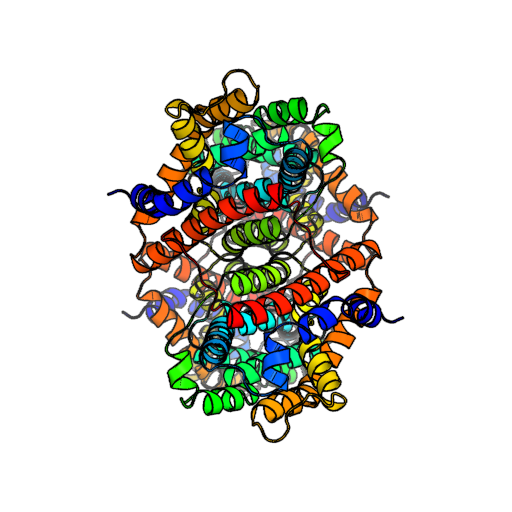0.330 -12.322 1.00 38.24 200 VAL C O 1
ATOM 5383 N N . PHE C 1 201 ? -10.615 32.514 -12.936 1.00 44.78 201 PHE C N 1
ATOM 5384 C CA . PHE C 1 201 ? -10.164 32.970 -11.616 1.00 44.73 201 PHE C CA 1
ATOM 5385 C C . PHE C 1 201 ? -11.169 32.649 -10.497 1.00 44.92 201 PHE C C 1
ATOM 5386 O O . PHE C 1 201 ? -10.805 32.023 -9.476 1.00 44.66 201 PHE C O 1
ATOM 5394 N N . LEU C 1 202 ? -12.419 33.074 -10.692 1.00 48.21 202 LEU C N 1
ATOM 5395 C CA . LEU C 1 202 ? -13.439 32.889 -9.673 1.00 48.56 202 LEU C CA 1
ATOM 5396 C C . LEU C 1 202 ? -13.692 31.407 -9.383 1.00 48.49 202 LEU C C 1
ATOM 5397 O O . LEU C 1 202 ? -13.945 31.040 -8.230 1.00 48.78 202 LEU C O 1
ATOM 5402 N N . GLU C 1 203 ? -13.602 30.544 -10.394 1.00 45.18 203 GLU C N 1
ATOM 5403 C CA . GLU C 1 203 ? -13.809 29.121 -10.139 1.00 45.09 203 GLU C CA 1
ATOM 5404 C C . GLU C 1 203 ? -12.789 28.569 -9.124 1.00 45.02 203 GLU C C 1
ATOM 5405 O O . GLU C 1 203 ? -13.149 27.830 -8.210 1.00 45.09 203 GLU C O 1
ATOM 5411 N N . SER C 1 204 ? -11.518 28.936 -9.274 1.00 46.72 204 SER C N 1
ATOM 5412 C CA . SER C 1 204 ? -10.489 28.466 -8.347 1.00 46.97 204 SER C CA 1
ATOM 5413 C C . SER C 1 204 ? -10.738 29.033 -6.962 1.00 47.51 204 SER C C 1
ATOM 5414 O O . SER C 1 204 ? -10.415 28.393 -5.960 1.00 47.64 204 SER C O 1
ATOM 5417 N N . CYS C 1 205 ? -11.318 30.228 -6.908 1.00 42.48 205 CYS C N 1
ATOM 5418 C CA . CYS C 1 205 ? -11.794 30.758 -5.632 1.00 43.16 205 CYS C CA 1
ATOM 5419 C C . CYS C 1 205 ? -12.778 29.775 -4.991 1.00 43.86 205 CYS C C 1
ATOM 5420 O O . CYS C 1 205 ? -12.543 29.298 -3.878 1.00 44.10 205 CYS C O 1
ATOM 5423 N N . ILE C 1 206 ? -13.859 29.454 -5.706 1.00 52.81 206 ILE C N 1
ATOM 5424 C CA . ILE C 1 206 ? -14.758 28.362 -5.307 1.00 53.40 206 ILE C CA 1
ATOM 5425 C C . ILE C 1 206 ? -14.003 27.054 -4.986 1.00 53.49 206 ILE C C 1
ATOM 5426 O O . ILE C 1 206 ? -14.258 26.416 -3.952 1.00 53.83 206 ILE C O 1
ATOM 5431 N N . HIS C 1 207 ? -13.076 26.660 -5.857 1.00 53.94 207 HIS C N 1
ATOM 5432 C CA . HIS C 1 207 ? -12.323 25.441 -5.601 1.00 54.16 207 HIS C CA 1
ATOM 5433 C C . HIS C 1 207 ? -11.556 25.548 -4.299 1.00 54.64 207 HIS C C 1
ATOM 5434 O O . HIS C 1 207 ? -11.377 24.554 -3.596 1.00 54.83 207 HIS C O 1
ATOM 5441 N N . GLU C 1 208 ? -11.093 26.746 -3.981 1.00 56.28 208 GLU C N 1
ATOM 5442 C CA . GLU C 1 208 ? -10.423 26.947 -2.718 1.00 56.92 208 GLU C CA 1
ATOM 5443 C C . GLU C 1 208 ? -11.353 26.659 -1.546 1.00 57.38 208 GLU C C 1
ATOM 5444 O O . GLU C 1 208 ? -10.963 25.967 -0.607 1.00 57.57 208 GLU C O 1
ATOM 5450 N N . ARG C 1 209 ? -12.584 27.168 -1.612 1.00 49.38 209 ARG C N 1
ATOM 5451 C CA . ARG C 1 209 ? -13.560 26.934 -0.548 1.00 49.99 209 ARG C CA 1
ATOM 5452 C C . ARG C 1 209 ? -13.881 25.455 -0.396 1.00 50.07 209 ARG C C 1
ATOM 5453 O O . ARG C 1 209 ? -13.906 24.916 0.717 1.00 50.32 209 ARG C O 1
ATOM 5461 N N . ARG C 1 210 ? -14.115 24.789 -1.521 1.00 49.84 210 ARG C N 1
ATOM 5462 C CA . ARG C 1 210 ? -14.379 23.356 -1.497 1.00 50.17 210 ARG C CA 1
ATOM 5463 C C . ARG C 1 210 ? -13.189 22.546 -1.012 1.00 50.27 210 ARG C C 1
ATOM 5464 O O . ARG C 1 210 ? -13.362 21.445 -0.496 1.00 50.57 210 ARG C O 1
ATOM 5472 N N . PHE C 1 211 ? -11.985 23.083 -1.169 1.00 50.26 211 PHE C N 1
ATOM 5473 C CA . PHE C 1 211 ? -10.826 22.356 -0.706 1.00 50.31 211 PHE C CA 1
ATOM 5474 C C . PHE C 1 211 ? -10.846 22.279 0.808 1.00 51.14 211 PHE C C 1
ATOM 5475 O O . PHE C 1 211 ? -10.606 21.201 1.397 1.00 51.55 211 PHE C O 1
ATOM 5483 N N . PHE C 1 212 ? -11.121 23.429 1.425 1.00 52.21 212 PHE C N 1
ATOM 5484 C CA . PHE C 1 212 ? -11.248 23.532 2.872 1.00 53.24 212 PHE C CA 1
ATOM 5485 C C . PHE C 1 212 ? -12.412 22.651 3.328 1.00 54.16 212 PHE C C 1
ATOM 5486 O O . PHE C 1 212 ? -12.236 21.752 4.163 1.00 54.57 212 PHE C O 1
ATOM 5494 N N . ASN C 1 213 ? -13.593 22.902 2.760 1.00 57.16 213 ASN C N 1
ATOM 5495 C CA . ASN C 1 213 ? -14.789 22.146 3.124 1.00 58.36 213 ASN C CA 1
ATOM 5496 C C . ASN C 1 213 ? -14.576 20.632 3.080 1.00 58.92 213 ASN C C 1
ATOM 5497 O O . ASN C 1 213 ? -15.080 19.902 3.939 1.00 59.44 213 ASN C O 1
ATOM 5502 N N . MET C 1 214 ? -13.804 20.171 2.102 1.00 66.97 214 MET C N 1
ATOM 5503 C CA . MET C 1 214 ? -13.505 18.751 1.966 1.00 67.58 214 MET C CA 1
ATOM 5504 C C . MET C 1 214 ? -12.710 18.174 3.135 1.00 68.13 214 MET C C 1
ATOM 5505 O O . MET C 1 214 ? -12.954 17.044 3.545 1.00 68.40 214 MET C O 1
ATOM 5510 N N . ALA C 1 215 ? -11.756 18.927 3.672 1.00 64.51 215 ALA C N 1
ATOM 5511 C CA . ALA C 1 215 ? -11.000 18.432 4.819 1.00 65.30 215 ALA C CA 1
ATOM 5512 C C . ALA C 1 215 ? -11.959 18.262 6.005 1.00 66.23 215 ALA C C 1
ATOM 5513 O O . ALA C 1 215 ? -11.897 17.263 6.735 1.00 66.60 215 ALA C O 1
ATOM 5515 N N . MET C 1 216 ? -12.854 19.237 6.166 1.00 66.26 216 MET C N 1
ATOM 5516 C CA . MET C 1 216 ? -13.890 19.218 7.202 1.00 67.27 216 MET C CA 1
ATOM 5517 C C . MET C 1 216 ? -14.842 18.021 7.114 1.00 67.47 216 MET C C 1
ATOM 5518 O O . MET C 1 216 ? -15.238 17.436 8.139 1.00 67.96 216 MET C O 1
ATOM 5523 N N . THR C 1 217 ? -15.224 17.696 5.882 1.00 51.79 217 THR C N 1
ATOM 5524 C CA . THR C 1 217 ? -16.212 16.672 5.620 1.00 52.11 217 THR C CA 1
ATOM 5525 C C . THR C 1 217 ? -15.573 15.320 5.319 1.00 52.26 217 THR C C 1
ATOM 5526 O O . THR C 1 217 ? -16.254 14.386 4.867 1.00 52.46 217 THR C O 1
ATOM 5530 N N . LEU C 1 218 ? -14.254 15.238 5.502 1.00 64.73 218 LEU C N 1
ATOM 5531 C CA . LEU C 1 218 ? -13.485 14.021 5.181 1.00 64.88 218 LEU C CA 1
ATOM 5532 C C . LEU C 1 218 ? -13.761 13.433 3.779 1.00 64.63 218 LEU C C 1
ATOM 5533 O O . LEU C 1 218 ? -13.750 12.214 3.617 1.00 64.82 218 LEU C O 1
ATOM 5538 N N . GLU C 1 219 ? -13.974 14.295 2.780 1.00 59.69 219 GLU C N 1
ATOM 5539 C CA . GLU C 1 219 ? -14.525 13.892 1.474 1.00 59.40 219 GLU C CA 1
ATOM 5540 C C . GLU C 1 219 ? -13.693 12.818 0.741 1.00 59.39 219 GLU C C 1
ATOM 5541 O O . GLU C 1 219 ? -12.452 12.806 0.822 1.00 59.05 219 GLU C O 1
ATOM 5547 N N . GLN C 1 220 ? -14.388 11.908 0.056 1.00 77.03 220 GLN C N 1
ATOM 5548 C CA . GLN C 1 220 ? -13.746 10.873 -0.764 1.00 77.29 220 GLN C CA 1
ATOM 5549 C C . GLN C 1 220 ? -14.652 10.247 -1.853 1.00 77.51 220 GLN C C 1
ATOM 5550 O O . GLN C 1 220 ? -15.868 10.489 -1.885 1.00 77.72 220 GLN C O 1
ATOM 5556 N N . TRP C 1 221 ? -14.054 9.484 -2.768 1.00 61.49 221 TRP C N 1
ATOM 5557 C CA . TRP C 1 221 ? -14.853 8.764 -3.749 1.00 61.76 221 TRP C CA 1
ATOM 5558 C C . TRP C 1 221 ? -15.525 7.551 -3.110 1.00 62.87 221 TRP C C 1
ATOM 5559 O O . TRP C 1 221 ? -14.843 6.590 -2.688 1.00 63.15 221 TRP C O 1
ATOM 5570 N N . GLU C 1 222 ? -16.856 7.532 -3.103 1.00 95.48 222 GLU C N 1
ATOM 5571 C CA . GLU C 1 222 ? -17.509 6.357 -2.566 1.00 96.59 222 GLU C CA 1
ATOM 5572 C C . GLU C 1 222 ? -17.907 5.474 -3.750 1.00 96.99 222 GLU C C 1
ATOM 5573 O O . GLU C 1 222 ? -18.917 5.709 -4.435 1.00 96.98 222 GLU C O 1
ATOM 5579 N N . PHE C 1 223 ? -17.089 4.452 -3.988 1.00 71.10 223 PHE C N 1
ATOM 5580 C CA . PHE C 1 223 ? -17.363 3.522 -5.065 1.00 71.63 223 PHE C CA 1
ATOM 5581 C C . PHE C 1 223 ? -18.332 2.439 -4.571 1.00 72.51 223 PHE C C 1
ATOM 5582 O O . PHE C 1 223 ? -19.270 2.045 -5.290 1.00 72.68 223 PHE C O 1
ATOM 5590 N N . GLY C 1 224 ? -18.107 1.989 -3.333 1.00 90.09 224 GLY C N 1
ATOM 5591 C CA . GLY C 1 224 ? -19.040 1.119 -2.634 1.00 91.08 224 GLY C CA 1
ATOM 5592 C C . GLY C 1 224 ? -20.259 1.879 -2.127 1.00 91.46 224 GLY C C 1
ATOM 5593 O O . GLY C 1 224 ? -21.013 2.481 -2.899 1.00 91.54 224 GLY C O 1
ATOM 5594 N N . MET D 1 1 ? -11.741 -12.591 -15.646 1.00 88.47 1 MET D N 1
ATOM 5595 C CA . MET D 1 1 ? -12.715 -12.435 -16.720 1.00 88.54 1 MET D CA 1
ATOM 5596 C C . MET D 1 1 ? -12.265 -11.415 -17.774 1.00 87.71 1 MET D C 1
ATOM 5597 O O . MET D 1 1 ? -11.067 -11.149 -17.938 1.00 87.37 1 MET D O 1
ATOM 5602 N N . GLU D 1 2 ? -13.230 -10.874 -18.513 1.00 61.70 2 GLU D N 1
ATOM 5603 C CA A GLU D 1 2 ? -12.951 -9.822 -19.486 0.50 60.92 2 GLU D CA 1
ATOM 5604 C CA B GLU D 1 2 ? -12.955 -9.828 -19.488 0.50 60.96 2 GLU D CA 1
ATOM 5605 C C . GLU D 1 2 ? -12.914 -8.472 -18.781 1.00 60.33 2 GLU D C 1
ATOM 5606 O O . GLU D 1 2 ? -13.663 -8.238 -17.825 1.00 60.56 2 GLU D O 1
ATOM 5617 N N . PHE D 1 3 ? -12.044 -7.579 -19.250 1.00 61.35 3 PHE D N 1
ATOM 5618 C CA . PHE D 1 3 ? -11.801 -6.313 -18.553 1.00 60.63 3 PHE D CA 1
ATOM 5619 C C . PHE D 1 3 ? -13.003 -5.395 -18.422 1.00 60.46 3 PHE D C 1
ATOM 5620 O O . PHE D 1 3 ? -13.230 -4.838 -17.357 1.00 60.43 3 PHE D O 1
ATOM 5628 N N . SER D 1 4 ? -13.778 -5.237 -19.486 1.00 65.64 4 SER D N 1
ATOM 5629 C CA . SER D 1 4 ? -14.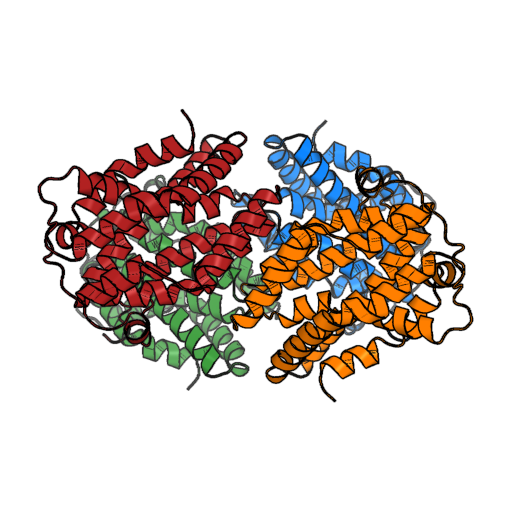906 -4.316 -19.425 1.00 65.30 4 SER D CA 1
ATOM 5630 C C . SER D 1 4 ? -15.962 -4.803 -18.440 1.00 65.54 4 SER D C 1
ATOM 5631 O O . SER D 1 4 ? -16.675 -4.001 -17.842 1.00 65.44 4 SER D O 1
ATOM 5634 N N . GLN D 1 5 ? -16.048 -6.121 -18.267 1.00 65.68 5 GLN D N 1
ATOM 5635 C CA . GLN D 1 5 ? -16.938 -6.708 -17.265 1.00 66.02 5 GLN D CA 1
ATOM 5636 C C . GLN D 1 5 ? -16.410 -6.492 -15.850 1.00 65.67 5 GLN D C 1
ATOM 5637 O O . GLN D 1 5 ? -17.196 -6.308 -14.933 1.00 65.96 5 GLN D O 1
ATOM 5643 N N . LYS D 1 6 ? -15.091 -6.518 -15.668 1.00 63.93 6 LYS D N 1
ATOM 5644 C CA . LYS D 1 6 ? -14.505 -6.186 -14.366 1.00 63.43 6 LYS D CA 1
ATOM 5645 C C . LYS D 1 6 ? -14.930 -4.785 -13.924 1.00 62.77 6 LYS D C 1
ATOM 5646 O O . LYS D 1 6 ? -15.093 -4.519 -12.723 1.00 62.84 6 LYS D O 1
ATOM 5652 N N . LEU D 1 7 ? -15.113 -3.902 -14.906 1.00 59.43 7 LEU D N 1
ATOM 5653 C CA . LEU D 1 7 ? -15.536 -2.528 -14.664 1.00 58.67 7 LEU D CA 1
ATOM 5654 C C . LEU D 1 7 ? -16.970 -2.516 -14.159 1.00 58.88 7 LEU D C 1
ATOM 5655 O O . LEU D 1 7 ? -17.310 -1.872 -13.157 1.00 58.69 7 LEU D O 1
ATOM 5660 N N . TYR D 1 8 ? -17.802 -3.264 -14.870 1.00 59.55 8 TYR D N 1
ATOM 5661 C CA . TYR D 1 8 ? -19.228 -3.338 -14.602 1.00 59.92 8 TYR D CA 1
ATOM 5662 C C . TYR D 1 8 ? -19.526 -3.850 -13.180 1.00 60.19 8 TYR D C 1
ATOM 5663 O O . TYR D 1 8 ? -20.487 -3.423 -12.531 1.00 60.32 8 TYR D O 1
ATOM 5672 N N . GLN D 1 9 ? -18.694 -4.763 -12.694 1.00 70.61 9 GLN D N 1
ATOM 5673 C CA . GLN D 1 9 ? -18.903 -5.326 -11.366 1.00 71.00 9 GLN D CA 1
ATOM 5674 C C . GLN D 1 9 ? -18.624 -4.286 -10.287 1.00 70.56 9 GLN D C 1
ATOM 5675 O O . GLN D 1 9 ? -19.400 -4.146 -9.332 1.00 70.89 9 GLN D O 1
ATOM 5681 N N . ALA D 1 10 ? -17.515 -3.561 -10.454 1.00 68.02 10 ALA D N 1
ATOM 5682 C CA . ALA D 1 10 ? -17.133 -2.459 -9.555 1.00 67.63 10 ALA D CA 1
ATOM 5683 C C . ALA D 1 10 ? -18.148 -1.293 -9.560 1.00 67.49 10 ALA D C 1
ATOM 5684 O O . ALA D 1 10 ? -18.313 -0.596 -8.544 1.00 67.39 10 ALA D O 1
ATOM 5686 N N . ALA D 1 11 ? -18.808 -1.097 -10.705 1.00 66.40 11 ALA D N 1
ATOM 5687 C CA . ALA D 1 11 ? -19.787 -0.029 -10.888 1.00 66.33 11 ALA D CA 1
ATOM 5688 C C . ALA D 1 11 ? -21.155 -0.286 -10.219 1.00 67.00 11 ALA D C 1
ATOM 5689 O O . ALA D 1 11 ? -22.016 0.602 -10.194 1.00 67.12 11 ALA D O 1
ATOM 5691 N N . LYS D 1 12 ? -21.358 -1.492 -9.694 1.00 68.50 12 LYS D N 1
ATOM 5692 C CA . LYS D 1 12 ? -22.665 -1.896 -9.168 1.00 69.15 12 LYS D CA 1
ATOM 5693 C C . LYS D 1 12 ? -23.186 -1.047 -8.000 1.00 69.23 12 LYS D C 1
ATOM 5694 O O . LYS D 1 12 ? -24.313 -0.556 -8.067 1.00 69.28 12 LYS D O 1
ATOM 5700 N N . PRO D 1 13 ? -22.383 -0.861 -6.929 1.00 58.56 13 PRO D N 1
ATOM 5701 C CA . PRO D 1 13 ? -22.929 -0.081 -5.808 1.00 58.85 13 PRO D CA 1
ATOM 5702 C C . PRO D 1 13 ? -23.273 1.353 -6.199 1.00 58.54 13 PRO D C 1
ATOM 5703 O O . PRO D 1 13 ? -24.117 1.966 -5.546 1.00 58.69 13 PRO D O 1
ATOM 5707 N N . ILE D 1 14 ? -22.617 1.880 -7.234 1.00 59.29 14 ILE D N 1
ATOM 5708 C CA . ILE D 1 14 ? -22.869 3.249 -7.687 1.00 59.17 14 ILE D CA 1
ATOM 5709 C C . ILE D 1 14 ? -24.197 3.366 -8.444 1.00 59.83 14 ILE D C 1
ATOM 5710 O O . ILE D 1 14 ? -25.029 4.219 -8.124 1.00 59.97 14 ILE D O 1
ATOM 5715 N N . ILE D 1 15 ? -24.408 2.487 -9.420 1.00 66.90 15 ILE D N 1
ATOM 5716 C CA . ILE D 1 15 ? -25.679 2.440 -10.148 1.00 67.79 15 ILE D CA 1
ATOM 5717 C C . ILE D 1 15 ? -26.819 2.154 -9.169 1.00 68.83 15 ILE D C 1
ATOM 5718 O O . ILE D 1 15 ? -27.941 2.641 -9.327 1.00 69.14 15 ILE D O 1
ATOM 5723 N N . ASN D 1 16 ? -26.507 1.365 -8.151 1.00 75.73 16 ASN D N 1
ATOM 5724 C CA . ASN D 1 16 ? -27.410 1.154 -7.032 1.00 76.76 16 ASN D CA 1
ATOM 5725 C C . ASN D 1 16 ? -27.703 2.465 -6.304 1.00 76.89 16 ASN D C 1
ATOM 5726 O O . ASN D 1 16 ? -28.867 2.822 -6.110 1.00 77.42 16 ASN D O 1
ATOM 5731 N N . ASP D 1 17 ? -26.649 3.179 -5.910 1.00 67.90 17 ASP D N 1
ATOM 5732 C CA . ASP D 1 17 ? -26.801 4.495 -5.283 1.00 67.99 17 ASP D CA 1
ATOM 5733 C C . ASP D 1 17 ? -27.441 5.545 -6.198 1.00 68.07 17 ASP D C 1
ATOM 5734 O O . ASP D 1 17 ? -28.039 6.491 -5.704 1.00 68.16 17 ASP D O 1
ATOM 5739 N N . ILE D 1 18 ? -27.318 5.378 -7.517 1.00 63.20 18 ILE D N 1
ATOM 5740 C CA . ILE D 1 18 ? -27.929 6.306 -8.477 1.00 63.55 18 ILE D CA 1
ATOM 5741 C C . ILE D 1 18 ? -29.413 6.012 -8.607 1.00 64.62 18 ILE D C 1
ATOM 5742 O O . ILE D 1 18 ? -30.247 6.924 -8.738 1.00 64.86 18 ILE D O 1
ATOM 5747 N N . TYR D 1 19 ? -29.730 4.723 -8.553 1.00 73.91 19 TYR D N 1
ATOM 5748 C CA . TYR D 1 19 ? -31.096 4.267 -8.708 1.00 75.04 19 TYR D CA 1
ATOM 5749 C C . TYR D 1 19 ? -31.934 4.707 -7.507 1.00 75.65 19 TYR D C 1
ATOM 5750 O O . TYR D 1 19 ? -33.055 5.201 -7.663 1.00 76.02 19 TYR D O 1
ATOM 5759 N N . GLU D 1 20 ? -31.376 4.569 -6.312 1.00 74.39 20 GLU D N 1
ATOM 5760 C CA . GLU D 1 20 ? -32.091 4.978 -5.113 1.00 75.02 20 GLU D CA 1
ATOM 5761 C C . GLU D 1 20 ? -31.982 6.471 -4.810 1.00 74.66 20 GLU D C 1
ATOM 5762 O O . GLU D 1 20 ? -32.619 6.954 -3.876 1.00 75.01 20 GLU D O 1
ATOM 5768 N N . ASP D 1 21 ? -31.190 7.200 -5.598 1.00 73.78 21 ASP D N 1
ATOM 5769 C CA . ASP D 1 21 ? -31.111 8.660 -5.457 1.00 73.43 21 ASP D CA 1
ATOM 5770 C C . ASP D 1 21 ? -32.385 9.334 -5.987 1.00 73.71 21 ASP D C 1
ATOM 5771 O O . ASP D 1 21 ? -33.264 8.672 -6.556 1.00 74.26 21 ASP D O 1
ATOM 5776 N N . ASP D 1 22 ? -32.452 10.656 -5.841 1.00 87.76 22 ASP D N 1
ATOM 5777 C CA . ASP D 1 22 ? -33.719 11.372 -5.981 1.00 87.87 22 ASP D CA 1
ATOM 5778 C C . ASP D 1 22 ? -34.204 11.483 -7.426 1.00 87.67 22 ASP D C 1
ATOM 5779 O O . ASP D 1 22 ? -35.402 11.463 -7.666 1.00 88.30 22 ASP D O 1
ATOM 5784 N N . PHE D 1 23 ? -33.292 11.612 -8.384 1.00 74.38 23 PHE D N 1
ATOM 5785 C CA . PHE D 1 23 ? -33.707 11.762 -9.783 1.00 74.00 23 PHE D CA 1
ATOM 5786 C C . PHE D 1 23 ? -34.428 10.512 -10.278 1.00 74.18 23 PHE D C 1
ATOM 5787 O O . PHE D 1 23 ? -35.597 10.566 -10.672 1.00 74.66 23 PHE D O 1
ATOM 5795 N N . ILE D 1 24 ? -33.736 9.381 -10.208 1.00 75.96 24 ILE D N 1
ATOM 5796 C CA . ILE D 1 24 ? -34.258 8.099 -10.698 1.00 75.89 24 ILE D CA 1
ATOM 5797 C C . ILE D 1 24 ? -35.553 7.702 -9.972 1.00 76.15 24 ILE D C 1
ATOM 5798 O O . ILE D 1 24 ? -36.573 7.449 -10.617 1.00 76.77 24 ILE D O 1
ATOM 5803 N N . GLN D 1 25 ? -35.510 7.703 -8.640 1.00 73.40 25 GLN D N 1
ATOM 5804 C CA . GLN D 1 25 ? -36.675 7.409 -7.813 1.00 73.22 25 GLN D CA 1
ATOM 5805 C C . GLN D 1 25 ? -37.870 8.229 -8.259 1.00 72.74 25 GLN D C 1
ATOM 5806 O O . GLN D 1 25 ? -38.940 7.671 -8.528 1.00 73.39 25 GLN D O 1
ATOM 5812 N N . LYS D 1 26 ? -37.677 9.545 -8.364 1.00 76.67 26 LYS D N 1
ATOM 5813 C CA . LYS D 1 26 ? -38.743 10.458 -8.802 1.00 75.74 26 LYS D CA 1
ATOM 5814 C C . LYS D 1 26 ? -39.181 10.270 -10.256 1.00 74.92 26 LYS D C 1
ATOM 5815 O O . LYS D 1 26 ? -40.364 10.431 -10.571 1.00 75.61 26 LYS D O 1
ATOM 5821 N N . MET D 1 27 ? -38.251 9.935 -11.147 1.00 96.03 27 MET D N 1
ATOM 5822 C CA . MET D 1 27 ? -38.652 9.612 -12.524 1.00 94.84 27 MET D CA 1
ATOM 5823 C C . MET D 1 27 ? -39.495 8.346 -12.480 1.00 96.67 27 MET D C 1
ATOM 5824 O O . MET D 1 27 ? -40.516 8.240 -13.172 1.00 97.20 27 MET D O 1
ATOM 5829 N N . LEU D 1 28 ? -39.074 7.401 -11.639 1.00 89.21 28 LEU D N 1
ATOM 5830 C CA . LEU D 1 28 ? -39.741 6.100 -11.533 1.00 91.14 28 LEU D CA 1
ATOM 5831 C C . LEU D 1 28 ? -41.230 6.229 -11.182 1.00 92.76 28 LEU D C 1
ATOM 5832 O O . LEU D 1 28 ? -42.088 5.747 -11.936 1.00 93.43 28 LEU D O 1
ATOM 5837 N N . LEU D 1 29 ? -41.539 6.921 -10.081 1.00 88.91 29 LEU D N 1
ATOM 5838 C CA . LEU D 1 29 ? -42.925 7.003 -9.599 1.00 90.84 29 LEU D CA 1
ATOM 5839 C C . LEU D 1 29 ? -43.748 8.172 -10.196 1.00 91.78 29 LEU D C 1
ATOM 5840 O O . LEU D 1 29 ? -44.881 8.421 -9.766 1.00 92.56 29 LEU D O 1
ATOM 5845 N N . GLY D 1 30 ? -43.165 8.909 -11.146 1.00 78.52 30 GLY D N 1
ATOM 5846 C CA . GLY D 1 30 ? -43.900 9.917 -11.897 1.00 80.02 30 GLY D CA 1
ATOM 5847 C C . GLY D 1 30 ? -43.985 11.288 -11.246 1.00 80.61 30 GLY D C 1
ATOM 5848 O O . GLY D 1 30 ? -44.461 12.248 -11.884 1.00 80.69 30 GLY D O 1
ATOM 5849 N N . ASN D 1 31 ? -43.490 11.400 -10.008 1.00 76.31 31 ASN D N 1
ATOM 5850 C CA . ASN D 1 31 ? -43.649 12.618 -9.186 1.00 76.96 31 ASN D CA 1
ATOM 5851 C C . ASN D 1 31 ? -42.617 13.752 -9.386 1.00 76.76 31 ASN D C 1
ATOM 5852 O O . ASN D 1 31 ? -42.672 14.774 -8.689 1.00 76.65 31 ASN D O 1
ATOM 5857 N N . ILE D 1 32 ? -41.683 13.572 -10.320 1.00 90.16 32 ILE D N 1
ATOM 5858 C CA . ILE D 1 32 ? -40.564 14.507 -10.513 1.00 90.13 32 ILE D CA 1
ATOM 5859 C C . ILE D 1 32 ? -40.990 15.848 -11.144 1.00 90.61 32 ILE D C 1
ATOM 5860 O O . ILE D 1 32 ? -41.636 15.874 -12.202 1.00 91.11 32 ILE D O 1
ATOM 5865 N N . GLN D 1 33 ? -40.635 16.954 -10.485 1.00 72.72 33 GLN D N 1
ATOM 5866 C CA . GLN D 1 33 ? -41.099 18.298 -10.887 1.00 73.43 33 GLN D CA 1
ATOM 5867 C C . GLN D 1 33 ? -40.308 18.907 -12.047 1.00 73.35 33 GLN D C 1
ATOM 5868 O O . GLN D 1 33 ? -39.109 18.661 -12.175 1.00 72.85 33 GLN D O 1
ATOM 5874 N N . ALA D 1 34 ? -40.979 19.718 -12.870 1.00 97.57 34 ALA D N 1
ATOM 5875 C CA . ALA D 1 34 ? -40.392 20.229 -14.117 1.00 97.66 34 ALA D CA 1
ATOM 5876 C C . ALA D 1 34 ? -39.226 21.203 -13.937 1.00 97.29 34 ALA D C 1
ATOM 5877 O O . ALA D 1 34 ? -38.525 21.514 -14.902 1.00 97.04 34 ALA D O 1
ATOM 5879 N N . ASP D 1 35 ? -39.022 21.685 -12.714 1.00 101.41 35 ASP D N 1
ATOM 5880 C CA . ASP D 1 35 ? -37.873 22.543 -12.421 1.00 101.07 35 ASP D CA 1
ATOM 5881 C C . ASP D 1 35 ? -36.531 21.797 -12.484 1.00 100.67 35 ASP D C 1
ATOM 5882 O O . ASP D 1 35 ? -35.586 22.249 -13.152 1.00 100.17 35 ASP D O 1
ATOM 5887 N N . ALA D 1 36 ? -36.447 20.669 -11.778 1.00 99.42 36 ALA D N 1
ATOM 5888 C CA . ALA D 1 36 ? -35.254 19.828 -11.829 1.00 99.11 36 ALA D CA 1
ATOM 5889 C C . ALA D 1 36 ? -34.934 19.427 -13.271 1.00 99.14 36 ALA D C 1
ATOM 5890 O O . ALA D 1 36 ? -33.789 19.542 -13.714 1.00 98.70 36 ALA D O 1
ATOM 5892 N N . LEU D 1 37 ? -35.954 18.974 -13.998 1.00 77.73 37 LEU D N 1
ATOM 5893 C CA . LEU D 1 37 ? -35.785 18.506 -15.374 1.00 77.94 37 LEU D CA 1
ATOM 5894 C C . LEU D 1 37 ? -35.303 19.608 -16.322 1.00 77.71 37 LEU D C 1
ATOM 5895 O O . LEU D 1 37 ? -34.655 19.323 -17.325 1.00 77.44 37 LEU D O 1
ATOM 5900 N N . ARG D 1 38 ? -35.618 20.860 -16.006 1.00 82.07 38 ARG D N 1
ATOM 5901 C CA . ARG D 1 38 ? -35.127 21.977 -16.801 1.00 81.91 38 ARG D CA 1
ATOM 5902 C C . ARG D 1 38 ? -33.621 22.139 -16.677 1.00 81.16 38 ARG D C 1
ATOM 5903 O O . ARG D 1 38 ? -32.920 22.366 -17.669 1.00 80.83 38 ARG D O 1
ATOM 5911 N N . HIS D 1 39 ? -33.131 22.030 -15.448 1.00 82.70 39 HIS D N 1
ATOM 5912 C CA . HIS D 1 39 ? -31.704 22.151 -15.185 1.00 82.01 39 HIS D CA 1
ATOM 5913 C C . HIS D 1 39 ? -30.923 21.071 -15.949 1.00 81.72 39 HIS D C 1
ATOM 5914 O O . HIS D 1 39 ? -29.879 21.350 -16.544 1.00 81.29 39 HIS D O 1
ATOM 5921 N N . TYR D 1 40 ? -31.444 19.847 -15.936 1.00 84.07 40 TYR D N 1
ATOM 5922 C CA . TYR D 1 40 ? -30.787 18.722 -16.589 1.00 83.74 40 TYR D CA 1
ATOM 5923 C C . TYR D 1 40 ? -30.639 18.927 -18.100 1.00 83.41 40 TYR D C 1
ATOM 5924 O O . TYR D 1 40 ? -29.668 18.478 -18.707 1.00 83.03 40 TYR D O 1
ATOM 5933 N N . LEU D 1 41 ? -31.613 19.594 -18.704 1.00 71.04 41 LEU D N 1
ATOM 5934 C CA . LEU D 1 41 ? -31.638 19.745 -20.150 1.00 70.78 41 LEU D CA 1
ATOM 5935 C C . LEU D 1 41 ? -30.705 20.837 -20.621 1.00 70.02 41 LEU D C 1
ATOM 5936 O O . LEU D 1 41 ? -30.007 20.689 -21.625 1.00 69.74 41 LEU D O 1
ATOM 5941 N N . GLN D 1 42 ? -30.703 21.938 -19.887 1.00 72.40 42 GLN D N 1
ATOM 5942 C CA . GLN D 1 42 ? -29.970 23.130 -20.293 1.00 71.52 42 GLN D CA 1
ATOM 5943 C C . GLN D 1 42 ? -28.469 22.854 -20.268 1.00 70.54 42 GLN D C 1
ATOM 5944 O O . GLN D 1 42 ? -27.716 23.341 -21.122 1.00 70.25 42 GLN D O 1
ATOM 5950 N N . ALA D 1 43 ? -28.066 22.036 -19.298 1.00 75.24 43 ALA D N 1
ATOM 5951 C CA . ALA D 1 43 ? -26.676 21.647 -19.101 1.00 74.21 43 ALA D CA 1
ATOM 5952 C C . ALA D 1 43 ? -26.195 20.665 -20.170 1.00 73.76 43 ALA D C 1
ATOM 5953 O O . ALA D 1 43 ? -25.125 20.837 -20.757 1.00 73.37 43 ALA D O 1
ATOM 5955 N N . ASP D 1 44 ? -26.992 19.627 -20.401 1.00 83.77 44 ASP D N 1
ATOM 5956 C CA . ASP D 1 44 ? -26.720 18.637 -21.438 1.00 83.35 44 ASP D CA 1
ATOM 5957 C C . ASP D 1 44 ? -26.488 19.336 -22.772 1.00 83.00 44 ASP D C 1
ATOM 5958 O O . ASP D 1 44 ? -25.534 19.025 -23.486 1.00 82.62 44 ASP D O 1
ATOM 5963 N N . ALA D 1 45 ? -27.351 20.298 -23.091 1.00 75.13 45 ALA D N 1
ATOM 5964 C CA . ALA D 1 45 ? -27.232 21.048 -24.335 1.00 74.77 45 ALA D CA 1
ATOM 5965 C C . ALA D 1 45 ? -25.949 21.876 -24.348 1.00 73.96 45 ALA D C 1
ATOM 5966 O O . ALA D 1 45 ? -25.289 22.018 -25.381 1.00 73.73 45 ALA D O 1
ATOM 5968 N N . ALA D 1 46 ? -25.612 22.427 -23.183 1.00 89.16 46 ALA D N 1
ATOM 5969 C CA . ALA D 1 46 ? -24.447 23.302 -23.025 1.00 88.34 46 ALA D CA 1
ATOM 5970 C C . ALA D 1 46 ? -23.128 22.549 -23.207 1.00 87.59 46 ALA D C 1
ATOM 5971 O O . ALA D 1 46 ? -22.134 23.114 -23.680 1.00 87.14 46 ALA D O 1
ATOM 5973 N N . TYR D 1 47 ? -23.123 21.278 -22.819 1.00 84.99 47 TYR D N 1
ATOM 5974 C CA . TYR D 1 47 ? -21.921 20.455 -22.898 1.00 84.20 47 TYR D CA 1
ATOM 5975 C C . TYR D 1 47 ? -21.888 19.676 -24.192 1.00 83.96 47 TYR D C 1
ATOM 5976 O O . TYR D 1 47 ? -21.008 18.840 -24.402 1.00 83.72 47 TYR D O 1
ATOM 5985 N N . LEU D 1 48 ? -22.869 19.936 -25.046 1.00 91.11 48 LEU D N 1
ATOM 5986 C CA . LEU D 1 48 ? -22.998 19.203 -26.294 1.00 90.82 48 LEU D CA 1
ATOM 5987 C C . LEU D 1 48 ? -21.697 19.241 -27.064 1.00 89.94 48 LEU D C 1
ATOM 5988 O O . LEU D 1 48 ? -21.064 18.204 -27.257 1.00 89.71 48 LEU D O 1
ATOM 5993 N N . LYS D 1 49 ? -21.297 20.443 -27.477 1.00 79.02 49 LYS D N 1
ATOM 5994 C CA . LYS D 1 49 ? -20.127 20.617 -28.337 1.00 78.23 49 LYS D CA 1
ATOM 5995 C C . LYS D 1 49 ? -18.834 20.133 -27.692 1.00 77.35 49 LYS D C 1
ATOM 5996 O O . LYS D 1 49 ? -17.805 20.031 -28.359 1.00 77.07 49 LYS D O 1
ATOM 6002 N N . GLU D 1 50 ? -18.871 19.859 -26.395 1.00 64.08 50 GLU D N 1
ATOM 6003 C CA . GLU D 1 50 ? -17.697 19.306 -25.741 1.00 63.07 50 GLU D CA 1
ATOM 6004 C C . GLU D 1 50 ? -17.555 17.827 -26.082 1.00 62.60 50 GLU D C 1
ATOM 6005 O O . GLU D 1 50 ? -16.471 17.372 -26.444 1.00 62.20 50 GLU D O 1
ATOM 6011 N N . PHE D 1 51 ? -18.661 17.091 -25.981 1.00 78.21 51 PHE D N 1
ATOM 6012 C CA . PHE D 1 51 ? -18.706 15.685 -26.376 1.00 77.76 51 PHE D CA 1
ATOM 6013 C C . PHE D 1 51 ? -18.273 15.504 -27.841 1.00 77.08 51 PHE D C 1
ATOM 6014 O O . PHE D 1 51 ? -17.528 14.580 -28.169 1.00 76.86 51 PHE D O 1
ATOM 6022 N N . THR D 1 52 ? -18.753 16.377 -28.718 1.00 83.70 52 THR D N 1
ATOM 6023 C CA . THR D 1 52 ? -18.343 16.355 -30.122 1.00 82.78 52 THR D CA 1
ATOM 6024 C C . THR D 1 52 ? -16.826 16.433 -30.220 1.00 81.70 52 THR D C 1
ATOM 6025 O O . THR D 1 52 ? -16.206 15.700 -30.988 1.00 81.60 52 THR D O 1
ATOM 6029 N N . ASN D 1 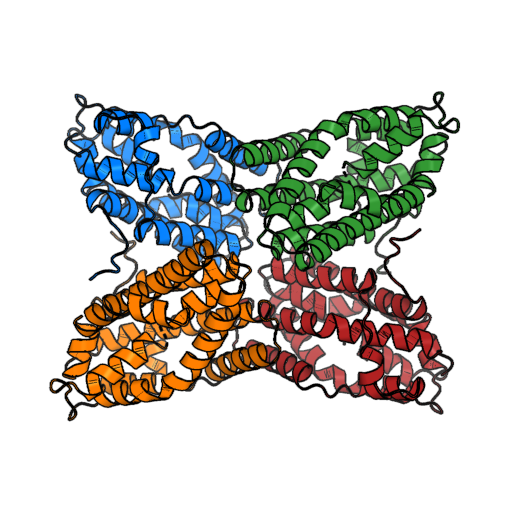53 ? -16.241 17.343 -29.450 1.00 56.55 53 ASN D N 1
ATOM 6030 C CA . ASN D 1 53 ? -14.810 17.557 -29.466 1.00 55.29 53 ASN D CA 1
ATOM 6031 C C . ASN D 1 53 ? -14.010 16.378 -28.926 1.00 54.67 53 ASN D C 1
ATOM 6032 O O . ASN D 1 53 ? -12.851 16.194 -29.284 1.00 54.31 53 ASN D O 1
ATOM 6037 N N . LEU D 1 54 ? -14.617 15.579 -28.062 1.00 50.16 54 LEU D N 1
ATOM 6038 C CA . LEU D 1 54 ? -13.888 14.480 -27.446 1.00 49.34 54 LEU D CA 1
ATOM 6039 C C . LEU D 1 54 ? -13.752 13.292 -28.393 1.00 49.00 54 LEU D C 1
ATOM 6040 O O . LEU D 1 54 ? -12.740 12.598 -28.386 1.00 48.77 54 LEU D O 1
ATOM 6045 N N . TYR D 1 55 ? -14.779 13.067 -29.204 1.00 65.84 55 TYR D N 1
ATOM 6046 C CA . TYR D 1 55 ? -14.742 12.024 -30.212 1.00 65.57 55 TYR D CA 1
ATOM 6047 C C . TYR D 1 55 ? -13.681 12.324 -31.262 1.00 64.79 55 TYR D C 1
ATOM 6048 O O . TYR D 1 55 ? -12.975 11.423 -31.718 1.00 64.74 55 TYR D O 1
ATOM 6057 N N . ALA D 1 56 ? -13.561 13.592 -31.638 1.00 50.44 56 ALA D N 1
ATOM 6058 C CA . ALA D 1 56 ? -12.551 13.984 -32.605 1.00 49.79 56 ALA D CA 1
ATOM 6059 C C . ALA D 1 56 ? -11.148 13.865 -32.019 1.00 49.00 56 ALA D C 1
ATOM 6060 O O . ALA D 1 56 ? -10.192 13.652 -32.747 1.00 48.74 56 ALA D O 1
ATOM 6062 N N . LEU D 1 57 ? -11.026 14.003 -30.706 1.00 48.01 57 LEU D N 1
ATOM 6063 C CA . LEU D 1 57 ? -9.727 13.890 -30.047 1.00 47.22 57 LEU D CA 1
ATOM 6064 C C . LEU D 1 57 ? -9.331 12.429 -29.874 1.00 47.30 57 LEU D C 1
ATOM 6065 O O . LEU D 1 57 ? -8.173 12.106 -29.560 1.00 46.92 57 LEU D O 1
ATOM 6070 N N . LEU D 1 58 ? -10.319 11.556 -30.053 1.00 56.73 58 LEU D N 1
ATOM 6071 C CA . LEU D 1 58 ? -10.127 10.119 -29.971 1.00 57.05 58 LEU D CA 1
ATOM 6072 C C . LEU D 1 58 ? -9.506 9.610 -31.267 1.00 57.31 58 LEU D C 1
ATOM 6073 O O . LEU D 1 58 ? -8.743 8.644 -31.259 1.00 57.05 58 LEU D O 1
ATOM 6078 N N . ILE D 1 59 ? -9.822 10.277 -32.375 1.00 51.50 59 ILE D N 1
ATOM 6079 C CA . ILE D 1 59 ? -9.351 9.842 -33.694 1.00 52.19 59 ILE D CA 1
ATOM 6080 C C . ILE D 1 59 ? -7.821 9.656 -33.845 1.00 52.37 59 ILE D C 1
ATOM 6081 O O . ILE D 1 59 ? -7.374 8.590 -34.261 1.00 52.27 59 ILE D O 1
ATOM 6086 N N . PRO D 1 60 ? -7.008 10.672 -33.480 1.00 63.57 60 PRO D N 1
ATOM 6087 C CA . PRO D 1 60 ? -5.559 10.404 -33.535 1.00 63.92 60 PRO D CA 1
ATOM 6088 C C . PRO D 1 60 ? -5.095 9.292 -32.577 1.00 64.61 60 PRO D C 1
ATOM 6089 O O . PRO D 1 60 ? -3.956 8.842 -32.704 1.00 64.36 60 PRO D O 1
ATOM 6093 N N . LYS D 1 61 ? -5.930 8.908 -31.611 1.00 52.63 61 LYS D N 1
ATOM 6094 C CA . LYS D 1 61 ? -5.576 7.834 -30.687 1.00 53.61 61 LYS D CA 1
ATOM 6095 C C . LYS D 1 61 ? -5.931 6.458 -31.282 1.00 54.81 61 LYS D C 1
ATOM 6096 O O . LYS D 1 61 ? -5.545 5.403 -30.745 1.00 55.05 61 LYS D O 1
ATOM 6102 N N . MET D 1 62 ? -6.646 6.471 -32.404 1.00 59.84 62 MET D N 1
ATOM 6103 C CA . MET D 1 62 ? -7.057 5.225 -33.015 1.00 61.33 62 MET D CA 1
ATOM 6104 C C . MET D 1 62 ? -5.947 4.567 -33.813 1.00 62.09 62 MET D C 1
ATOM 6105 O O . MET D 1 62 ? -4.840 5.104 -33.939 1.00 61.81 62 MET D O 1
ATOM 6110 N N . ASN D 1 63 ? -6.257 3.379 -34.326 1.00 82.38 63 ASN D N 1
ATOM 6111 C CA . ASN D 1 63 ? -5.404 2.680 -35.281 1.00 83.33 63 ASN D CA 1
ATOM 6112 C C . ASN D 1 63 ? -6.230 2.225 -36.479 1.00 84.40 63 ASN D C 1
ATOM 6113 O O . ASN D 1 63 ? -6.101 2.763 -37.596 1.00 84.45 63 ASN D O 1
ATOM 6118 N N . SER D 1 64 ? -7.103 1.251 -36.222 1.00 92.74 64 SER D N 1
ATOM 6119 C CA . SER D 1 64 ? -8.086 0.827 -37.215 1.00 94.07 64 SER D CA 1
ATOM 6120 C C . SER D 1 64 ? -8.942 1.993 -37.702 1.00 94.66 64 SER D C 1
ATOM 6121 O O . SER D 1 64 ? -9.470 2.778 -36.901 1.00 94.76 64 SER D O 1
ATOM 6124 N N . MET D 1 65 ? -9.074 2.098 -39.019 1.00 83.28 65 MET D N 1
ATOM 6125 C CA . MET D 1 65 ? -9.948 3.093 -39.607 1.00 84.06 65 MET D CA 1
ATOM 6126 C C . MET D 1 65 ? -11.431 2.699 -39.470 1.00 84.74 65 MET D C 1
ATOM 6127 O O . MET D 1 65 ? -12.318 3.519 -39.721 1.00 85.04 65 MET D O 1
ATOM 6132 N N . ASN D 1 66 ? -11.708 1.461 -39.058 1.00 89.44 66 ASN D N 1
ATOM 6133 C CA . ASN D 1 66 ? -13.095 1.068 -38.791 1.00 90.08 66 ASN D CA 1
ATOM 6134 C C . ASN D 1 66 ? -13.616 1.759 -37.528 1.00 89.89 66 ASN D C 1
ATOM 6135 O O . ASN D 1 66 ? -14.794 2.113 -37.430 1.00 90.17 66 ASN D O 1
ATOM 6140 N N . ASP D 1 67 ? -12.721 1.955 -36.563 1.00 86.99 67 ASP D N 1
ATOM 6141 C CA . ASP D 1 67 ? -13.055 2.673 -35.337 1.00 86.70 67 ASP D CA 1
ATOM 6142 C C . ASP D 1 67 ? -13.184 4.184 -35.592 1.00 86.29 67 ASP D C 1
ATOM 6143 O O . ASP D 1 67 ? -14.004 4.858 -34.968 1.00 86.48 67 ASP D O 1
ATOM 6148 N N . VAL D 1 68 ? -12.365 4.714 -36.500 1.00 61.89 68 VAL D N 1
ATOM 6149 C CA . VAL D 1 68 ? -12.457 6.123 -36.894 1.00 61.48 68 VAL D CA 1
ATOM 6150 C C . VAL D 1 68 ? -13.799 6.430 -37.552 1.00 61.82 68 VAL D C 1
ATOM 6151 O O . VAL D 1 68 ? -14.402 7.477 -37.317 1.00 61.80 68 VAL D O 1
ATOM 6155 N N . LYS D 1 69 ? -14.256 5.505 -38.391 1.00 78.85 69 LYS D N 1
ATOM 6156 C CA . LYS D 1 69 ? -15.549 5.622 -39.067 1.00 79.10 69 LYS D CA 1
ATOM 6157 C C . LYS D 1 69 ? -16.678 5.817 -38.045 1.00 78.95 69 LYS D C 1
ATOM 6158 O O . LYS D 1 69 ? -17.544 6.684 -38.202 1.00 79.09 69 LYS D O 1
ATOM 6164 N N . PHE D 1 70 ? -16.634 5.005 -36.992 1.00 83.04 70 PHE D N 1
ATOM 6165 C CA . PHE D 1 70 ? -17.606 5.049 -35.911 1.00 82.77 70 PHE D CA 1
ATOM 6166 C C . PHE D 1 70 ? -17.595 6.358 -35.142 1.00 81.91 70 PHE D C 1
ATOM 6167 O O . PHE D 1 70 ? -18.649 6.863 -34.743 1.00 82.20 70 PHE D O 1
ATOM 6175 N N . LEU D 1 71 ? -16.403 6.893 -34.900 1.00 65.05 71 LEU D N 1
ATOM 6176 C CA . LEU D 1 71 ? -16.287 8.173 -34.196 1.00 64.08 71 LEU D CA 1
ATOM 6177 C C . LEU D 1 71 ? -16.890 9.290 -35.046 1.00 63.73 71 LEU D C 1
ATOM 6178 O O . LEU D 1 71 ? -17.507 10.210 -34.509 1.00 63.66 71 LEU D O 1
ATOM 6183 N N . VAL D 1 72 ? -16.721 9.205 -36.366 1.00 66.87 72 VAL D N 1
ATOM 6184 C CA . VAL D 1 72 ? -17.354 10.158 -37.282 1.00 66.37 72 VAL D CA 1
ATOM 6185 C C . VAL D 1 72 ? -18.862 10.079 -37.132 1.00 66.36 72 VAL D C 1
ATOM 6186 O O . VAL D 1 72 ? -19.533 11.096 -37.005 1.00 66.48 72 VAL D O 1
ATOM 6190 N N . GLU D 1 73 ? -19.373 8.852 -37.141 1.00 96.29 73 GLU D N 1
ATOM 6191 C CA . GLU D 1 73 ? -20.801 8.593 -37.009 1.00 96.22 73 GLU D CA 1
ATOM 6192 C C . GLU D 1 73 ? -21.398 9.181 -35.713 1.00 95.25 73 GLU D C 1
ATOM 6193 O O . GLU D 1 73 ? -22.455 9.822 -35.760 1.00 95.57 73 GLU D O 1
ATOM 6199 N N . GLN D 1 74 ? -20.728 8.992 -34.574 1.00 88.88 74 GLN D N 1
ATOM 6200 C CA . GLN D 1 74 ? -21.199 9.594 -33.320 1.00 87.52 74 GLN D CA 1
ATOM 6201 C C . GLN D 1 74 ? -21.152 11.135 -33.296 1.00 87.51 74 GLN D C 1
ATOM 6202 O O . GLN D 1 74 ? -22.075 11.803 -32.781 1.00 87.76 74 GLN D O 1
ATOM 6208 N N . ILE D 1 75 ? -20.068 11.690 -33.835 1.00 77.68 75 ILE D N 1
ATOM 6209 C CA . ILE D 1 75 ? -19.987 13.119 -34.144 1.00 77.52 75 ILE D CA 1
ATOM 6210 C C . ILE D 1 75 ? -21.120 13.533 -35.103 1.00 78.18 75 ILE D C 1
ATOM 6211 O O . ILE D 1 75 ? -21.763 14.570 -34.915 1.00 78.36 75 ILE D O 1
ATOM 6216 N N . GLU D 1 76 ? -21.357 12.713 -36.126 1.00 86.37 76 GLU D N 1
ATOM 6217 C CA . GLU D 1 76 ? -22.425 12.941 -37.093 1.00 87.08 76 GLU D CA 1
ATOM 6218 C C . GLU D 1 76 ? -23.787 13.012 -36.364 1.00 87.57 76 GLU D C 1
ATOM 6219 O O . GLU D 1 76 ? -24.579 13.935 -36.591 1.00 87.77 76 GLU D O 1
ATOM 6225 N N . PHE D 1 77 ? -24.032 12.049 -35.471 1.00 106.59 77 PHE D N 1
ATOM 6226 C CA . PHE D 1 77 ? -25.347 11.864 -34.852 1.00 107.43 77 PHE D CA 1
ATOM 6227 C C . PHE D 1 77 ? -25.738 13.055 -33.993 1.00 108.20 77 PHE D C 1
ATOM 6228 O O . PHE D 1 77 ? -26.906 13.487 -34.009 1.00 108.62 77 PHE D O 1
ATOM 6236 N N . MET D 1 78 ? -24.761 13.589 -33.253 1.00 98.10 78 MET D N 1
ATOM 6237 C CA . MET D 1 78 ? -25.002 14.715 -32.331 1.00 99.22 78 MET D CA 1
ATOM 6238 C C . MET D 1 78 ? -25.290 16.014 -33.077 1.00 100.14 78 MET D C 1
ATOM 6239 O O . MET D 1 78 ? -26.219 16.748 -32.705 1.00 100.41 78 MET D O 1
ATOM 6244 N N . VAL D 1 79 ? -24.506 16.296 -34.125 1.00 95.05 79 VAL D N 1
ATOM 6245 C CA . VAL D 1 79 ? -24.714 17.513 -34.932 1.00 96.29 79 VAL D CA 1
ATOM 6246 C C . VAL D 1 79 ? -26.028 17.454 -35.726 1.00 98.00 79 VAL D C 1
ATOM 6247 O O . VAL D 1 79 ? -26.595 18.484 -36.102 1.00 98.32 79 VAL D O 1
ATOM 6251 N N . GLU D 1 80 ? -26.514 16.234 -35.939 1.00 101.47 80 GLU D N 1
ATOM 6252 C CA . GLU D 1 80 ? -27.673 15.967 -36.783 1.00 103.49 80 GLU D CA 1
ATOM 6253 C C . GLU D 1 80 ? -28.950 16.164 -35.958 1.00 104.91 80 GLU D C 1
ATOM 6254 O O . GLU D 1 80 ? -30.063 15.907 -36.442 1.00 105.67 80 GLU D O 1
ATOM 6260 N N . GLY D 1 81 ? -28.775 16.595 -34.702 1.00 140.53 81 GLY D N 1
ATOM 6261 C CA . GLY D 1 81 ? -29.885 16.854 -33.781 1.00 142.38 81 GLY D CA 1
ATOM 6262 C C . GLY D 1 81 ? -30.653 15.595 -33.370 1.00 143.91 81 GLY D C 1
ATOM 6263 O O . GLY D 1 81 ? -30.048 14.563 -33.023 1.00 143.72 81 GLY D O 1
ATOM 6264 N N . GLU D 1 82 ? -31.985 15.698 -33.400 1.00 135.00 82 GLU D N 1
ATOM 6265 C CA . GLU D 1 82 ? -32.899 14.563 -33.197 1.00 136.81 82 GLU D CA 1
ATOM 6266 C C . GLU D 1 82 ? -32.675 13.815 -31.873 1.00 137.19 82 GLU D C 1
ATOM 6267 O O . GLU D 1 82 ? -32.215 12.658 -31.853 1.00 137.24 82 GLU D O 1
ATOM 6273 N N . VAL D 1 83 ? -32.996 14.494 -30.773 1.00 111.83 83 VAL D N 1
ATOM 6274 C CA . VAL D 1 83 ? -32.861 13.905 -29.444 1.00 112.41 83 VAL D CA 1
ATOM 6275 C C . VAL D 1 83 ? -34.228 13.491 -28.920 1.00 113.81 83 VAL D C 1
ATOM 6276 O O . VAL D 1 83 ? -35.041 14.335 -28.501 1.00 114.21 83 VAL D O 1
ATOM 6280 N N . LEU D 1 84 ? -34.446 12.177 -28.908 1.00 106.78 84 LEU D N 1
ATOM 6281 C CA . LEU D 1 84 ? -35.771 11.597 -28.703 1.00 108.39 84 LEU D CA 1
ATOM 6282 C C . LEU D 1 84 ? -36.164 11.549 -27.232 1.00 108.92 84 LEU D C 1
ATOM 6283 O O . LEU D 1 84 ? -37.312 11.844 -26.875 1.00 109.62 84 LEU D O 1
ATOM 6288 N N . ALA D 1 85 ? -35.202 11.181 -26.385 1.00 94.84 85 ALA D N 1
ATOM 6289 C CA . ALA D 1 85 ? -35.417 11.116 -24.938 1.00 95.34 85 ALA D CA 1
ATOM 6290 C C . ALA D 1 85 ? -35.538 12.521 -24.375 1.00 95.53 85 ALA D C 1
ATOM 6291 O O . ALA D 1 85 ? -36.033 12.717 -23.266 1.00 95.75 85 ALA D O 1
ATOM 6293 N N . HIS D 1 86 ? -35.068 13.493 -25.151 1.00 92.76 86 HIS D N 1
ATOM 6294 C CA . HIS D 1 86 ? -35.121 14.888 -24.756 1.00 93.08 86 HIS D CA 1
ATOM 6295 C C . HIS D 1 86 ? -36.501 15.494 -24.966 1.00 94.10 86 HIS D C 1
ATOM 6296 O O . HIS D 1 86 ? -36.947 16.342 -24.185 1.00 94.16 86 HIS D O 1
ATOM 6303 N N . ASP D 1 87 ? -37.183 15.052 -26.014 1.00 98.46 87 ASP D N 1
ATOM 6304 C CA . ASP D 1 87 ? -38.533 15.537 -26.262 1.00 99.67 87 ASP D CA 1
ATOM 6305 C C . ASP D 1 87 ? -39.542 14.902 -25.300 1.00 100.53 87 ASP D C 1
ATOM 6306 O O . ASP D 1 87 ? -40.607 15.467 -25.059 1.00 101.14 87 ASP D O 1
ATOM 6311 N N . ILE D 1 88 ? -39.191 13.741 -24.745 1.00 82.48 88 ILE D N 1
ATOM 6312 C CA . ILE D 1 88 ? -40.023 13.080 -23.738 1.00 83.25 88 ILE D CA 1
ATOM 6313 C C . ILE D 1 88 ? -39.933 13.849 -22.421 1.00 83.13 88 ILE D C 1
ATOM 6314 O O . ILE D 1 88 ? -40.900 13.920 -21.647 1.00 83.70 88 ILE D O 1
ATOM 6319 N N . LEU D 1 89 ? -38.754 14.416 -22.177 1.00 80.51 89 LEU D N 1
ATOM 6320 C CA . LEU D 1 89 ? -38.532 15.289 -21.029 1.00 80.42 89 LEU D CA 1
ATOM 6321 C C . LEU D 1 89 ? -39.129 16.660 -21.308 1.00 80.80 89 LEU D C 1
ATOM 6322 O O . LEU D 1 89 ? -39.607 17.336 -20.401 1.00 80.97 89 LEU D O 1
ATOM 6327 N N . ALA D 1 90 ? -39.100 17.054 -22.580 1.00 113.81 90 ALA D N 1
ATOM 6328 C CA . ALA D 1 90 ? -39.730 18.288 -23.027 1.00 114.38 90 ALA D CA 1
ATOM 6329 C C . ALA D 1 90 ? -41.249 18.218 -22.863 1.00 115.48 90 ALA D C 1
ATOM 6330 O O . ALA D 1 90 ? -41.910 19.242 -22.680 1.00 115.71 90 ALA D O 1
ATOM 6332 N N . GLN D 1 91 ? -41.788 17.004 -22.920 1.00 105.98 91 GLN D N 1
ATOM 6333 C CA . GLN D 1 91 ? -43.225 16.766 -22.791 1.00 107.21 91 GLN D CA 1
ATOM 6334 C C . GLN D 1 91 ? -43.714 16.942 -21.357 1.00 107.43 91 GLN D C 1
ATOM 6335 O O . GLN D 1 91 ? -44.763 17.538 -21.109 1.00 108.08 91 GLN D O 1
ATOM 6341 N N . ILE D 1 92 ? -42.942 16.404 -20.422 1.00 103.59 92 ILE D N 1
ATOM 6342 C CA . ILE D 1 92 ? -43.287 16.432 -19.001 1.00 103.83 92 ILE D CA 1
ATOM 6343 C C . ILE D 1 92 ? -43.325 17.863 -18.436 1.00 103.71 92 ILE D C 1
ATOM 6344 O O . ILE D 1 92 ? -44.225 18.210 -17.665 1.00 104.16 92 ILE D O 1
ATOM 6349 N N . VAL D 1 93 ? -42.357 18.685 -18.834 1.00 115.91 93 VAL D N 1
ATOM 6350 C CA . VAL D 1 93 ? -42.356 20.104 -18.486 1.00 115.84 93 VAL D CA 1
ATOM 6351 C C . VAL D 1 93 ? -43.413 20.857 -19.303 1.00 116.50 93 VAL D C 1
ATOM 6352 O O . VAL D 1 93 ? -44.057 21.791 -18.801 1.00 116.85 93 VAL D O 1
ATOM 6356 N N . GLY D 1 94 ? -43.596 20.434 -20.554 1.00 118.17 94 GLY D N 1
ATOM 6357 C CA . GLY D 1 94 ? -44.624 20.997 -21.409 1.00 118.81 94 GLY D CA 1
ATOM 6358 C C . GLY D 1 94 ? -44.212 22.244 -22.176 1.00 118.55 94 GLY D C 1
ATOM 6359 O O . GLY D 1 94 ? -45.064 23.056 -22.550 1.00 119.16 94 GLY D O 1
ATOM 6360 N N . GLU D 1 95 ? -42.908 22.402 -22.396 1.00 110.99 95 GLU D N 1
ATOM 6361 C CA . GLU D 1 95 ? -42.377 23.418 -23.307 1.00 110.63 95 GLU D CA 1
ATOM 6362 C C . GLU D 1 95 ? -41.405 22.722 -24.264 1.00 110.05 95 GLU D C 1
ATOM 6363 O O . GLU D 1 95 ? -40.769 21.737 -23.880 1.00 109.71 95 GLU D O 1
ATOM 6369 N N . SER D 1 96 ? -41.269 23.226 -25.490 1.00 108.47 96 SER D N 1
ATOM 6370 C CA . SER D 1 96 ? -40.416 22.564 -26.485 1.00 107.90 96 SER D CA 1
ATOM 6371 C C . SER D 1 96 ? -38.964 22.436 -26.003 1.00 106.73 96 SER D C 1
ATOM 6372 O O . SER D 1 96 ? -38.492 23.257 -25.208 1.00 106.31 96 SER D O 1
ATOM 6375 N N . TYR D 1 97 ? -38.272 21.394 -26.462 1.00 112.97 97 TYR D N 1
ATOM 6376 C CA . TYR D 1 97 ? -36.856 21.204 -26.130 1.00 111.79 97 TYR D CA 1
ATOM 6377 C C . TYR D 1 97 ? -35.959 22.414 -26.490 1.00 111.07 97 TYR D C 1
ATOM 6378 O O . TYR D 1 97 ? -35.217 22.905 -25.636 1.00 110.54 97 TYR D O 1
ATOM 6387 N N . GLU D 1 98 ? -36.038 22.901 -27.730 1.00 119.33 98 GLU D N 1
ATOM 6388 C CA . GLU D 1 98 ? -35.221 24.050 -28.165 1.00 118.63 98 GLU D CA 1
ATOM 6389 C C . GLU D 1 98 ? -35.482 25.367 -27.395 1.00 118.37 98 GLU D C 1
ATOM 6390 O O . GLU D 1 98 ? -34.548 26.130 -27.129 1.00 117.81 98 GLU D O 1
ATOM 6396 N N . GLU D 1 99 ? -36.737 25.632 -27.036 1.00 112.58 99 GLU D N 1
ATOM 6397 C CA . GLU D 1 99 ? -37.067 26.838 -26.267 1.00 112.30 99 GLU D CA 1
ATOM 6398 C C . GLU D 1 99 ? -36.453 26.817 -24.855 1.00 111.38 99 GLU D C 1
ATOM 6399 O O . GLU D 1 99 ? -36.002 27.854 -24.350 1.00 111.19 99 GLU D O 1
ATOM 6405 N N . ILE D 1 100 ? -36.438 25.635 -24.231 1.00 92.21 100 ILE D N 1
ATOM 6406 C CA . ILE D 1 100 ? -35.896 25.459 -22.877 1.00 91.22 100 ILE D CA 1
ATOM 6407 C C . ILE D 1 100 ? -34.397 25.750 -22.824 1.00 89.92 100 ILE D C 1
ATOM 6408 O O . ILE D 1 100 ? -33.898 26.407 -21.890 1.00 89.56 100 ILE D O 1
ATOM 6413 N N . ILE D 1 101 ? -33.691 25.258 -23.842 1.00 103.99 101 ILE D N 1
ATOM 6414 C CA . ILE D 1 101 ? -32.232 25.351 -23.893 1.00 102.64 101 ILE D CA 1
ATOM 6415 C C . ILE D 1 101 ? -31.723 26.670 -24.494 1.00 101.94 101 ILE D C 1
ATOM 6416 O O . ILE D 1 101 ? -30.510 26.845 -24.648 1.00 101.38 101 ILE D O 1
ATOM 6421 N N . LYS D 1 102 ? -32.632 27.582 -24.851 1.00 90.96 102 LYS D N 1
ATOM 6422 C CA . LYS D 1 102 ? -32.216 28.927 -25.264 1.00 90.05 102 LYS D CA 1
ATOM 6423 C C . LYS D 1 102 ? -31.424 29.583 -24.130 1.00 88.79 102 LYS D C 1
ATOM 6424 O O . LYS D 1 102 ? -30.510 30.377 -24.370 1.00 88.38 102 LYS D O 1
ATOM 6430 N N . THR D 1 103 ? -31.802 29.235 -22.898 1.00 108.05 103 THR D N 1
ATOM 6431 C CA . THR D 1 103 ? -31.007 29.489 -21.698 1.00 106.65 103 THR D CA 1
ATOM 6432 C C . THR D 1 103 ? -30.106 28.271 -21.412 1.00 105.39 103 THR D C 1
ATOM 6433 O O . THR D 1 103 ? -30.547 27.122 -21.534 1.00 105.66 103 THR D O 1
ATOM 6437 N N . LYS D 1 104 ? -28.850 28.518 -21.046 1.00 87.74 104 LYS D N 1
ATOM 6438 C CA . LYS D 1 104 ? -27.917 27.429 -20.791 1.00 86.03 104 LYS D CA 1
ATOM 6439 C C . LYS D 1 104 ? -27.262 27.524 -19.419 1.00 84.73 104 LYS D C 1
ATOM 6440 O O . LYS D 1 104 ? -27.165 28.612 -18.838 1.00 84.69 104 LYS D O 1
ATOM 6446 N N . VAL D 1 105 ? -26.819 26.375 -18.906 1.00 83.71 105 VAL D N 1
ATOM 6447 C CA . VAL D 1 105 ? -26.186 26.297 -17.592 1.00 82.06 105 VAL D CA 1
ATOM 6448 C C . VAL D 1 105 ? -24.867 25.538 -17.653 1.00 80.50 105 VAL D C 1
ATOM 6449 O O . VAL D 1 105 ? -24.750 24.521 -18.346 1.00 80.37 105 VAL D O 1
ATOM 6453 N N . TRP D 1 106 ? -23.880 26.028 -16.905 1.00 91.19 106 TRP D N 1
ATOM 6454 C CA . TRP D 1 106 ? -22.588 25.360 -16.804 1.00 89.41 106 TRP D CA 1
ATOM 6455 C C . TRP D 1 106 ? -22.225 25.110 -15.346 1.00 88.04 106 TRP D C 1
ATOM 6456 O O . TRP D 1 106 ? -21.317 25.746 -14.813 1.00 87.78 106 TRP D O 1
ATOM 6467 N N . PRO D 1 107 ? -22.933 24.174 -14.699 1.00 62.06 107 PRO D N 1
ATOM 6468 C CA . PRO D 1 107 ? -22.817 23.896 -13.267 1.00 60.90 107 PRO D CA 1
ATOM 6469 C C . PRO D 1 107 ? -21.477 23.261 -12.902 1.00 59.08 107 PRO D C 1
ATOM 6470 O O . PRO D 1 107 ? -20.899 22.573 -13.729 1.00 58.67 107 PRO D O 1
ATOM 6474 N N . PRO D 1 108 ? -21.006 23.477 -11.665 1.00 64.62 108 PRO D N 1
ATOM 6475 C CA . PRO D 1 108 ? -19.727 22.963 -11.164 1.00 63.14 108 PRO D CA 1
ATOM 6476 C C . PRO D 1 108 ? -19.578 21.461 -11.350 1.00 61.91 108 PRO D C 1
ATOM 6477 O O . PRO D 1 108 ? -18.448 20.971 -11.421 1.00 61.52 108 PRO D O 1
ATOM 6481 N N . SER D 1 109 ? -20.695 20.740 -11.403 1.00 54.08 109 SER D N 1
ATOM 6482 C CA . SER D 1 109 ? -20.646 19.295 -11.617 1.00 52.80 109 SER D CA 1
ATOM 6483 C C . SER D 1 109 ? -20.347 18.916 -13.061 1.00 51.61 109 SER D C 1
ATOM 6484 O O . SER D 1 109 ? -19.469 18.092 -13.322 1.00 51.18 109 SER D O 1
ATOM 6487 N N . GLY D 1 110 ? -21.074 19.520 -13.997 1.00 50.80 110 GLY D N 1
ATOM 6488 C CA . GLY D 1 110 ? -20.840 19.285 -15.412 1.00 49.23 110 GLY D CA 1
ATOM 6489 C C . GLY D 1 110 ? -19.438 19.706 -15.802 1.00 47.80 110 GLY D C 1
ATOM 6490 O O . GLY D 1 110 ? -18.765 19.035 -16.599 1.00 47.38 110 GLY D O 1
ATOM 6491 N N . ASP D 1 111 ? -19.006 20.824 -15.227 1.00 50.60 111 ASP D N 1
ATOM 6492 C CA . ASP D 1 111 ? -17.651 21.315 -15.382 1.00 49.21 111 ASP D CA 1
ATOM 6493 C C . ASP D 1 111 ? -16.642 20.271 -14.915 1.00 48.50 111 ASP D C 1
ATOM 6494 O O . ASP D 1 111 ? -15.692 19.977 -15.643 1.00 47.92 111 ASP D O 1
ATOM 6499 N N . HIS D 1 112 ? -16.849 19.710 -13.720 1.00 45.94 112 HIS D N 1
ATOM 6500 C CA . HIS D 1 112 ? -15.988 18.642 -13.198 1.00 45.28 112 HIS D CA 1
ATOM 6501 C C . HIS D 1 112 ? -16.018 17.392 -14.096 1.00 45.00 112 HIS D C 1
ATOM 6502 O O . HIS D 1 112 ? -14.990 16.738 -14.283 1.00 44.80 112 HIS D O 1
ATOM 6509 N N . TYR D 1 113 ? -17.186 17.070 -14.656 1.00 49.39 113 TYR D N 1
ATOM 6510 C CA . TYR D 1 113 ? -17.320 15.924 -15.564 1.00 49.14 113 TYR D CA 1
ATOM 6511 C C . TYR D 1 113 ? -16.543 16.165 -16.861 1.00 48.22 113 TYR D C 1
ATOM 6512 O O . TYR D 1 113 ? -15.841 15.280 -17.359 1.00 47.84 113 TYR D O 1
ATOM 6521 N N . ILE D 1 114 ? -16.682 17.368 -17.406 1.00 48.30 114 ILE D N 1
ATOM 6522 C CA . ILE D 1 114 ? -16.114 17.680 -18.711 1.00 47.57 114 ILE D CA 1
ATOM 6523 C C . ILE D 1 114 ? -14.600 17.735 -18.671 1.00 46.75 114 ILE D C 1
ATOM 6524 O O . ILE D 1 114 ? -13.926 17.346 -19.627 1.00 46.49 114 ILE D O 1
ATOM 6529 N N . LYS D 1 115 ? -14.066 18.208 -17.557 1.00 42.17 115 LYS D N 1
ATOM 6530 C CA . LYS D 1 115 ? -12.630 18.333 -17.447 1.00 41.34 115 LYS D CA 1
ATOM 6531 C C . LYS D 1 115 ? -11.951 16.999 -17.124 1.00 41.09 115 LYS D C 1
ATOM 6532 O O . LYS D 1 115 ? -10.820 16.766 -17.539 1.00 40.71 115 LYS D O 1
ATOM 6538 N N . HIS D 1 116 ? -12.646 16.121 -16.405 1.00 43.74 116 HIS D N 1
ATOM 6539 C CA . HIS D 1 116 ? -12.210 14.722 -16.264 1.00 43.48 116 HIS D CA 1
ATOM 6540 C C . HIS D 1 116 ? -12.033 14.012 -17.639 1.00 43.23 116 HIS D C 1
ATOM 6541 O O . HIS D 1 116 ? -11.008 13.381 -17.891 1.00 42.95 116 HIS D O 1
ATOM 6548 N N . MET D 1 117 ? -13.004 14.140 -18.536 1.00 49.09 117 MET D N 1
ATOM 6549 C CA . MET D 1 117 ? -12.855 13.543 -19.855 1.00 49.08 117 MET D CA 1
ATOM 6550 C C . MET D 1 117 ? -11.698 14.189 -20.640 1.00 48.45 117 MET D C 1
ATOM 6551 O O . MET D 1 117 ? -10.859 13.486 -21.240 1.00 48.36 117 MET D O 1
ATOM 6556 N N . TYR D 1 118 ? -11.643 15.520 -20.607 1.00 47.21 118 TYR D N 1
ATOM 6557 C CA . TYR D 1 118 ? -10.604 16.292 -21.293 1.00 46.53 118 TYR D CA 1
ATOM 6558 C C . TYR D 1 118 ? -9.192 16.053 -20.753 1.00 46.05 118 TYR D C 1
ATOM 6559 O O . TYR D 1 118 ? -8.211 16.153 -21.491 1.00 45.33 118 TYR D O 1
ATOM 6568 N N . PHE D 1 119 ? -9.072 15.773 -19.466 1.00 43.98 119 PHE D N 1
ATOM 6569 C CA . PHE D 1 119 ? -7.758 15.486 -18.933 1.00 43.76 119 PHE D CA 1
ATOM 6570 C C . PHE D 1 119 ? -7.229 14.203 -19.609 1.00 43.72 119 PHE D C 1
ATOM 6571 O O . PHE D 1 119 ? -6.065 14.141 -20.041 1.00 43.69 119 PHE D O 1
ATOM 6579 N N . GLN D 1 120 ? -8.101 13.199 -19.744 1.00 41.37 120 GLN D N 1
ATOM 6580 C CA . GLN D 1 120 ? -7.724 11.939 -20.397 1.00 41.50 120 GLN D CA 1
ATOM 6581 C C . GLN D 1 120 ? -7.331 12.123 -21.862 1.00 41.36 120 GLN D C 1
ATOM 6582 O O . GLN D 1 120 ? -6.405 11.471 -22.344 1.00 41.42 120 GLN D O 1
ATOM 6588 N N . ALA D 1 121 ? -8.050 12.980 -22.580 1.00 43.53 121 ALA D N 1
ATOM 6589 C CA . ALA D 1 121 ? -7.802 13.158 -24.016 1.00 43.31 121 ALA D CA 1
ATOM 6590 C C . ALA D 1 121 ? -6.599 14.069 -24.286 1.00 42.91 121 ALA D C 1
ATOM 6591 O O . ALA D 1 121 ? -5.985 13.993 -25.342 1.00 42.93 121 ALA D O 1
ATOM 6593 N N . HIS D 1 122 ? -6.331 14.993 -23.363 1.00 48.26 122 HIS D N 1
ATOM 6594 C CA . HIS D 1 122 ? -5.129 15.833 -23.390 1.00 47.67 122 HIS D CA 1
ATOM 6595 C C . HIS D 1 122 ? -3.882 15.130 -22.840 1.00 47.61 122 HIS D C 1
ATOM 6596 O O . HIS D 1 122 ? -2.812 15.278 -23.409 1.00 47.31 122 HIS D O 1
ATOM 6603 N N . SER D 1 123 ? -3.979 14.464 -21.687 1.00 43.27 123 SER D N 1
ATOM 6604 C CA . SER D 1 123 ? -2.760 13.928 -21.081 1.00 43.11 123 SER D CA 1
ATOM 6605 C C . SER D 1 123 ? -2.374 12.476 -21.365 1.00 43.23 123 SER D C 1
ATOM 6606 O O . SER D 1 123 ? -1.260 12.050 -21.040 1.00 43.04 123 SER D O 1
ATOM 6609 N N . ARG D 1 124 ? -3.260 11.704 -21.970 1.00 43.58 124 ARG D N 1
ATOM 6610 C CA . ARG D 1 124 ? -2.981 10.271 -22.033 1.00 44.07 124 ARG D CA 1
ATOM 6611 C C . ARG D 1 124 ? -2.944 9.649 -23.442 1.00 44.21 124 ARG D C 1
ATOM 6612 O O . ARG D 1 124 ? -3.935 9.707 -24.196 1.00 44.16 124 ARG D O 1
ATOM 6620 N N . GLU D 1 125 ? -1.793 9.062 -23.787 1.00 43.28 125 GLU D N 1
ATOM 6621 C CA . GLU D 1 125 ? -1.585 8.577 -25.158 1.00 43.34 125 GLU D CA 1
ATOM 6622 C C . GLU D 1 125 ? -2.560 7.465 -25.553 1.00 43.89 125 GLU D C 1
ATOM 6623 O O . GLU D 1 125 ? -3.225 7.567 -26.583 1.00 43.98 125 GLU D O 1
ATOM 6629 N N . ASN D 1 126 ? -2.634 6.417 -24.728 1.00 40.77 126 ASN D N 1
ATOM 6630 C CA . ASN D 1 126 ? -3.542 5.290 -24.934 1.00 41.37 126 ASN D CA 1
ATOM 6631 C C . ASN D 1 126 ? -4.997 5.735 -24.892 1.00 41.79 126 ASN D C 1
ATOM 6632 O O . ASN D 1 126 ? -5.426 6.321 -23.904 1.00 41.79 126 ASN D O 1
ATOM 6637 N N . ALA D 1 127 ? -5.761 5.423 -25.938 1.00 50.53 127 ALA D N 1
ATOM 6638 C CA . ALA D 1 127 ? -7.179 5.801 -26.026 1.00 51.12 127 ALA D CA 1
ATOM 6639 C C . ALA D 1 127 ? -8.043 5.324 -24.851 1.00 51.89 127 ALA D C 1
ATOM 6640 O O . ALA D 1 127 ? -8.997 6.010 -24.447 1.00 51.96 127 ALA D O 1
ATOM 6642 N N . ILE D 1 128 ? -7.699 4.171 -24.286 1.00 47.70 128 ILE D N 1
ATOM 6643 C CA . ILE D 1 128 ? -8.563 3.540 -23.286 1.00 48.42 128 ILE D CA 1
ATOM 6644 C C . ILE D 1 128 ? -8.967 4.478 -22.154 1.00 48.52 128 ILE D C 1
ATOM 6645 O O . ILE D 1 128 ? -10.055 4.344 -21.588 1.00 48.94 128 ILE D O 1
ATOM 6650 N N . TYR D 1 129 ? -8.108 5.451 -21.854 1.00 48.25 129 TYR D N 1
ATOM 6651 C CA . TYR D 1 129 ? -8.377 6.399 -20.768 1.00 48.23 129 TYR D CA 1
ATOM 6652 C C . TYR D 1 129 ? -9.505 7.388 -21.096 1.00 48.46 129 TYR D C 1
ATOM 6653 O O . TYR D 1 129 ? -10.351 7.655 -20.246 1.00 48.85 129 TYR D O 1
ATOM 6662 N N . THR D 1 130 ? -9.515 7.923 -22.315 1.00 42.55 130 THR D N 1
ATOM 6663 C CA . THR D 1 130 ? -10.603 8.802 -22.765 1.00 42.71 130 THR D CA 1
ATOM 6664 C C . THR D 1 130 ? -11.912 8.014 -22.853 1.00 43.49 130 THR D C 1
ATOM 6665 O O . THR D 1 130 ? -12.951 8.426 -22.313 1.00 43.65 130 THR D O 1
ATOM 6669 N N . ILE D 1 131 ? -11.821 6.870 -23.538 1.00 49.76 131 ILE D N 1
ATOM 6670 C CA . ILE D 1 131 ? -12.920 5.921 -23.739 1.00 50.39 131 ILE D CA 1
ATOM 6671 C C . ILE D 1 131 ? -13.538 5.414 -22.436 1.00 50.79 131 ILE D C 1
ATOM 6672 O O . ILE D 1 131 ? -14.765 5.387 -22.306 1.00 51.25 131 ILE D O 1
ATOM 6677 N N . ALA D 1 132 ? -12.700 5.011 -21.479 1.00 39.03 132 ALA D N 1
ATOM 6678 C CA . ALA D 1 132 ? -13.204 4.628 -20.161 1.00 39.47 132 ALA D CA 1
ATOM 6679 C C . ALA D 1 132 ? -13.911 5.803 -19.494 1.00 39.56 132 ALA D C 1
ATOM 6680 O O . ALA D 1 132 ? -14.805 5.617 -18.666 1.00 40.25 132 ALA D O 1
ATOM 6682 N N . ALA D 1 133 ? -13.510 7.019 -19.856 1.00 43.99 133 ALA D N 1
ATOM 6683 C CA . ALA D 1 133 ? -14.070 8.200 -19.219 1.00 43.73 133 ALA D CA 1
ATOM 6684 C C . ALA D 1 133 ? -15.454 8.525 -19.762 1.00 43.82 133 ALA D C 1
ATOM 6685 O O . ALA D 1 133 ? -16.278 9.077 -19.038 1.00 44.25 133 ALA D O 1
ATOM 6687 N N . MET D 1 134 ? -15.681 8.227 -21.045 1.00 53.21 134 MET D N 1
ATOM 6688 C CA . MET D 1 134 ? -16.978 8.468 -21.715 1.00 53.13 134 MET D CA 1
ATOM 6689 C C . MET D 1 134 ? -17.932 7.271 -21.730 1.00 53.31 134 MET D C 1
ATOM 6690 O O . MET D 1 134 ? -19.082 7.386 -22.160 1.00 53.75 134 MET D O 1
ATOM 6695 N N . ALA D 1 135 ? -17.414 6.110 -21.349 1.00 53.72 135 ALA D N 1
ATOM 6696 C CA . ALA D 1 135 ? -18.194 4.871 -21.302 1.00 53.29 135 ALA D CA 1
ATOM 6697 C C . ALA D 1 135 ? -19.312 4.720 -20.227 1.00 52.76 135 ALA D C 1
ATOM 6698 O O . ALA D 1 135 ? -20.346 4.107 -20.512 1.00 53.53 135 ALA D O 1
ATOM 6700 N N . PRO D 1 136 ? -19.048 5.202 -19.015 1.00 62.43 136 PRO D N 1
ATOM 6701 C CA . PRO D 1 136 ? -19.975 5.041 -17.895 1.00 61.53 136 PRO D CA 1
ATOM 6702 C C . PRO D 1 136 ? -21.394 5.364 -18.317 1.00 60.14 136 PRO D C 1
ATOM 6703 O O . PRO D 1 136 ? -22.339 5.201 -17.551 1.00 60.77 136 PRO D O 1
ATOM 6717 N N . PRO D 1 138 ? -23.679 5.300 -22.321 1.00 74.84 138 PRO D N 1
ATOM 6718 C CA . PRO D 1 138 ? -24.963 5.009 -21.687 1.00 75.53 138 PRO D CA 1
ATOM 6719 C C . PRO D 1 138 ? -24.993 3.714 -20.883 1.00 75.85 138 PRO D C 1
ATOM 6720 O O . PRO D 1 138 ? -26.085 3.284 -20.524 1.00 76.51 138 PRO D O 1
ATOM 6724 N N . TYR D 1 139 ? -23.853 3.097 -20.592 1.00 69.66 139 TYR D N 1
ATOM 6725 C CA . TYR D 1 139 ? -23.915 1.897 -19.762 1.00 69.99 139 TYR D CA 1
ATOM 6726 C C . TYR D 1 139 ? -24.798 2.107 -18.527 1.00 70.37 139 TYR D C 1
ATOM 6727 O O . TYR D 1 139 ? -25.698 1.303 -18.271 1.00 70.95 139 TYR D O 1
ATOM 6736 N N . ILE D 1 140 ? -24.547 3.175 -17.765 1.00 64.10 140 ILE D N 1
ATOM 6737 C CA . ILE D 1 140 ? -25.364 3.462 -16.580 1.00 64.65 140 ILE D CA 1
ATOM 6738 C C . ILE D 1 140 ? -26.828 3.669 -16.967 1.00 65.43 140 ILE D C 1
ATOM 6739 O O . ILE D 1 140 ? -27.721 3.056 -16.369 1.00 65.97 140 ILE D O 1
ATOM 6744 N N . TYR D 1 141 ? -27.052 4.507 -17.982 1.00 71.74 141 TYR D N 1
ATOM 6745 C CA . TYR D 1 141 ? -28.387 4.766 -18.520 1.00 72.67 141 TYR D CA 1
ATOM 6746 C C . TYR D 1 141 ? -29.151 3.482 -18.904 1.00 73.57 141 TYR D C 1
ATOM 6747 O O . TYR D 1 141 ? -30.343 3.359 -18.630 1.00 74.25 141 TYR D O 1
ATOM 6756 N N . ALA D 1 142 ? -28.454 2.514 -19.494 1.00 63.59 142 ALA D N 1
ATOM 6757 C CA . ALA D 1 142 ? -29.073 1.249 -19.869 1.00 64.48 142 ALA D CA 1
ATOM 6758 C C . ALA D 1 142 ? -29.439 0.397 -18.653 1.00 65.08 142 ALA D C 1
ATOM 6759 O O . ALA D 1 142 ? -30.585 -0.040 -18.518 1.00 65.86 142 ALA D O 1
ATOM 6761 N N . GLU D 1 143 ? -28.463 0.173 -17.775 1.00 72.62 143 GLU D N 1
ATOM 6762 C CA . GLU D 1 143 ? -28.668 -0.590 -16.540 1.00 73.32 143 GLU D CA 1
ATOM 6763 C C . GLU D 1 143 ? -29.768 -0.023 -15.621 1.00 74.14 143 GLU D C 1
ATOM 6764 O O . GLU D 1 143 ? -30.433 -0.783 -14.905 1.00 74.89 143 GLU D O 1
ATOM 6770 N N . LEU D 1 144 ? -29.943 1.300 -15.617 1.00 62.43 144 LEU D N 1
ATOM 6771 C CA . LEU D 1 144 ? -31.043 1.902 -14.865 1.00 63.41 144 LEU D CA 1
ATOM 6772 C C . LEU D 1 144 ? -32.387 1.508 -15.502 1.00 64.50 144 LEU D C 1
ATOM 6773 O O . LEU D 1 144 ? -33.280 1.007 -14.808 1.00 65.10 144 LEU D O 1
ATOM 6778 N N . ALA D 1 145 ? -32.506 1.707 -16.820 1.00 71.41 145 ALA D N 1
ATOM 6779 C CA . ALA D 1 145 ? -33.678 1.274 -17.601 1.00 72.66 145 ALA D CA 1
ATOM 6780 C C . ALA D 1 145 ? -34.121 -0.199 -17.392 1.00 73.71 145 ALA D C 1
ATOM 6781 O O . ALA D 1 145 ? -35.320 -0.493 -17.330 1.00 74.53 145 ALA D O 1
ATOM 6783 N N . LYS D 1 146 ? -33.164 -1.120 -17.297 1.00 79.39 146 LYS D N 1
ATOM 6784 C CA . LYS D 1 146 ? -33.496 -2.530 -17.096 1.00 80.48 146 LYS D CA 1
ATOM 6785 C C . LYS D 1 146 ? -33.959 -2.805 -15.669 1.00 81.20 146 LYS D C 1
ATOM 6786 O O . LYS D 1 146 ? -34.812 -3.661 -15.449 1.00 82.15 146 LYS D O 1
ATOM 6792 N N . ARG D 1 147 ? -33.404 -2.075 -14.704 1.00 82.11 147 ARG D N 1
ATOM 6793 C CA . ARG D 1 147 ? -33.854 -2.194 -13.317 1.00 82.74 147 ARG D CA 1
ATOM 6794 C C . ARG D 1 147 ? -35.252 -1.599 -13.170 1.00 83.41 147 ARG D C 1
ATOM 6795 O O . ARG D 1 147 ? -35.972 -1.930 -12.229 1.00 83.96 147 ARG D O 1
ATOM 6803 N N . SER D 1 148 ? -35.632 -0.737 -14.112 1.00 82.77 148 SER D N 1
ATOM 6804 C CA . SER D 1 148 ? -36.955 -0.122 -14.120 1.00 83.56 148 SER D CA 1
ATOM 6805 C C . SER D 1 148 ? -38.068 -1.094 -14.535 1.00 84.83 148 SER D C 1
ATOM 6806 O O . SER D 1 148 ? -39.106 -1.196 -13.869 1.00 85.40 148 SER D O 1
ATOM 6809 N N . GLN D 1 149 ? -37.845 -1.803 -15.637 1.00 97.02 149 GLN D N 1
ATOM 6810 C CA . GLN D 1 149 ? -38.875 -2.662 -16.230 1.00 98.32 149 GLN D CA 1
ATOM 6811 C C . GLN D 1 149 ? -39.273 -3.840 -15.332 1.00 99.33 149 GLN D C 1
ATOM 6812 O O . GLN D 1 149 ? -40.438 -4.233 -15.309 1.00 100.24 149 GLN D O 1
ATOM 6818 N N . SER D 1 150 ? -38.306 -4.372 -14.581 1.00 86.48 150 SER D N 1
ATOM 6819 C CA . SER D 1 150 ? -38.544 -5.467 -13.631 1.00 87.49 150 SER D CA 1
ATOM 6820 C C . SER D 1 150 ? -39.164 -4.986 -12.318 1.00 87.97 150 SER D C 1
ATOM 6821 O O . SER D 1 150 ? -39.721 -5.784 -11.561 1.00 88.75 150 SER D O 1
ATOM 6824 N N . ASP D 1 151 ? -39.043 -3.684 -12.058 1.00 92.92 151 ASP D N 1
ATOM 6825 C CA . ASP D 1 151 ? -39.473 -3.067 -10.804 1.00 93.32 151 ASP D CA 1
ATOM 6826 C C . ASP D 1 151 ? -40.970 -2.775 -10.831 1.00 94.40 151 ASP D C 1
ATOM 6827 O O . ASP D 1 151 ? -41.474 -2.172 -11.789 1.00 94.40 151 ASP D O 1
ATOM 6832 N N . HIS D 1 152 ? -41.667 -3.197 -9.772 1.00 97.39 152 HIS D N 1
ATOM 6833 C CA . HIS D 1 152 ? -43.123 -3.056 -9.679 1.00 98.53 152 HIS D CA 1
ATOM 6834 C C . HIS D 1 152 ? -43.556 -1.710 -9.096 1.00 98.44 152 HIS D C 1
ATOM 6835 O O . HIS D 1 152 ? -44.753 -1.442 -8.992 1.00 99.13 152 HIS D O 1
ATOM 6842 N N . LYS D 1 153 ? -42.579 -0.878 -8.730 1.00 87.01 153 LYS D N 1
ATOM 6843 C CA . LYS D 1 153 ? -42.828 0.493 -8.284 1.00 86.81 153 LYS D CA 1
ATOM 6844 C C . LYS D 1 153 ? -42.816 1.443 -9.482 1.00 86.48 153 LYS D C 1
ATOM 6845 O O . LYS D 1 153 ? -42.930 2.668 -9.329 1.00 86.16 153 LYS D O 1
ATOM 6851 N N . LEU D 1 154 ? -42.663 0.866 -10.672 1.00 81.56 154 LEU D N 1
ATOM 6852 C CA . LEU D 1 154 ? -42.618 1.643 -11.906 1.00 81.36 154 LEU D CA 1
ATOM 6853 C C . LEU D 1 154 ? -43.996 2.186 -12.285 1.00 82.18 154 LEU D C 1
ATOM 6854 O O . LEU D 1 154 ? -44.961 1.428 -12.399 1.00 83.06 154 LEU D O 1
ATOM 6859 N N . ASN D 1 155 ? -44.083 3.494 -12.498 1.00 89.75 155 ASN D N 1
ATOM 6860 C CA . ASN D 1 155 ? -45.348 4.107 -12.886 1.00 90.64 155 ASN D CA 1
ATOM 6861 C C . ASN D 1 155 ? -45.444 4.207 -14.409 1.00 90.86 155 ASN D C 1
ATOM 6862 O O . ASN D 1 155 ? -44.725 5.001 -15.041 1.00 90.13 155 ASN D O 1
ATOM 6867 N N . ARG D 1 156 ? -46.340 3.409 -14.990 1.00 100.82 156 ARG D N 1
ATOM 6868 C CA . ARG D 1 156 ? -46.477 3.299 -16.446 1.00 101.25 156 ARG D CA 1
ATOM 6869 C C . ARG D 1 156 ? -47.535 4.255 -17.010 1.00 101.87 156 ARG D C 1
ATOM 6870 O O . ARG D 1 156 ? -47.671 4.407 -18.236 1.00 102.00 156 ARG D O 1
ATOM 6878 N N . GLU D 1 157 ? -48.274 4.902 -16.110 1.00 94.53 157 GLU D N 1
ATOM 6879 C CA . GLU D 1 157 ? -49.352 5.797 -16.504 1.00 95.30 157 GLU D CA 1
ATOM 6880 C C . GLU D 1 157 ? -48.801 7.073 -17.129 1.00 94.74 157 GLU D C 1
ATOM 6881 O O . GLU D 1 157 ? -49.356 7.584 -18.115 1.00 95.06 157 GLU D O 1
ATOM 6887 N N . LYS D 1 158 ? -47.704 7.582 -16.563 1.00 112.34 158 LYS D N 1
ATOM 6888 C CA . LYS D 1 158 ? -47.165 8.883 -16.979 1.00 111.91 158 LYS D CA 1
ATOM 6889 C C . LYS D 1 158 ? -46.159 8.783 -18.128 1.00 111.53 158 LYS D C 1
ATOM 6890 O O . LYS D 1 158 ? -45.809 7.672 -18.580 1.00 111.72 158 LYS D O 1
ATOM 6896 N N . ASP D 1 159 ? -45.677 9.951 -18.563 1.00 120.77 159 ASP D N 1
ATOM 6897 C CA . ASP D 1 159 ? -44.704 10.046 -19.654 1.00 120.43 159 ASP D CA 1
ATOM 6898 C C . ASP D 1 159 ? -43.260 9.885 -19.135 1.00 119.59 159 ASP D C 1
ATOM 6899 O O . ASP D 1 159 ? -42.303 9.970 -19.909 1.00 119.06 159 ASP D O 1
ATOM 6904 N N . THR D 1 160 ? -43.122 9.664 -17.822 1.00 94.96 160 THR D N 1
ATOM 6905 C CA . THR D 1 160 ? -41.835 9.290 -17.214 1.00 94.33 160 THR D CA 1
ATOM 6906 C C . THR D 1 160 ? -41.350 7.896 -17.638 1.00 94.36 160 THR D C 1
ATOM 6907 O O . THR D 1 160 ? -40.142 7.649 -17.724 1.00 93.73 160 THR D O 1
ATOM 6911 N N . ALA D 1 161 ? -42.292 6.988 -17.890 1.00 83.31 161 ALA D N 1
ATOM 6912 C CA . ALA D 1 161 ? -41.957 5.616 -18.289 1.00 83.52 161 ALA D CA 1
ATOM 6913 C C . ALA D 1 161 ? -41.463 5.490 -19.738 1.00 83.29 161 ALA D C 1
ATOM 6914 O O . ALA D 1 161 ? -40.832 4.495 -20.091 1.00 83.21 161 ALA D O 1
ATOM 6916 N N . LYS D 1 162 ? -41.747 6.488 -20.574 1.00 109.96 162 LYS D N 1
ATOM 6917 C CA . LYS D 1 162 ? -41.281 6.463 -21.972 1.00 109.83 162 LYS D CA 1
ATOM 6918 C C . LYS D 1 162 ? -39.784 6.817 -22.070 1.00 108.83 162 LYS D C 1
ATOM 6919 O O . LYS D 1 162 ? -39.111 6.487 -23.058 1.00 108.60 162 LYS D O 1
ATOM 6925 N N . TRP D 1 163 ? -39.276 7.469 -21.025 1.00 80.11 163 TRP D N 1
ATOM 6926 C CA . TRP D 1 163 ? -37.856 7.755 -20.899 1.00 79.16 163 TRP D CA 1
ATOM 6927 C C . TRP D 1 163 ? -37.100 6.443 -20.707 1.00 78.99 163 TRP D C 1
ATOM 6928 O O . TRP D 1 163 ? -36.144 6.154 -21.425 1.00 78.64 163 TRP D O 1
ATOM 6939 N N . PHE D 1 164 ? -37.559 5.645 -19.746 1.00 82.24 164 PHE D N 1
ATOM 6940 C CA . PHE D 1 164 ? -36.960 4.353 -19.430 1.00 82.13 164 PHE D CA 1
ATOM 6941 C C . PHE D 1 164 ? -36.993 3.357 -20.597 1.00 82.39 164 PHE D C 1
ATOM 6942 O O . PHE D 1 164 ? -36.067 2.555 -20.767 1.00 82.13 164 PHE D O 1
ATOM 6950 N N . ASP D 1 165 ? -38.057 3.413 -21.397 1.00 117.39 165 ASP D N 1
ATOM 6951 C CA . ASP D 1 165 ? -38.171 2.583 -22.600 1.00 117.68 165 ASP D CA 1
ATOM 6952 C C . ASP D 1 165 ? -37.097 2.922 -23.640 1.00 116.77 165 ASP D C 1
ATOM 6953 O O . ASP D 1 165 ? -36.628 2.049 -24.385 1.00 116.87 165 ASP D O 1
ATOM 6958 N N . PHE D 1 166 ? -36.715 4.191 -23.691 1.00 90.08 166 PHE D N 1
ATOM 6959 C CA . PHE D 1 166 ? -35.741 4.628 -24.665 1.00 89.02 166 PHE D CA 1
ATOM 6960 C C . PHE D 1 166 ? -34.355 4.056 -24.367 1.00 88.07 166 PHE D C 1
ATOM 6961 O O . PHE D 1 166 ? -33.708 3.482 -25.241 1.00 87.94 166 PHE D O 1
ATOM 6969 N N . TYR D 1 167 ? -33.913 4.200 -23.123 1.00 78.18 167 TYR D N 1
ATOM 6970 C CA . TYR D 1 167 ? -32.558 3.816 -22.746 1.00 77.18 167 TYR D CA 1
ATOM 6971 C C . TYR D 1 167 ? -32.366 2.309 -22.581 1.00 77.23 167 TYR D C 1
ATOM 6972 O O . TYR D 1 167 ? -31.236 1.835 -22.438 1.00 76.69 167 TYR D O 1
ATOM 6981 N N . SER D 1 168 ? -33.456 1.550 -22.607 1.00 94.51 168 SER D N 1
ATOM 6982 C CA . SER D 1 168 ? -33.338 0.091 -22.524 1.00 94.49 168 SER D CA 1
ATOM 6983 C C . SER D 1 168 ? -32.738 -0.527 -23.808 1.00 94.09 168 SER D C 1
ATOM 6984 O O . SER D 1 168 ? -31.982 -1.503 -23.732 1.00 94.05 168 SER D O 1
ATOM 6987 N N . THR D 1 169 ? -33.043 0.078 -24.960 1.00 78.49 169 THR D N 1
ATOM 6988 C CA . THR D 1 169 ? -32.691 -0.440 -26.286 1.00 78.09 169 THR D CA 1
ATOM 6989 C C . THR D 1 169 ? -31.637 0.406 -27.009 1.00 76.95 169 THR D C 1
ATOM 6990 O O . THR D 1 169 ? -30.568 -0.100 -27.376 1.00 76.54 169 THR D O 1
ATOM 6994 N N . GLU D 1 170 ? -31.981 1.679 -27.245 1.00 90.90 170 GLU D N 1
ATOM 6995 C CA . GLU D 1 170 ? -31.226 2.615 -28.110 1.00 89.89 170 GLU D CA 1
ATOM 6996 C C . GLU D 1 170 ? -29.814 3.046 -27.667 1.00 88.58 170 GLU D C 1
ATOM 6997 O O . GLU D 1 170 ? -29.088 3.686 -28.448 1.00 88.02 170 GLU D O 1
ATOM 7003 N N . MET D 1 171 ? -29.442 2.751 -26.420 1.00 90.43 171 MET D N 1
ATOM 7004 C CA . MET D 1 171 ? -28.052 2.927 -25.989 1.00 89.20 171 MET D CA 1
ATOM 7005 C C . MET D 1 171 ? -27.162 1.705 -26.294 1.00 88.76 171 MET D C 1
ATOM 7006 O O . MET D 1 171 ? -25.934 1.827 -26.320 1.00 88.11 171 MET D O 1
ATOM 7011 N N . ASP D 1 172 ? -27.771 0.549 -26.576 1.00 84.89 172 ASP D N 1
ATOM 7012 C CA . ASP D 1 172 ? -27.041 -0.739 -26.573 1.00 84.34 172 ASP D CA 1
ATOM 7013 C C . ASP D 1 172 ? -25.960 -0.902 -27.660 1.00 83.45 172 ASP D C 1
ATOM 7014 O O . ASP D 1 172 ? -25.102 -1.789 -27.553 1.00 83.28 172 ASP D O 1
ATOM 7019 N N . ASP D 1 173 ? -26.001 -0.067 -28.697 1.00 86.51 173 ASP D N 1
ATOM 7020 C CA . ASP D 1 173 ? -25.025 -0.182 -29.776 1.00 85.47 173 ASP D CA 1
ATOM 7021 C C . ASP D 1 173 ? -23.629 0.273 -29.385 1.00 84.12 173 ASP D C 1
ATOM 7022 O O . ASP D 1 173 ? -22.654 -0.473 -29.524 1.00 83.91 173 ASP D O 1
ATOM 7027 N N . ILE D 1 174 ? -23.551 1.499 -28.881 1.00 71.23 174 ILE D N 1
ATOM 7028 C CA . ILE D 1 174 ? -22.278 2.147 -28.606 1.00 69.67 174 ILE D CA 1
ATOM 7029 C C . ILE D 1 174 ? -21.633 1.536 -27.356 1.00 68.87 174 ILE D C 1
ATOM 7030 O O . ILE D 1 174 ? -20.414 1.602 -27.188 1.00 68.23 174 ILE D O 1
ATOM 7035 N N . ILE D 1 175 ? -22.445 0.902 -26.508 1.00 74.35 175 ILE D N 1
ATOM 7036 C CA . ILE D 1 175 ? -21.909 0.159 -25.365 1.00 73.57 175 ILE D CA 1
ATOM 7037 C C . ILE D 1 175 ? -21.005 -0.976 -25.826 1.00 73.10 175 ILE D C 1
ATOM 7038 O O . ILE D 1 175 ? -19.951 -1.219 -25.232 1.00 72.81 175 ILE D O 1
ATOM 7043 N N . ASN D 1 176 ? -21.421 -1.667 -26.885 1.00 74.69 176 ASN D N 1
ATOM 7044 C CA . ASN D 1 176 ? -20.641 -2.772 -27.442 1.00 73.95 176 ASN D CA 1
ATOM 7045 C C . ASN D 1 176 ? -19.338 -2.306 -28.099 1.00 72.71 176 ASN D C 1
ATOM 7046 O O . ASN D 1 176 ? -18.281 -2.909 -27.911 1.00 72.37 176 ASN D O 1
ATOM 7051 N N . VAL D 1 177 ? -19.427 -1.229 -28.871 1.00 68.65 177 VAL D N 1
ATOM 7052 C CA . VAL D 1 177 ? -18.251 -0.651 -29.494 1.00 67.39 177 VAL D CA 1
ATOM 7053 C C . VAL D 1 177 ? -17.201 -0.222 -28.464 1.00 66.29 177 VAL D C 1
ATOM 7054 O O . VAL D 1 177 ? -16.028 -0.572 -28.605 1.00 66.06 177 VAL D O 1
ATOM 7058 N N . PHE D 1 178 ? -17.621 0.523 -27.436 1.00 60.66 178 PHE D N 1
ATOM 7059 C CA . PHE D 1 178 ? -16.728 0.921 -26.345 1.00 59.42 178 PHE D CA 1
ATOM 7060 C C . PHE D 1 178 ? -16.169 -0.296 -25.634 1.00 59.13 178 PHE D C 1
ATOM 7061 O O . PHE D 1 178 ? -15.009 -0.309 -25.237 1.00 58.64 178 PHE D O 1
ATOM 7069 N N . GLU D 1 179 ? -17.008 -1.317 -25.473 1.00 63.43 179 GLU D N 1
ATOM 7070 C CA . GLU D 1 179 ? -16.628 -2.553 -24.794 1.00 63.23 179 GLU D CA 1
ATOM 7071 C C . GLU D 1 179 ? -15.555 -3.299 -25.601 1.00 62.75 179 GLU D C 1
ATOM 7072 O O . GLU D 1 179 ? -14.611 -3.858 -25.030 1.00 62.53 179 GLU D O 1
ATOM 7078 N N . SER D 1 180 ? -15.697 -3.287 -26.927 1.00 61.91 180 SER D N 1
ATOM 7079 C CA . SER D 1 180 ? -14.744 -3.959 -27.808 1.00 61.59 180 SER D CA 1
ATOM 7080 C C . SER D 1 180 ? -13.368 -3.321 -27.696 1.00 60.59 180 SER D C 1
ATOM 7081 O O . SER D 1 180 ? -12.370 -4.027 -27.478 1.00 60.47 180 SER D O 1
ATOM 7084 N N . LEU D 1 181 ? -13.332 -1.992 -27.844 1.00 47.81 181 LEU D N 1
ATOM 7085 C CA . LEU D 1 181 ? -12.097 -1.206 -27.782 1.00 46.96 181 LEU D CA 1
ATOM 7086 C C . LEU D 1 181 ? -11.365 -1.351 -26.448 1.00 46.55 181 LEU D C 1
ATOM 7087 O O . LEU D 1 181 ? -10.149 -1.549 -26.417 1.00 46.39 181 LEU D O 1
ATOM 7092 N N . MET D 1 182 ? -12.108 -1.254 -25.348 1.00 55.94 182 MET D N 1
ATOM 7093 C CA . MET D 1 182 ? -11.513 -1.336 -24.019 1.00 55.69 182 MET D CA 1
ATOM 7094 C C . MET D 1 182 ? -10.966 -2.713 -23.767 1.00 55.91 182 MET D C 1
ATOM 7095 O O . MET D 1 182 ? -9.933 -2.868 -23.117 1.00 55.62 182 MET D O 1
ATOM 7100 N N . ASN D 1 183 ? -11.672 -3.726 -24.258 1.00 61.41 183 ASN D N 1
ATOM 7101 C CA . ASN D 1 183 ? -11.254 -5.096 -23.999 1.00 61.86 183 ASN D CA 1
ATOM 7102 C C . ASN D 1 183 ? -10.051 -5.464 -24.833 1.00 61.69 183 ASN D C 1
ATOM 7103 O O . ASN D 1 183 ? -9.173 -6.210 -24.388 1.00 61.65 183 ASN D O 1
ATOM 7108 N N . LYS D 1 184 ? -10.032 -4.929 -26.047 1.00 62.27 184 LYS D N 1
ATOM 7109 C CA . LYS D 1 184 ? -8.957 -5.160 -26.972 1.00 62.30 184 LYS D CA 1
ATOM 7110 C C . LYS D 1 184 ? -7.700 -4.477 -26.483 1.00 61.88 184 LYS D C 1
ATOM 7111 O O . LYS D 1 184 ? -6.599 -5.028 -26.584 1.00 61.84 184 LYS D O 1
ATOM 7117 N N . LEU D 1 185 ? -7.871 -3.278 -25.929 1.00 54.84 185 LEU D N 1
ATOM 7118 C CA . LEU D 1 185 ? -6.747 -2.445 -25.507 1.00 54.45 185 LEU D CA 1
ATOM 7119 C C . LEU D 1 185 ? -6.129 -2.896 -24.193 1.00 54.54 185 LEU D C 1
ATOM 7120 O O . LEU D 1 185 ? -4.965 -2.607 -23.924 1.00 54.19 185 LEU D O 1
ATOM 7125 N N . ALA D 1 186 ? -6.901 -3.604 -23.374 1.00 49.52 186 ALA D N 1
ATOM 7126 C CA . ALA D 1 186 ? -6.430 -3.978 -22.041 1.00 49.80 186 ALA D CA 1
ATOM 7127 C C . ALA D 1 186 ? -5.531 -5.190 -22.078 1.00 50.13 186 ALA D C 1
ATOM 7128 O O . ALA D 1 186 ? -4.846 -5.482 -21.101 1.00 50.17 186 ALA D O 1
ATOM 7130 N N . GLU D 1 187 ? -5.539 -5.897 -23.206 1.00 79.00 187 GLU D N 1
ATOM 7131 C CA . GLU D 1 187 ? -4.789 -7.153 -23.329 1.00 79.44 187 GLU D CA 1
ATOM 7132 C C . GLU D 1 187 ? -3.293 -6.971 -23.058 1.00 79.08 187 GLU D C 1
ATOM 7133 O O . GLU D 1 187 ? -2.666 -7.805 -22.391 1.00 79.36 187 GLU D O 1
ATOM 7139 N N . SER D 1 188 ? -2.735 -5.883 -23.587 1.00 64.65 188 SER D N 1
ATOM 7140 C CA . SER D 1 188 ? -1.309 -5.605 -23.469 1.00 64.19 188 SER D CA 1
ATOM 7141 C C . SER D 1 188 ? -0.910 -4.778 -22.234 1.00 63.86 188 SER D C 1
ATOM 7142 O O . SER D 1 188 ? 0.277 -4.661 -21.916 1.00 63.60 188 SER D O 1
ATOM 7145 N N . MET D 1 189 ? -1.897 -4.193 -21.560 1.00 59.43 189 MET D N 1
ATOM 7146 C CA . MET D 1 189 ? -1.651 -3.359 -20.383 1.00 59.18 189 MET D CA 1
ATOM 7147 C C . MET D 1 189 ? -1.442 -4.165 -19.104 1.00 59.51 189 MET D C 1
ATOM 7148 O O . MET D 1 189 ? -1.948 -5.264 -18.968 1.00 59.94 189 MET D O 1
ATOM 7153 N N . SER D 1 190 ? -0.700 -3.602 -18.162 1.00 53.71 190 SER D N 1
ATOM 7154 C CA . SER D 1 190 ? -0.391 -4.283 -16.909 1.00 54.16 190 SER D CA 1
ATOM 7155 C C . SER D 1 190 ? -1.526 -4.124 -15.904 1.00 54.47 190 SER D C 1
ATOM 7156 O O . SER D 1 190 ? -2.491 -3.402 -16.160 1.00 54.31 190 SER D O 1
ATOM 7159 N N . ASP D 1 191 ? -1.386 -4.758 -14.742 1.00 65.40 191 ASP D N 1
ATOM 7160 C CA . ASP D 1 191 ? -2.426 -4.689 -13.718 1.00 65.70 191 ASP D CA 1
ATOM 7161 C C . ASP D 1 191 ? -2.429 -3.316 -13.071 1.00 65.26 191 ASP D C 1
ATOM 7162 O O . ASP D 1 191 ? -3.488 -2.756 -12.796 1.00 65.35 191 ASP D O 1
ATOM 7167 N N . LYS D 1 192 ? -1.241 -2.770 -12.824 1.00 66.90 192 LYS D N 1
ATOM 7168 C CA . LYS D 1 192 ? -1.145 -1.404 -12.304 1.00 66.43 192 LYS D CA 1
ATOM 7169 C C . LYS D 1 192 ? -1.732 -0.379 -13.287 1.00 65.81 192 LYS D C 1
ATOM 7170 O O . LYS D 1 192 ? -2.482 0.491 -12.870 1.00 65.75 192 LYS D O 1
ATOM 7176 N N . GLU D 1 193 ? -1.421 -0.494 -14.576 1.00 68.30 193 GLU D N 1
ATOM 7177 C CA . GLU D 1 193 ? -2.003 0.393 -15.582 1.00 67.61 193 GLU D CA 1
ATOM 7178 C C . GLU D 1 193 ? -3.519 0.293 -15.603 1.00 67.68 193 GLU D C 1
ATOM 7179 O O . GLU D 1 193 ? -4.217 1.298 -15.783 1.00 67.39 193 GLU D O 1
ATOM 7185 N N . LEU D 1 194 ? -4.032 -0.925 -15.443 1.00 57.63 194 LEU D N 1
ATOM 7186 C CA . LEU D 1 194 ? -5.468 -1.162 -15.568 1.00 57.65 194 LEU D CA 1
ATOM 7187 C C . LEU D 1 194 ? -6.235 -0.655 -14.367 1.00 57.71 194 LEU D C 1
ATOM 7188 O O . LEU D 1 194 ? -7.410 -0.301 -14.462 1.00 57.79 194 LEU D O 1
ATOM 7193 N N . GLU D 1 195 ? -5.570 -0.609 -13.226 1.00 73.45 195 GLU D N 1
ATOM 7194 C CA . GLU D 1 195 ? -6.226 -0.062 -12.051 1.00 73.50 195 GLU D CA 1
ATOM 7195 C C . GLU D 1 195 ? -6.537 1.419 -12.253 1.00 72.61 195 GLU D C 1
ATOM 7196 O O . GLU D 1 195 ? -7.578 1.899 -11.790 1.00 72.93 195 GLU D O 1
ATOM 7202 N N . GLN D 1 196 ? -5.647 2.138 -12.944 1.00 67.52 196 GLN D N 1
ATOM 7203 C CA . GLN D 1 196 ? -5.892 3.546 -13.229 1.00 66.56 196 GLN D CA 1
ATOM 7204 C C . GLN D 1 196 ? -7.149 3.711 -14.072 1.00 66.20 196 GLN D C 1
ATOM 7205 O O . GLN D 1 196 ? -8.044 4.467 -13.699 1.00 66.20 196 GLN D O 1
ATOM 7211 N N . VAL D 1 197 ? -7.195 3.001 -15.200 1.00 49.64 197 VAL D N 1
ATOM 7212 C CA . VAL D 1 197 ? -8.332 3.008 -16.124 1.00 49.23 197 VAL D CA 1
ATOM 7213 C C . VAL D 1 197 ? -9.655 2.775 -15.420 1.00 49.30 197 VAL D C 1
ATOM 7214 O O . VAL D 1 197 ? -10.632 3.487 -15.657 1.00 49.31 197 VAL D O 1
ATOM 7218 N N . LYS D 1 198 ? -9.684 1.750 -14.574 1.00 53.67 198 LYS D N 1
ATOM 7219 C CA . LYS D 1 198 ? -10.840 1.455 -13.736 1.00 53.57 198 LYS D CA 1
ATOM 7220 C C . LYS D 1 198 ? -11.223 2.673 -12.889 1.00 53.00 198 LYS D C 1
ATOM 7221 O O . LYS D 1 198 ? -12.408 3.024 -12.784 1.00 53.24 198 LYS D O 1
ATOM 7227 N N . GLN D 1 199 ? -10.222 3.321 -12.289 1.00 52.36 199 GLN D N 1
ATOM 7228 C CA . GLN D 1 199 ? -10.468 4.522 -11.478 1.00 51.44 199 GLN D CA 1
ATOM 7229 C C . GLN D 1 199 ? -11.051 5.638 -12.335 1.00 50.60 199 GLN D C 1
ATOM 7230 O O . GLN D 1 199 ? -12.001 6.298 -11.926 1.00 50.49 199 GLN D O 1
ATOM 7236 N N . VAL D 1 200 ? -10.478 5.833 -13.521 1.00 46.16 200 VAL D N 1
ATOM 7237 C CA . VAL D 1 200 ? -11.027 6.756 -14.505 1.00 45.44 200 VAL D CA 1
ATOM 7238 C C . VAL D 1 200 ? -12.523 6.494 -14.754 1.00 45.60 200 VAL D C 1
ATOM 7239 O O . VAL D 1 200 ? -13.327 7.435 -14.791 1.00 45.42 200 VAL D O 1
ATOM 7243 N N . PHE D 1 201 ? -12.880 5.214 -14.902 1.00 50.88 201 PHE D N 1
ATOM 7244 C CA . PHE D 1 201 ? -14.248 4.766 -15.219 1.00 51.09 201 PHE D CA 1
ATOM 7245 C C . PHE D 1 201 ? -15.204 5.077 -14.054 1.00 51.26 201 PHE D C 1
ATOM 7246 O O . PHE D 1 201 ? -16.282 5.661 -14.235 1.00 51.41 201 PHE D O 1
ATOM 7254 N N . LEU D 1 202 ? -14.773 4.700 -12.856 1.00 51.48 202 LEU D N 1
ATOM 7255 C CA . LEU D 1 202 ? -15.585 4.834 -11.660 1.00 51.71 202 LEU D CA 1
ATOM 7256 C C . LEU D 1 202 ? -15.770 6.291 -11.227 1.00 51.32 202 LEU D C 1
ATOM 7257 O O . LEU D 1 202 ? -16.793 6.631 -10.622 1.00 51.34 202 LEU D O 1
ATOM 7262 N N . GLU D 1 203 ? -14.793 7.150 -11.531 1.00 52.28 203 GLU D N 1
ATOM 7263 C CA . GLU D 1 203 ? -14.908 8.583 -11.236 1.00 51.95 203 GLU D CA 1
ATOM 7264 C C . GLU D 1 203 ? -16.022 9.121 -12.104 1.00 51.93 203 GLU D C 1
ATOM 7265 O O . GLU D 1 203 ? -16.859 9.911 -11.667 1.00 52.03 203 GLU D O 1
ATOM 7271 N N . SER D 1 204 ? -16.030 8.680 -13.351 1.00 50.25 204 SER D N 1
ATOM 7272 C CA . SER D 1 204 ? -17.043 9.121 -14.290 1.00 50.42 204 SER D CA 1
ATOM 7273 C C . SER D 1 204 ? -18.399 8.628 -13.838 1.00 51.24 204 SER D C 1
ATOM 7274 O O . SER D 1 204 ? -19.402 9.341 -13.954 1.00 51.33 204 SER D O 1
ATOM 7277 N N . CYS D 1 205 ? -18.413 7.402 -13.316 1.00 47.35 205 CYS D N 1
ATOM 7278 C CA . CYS D 1 205 ? -19.637 6.811 -12.783 1.00 48.22 205 CYS D CA 1
ATOM 7279 C C . CYS D 1 205 ? -20.261 7.697 -11.696 1.00 48.51 205 CYS D C 1
ATOM 7280 O O . CYS D 1 205 ? -21.458 7.960 -11.734 1.00 48.74 205 CYS D O 1
ATOM 7283 N N . ILE D 1 206 ? -19.437 8.163 -10.751 1.00 51.46 206 ILE D N 1
ATOM 7284 C CA . ILE D 1 206 ? -19.822 9.189 -9.776 1.00 51.80 206 ILE D CA 1
ATOM 7285 C C . ILE D 1 206 ? -20.307 10.494 -10.432 1.00 52.13 206 ILE D C 1
ATOM 7286 O O . ILE D 1 206 ? -21.283 11.111 -9.976 1.00 52.53 206 ILE D O 1
ATOM 7291 N N . HIS D 1 207 ? -19.635 10.920 -11.500 1.00 50.28 207 HIS D N 1
ATOM 7292 C CA . HIS D 1 207 ? -20.026 12.152 -12.171 1.00 50.59 207 HIS D CA 1
ATOM 7293 C C . HIS D 1 207 ? -21.463 12.094 -12.670 1.00 51.62 207 HIS D C 1
ATOM 7294 O O . HIS D 1 207 ? -22.164 13.111 -12.640 1.00 51.90 207 HIS D O 1
ATOM 7301 N N . GLU D 1 208 ? -21.908 10.909 -13.105 1.00 56.29 208 GLU D N 1
ATOM 7302 C CA . GLU D 1 208 ? -23.317 10.721 -13.499 1.00 57.49 208 GLU D CA 1
ATOM 7303 C C . GLU D 1 208 ? -24.286 10.956 -12.348 1.00 58.17 208 GLU D C 1
ATOM 7304 O O . GLU D 1 208 ? -25.271 11.682 -12.501 1.00 58.32 208 GLU D O 1
ATOM 7310 N N . ARG D 1 209 ? -24.003 10.317 -11.212 1.00 64.71 209 ARG D N 1
ATOM 7311 C CA . ARG D 1 209 ? -24.805 10.475 -10.014 1.00 65.73 209 ARG D CA 1
ATOM 7312 C C . ARG D 1 209 ? -24.834 11.931 -9.630 1.00 66.09 209 ARG D C 1
ATOM 7313 O O . ARG D 1 209 ? -25.904 12.477 -9.344 1.00 66.37 209 ARG D O 1
ATOM 7321 N N . ARG D 1 210 ? -23.655 12.559 -9.626 1.00 58.83 210 ARG D N 1
ATOM 7322 C CA . ARG D 1 210 ? -23.548 13.993 -9.340 1.00 59.05 210 ARG D CA 1
ATOM 7323 C C . ARG D 1 210 ? -24.244 14.836 -10.389 1.00 59.33 210 ARG D C 1
ATOM 7324 O O . ARG D 1 210 ? -24.673 15.944 -10.094 1.00 59.54 210 ARG D O 1
ATOM 7332 N N . PHE D 1 211 ? -24.376 14.319 -11.603 1.00 53.82 211 PHE D N 1
ATOM 7333 C CA . PHE D 1 211 ? -25.031 15.099 -12.639 1.00 54.32 211 PHE D CA 1
ATOM 7334 C C . PHE D 1 211 ? -26.549 15.159 -12.422 1.00 55.32 211 PHE D C 1
ATOM 7335 O O . PHE D 1 211 ? -27.199 16.146 -12.773 1.00 55.49 211 PHE D O 1
ATOM 7343 N N . PHE D 1 212 ? -27.097 14.089 -11.851 1.00 60.28 212 PHE D N 1
ATOM 7344 C CA . PHE D 1 212 ? -28.526 13.968 -11.571 1.00 61.48 212 PHE D CA 1
ATOM 7345 C C . PHE D 1 212 ? -28.876 14.759 -10.316 1.00 62.01 212 PHE D C 1
ATOM 7346 O O . PHE D 1 212 ? -29.920 15.410 -10.246 1.00 62.36 212 PHE D O 1
ATOM 7354 N N . ASN D 1 213 ? -28.003 14.673 -9.317 1.00 70.01 213 ASN D N 1
ATOM 7355 C CA . ASN D 1 213 ? -28.138 15.477 -8.115 1.00 70.56 213 ASN D CA 1
ATOM 7356 C C . ASN D 1 213 ? -27.985 16.974 -8.407 1.00 70.48 213 ASN D C 1
ATOM 7357 O O . ASN D 1 213 ? -28.502 17.817 -7.682 1.00 70.69 213 ASN D O 1
ATOM 7362 N N . MET D 1 214 ? -27.260 17.284 -9.474 1.00 75.05 214 MET D N 1
ATOM 7363 C CA . MET D 1 214 ? -27.108 18.651 -9.951 1.00 75.28 214 MET D CA 1
ATOM 7364 C C . MET D 1 214 ? -28.434 19.168 -10.483 1.00 75.82 214 MET D C 1
ATOM 7365 O O . MET D 1 214 ? -28.830 20.310 -10.226 1.00 75.85 214 MET D O 1
ATOM 7370 N N . ALA D 1 215 ? -29.101 18.316 -11.248 1.00 64.82 215 ALA D N 1
ATOM 7371 C CA . ALA D 1 215 ? -30.373 18.669 -11.857 1.00 65.62 215 ALA D CA 1
ATOM 7372 C C . ALA D 1 215 ? -31.435 18.905 -10.782 1.00 66.36 215 ALA D C 1
ATOM 7373 O O . ALA D 1 215 ? -32.226 19.847 -10.871 1.00 66.52 215 ALA D O 1
ATOM 7375 N N . MET D 1 216 ? -31.425 18.046 -9.763 1.00 73.59 216 MET D N 1
ATOM 7376 C CA . MET D 1 216 ? -32.401 18.087 -8.676 1.00 74.27 216 MET D CA 1
ATOM 7377 C C . MET D 1 216 ? -32.193 19.286 -7.760 1.00 74.26 216 MET D C 1
ATOM 7378 O O . MET D 1 216 ? -33.154 19.820 -7.215 1.00 74.50 216 MET D O 1
ATOM 7383 N N . THR D 1 217 ? -30.935 19.699 -7.595 1.00 64.71 217 THR D N 1
ATOM 7384 C CA . THR D 1 217 ? -30.584 20.787 -6.685 1.00 64.86 217 THR D CA 1
ATOM 7385 C C . THR D 1 217 ? -30.468 22.167 -7.325 1.00 64.80 217 THR D C 1
ATOM 7386 O O . THR D 1 217 ? -30.127 23.137 -6.627 1.00 64.54 217 THR D O 1
ATOM 7390 N N . LEU D 1 218 ? -30.728 22.264 -8.628 1.00 67.97 218 LEU D N 1
ATOM 7391 C CA . LEU D 1 218 ? -30.557 23.540 -9.344 1.00 68.15 218 LEU D CA 1
ATOM 7392 C C . LEU D 1 218 ? -29.146 24.151 -9.117 1.00 67.81 218 LEU D C 1
ATOM 7393 O O . LEU D 1 218 ? -28.994 25.348 -8.812 1.00 67.91 218 LEU D O 1
ATOM 7398 N N . GLU D 1 219 ? -28.123 23.310 -9.275 1.00 75.98 219 GLU D N 1
ATOM 7399 C CA . GLU D 1 219 ? -26.763 23.662 -8.897 1.00 75.57 219 GLU D CA 1
ATOM 7400 C C . GLU D 1 219 ? -26.139 24.697 -9.839 1.00 75.34 219 GLU D C 1
ATOM 7401 O O . GLU D 1 219 ? -26.290 24.616 -11.075 1.00 75.22 219 GLU D O 1
ATOM 7407 N N . GLN D 1 220 ? -25.443 25.671 -9.246 1.00 86.00 220 GLN D N 1
ATOM 7408 C CA . GLN D 1 220 ? -24.600 26.595 -10.006 1.00 85.91 220 GLN D CA 1
ATOM 7409 C C . GLN D 1 220 ? -23.434 27.139 -9.162 1.00 85.86 220 GLN D C 1
ATOM 7410 O O . GLN D 1 220 ? -23.354 26.873 -7.949 1.00 86.05 220 GLN D O 1
ATOM 7416 N N . TRP D 1 221 ? -22.556 27.914 -9.808 1.00 59.82 221 TRP D N 1
ATOM 7417 C CA . TRP D 1 221 ? -21.455 28.586 -9.122 1.00 59.88 221 TRP D CA 1
ATOM 7418 C C . TRP D 1 221 ? -22.051 29.732 -8.337 1.00 60.47 221 TRP D C 1
ATOM 7419 O O . TRP D 1 221 ? -22.873 30.486 -8.869 1.00 60.72 221 TRP D O 1
ATOM 7430 N N . GLU D 1 222 ? -21.653 29.886 -7.080 1.00 87.06 222 GLU D N 1
ATOM 7431 C CA . GLU D 1 222 ? -22.142 31.041 -6.353 1.00 87.68 222 GLU D CA 1
ATOM 7432 C C . GLU D 1 222 ? -20.992 32.030 -6.163 1.00 87.70 222 GLU D C 1
ATOM 7433 O O . GLU D 1 222 ? -20.161 31.853 -5.263 1.00 87.69 222 GLU D O 1
ATOM 7439 N N . PHE D 1 223 ? -20.979 33.092 -6.976 1.00 59.71 223 PHE D N 1
ATOM 7440 C CA . PHE D 1 223 ? -19.925 34.101 -6.889 1.00 59.77 223 PHE D CA 1
ATOM 7441 C C . PHE D 1 223 ? -20.325 35.376 -6.112 1.00 60.31 223 PHE D C 1
ATOM 7442 O O . PHE D 1 223 ? -19.466 36.234 -5.839 1.00 60.31 223 PHE D O 1
ATOM 7450 N N . GLY D 1 224 ? -21.610 35.484 -5.750 1.00 99.81 224 GLY D N 1
ATOM 7451 C CA . GLY D 1 224 ? -22.203 36.747 -5.311 1.00 100.29 224 GLY D CA 1
ATOM 7452 C C . GLY D 1 224 ? -22.505 36.875 -3.817 1.00 100.75 224 GLY D C 1
ATOM 7453 O O . GLY D 1 224 ? -22.976 37.926 -3.335 1.00 101.12 224 GLY D O 1
ATOM 7454 N N . GLY D 1 225 ? -22.244 35.803 -3.072 1.00 121.24 225 GLY D N 1
ATOM 7455 C CA . GLY D 1 225 ? -22.458 35.828 -1.635 1.00 121.68 225 GLY D CA 1
ATOM 7456 C C . GLY D 1 225 ? -22.870 34.498 -1.024 1.00 121.80 225 GLY D C 1
ATOM 7457 O O . GLY D 1 225 ? -23.392 33.594 -1.685 1.00 121.80 225 GLY D O 1
#

Sequence (895 aa):
MEFSQKLYQAAKPIINDIYEDDFIQKMLLGNIQADALRHYLQADAAYYLKEFTNLYALLLIPKMNSMNDVKFLVEQIEFMVEGEVLAHDILAQIVGESYEEIIKTKVWPPSGDHYIKHMYFQAHSRENAIYTIAAMAPPYIYAELAKRSQSDHKLNREKDTAKWFDFYSTEMDDIINVFESLMNKLAESMSDKELEQVKQVFLESCIHERRFFNMAMTLEQWEFGGMEFSQKLYQAAKKPIINDIYEDDFIQKMLLGNIQADALRHYLQADAAYLKEFTNLYALLIPKMNSMNDVKFLVEQIEFMVEGEVLAHDILAQIVGESYEEIIKTKVWPPSGDHYIKHMYFQAHSRENAIYTIAAMAPPYIYAELAKRSQSDHKLNREKDTAKWFDFYSTEMDDIINVFESLMNKLAESMSDKELEQVKQVFLESCIHERRFFNMAMTLEQWEFGGMEFSQKLYQAAKPIINDIYEDDFIQKMLLGNIQADALRHYLQADAAYLKEFTNLYALLIPKMNSMNDVKFLVEQIEFMVEGEVLAHDILAQIVGESYEEIIKTKVWPPSGDHYIKHMYFQAHSRENAIYTIAAMAPPYIYAELAKRSQSDHKLNREKDTAKWFDFYSTEMDDIINVFESLMNKLAESMSDKELEQVKQVFLESCIHERRFFNMAMTLEQWEFGMEEFSQKLYQAAKPIINDIYEDDFIQKMLLGNIQADALRHYLQADAAYLKEFTNLYALLIPKMNSMNDVKFLVEQIEFMVEGEVLAHDILAQIVGESYEEIIKTKVWPPSGDHYIKHMYFQAHSRENAIYTIAAMAPPYIYAELAKRSQSDHKLNREKDTAKWFDFYSTEMDDIINVFESLMNKLAESMSDKELEQVKQVFLESCIHERRFFNMAMTLEQWEFGG